Protein AF-D7FEQ3-F1 (afdb_monomer)

Radius of gyration: 33.11 Å; Cα contacts (8 Å, |Δi|>4): 1377; chains: 1; bounding box: 74×69×90 Å

InterPro domains:
  IPR002052 DNA methylase, N-6 adenine-specific, conserved site [PS00092] (206-212)
  IPR003356 DNA methylase, adenine-specific [PF02384] (93-324)
  IPR025931 TaqI-like C-terminal specificity domain [PF12950] (388-501)
  IPR029063 S-adenosyl-L-methionine-dependent methyltransferase superfamily [G3DSA:3.40.50.150] (88-405)
  IPR029063 S-adenosyl-L-methionine-dependent methyltransferase superfamily [SSF53335] (19-356)
  IPR050953 N(4)/N(6)-adenine-specific DNA methyltransferase [PTHR33841] (56-503)

Foldseek 3Di:
DPPFWAALVRLCVVLVFDSVLSVLCVLLVQFPWDADPNGIITGNVSSVCCVVPPACPDPSNVVRNLQPPAPPCLVVLLVVLVVVLVVDPPLVCSLVVSVVPHDPNRCQQFQQFDDDLVVLVVQPDDPPPDDQCPFAEEEQAQRLNSNVVVSVVVNHDLARYAYEHLRPSRLSSNQVVCCVPPVDGRPRRDNDNLLPDPDDAAGQEYAYAWRFQHDDDPVVQVVLCVVLVNPGGATRQLSVLSSNLVRHDAQGKYKYKYWPCCQAPLSNLVVLVVQLQFAWAEKEWPQPPTPPDPTTIIMTMTTRYGCPQDWHWQHDPNDTATDTSVLQVLAVSSGNLSVAHNVLSVLVVLLSVDDFAACVVFKAKFAAFAQVDCVVFKDQDDDPQKDFEEALVQADQVDGHDGRIIGHPVSSSTSDGDPLCFLQPQWKKKFQFQALFTTIDIDRPSHGYHRSMIIIDGDPPPLADRQQVSNVSNDPVVRSNLCSGHVDRGDDPVSRRRGGHHSVQTDNHDDVVSVCVVSVHDDDDPCVVDDPPAAEEEEEDADDCLLLLLLLLLVLLVVSVAAAEYAYAVVNVVSCVLLVRCVNYPYDHQYPDGQCLNPCPPNHDVSNVVSVVSVLVVCVVRNYQEYEYAADDPVQVVCCVPHHYDYFDPVQLASNVRVQVSVCVVRVDRDDPPPLPLALADWAEEEEEQDAPDRLWGCDPVLVVLVLVLQQVHQYEYEDAPCPVVVCCVSHNHYDYVDDPSRLLVSLVVGQEYEYAYLVVQSSNVSSSHHYAHEGCDPPCNHDDPPDPRYDNPVPDPDSNVVVVVSCVVNNSD

pLDDT: mean 86.95, std 11.64, range [31.45, 98.75]

Solvent-accessible surface area (backbone atoms only — not comparable to full-atom values): 45353 Å² total; per-residue (Å²): 128,68,94,61,50,39,44,55,67,54,50,18,58,77,72,56,40,54,58,68,53,50,52,48,35,40,75,68,69,57,30,52,74,42,80,55,96,94,38,71,29,32,33,44,70,38,50,53,47,28,55,74,73,39,55,64,70,40,75,73,36,46,59,51,51,51,81,58,84,42,72,86,52,56,67,59,47,40,54,54,50,48,59,48,54,75,79,56,85,62,64,82,55,48,49,56,52,56,59,68,71,47,42,72,49,49,31,54,47,61,24,68,74,77,69,54,64,73,56,42,62,69,56,69,70,75,66,95,85,61,65,32,68,82,36,32,37,34,20,62,39,33,45,60,22,52,55,58,59,46,42,48,74,65,43,32,41,63,92,36,37,36,31,17,21,77,48,63,45,30,40,51,51,27,46,50,53,43,30,75,76,67,75,40,83,52,87,49,52,36,72,38,57,58,94,69,60,90,76,76,78,71,23,44,31,38,42,39,54,49,35,51,70,35,77,72,54,71,68,56,40,53,50,50,19,65,76,68,72,43,97,57,79,65,47,36,44,50,46,49,53,54,51,50,58,72,40,37,38,83,71,15,40,41,29,39,44,40,56,48,58,52,34,62,41,72,80,27,31,68,50,42,57,55,50,64,52,24,32,46,50,35,40,35,56,58,47,66,80,54,84,97,49,88,64,35,37,26,36,46,27,34,32,47,38,74,47,79,68,56,65,24,39,31,36,34,92,95,41,80,50,63,39,50,50,62,69,31,61,73,31,76,76,39,25,54,37,62,86,41,50,59,70,58,43,52,53,50,56,52,59,72,68,47,86,61,48,48,45,58,93,39,44,54,74,38,62,21,42,32,49,85,41,65,84,81,57,45,33,76,57,88,50,92,70,41,38,66,36,38,46,31,88,40,57,37,76,91,48,69,58,82,74,64,32,17,28,58,70,80,57,77,84,38,70,39,72,54,68,64,68,70,48,61,28,68,56,34,42,34,33,34,24,71,28,71,61,66,39,29,38,70,40,68,75,46,69,45,40,30,55,42,15,30,36,32,30,74,41,88,86,55,81,56,55,68,62,26,47,31,51,48,53,51,31,68,69,45,42,48,54,49,50,48,56,61,73,47,63,53,56,46,68,82,55,57,33,64,44,80,40,57,48,93,65,45,62,90,55,67,54,68,70,61,37,30,56,76,69,74,47,80,84,74,70,82,64,79,86,74,59,89,92,61,52,53,67,33,40,52,67,60,84,91,54,46,64,64,50,53,56,57,49,44,57,52,18,62,74,67,74,45,59,42,51,30,45,28,21,46,59,50,55,51,49,29,52,75,68,72,45,43,86,39,39,49,71,45,61,80,34,73,59,78,54,25,68,80,38,45,89,83,53,32,65,68,50,15,50,53,45,50,54,48,50,54,53,48,39,60,76,63,53,54,60,27,39,37,35,87,56,73,49,74,63,50,63,60,48,47,76,80,39,53,65,50,53,37,57,87,86,48,65,37,50,64,63,22,49,48,52,41,46,23,72,73,69,70,45,82,80,79,77,77,79,74,81,75,74,45,78,71,59,57,34,36,34,35,35,45,60,37,98,50,76,89,40,28,57,47,70,70,57,44,52,50,52,45,64,66,44,61,94,42,46,31,33,40,52,29,75,78,60,84,57,63,88,48,44,86,77,37,77,37,68,42,61,72,66,49,74,67,56,50,51,49,48,51,70,72,27,46,30,38,36,32,46,28,68,67,59,54,52,49,34,54,73,72,71,39,40,59,36,39,45,31,57,65,97,63,68,37,72,52,64,87,94,72,80,55,61,45,57,58,73,76,49,93,47,63,67,61,56,47,49,56,52,32,37,76,45,49,65,98

Mean predicted aligned error: 17.27 Å

Organism: Helicobacter pylori (strain B8) (NCBI:txid693745)

Nearest PDB structures (foldseek):
  1g38-assembly2_D  TM=6.858E-01  e=1.433E-19  Thermus aquaticus
  1aqj-assembly1_B  TM=7.236E-01  e=3.269E-18  Thermus aquaticus
  1aqi-assembly2_B  TM=7.265E-01  e=6.314E-18  Thermus aquaticus
  1aqj-assembly2_A  TM=7.282E-01  e=2.230E-17  Thermus aquaticus
  2adm-assembly2_B  TM=6.796E-01  e=3.100E-17  Thermus aquaticus

Secondary structure (DSSP, 8-state):
--TTEEEHHHHHHHTT--HHHHHHHHHTTSS-EEEETTEEEEEHHHHHHHHHHTTTTSHHHHHHGGGSTTTTSHHHHHHHHHHHHHH-S-HHHHHHHHHHHS-HHHHHHHT--PPPHHHHHHH----TT--GGG--EEESS-TTSHHHHHHHHTT--GGGEEEEES-HHHHHHHHHHHHHHHS---TTEEES-GGG-SS---EEEEEE-PPSSPPPPHHHHHHHHHHTT-SS---HHHHHHHHHHHHEEEEEEEEEEEEGGGTT-GGGHHHHHHHTTEEEEEEEE--S-STT--SPEEEEEEEEEE---PPEEEEETTEEEEE-HHHHHSSGGG---TTS-HHHHHHHHHHHHS--B-STTTEEEEEPBB-S-HHHH-BSS--TTEEEEE-GGGB-SS-BPPP--EEETT-TT-SB---HHHHS-SSEEEEESS-SS--EEEE-S--EEBTTEEEEEEPTT-SS-HHHHHHHHTSHHHHHHHHHHT--SS--HHHHTTS-B-GGG--SS--HHHHHHHTT--------S--TTS--EEEE--SS-HHHHHHHHHHHHHHHTSPEEEEEEHHHHHHHHHTT-GGGEEEEEEESSS-GGG-HHHH-HHHHHHHHHHHHHHHHHTT--EEEESS-SHHHHHHTTTS-EE---TT---HHHHHHHHHHHHH-------------SS--EEEEE---SSGGGSPPHHHHHHHHHHTTTSEEEEEETT-TTGGGGGGSSEEEES--HHHHHHHHHH-SEEEE--HHHHHHHHHTT--EEEEESS--GGGPPTT---EEEGGG-S-HHHHHHHHHHHTT--

Sequence (814 aa):
MPSNALLIEEIARLVNVSHSSVHNWIKTNLLEKLEIDHKIYVKTSSFLDFCRNHLGKNKLNKYANKSLKGAHNHQELILKYLQILENSSDLEKLGSYYEEELSNTTRNLEGIYYTPNKIVEQLFTLPKDFDASQAIFCDPAVGSGNFIMHALKLGFKVENIYGYDTDAFAVALTKKRIKERYHLDCPNIMQKDFLNLKHTPQFDCIFTNPPWGKKYNQNQKENFKQRFNLSQSLDSASLFFIASLNYLKENAHLGLLLPESCLNIDAFSKMREVALKFQIRSLIDFDKPFKNLMTKAVGLVLKKTPNKNQKISCFYQNKLFKRSPSSFFNNPKKIFNIHCSNKENKILDHLFSIPHTTLKNNAHFALGIVTGNNKEKLHPKQEKNTIPIFRGSDILKDGLKAPSQFINADLKDCQQVAPLSLYQAREKIVYKFISSKLVFFYDNEQRLFLNSANMFVLKENFPINANALKELLNSDLMQFIFESLFKTHKILRKDLECLPLFAQFINNSFDEKFYLKNLGIEKKTLNISQSGKTMHIACLLALGDNLITISLLKEIASKQQQPLKILGTRLTLKIAKLLECEKHFEIIPLFENVPAFYDLKKQGVFLAMKDFLWLLKAIKKHKIKHLVLEKQDFRSASLAKFIPITTPNKEIKNVYQNRQELFSQIYGYVFDNPLYPMSVKNPKKILINPFTRENNRNISLEHLKIVLKLLKPFCVTLLDFEERYAFLKDEVAHYRAKTSLEEVKNLILESDLYIGGDSFLIHLAYYLKKNYFIFFYRDNDDFMPPKNENFLKAHKSHSIEQDLAKKFRHLGLL

Structure (mmCIF, N/CA/C/O backbone):
data_AF-D7FEQ3-F1
#
_entry.id   AF-D7FEQ3-F1
#
loop_
_atom_site.group_PDB
_atom_site.id
_atom_site.type_symbol
_atom_site.label_atom_id
_atom_site.label_alt_id
_atom_site.label_comp_id
_atom_site.label_asym_id
_atom_site.label_entity_id
_atom_site.label_seq_id
_atom_site.pdbx_PDB_ins_code
_atom_site.Cartn_x
_atom_site.Cartn_y
_atom_site.Cartn_z
_atom_site.occupancy
_atom_site.B_iso_or_equiv
_atom_site.auth_seq_id
_atom_site.auth_comp_id
_atom_site.auth_asym_id
_atom_site.auth_atom_id
_atom_site.pdbx_PDB_model_num
ATOM 1 N N . MET A 1 1 ? -28.199 37.618 -27.241 1.00 47.97 1 MET A N 1
ATOM 2 C CA . MET A 1 1 ? -27.609 37.156 -25.965 1.00 47.97 1 MET A CA 1
ATOM 3 C C . MET A 1 1 ? -27.789 38.261 -24.939 1.00 47.97 1 MET A C 1
ATOM 5 O O . MET A 1 1 ? -27.543 39.404 -25.308 1.00 47.97 1 MET A O 1
ATOM 9 N N . PRO A 1 2 ? -28.241 37.980 -23.707 1.00 52.19 2 PRO A N 1
ATOM 10 C CA . PRO A 1 2 ? -28.271 39.003 -22.667 1.00 52.19 2 PRO A CA 1
ATOM 11 C C . PRO A 1 2 ? -26.832 39.456 -22.397 1.00 52.19 2 PRO A C 1
ATOM 13 O O . PRO A 1 2 ? -25.981 38.637 -22.064 1.00 52.19 2 PRO A O 1
ATOM 16 N N . SER A 1 3 ? -26.548 40.750 -22.552 1.00 55.62 3 SER A N 1
ATOM 17 C CA . SER A 1 3 ? -25.192 41.324 -22.463 1.00 55.62 3 SER A CA 1
ATOM 18 C C . SER A 1 3 ? -24.499 41.111 -21.107 1.00 55.62 3 SER A C 1
ATOM 20 O O . SER A 1 3 ? -23.302 41.349 -20.983 1.00 55.62 3 SER A O 1
ATOM 22 N N . ASN A 1 4 ? -25.237 40.641 -20.094 1.00 70.19 4 ASN A N 1
ATOM 23 C CA . ASN A 1 4 ? -24.802 40.528 -18.702 1.00 70.19 4 ASN A CA 1
ATOM 24 C C . ASN A 1 4 ? -24.805 39.083 -18.154 1.00 70.19 4 ASN A C 1
ATOM 26 O O . ASN A 1 4 ? -24.819 38.898 -16.931 1.00 70.19 4 ASN A O 1
ATOM 30 N N . ALA A 1 5 ? -24.793 38.059 -19.015 1.00 78.88 5 ALA A N 1
ATOM 31 C CA . ALA A 1 5 ? -24.689 36.665 -18.580 1.00 78.88 5 ALA A CA 1
ATOM 32 C C . ALA A 1 5 ? -23.804 35.813 -19.509 1.00 78.88 5 ALA A C 1
ATOM 34 O O . ALA A 1 5 ? -23.761 36.040 -20.713 1.00 78.88 5 ALA A O 1
ATOM 35 N N . LEU A 1 6 ? -23.119 34.821 -18.936 1.00 77.19 6 LEU A N 1
ATOM 36 C CA . LEU A 1 6 ? -22.209 33.895 -19.616 1.00 77.19 6 LEU A CA 1
ATOM 37 C C . LEU A 1 6 ? -22.764 32.468 -19.578 1.00 77.19 6 LEU A C 1
ATOM 39 O O . LEU A 1 6 ? -23.348 32.043 -18.576 1.00 77.19 6 LEU A O 1
ATOM 43 N N . LEU A 1 7 ? -22.544 31.700 -20.642 1.00 84.56 7 LEU A N 1
ATOM 44 C CA . LEU A 1 7 ? -22.836 30.269 -20.665 1.00 84.56 7 LEU A CA 1
ATOM 45 C C . LEU A 1 7 ? -21.816 29.482 -19.835 1.00 84.56 7 LEU A C 1
ATOM 47 O O . LEU A 1 7 ? -20.646 29.847 -19.707 1.00 84.56 7 LEU A O 1
ATOM 51 N N . ILE A 1 8 ? -22.246 28.325 -19.331 1.00 83.06 8 ILE A N 1
ATOM 52 C CA . ILE A 1 8 ? -21.378 27.396 -18.590 1.00 83.06 8 ILE A CA 1
ATOM 53 C C . ILE A 1 8 ? -20.149 27.000 -19.420 1.00 83.06 8 ILE A C 1
ATOM 55 O O . ILE A 1 8 ? -19.048 26.908 -18.881 1.00 83.06 8 ILE A O 1
ATOM 59 N N . GLU A 1 9 ? -20.323 26.798 -20.726 1.00 76.50 9 GLU A N 1
ATOM 60 C CA . GLU A 1 9 ? -19.244 26.425 -21.648 1.00 76.50 9 GLU A CA 1
ATOM 61 C C . GLU A 1 9 ? -18.240 27.563 -21.863 1.00 76.50 9 GLU A C 1
ATOM 63 O O . GLU A 1 9 ? -17.038 27.323 -21.978 1.00 76.50 9 GLU A O 1
ATOM 68 N N . GLU A 1 10 ? -18.728 28.804 -21.894 1.00 73.31 10 GLU A N 1
ATOM 69 C CA . GLU A 1 10 ? -17.899 30.002 -22.027 1.00 73.31 10 GLU A CA 1
ATOM 70 C C . GLU A 1 10 ? -17.073 30.206 -20.764 1.00 73.31 10 GLU A C 1
ATOM 72 O O . GLU A 1 10 ? -15.866 30.394 -20.850 1.00 73.31 10 GLU A O 1
ATOM 77 N N . ILE A 1 11 ? -17.683 30.063 -19.585 1.00 76.12 11 ILE A N 1
ATOM 78 C CA . ILE A 1 11 ? -16.969 30.106 -18.305 1.00 76.12 11 ILE A CA 1
ATOM 79 C C . ILE A 1 11 ? -15.936 28.983 -18.225 1.00 76.12 11 ILE A C 1
ATOM 81 O O . ILE A 1 11 ? -14.783 29.233 -17.876 1.00 76.12 11 ILE A O 1
ATOM 85 N N . ALA A 1 12 ? -16.324 27.754 -18.573 1.00 69.44 12 ALA A N 1
ATOM 86 C CA . ALA A 1 12 ? -15.424 26.608 -18.575 1.00 69.44 12 ALA A CA 1
ATOM 87 C C . ALA A 1 12 ? -14.201 26.852 -19.470 1.00 69.44 12 ALA A C 1
ATOM 89 O O . ALA A 1 12 ? -13.092 26.502 -19.073 1.00 69.44 12 ALA A O 1
ATOM 90 N N . ARG A 1 13 ? -14.376 27.515 -20.623 1.00 65.12 13 ARG A N 1
ATOM 91 C CA . ARG A 1 13 ? -13.268 27.965 -21.478 1.00 65.12 13 ARG A CA 1
ATOM 92 C C . ARG A 1 13 ? -12.466 29.111 -20.855 1.00 65.12 13 ARG A C 1
ATOM 94 O O . ARG A 1 13 ? -11.247 29.004 -20.781 1.00 65.12 13 ARG A O 1
ATOM 101 N N . LEU A 1 14 ? -13.124 30.169 -20.378 1.00 62.22 14 LEU A N 1
ATOM 102 C CA . LEU A 1 14 ? -12.493 31.395 -19.865 1.00 62.22 14 LEU A CA 1
ATOM 103 C C . LEU A 1 14 ? -11.578 31.143 -18.663 1.00 62.22 14 LEU A C 1
ATOM 105 O O . LEU A 1 14 ? -10.499 31.722 -18.582 1.00 62.22 14 LEU A O 1
ATOM 109 N N . VAL A 1 15 ? -11.989 30.276 -17.734 1.00 61.09 15 VAL A N 1
ATOM 110 C CA . VAL A 1 15 ? -11.158 29.879 -16.578 1.00 61.09 15 VAL A CA 1
ATOM 111 C C . VAL A 1 15 ? -10.548 28.489 -16.723 1.00 61.09 15 VAL A C 1
ATOM 113 O O . VAL A 1 15 ? -9.881 28.013 -15.806 1.00 61.09 15 VAL A O 1
ATOM 116 N N . ASN A 1 16 ? -10.732 27.873 -17.891 1.00 51.50 16 ASN A N 1
ATOM 117 C CA . ASN A 1 16 ? -10.084 26.644 -18.323 1.00 51.50 16 ASN A CA 1
ATOM 118 C C . ASN A 1 16 ? -10.266 25.491 -17.308 1.00 51.50 16 ASN A C 1
ATOM 120 O O . ASN A 1 16 ? -9.334 24.984 -16.687 1.00 51.50 16 ASN A O 1
ATOM 124 N N . VAL A 1 17 ? -11.521 25.099 -17.092 1.00 64.62 17 VAL A N 1
ATOM 125 C CA . VAL A 1 17 ? -11.931 24.010 -16.192 1.00 64.62 17 VAL A CA 1
ATOM 126 C C . VAL A 1 17 ? -12.983 23.125 -16.860 1.00 64.62 17 VAL A C 1
ATOM 128 O O . VAL A 1 17 ? -13.545 23.469 -17.894 1.00 64.62 17 VAL A O 1
ATOM 131 N N . SER A 1 18 ? -13.296 21.969 -16.266 1.00 67.62 18 SER A N 1
ATOM 132 C CA . SER A 1 18 ? -14.378 21.116 -16.779 1.00 67.62 18 SER A CA 1
ATOM 133 C C . SER A 1 18 ? -15.758 21.761 -16.592 1.00 67.62 18 SER A C 1
ATOM 135 O O . SER A 1 18 ? -15.985 22.459 -15.601 1.00 67.62 18 SER A O 1
ATOM 137 N N . HIS A 1 19 ? -16.724 21.442 -17.462 1.00 74.88 19 HIS A N 1
ATOM 138 C CA . HIS A 1 19 ? -18.119 21.885 -17.294 1.00 74.88 19 HIS A CA 1
ATOM 139 C C . HIS A 1 19 ? -18.669 21.463 -15.919 1.00 74.88 19 HIS A C 1
ATOM 141 O O . HIS A 1 19 ? -19.359 22.226 -15.247 1.00 74.88 19 HIS A O 1
ATOM 147 N N . SER A 1 20 ? -18.294 20.270 -15.439 1.00 70.19 20 SER A N 1
ATOM 148 C CA . SER A 1 20 ? -18.667 19.767 -14.112 1.00 70.19 20 SER A CA 1
ATOM 149 C C . SER A 1 20 ? -18.125 20.625 -12.963 1.00 70.19 20 SER A C 1
ATOM 151 O O . SER A 1 20 ? -18.767 20.722 -11.919 1.00 70.19 20 SER A O 1
ATOM 153 N N . SER A 1 21 ? -16.961 21.258 -13.135 1.00 71.19 21 SER A N 1
ATOM 154 C CA . SER A 1 21 ? -16.394 22.193 -12.155 1.00 71.19 21 SER A CA 1
ATOM 155 C C . SER A 1 21 ? -17.252 23.450 -12.049 1.00 71.19 21 SER A C 1
ATOM 157 O O . SER A 1 21 ? -17.608 23.839 -10.940 1.00 71.19 21 SER A O 1
ATOM 159 N N . VAL A 1 22 ? -17.660 24.012 -13.190 1.00 77.88 22 VAL A N 1
ATOM 160 C CA . VAL A 1 22 ? -18.555 25.177 -13.243 1.00 77.88 22 VAL A CA 1
ATOM 161 C C . VAL A 1 22 ? -19.924 24.842 -12.649 1.00 77.88 22 VAL A C 1
ATOM 163 O O . VAL A 1 22 ? -20.428 25.578 -11.805 1.00 77.88 22 VAL A O 1
ATOM 166 N N . HIS A 1 23 ? -20.486 23.674 -12.980 1.00 78.62 23 HIS A N 1
ATOM 167 C CA . HIS A 1 23 ? -21.724 23.190 -12.363 1.00 78.62 23 HIS A CA 1
ATOM 168 C C . HIS A 1 23 ? -21.615 23.026 -10.843 1.00 78.62 23 HIS A C 1
ATOM 170 O O . HIS A 1 23 ? -22.567 23.332 -10.129 1.00 78.62 23 HIS A O 1
ATOM 176 N N . ASN A 1 24 ? -20.478 22.549 -10.329 1.00 76.31 24 ASN A N 1
ATOM 177 C CA . ASN A 1 24 ? -20.265 22.462 -8.887 1.00 76.31 24 ASN A CA 1
ATOM 178 C C . ASN A 1 24 ? -20.229 23.847 -8.237 1.00 76.31 24 ASN A C 1
ATOM 180 O O . ASN A 1 24 ? -20.818 24.006 -7.177 1.00 76.31 24 ASN A O 1
ATOM 184 N N . TRP A 1 25 ? -19.598 24.841 -8.866 1.00 84.12 25 TRP A N 1
ATOM 185 C CA . TRP A 1 25 ? -19.575 26.212 -8.347 1.00 84.12 25 TRP A CA 1
ATOM 186 C C . TRP A 1 25 ? -20.965 26.841 -8.291 1.00 84.12 25 TRP A C 1
ATOM 188 O O . TRP A 1 25 ? -21.290 27.498 -7.305 1.00 84.12 25 TRP A O 1
ATOM 198 N N . ILE A 1 26 ? -21.803 26.570 -9.294 1.00 82.75 26 ILE A N 1
ATOM 199 C CA . ILE A 1 26 ? -23.218 26.959 -9.281 1.00 82.75 26 ILE A CA 1
ATOM 200 C C . ILE A 1 26 ? -23.950 26.264 -8.124 1.00 82.75 26 ILE A C 1
ATOM 202 O O . ILE A 1 26 ? -24.636 26.918 -7.348 1.00 82.75 26 ILE A O 1
ATOM 206 N N . LYS A 1 27 ? -23.767 24.946 -7.953 1.00 78.50 27 LYS A N 1
ATOM 207 C CA . LYS A 1 27 ? -24.408 24.180 -6.867 1.00 78.50 27 LYS A CA 1
ATOM 208 C C . LYS A 1 27 ? -23.991 24.632 -5.468 1.00 78.50 27 LYS A C 1
ATOM 210 O O . LYS A 1 27 ? -24.770 24.489 -4.538 1.00 78.50 27 LYS A O 1
ATOM 215 N N . THR A 1 28 ? -22.769 25.132 -5.308 1.00 72.81 28 THR A N 1
ATOM 216 C CA . THR A 1 28 ? -22.260 25.639 -4.027 1.00 72.81 28 THR A CA 1
ATOM 217 C C . THR A 1 28 ? -22.517 27.135 -3.833 1.00 72.81 28 THR A C 1
ATOM 219 O O . THR A 1 28 ? -21.871 27.733 -2.980 1.00 72.81 28 THR A O 1
ATOM 222 N N . ASN A 1 29 ? -23.386 27.756 -4.641 1.00 80.69 29 ASN A N 1
ATOM 223 C CA . ASN A 1 29 ? -23.697 29.191 -4.606 1.00 80.69 29 ASN A CA 1
ATOM 224 C C . ASN A 1 29 ? -22.468 30.116 -4.748 1.00 80.69 29 ASN A C 1
ATOM 226 O O . ASN A 1 29 ? -22.496 31.263 -4.318 1.00 80.69 29 ASN A O 1
ATOM 230 N N . LEU A 1 30 ? -21.384 29.630 -5.366 1.00 78.50 30 LEU A N 1
ATOM 231 C CA . LEU A 1 30 ? -20.203 30.444 -5.696 1.00 78.50 30 LEU A CA 1
ATOM 232 C C . LEU A 1 30 ? -20.378 31.202 -7.017 1.00 78.50 30 LEU A C 1
ATOM 234 O O . LEU A 1 30 ? -19.647 32.153 -7.276 1.00 78.50 30 LEU A O 1
ATOM 238 N N . LEU A 1 31 ? -21.310 30.751 -7.858 1.00 85.12 31 LEU A N 1
ATOM 239 C CA . LEU A 1 31 ? -21.735 31.422 -9.078 1.00 85.12 31 LEU A CA 1
ATOM 240 C C . LEU A 1 31 ? -23.260 31.553 -9.066 1.00 85.12 31 LEU A C 1
ATOM 242 O O . LEU A 1 31 ? -23.970 30.564 -8.886 1.00 85.12 31 LEU A O 1
ATOM 246 N N . GLU A 1 32 ? -23.749 32.770 -9.277 1.00 87.31 32 GLU A N 1
ATOM 247 C CA . GLU A 1 32 ? -25.172 33.102 -9.345 1.00 87.31 32 GLU A CA 1
ATOM 248 C C . GLU A 1 32 ? -25.735 32.658 -10.702 1.00 87.31 32 GLU A C 1
ATOM 250 O O . GLU A 1 32 ? -25.318 33.157 -11.756 1.00 87.31 32 GLU A O 1
ATOM 255 N N . LYS A 1 33 ? -26.667 31.697 -10.678 1.00 89.62 33 LYS A N 1
ATOM 256 C CA . LYS A 1 33 ? -27.333 31.193 -11.885 1.00 89.62 33 LYS A CA 1
ATOM 257 C C . LYS A 1 33 ? -28.467 32.118 -12.333 1.00 89.62 33 LYS A C 1
ATOM 259 O O . LYS A 1 33 ? -29.200 32.651 -11.507 1.00 89.62 33 LYS A O 1
ATOM 264 N N . LEU A 1 34 ? -28.654 32.215 -13.644 1.00 85.44 34 LEU A N 1
ATOM 265 C CA . LEU A 1 34 ? -29.811 32.808 -14.308 1.00 85.44 34 LEU A CA 1
ATOM 266 C C . LEU A 1 34 ? -30.408 31.749 -15.236 1.00 85.44 34 LEU A C 1
ATOM 268 O O . LEU A 1 34 ? -29.672 31.095 -15.971 1.00 85.44 34 LEU A O 1
ATOM 272 N N . GLU A 1 35 ? -31.719 31.556 -15.195 1.00 81.75 35 GLU A N 1
ATOM 273 C CA . GLU A 1 35 ? -32.408 30.607 -16.071 1.00 81.75 35 GLU A CA 1
ATOM 274 C C . GLU A 1 35 ? -33.217 31.390 -17.102 1.00 81.75 35 GLU A C 1
ATOM 276 O O . GLU A 1 35 ? -34.087 32.177 -16.740 1.00 81.75 35 GLU A O 1
ATOM 281 N N . ILE A 1 36 ? -32.868 31.227 -18.379 1.00 79.19 36 ILE A N 1
ATOM 282 C CA . ILE A 1 36 ? -33.494 31.922 -19.510 1.00 79.19 36 ILE A CA 1
ATOM 283 C C . ILE A 1 36 ? -33.727 30.867 -20.591 1.00 79.19 36 ILE A C 1
ATOM 285 O O . ILE A 1 36 ? -32.793 30.144 -20.938 1.00 79.19 36 ILE A O 1
ATOM 289 N N . ASP A 1 37 ? -34.959 30.739 -21.085 1.00 76.12 37 ASP A N 1
ATOM 290 C CA . ASP A 1 37 ? -35.349 29.768 -22.122 1.00 76.12 37 ASP A CA 1
ATOM 291 C C . ASP A 1 37 ? -34.852 28.333 -21.844 1.00 76.12 37 ASP A C 1
ATOM 293 O O . ASP A 1 37 ? -34.253 27.676 -22.699 1.00 76.12 37 ASP A O 1
ATOM 297 N N . HIS A 1 38 ? -35.044 27.857 -20.606 1.00 78.06 38 HIS A N 1
ATOM 298 C CA . HIS A 1 38 ? -34.609 26.535 -20.120 1.00 78.06 38 HIS A CA 1
ATOM 299 C C . HIS A 1 38 ? -33.094 26.260 -20.210 1.00 78.06 38 HIS A C 1
ATOM 301 O O . HIS A 1 38 ? -32.649 25.118 -20.063 1.00 78.06 38 HIS A O 1
ATOM 307 N N . LYS A 1 39 ? -32.274 27.295 -20.421 1.00 75.75 39 LYS A N 1
ATOM 308 C CA . LYS A 1 39 ? -30.811 27.223 -20.387 1.00 75.75 39 LYS A CA 1
ATOM 309 C C . LYS A 1 39 ? -30.268 27.939 -19.157 1.00 75.75 39 LYS A C 1
ATOM 311 O O . LYS A 1 39 ? -30.760 28.987 -18.741 1.00 75.75 39 LYS A O 1
ATOM 316 N N . ILE A 1 40 ? -29.219 27.354 -18.578 1.00 82.50 40 ILE A N 1
ATOM 317 C CA . ILE A 1 40 ? -28.546 27.892 -17.396 1.00 82.50 40 ILE A CA 1
ATOM 318 C C . ILE A 1 40 ? -27.417 28.818 -17.844 1.00 82.50 40 ILE A C 1
ATOM 320 O O . ILE A 1 40 ? -26.444 28.383 -18.465 1.00 82.50 40 ILE A O 1
ATOM 324 N N . TYR A 1 41 ? -27.536 30.077 -17.453 1.00 84.94 41 TYR A N 1
ATOM 325 C CA . TYR A 1 41 ? -26.523 31.111 -17.574 1.00 84.94 41 TYR A CA 1
ATOM 326 C C . TYR A 1 41 ? -25.970 31.466 -16.193 1.00 84.94 41 TYR A C 1
ATOM 328 O O . TYR A 1 41 ? -26.543 31.128 -15.157 1.00 84.94 41 TYR A O 1
ATOM 336 N N . VAL A 1 42 ? -24.847 32.173 -16.171 1.00 87.12 42 VAL A N 1
ATOM 337 C CA . VAL A 1 42 ? -24.242 32.727 -14.960 1.00 87.12 42 VAL A CA 1
ATOM 338 C C . VAL A 1 42 ? -24.101 34.227 -15.137 1.00 87.12 42 VAL A C 1
ATOM 340 O O . VAL A 1 42 ? -23.613 34.694 -16.164 1.00 87.12 42 VAL A O 1
ATOM 343 N N . LYS A 1 43 ? -24.512 34.996 -14.131 1.00 86.25 43 LYS A N 1
ATOM 344 C CA . LYS A 1 43 ? -24.420 36.459 -14.164 1.00 86.25 43 LYS A CA 1
ATOM 345 C C . LYS A 1 43 ? -22.958 36.903 -14.265 1.00 86.25 43 LYS A C 1
ATOM 347 O O . LYS A 1 43 ? -22.127 36.496 -13.450 1.00 86.25 43 LYS A O 1
ATOM 352 N N . THR A 1 44 ? -22.637 37.778 -15.219 1.00 76.00 44 THR A N 1
ATOM 353 C CA . THR A 1 44 ? -21.248 38.203 -15.475 1.00 76.00 44 THR A CA 1
ATOM 354 C C . THR A 1 44 ? -20.605 38.850 -14.244 1.00 76.00 44 THR A C 1
ATOM 356 O O . THR A 1 44 ? -19.446 38.577 -13.941 1.00 76.00 44 THR A O 1
ATOM 359 N N . SER A 1 45 ? -21.359 39.641 -13.468 1.00 74.06 45 SER A N 1
ATOM 360 C CA . SER A 1 45 ? -20.866 40.249 -12.222 1.00 74.06 45 SER A CA 1
ATOM 361 C C . SER A 1 45 ? -20.491 39.207 -11.162 1.00 74.06 45 SER A C 1
ATOM 363 O O . SER A 1 45 ? -19.468 39.354 -10.500 1.00 74.06 45 SER A O 1
ATOM 365 N N . SER A 1 46 ? -21.278 38.132 -11.040 1.00 82.94 46 SER A N 1
ATOM 366 C CA . SER A 1 46 ? -20.995 37.025 -10.121 1.00 82.94 46 SER A CA 1
ATOM 367 C C . SER A 1 46 ? -19.752 36.246 -10.554 1.00 82.94 46 SER A C 1
ATOM 369 O O . SER A 1 46 ? -18.907 35.918 -9.726 1.00 82.94 46 SER A O 1
ATOM 371 N N . PHE A 1 47 ? -19.576 36.019 -11.858 1.00 79.94 47 PHE A N 1
ATOM 372 C CA . PHE A 1 47 ? -18.363 35.395 -12.385 1.00 79.94 47 PHE A CA 1
ATOM 373 C C . PHE A 1 47 ? -17.103 36.247 -12.148 1.00 79.94 47 PHE A C 1
ATOM 375 O O . PHE A 1 47 ? -16.063 35.717 -11.755 1.00 79.94 47 PHE A O 1
ATOM 382 N N . LEU A 1 48 ? -17.184 37.569 -12.330 1.00 70.69 48 LEU A N 1
ATOM 383 C CA . LEU A 1 48 ? -16.066 38.478 -12.053 1.00 70.69 48 LEU A CA 1
ATOM 384 C C . LEU A 1 48 ? -15.706 38.519 -10.561 1.00 70.69 48 LEU A C 1
ATOM 386 O O . LEU A 1 48 ? -14.521 38.499 -10.220 1.00 70.69 48 LEU A O 1
ATOM 390 N N . ASP A 1 49 ? -16.705 38.534 -9.677 1.00 76.56 49 ASP A N 1
ATOM 391 C CA . ASP A 1 49 ? -16.493 38.444 -8.230 1.00 76.56 49 ASP A CA 1
ATOM 392 C C . ASP A 1 49 ? -15.844 37.108 -7.838 1.00 76.56 49 ASP A C 1
ATOM 394 O O . ASP A 1 49 ? -14.818 37.078 -7.152 1.00 76.56 49 ASP A O 1
ATOM 398 N N . PHE A 1 50 ? -16.342 36.000 -8.394 1.00 78.06 50 PHE A N 1
ATOM 399 C CA . PHE A 1 50 ? -15.746 34.678 -8.237 1.00 78.06 50 PHE A CA 1
ATOM 400 C C . PHE A 1 50 ? -14.272 34.650 -8.658 1.00 78.06 50 PHE A C 1
ATOM 402 O O . PHE A 1 50 ? -13.428 34.131 -7.921 1.00 78.06 50 PHE A O 1
ATOM 409 N N . CYS A 1 51 ? -13.931 35.251 -9.800 1.00 66.81 51 CYS A N 1
ATOM 410 C CA . CYS A 1 51 ? -12.552 35.367 -10.274 1.00 66.81 51 CYS A CA 1
ATOM 411 C C . CYS A 1 51 ? -11.656 36.160 -9.310 1.00 66.81 51 CYS A C 1
ATOM 413 O O . CYS A 1 51 ? -10.518 35.758 -9.067 1.00 66.81 51 CYS A O 1
ATOM 415 N N . ARG A 1 52 ? -12.158 37.250 -8.715 1.00 67.75 52 ARG A N 1
ATOM 416 C CA . ARG A 1 52 ? -11.389 38.091 -7.778 1.00 67.75 52 ARG A CA 1
ATOM 417 C C . ARG A 1 52 ? -11.217 37.439 -6.408 1.00 67.75 52 ARG A C 1
ATOM 419 O O . ARG A 1 52 ? -10.124 37.466 -5.830 1.00 67.75 52 ARG A O 1
ATOM 426 N N . ASN A 1 53 ? -12.280 36.846 -5.879 1.00 69.38 53 ASN A N 1
ATOM 427 C CA . ASN A 1 53 ? -12.375 36.499 -4.463 1.00 69.38 53 ASN A CA 1
ATOM 428 C C . ASN A 1 53 ? -12.250 35.001 -4.183 1.00 69.38 53 ASN A C 1
ATOM 430 O O . ASN A 1 53 ? -11.788 34.619 -3.106 1.00 69.38 53 ASN A O 1
ATOM 434 N N . HIS A 1 54 ? -12.546 34.141 -5.159 1.00 68.88 54 HIS A N 1
ATOM 435 C CA . HIS A 1 54 ? -12.641 32.700 -4.932 1.00 68.88 54 HIS A CA 1
ATOM 436 C C . HIS A 1 54 ? -11.700 31.866 -5.811 1.00 68.88 54 HIS A C 1
ATOM 438 O O . HIS A 1 54 ? -11.146 30.866 -5.326 1.00 68.88 54 HIS A O 1
ATOM 444 N N . LEU A 1 55 ? -11.487 32.236 -7.076 1.00 65.12 55 LEU A N 1
ATOM 445 C CA . LEU A 1 55 ? -10.673 31.479 -8.031 1.00 65.12 55 LEU A CA 1
ATOM 446 C C . LEU A 1 55 ? -9.223 31.334 -7.526 1.00 65.12 55 LEU A C 1
ATOM 448 O O . LEU A 1 55 ? -8.576 32.292 -7.117 1.00 65.12 55 LEU A O 1
ATOM 452 N N . GLY A 1 56 ? -8.715 30.097 -7.468 1.00 57.41 56 GLY A N 1
ATOM 453 C CA . GLY A 1 56 ? -7.360 29.781 -6.982 1.00 57.41 56 GLY A CA 1
ATOM 454 C C . GLY A 1 56 ? -7.099 29.938 -5.469 1.00 57.41 56 GLY A C 1
ATOM 455 O O . GLY A 1 56 ? -6.084 29.431 -4.981 1.00 57.41 56 GLY A O 1
ATOM 456 N N . LYS A 1 57 ? -8.003 30.568 -4.705 1.00 60.09 57 LYS A N 1
ATOM 457 C CA . LYS A 1 57 ? -7.852 30.815 -3.256 1.00 60.09 57 LYS A CA 1
ATOM 458 C C . LYS A 1 57 ? -8.388 29.659 -2.399 1.00 60.09 57 LYS A C 1
ATOM 460 O O . LYS A 1 57 ? -7.697 29.182 -1.496 1.00 60.09 57 LYS A O 1
ATOM 465 N N . ASN A 1 58 ? -9.564 29.129 -2.740 1.00 59.31 58 ASN A N 1
ATOM 466 C CA . ASN A 1 58 ? -10.226 28.059 -1.979 1.00 59.31 58 ASN A CA 1
ATOM 467 C C . ASN A 1 58 ? -9.786 26.647 -2.411 1.00 59.31 58 ASN A C 1
ATOM 469 O O . ASN A 1 58 ? -9.400 26.419 -3.558 1.00 59.31 58 ASN A O 1
ATOM 473 N N . LYS A 1 59 ? -9.865 25.663 -1.496 1.00 51.59 59 LYS A N 1
ATOM 474 C CA . LYS A 1 59 ? -9.394 24.277 -1.724 1.00 51.59 59 LYS A CA 1
ATOM 475 C C . LYS A 1 59 ? -10.070 23.629 -2.945 1.00 51.59 59 LYS A C 1
ATOM 477 O O . LYS A 1 59 ? -9.374 23.037 -3.761 1.00 51.59 59 LYS A O 1
ATOM 482 N N . LEU A 1 60 ? -11.386 23.814 -3.102 1.00 52.56 60 LEU A N 1
ATOM 483 C CA . LEU A 1 60 ? -12.180 23.388 -4.270 1.00 52.56 60 LEU A CA 1
ATOM 484 C C . LEU A 1 60 ? -11.652 23.981 -5.594 1.00 52.56 60 LEU A C 1
ATOM 486 O O . LEU A 1 60 ? -11.519 23.260 -6.581 1.00 52.56 60 LEU A O 1
ATOM 490 N N . ASN A 1 61 ? -11.246 25.254 -5.592 1.00 55.72 61 ASN A N 1
ATOM 491 C CA . ASN A 1 61 ? -10.780 25.971 -6.787 1.00 55.72 61 ASN A CA 1
ATOM 492 C C . ASN A 1 61 ? -9.309 25.675 -7.119 1.00 55.72 61 ASN A C 1
ATOM 494 O O . ASN A 1 61 ? -8.934 25.617 -8.287 1.00 55.72 61 ASN A O 1
ATOM 498 N N . LYS A 1 62 ? -8.475 25.380 -6.111 1.00 53.50 62 LYS A N 1
ATOM 499 C CA . LYS A 1 62 ? -7.113 24.858 -6.328 1.00 53.50 62 LYS A CA 1
ATOM 500 C C . LYS A 1 62 ? -7.105 23.491 -7.023 1.00 53.50 62 LYS A C 1
ATOM 502 O O . LYS A 1 62 ? -6.172 23.211 -7.771 1.00 53.50 62 LYS A O 1
ATOM 507 N N . TYR A 1 63 ? -8.110 22.642 -6.784 1.00 51.19 63 TYR A N 1
ATOM 508 C CA . TYR A 1 63 ? -8.240 21.353 -7.476 1.00 51.19 63 TYR A CA 1
ATOM 509 C C . TYR A 1 63 ? -8.763 21.499 -8.909 1.00 51.19 63 TYR A C 1
ATOM 511 O O . TYR A 1 63 ? -8.270 20.794 -9.786 1.00 51.19 63 TYR A O 1
ATOM 519 N N . ALA A 1 64 ? -9.704 22.416 -9.155 1.00 49.88 64 ALA A N 1
ATOM 520 C CA . ALA A 1 64 ? -10.235 22.678 -10.495 1.00 49.88 64 ALA A CA 1
ATOM 521 C C . ALA A 1 64 ? -9.158 23.200 -11.469 1.00 49.88 64 ALA A C 1
ATOM 523 O O . ALA A 1 64 ? -9.119 22.774 -12.615 1.00 49.88 64 ALA A O 1
ATOM 524 N N . ASN A 1 65 ? -8.214 24.015 -10.983 1.00 49.97 65 ASN A N 1
ATOM 525 C CA . ASN A 1 65 ? -7.153 24.626 -11.802 1.00 49.97 65 ASN A CA 1
ATOM 526 C C . ASN A 1 65 ? -5.902 23.734 -11.982 1.00 49.97 65 ASN A C 1
ATOM 528 O O . ASN A 1 65 ? -4.887 24.169 -12.529 1.00 49.97 65 ASN A O 1
ATOM 532 N N . LYS A 1 66 ? -5.920 22.489 -11.482 1.00 48.84 66 LYS A N 1
ATOM 533 C CA . LYS A 1 66 ? -4.745 21.595 -11.480 1.00 48.84 66 LYS A CA 1
ATOM 534 C C . LYS A 1 66 ? -4.434 21.008 -12.866 1.00 48.84 66 LYS A C 1
ATOM 536 O O . LYS A 1 66 ? -3.289 20.642 -13.127 1.00 48.84 66 LYS A O 1
ATOM 541 N N . SER A 1 67 ? -5.434 20.934 -13.745 1.00 44.00 67 SER A N 1
ATOM 542 C CA . SER A 1 67 ? -5.341 20.326 -15.079 1.00 44.00 67 SER A CA 1
ATOM 543 C C . SER A 1 67 ? -4.544 21.145 -16.096 1.00 44.00 67 SER A C 1
ATOM 545 O O . SER A 1 67 ? -4.163 20.584 -17.115 1.00 44.00 67 SER A O 1
ATOM 547 N N . LEU A 1 68 ? -4.251 22.428 -15.840 1.00 44.03 68 LEU A N 1
ATOM 548 C CA . LEU A 1 68 ? -3.718 23.328 -16.879 1.00 44.03 68 LEU A CA 1
ATOM 549 C C . LEU A 1 68 ? -2.476 24.131 -16.525 1.00 44.03 68 LEU A C 1
ATOM 551 O O . LEU A 1 68 ? -1.957 24.842 -17.376 1.00 44.03 68 LEU A O 1
ATOM 555 N N . LYS A 1 69 ? -1.890 23.935 -15.344 1.00 44.81 69 LYS A N 1
ATOM 556 C CA . LYS A 1 69 ? -0.562 24.501 -15.056 1.00 44.81 69 LYS A CA 1
ATOM 557 C C . LYS A 1 69 ? 0.588 23.921 -15.914 1.00 44.81 69 LYS A C 1
ATOM 559 O O . LYS A 1 69 ? 1.733 24.251 -15.637 1.00 44.81 69 LYS A O 1
ATOM 564 N N . GLY A 1 70 ? 0.332 23.067 -16.915 1.00 48.62 70 GLY A N 1
ATOM 565 C CA . GLY A 1 70 ? 1.393 22.358 -17.651 1.00 48.62 70 GLY A CA 1
ATOM 566 C C . GLY A 1 70 ? 1.156 22.045 -19.133 1.00 48.62 70 GLY A C 1
ATOM 567 O O . GLY A 1 70 ? 1.983 21.344 -19.706 1.00 48.62 70 GLY A O 1
ATOM 568 N N . ALA A 1 71 ? 0.079 22.521 -19.770 1.00 45.56 71 ALA A N 1
ATOM 569 C CA . ALA A 1 71 ? -0.213 22.159 -21.166 1.00 45.56 71 ALA A CA 1
ATOM 570 C C . ALA A 1 71 ? 0.725 22.832 -22.193 1.00 45.56 71 ALA A C 1
ATOM 572 O O . ALA A 1 71 ? 1.041 22.222 -23.208 1.00 45.56 71 ALA A O 1
ATOM 573 N N . HIS A 1 72 ? 1.224 24.043 -21.913 1.00 49.31 72 HIS A N 1
ATOM 574 C CA . HIS A 1 72 ? 2.027 24.816 -22.872 1.00 49.31 72 HIS A CA 1
ATOM 575 C C . HIS A 1 72 ? 3.517 24.425 -22.961 1.00 49.31 72 HIS A C 1
ATOM 577 O O . HIS A 1 72 ? 4.173 24.838 -23.901 1.00 49.31 72 HIS A O 1
ATOM 583 N N . ASN A 1 73 ? 4.057 23.597 -22.055 1.00 62.19 73 ASN A N 1
ATOM 584 C CA . ASN A 1 73 ? 5.508 23.320 -21.994 1.00 62.19 73 ASN A CA 1
ATOM 585 C C . ASN A 1 73 ? 5.918 21.962 -22.623 1.00 62.19 73 ASN A C 1
ATOM 587 O O . ASN A 1 73 ? 7.091 21.697 -22.833 1.00 62.19 73 ASN A O 1
ATOM 591 N N . HIS A 1 74 ? 4.989 21.048 -22.941 1.00 73.50 74 HIS A N 1
ATOM 592 C CA . HIS A 1 74 ? 5.391 19.685 -23.342 1.00 73.50 74 HIS A CA 1
ATOM 593 C C . HIS A 1 74 ? 6.063 19.611 -24.727 1.00 73.50 74 HIS A C 1
ATOM 595 O O . HIS A 1 74 ? 7.084 18.944 -24.870 1.00 73.50 74 HIS A O 1
ATOM 601 N N . GLN A 1 75 ? 5.527 20.308 -25.737 1.00 72.00 75 GLN A N 1
ATOM 602 C CA . GLN A 1 75 ? 6.116 20.325 -27.085 1.00 72.00 75 GLN A CA 1
ATOM 603 C C . GLN A 1 75 ? 7.461 21.063 -27.116 1.00 72.00 75 GLN A C 1
ATOM 605 O O . GLN A 1 75 ? 8.413 20.569 -27.716 1.00 72.00 75 GLN A O 1
ATOM 610 N N . GLU A 1 76 ? 7.566 22.198 -26.421 1.00 78.19 76 GLU A N 1
ATOM 611 C CA . GLU A 1 76 ? 8.826 22.937 -26.264 1.00 78.19 76 GLU A CA 1
ATOM 612 C C . GLU A 1 76 ? 9.893 22.083 -25.569 1.00 78.19 76 GLU A C 1
ATOM 614 O O . GLU A 1 76 ? 11.040 22.038 -26.011 1.00 78.19 76 GLU A O 1
ATOM 619 N N . LEU A 1 77 ? 9.506 21.334 -24.529 1.00 82.94 77 LEU A N 1
ATOM 620 C CA . LEU A 1 77 ? 10.406 20.421 -23.831 1.00 82.94 77 LEU A CA 1
ATOM 621 C C . LEU A 1 77 ? 10.900 19.285 -24.737 1.00 82.94 77 LEU A C 1
ATOM 623 O O . LEU A 1 77 ? 12.084 18.960 -24.693 1.00 82.94 77 LEU A O 1
ATOM 627 N N . ILE A 1 78 ? 10.027 18.704 -25.571 1.00 81.31 78 ILE A N 1
ATOM 628 C CA . ILE A 1 78 ? 10.429 17.700 -26.572 1.00 81.31 78 ILE A CA 1
ATOM 629 C C . ILE A 1 78 ? 11.485 18.291 -27.511 1.00 81.31 78 ILE A C 1
ATOM 631 O O . ILE A 1 78 ? 12.538 17.684 -27.688 1.00 81.31 78 ILE A O 1
ATOM 635 N N . LEU A 1 79 ? 11.243 19.481 -28.072 1.00 79.31 79 LEU A N 1
ATOM 636 C CA . LEU A 1 79 ? 12.187 20.136 -28.986 1.00 79.31 79 LEU A CA 1
ATOM 637 C C . LEU A 1 79 ? 13.532 20.433 -28.308 1.00 79.31 79 LEU A C 1
ATOM 639 O O . LEU A 1 79 ? 14.580 20.094 -28.858 1.00 79.31 79 LEU A O 1
ATOM 643 N N . LYS A 1 80 ? 13.508 20.981 -27.086 1.00 85.62 80 LYS A N 1
ATOM 644 C CA . LYS A 1 80 ? 14.707 21.212 -26.262 1.00 85.62 80 LYS A CA 1
ATOM 645 C C . LYS A 1 80 ? 15.513 19.924 -26.085 1.00 85.62 80 LYS A C 1
ATOM 647 O O . LYS A 1 80 ? 16.726 19.912 -26.275 1.00 85.62 80 LYS A O 1
ATOM 652 N N . TYR A 1 81 ? 14.855 18.831 -25.710 1.00 86.88 81 TYR A N 1
ATOM 653 C CA . TYR A 1 81 ? 15.539 17.572 -25.430 1.00 86.88 81 TYR A CA 1
ATOM 654 C C . TYR A 1 81 ? 15.998 16.831 -26.688 1.00 86.88 81 TYR A C 1
ATOM 656 O O . TYR A 1 81 ? 17.004 16.130 -26.621 1.00 86.88 81 TYR A O 1
ATOM 664 N N . LEU A 1 82 ? 15.341 17.023 -27.835 1.00 81.75 82 LEU A N 1
ATOM 665 C CA . LEU A 1 82 ? 15.846 16.556 -29.130 1.00 81.75 82 LEU A CA 1
ATOM 666 C C . LEU A 1 82 ? 17.157 17.264 -29.512 1.00 81.75 82 LEU A C 1
ATOM 668 O O . LEU A 1 82 ? 18.100 16.592 -29.915 1.00 81.75 82 LEU A O 1
ATOM 672 N N . GLN A 1 83 ? 17.269 18.577 -29.289 1.00 80.88 83 GLN A N 1
ATOM 673 C CA . GLN A 1 83 ? 18.523 19.317 -29.513 1.00 80.88 83 GLN A CA 1
ATOM 674 C C . GLN A 1 83 ? 19.643 18.869 -28.561 1.00 80.88 83 GLN A C 1
ATOM 676 O O . GLN A 1 83 ? 20.790 18.687 -28.968 1.00 80.88 83 GLN A O 1
ATOM 681 N N . ILE A 1 84 ? 19.323 18.648 -27.279 1.00 86.44 84 ILE A N 1
ATOM 682 C CA . ILE A 1 84 ? 20.294 18.101 -26.315 1.00 86.44 84 ILE A CA 1
ATOM 683 C C . ILE A 1 84 ? 20.725 16.693 -26.740 1.00 86.44 84 ILE A C 1
ATOM 685 O O . ILE A 1 84 ? 21.904 16.350 -26.632 1.00 86.44 84 ILE A O 1
ATOM 689 N N . LEU A 1 85 ? 19.785 15.877 -27.230 1.00 84.56 85 LEU A N 1
ATOM 690 C CA . LEU A 1 85 ? 20.052 14.512 -27.661 1.00 84.56 85 LEU A CA 1
ATOM 691 C C . LEU A 1 85 ? 21.099 14.465 -28.769 1.00 84.56 85 LEU A C 1
ATOM 693 O O . LEU A 1 85 ? 21.905 13.548 -28.728 1.00 84.56 85 LEU A O 1
ATOM 697 N N . GLU A 1 86 ? 21.141 15.415 -29.706 1.00 79.31 86 GLU A N 1
ATOM 698 C CA . GLU A 1 86 ? 22.139 15.440 -30.790 1.00 79.31 86 GLU A CA 1
ATOM 699 C C . GLU A 1 86 ? 23.576 15.427 -30.247 1.00 79.31 86 GLU A C 1
ATOM 701 O O . GLU A 1 86 ? 24.389 14.605 -30.673 1.00 79.31 86 GLU A O 1
ATOM 706 N N . ASN A 1 87 ? 23.843 16.236 -29.218 1.00 79.31 87 ASN A N 1
ATOM 707 C CA . ASN A 1 87 ? 25.190 16.491 -28.697 1.00 79.31 87 ASN A CA 1
ATOM 708 C C . ASN A 1 87 ? 25.529 15.727 -27.403 1.00 79.31 87 ASN A C 1
ATOM 710 O O . ASN A 1 87 ? 26.657 15.793 -26.919 1.00 79.31 87 ASN A O 1
ATOM 714 N N . SER A 1 88 ? 24.566 15.019 -26.808 1.00 79.69 88 SER A N 1
ATOM 715 C CA . SER A 1 88 ? 24.772 14.301 -25.545 1.00 79.69 88 SER A CA 1
ATOM 716 C C . SER A 1 88 ? 25.455 12.943 -25.740 1.00 79.69 88 SER A C 1
ATOM 718 O O . SER A 1 88 ? 25.109 12.206 -26.666 1.00 79.69 88 SER A O 1
ATOM 720 N N . SER A 1 89 ? 26.366 12.605 -24.821 1.00 73.88 89 SER A N 1
ATOM 721 C CA . SER A 1 89 ? 27.003 11.286 -24.677 1.00 73.88 89 SER A CA 1
ATOM 722 C C . SER A 1 89 ? 26.453 10.458 -23.500 1.00 73.88 89 SER A C 1
ATOM 724 O O . SER A 1 89 ? 26.648 9.247 -23.453 1.00 73.88 89 SER A O 1
ATOM 726 N N . ASP A 1 90 ? 25.740 11.074 -22.545 1.00 82.31 90 ASP A N 1
ATOM 727 C CA . ASP A 1 90 ? 25.158 10.386 -21.376 1.00 82.31 90 ASP A CA 1
ATOM 728 C C . ASP A 1 90 ? 23.666 10.087 -21.601 1.00 82.31 90 ASP A C 1
ATOM 730 O O . ASP A 1 90 ? 22.766 10.684 -21.000 1.00 82.31 90 ASP A O 1
ATOM 734 N N . LEU A 1 91 ? 23.397 9.146 -22.510 1.00 84.81 91 LEU A N 1
ATOM 735 C CA . LEU A 1 91 ? 22.034 8.791 -22.917 1.00 84.81 91 LEU A CA 1
ATOM 736 C C . LEU A 1 91 ? 21.222 8.086 -21.819 1.00 84.81 91 LEU A C 1
ATOM 738 O O . LEU A 1 91 ? 19.994 8.168 -21.811 1.00 84.81 91 LEU A O 1
ATOM 742 N N . GLU A 1 92 ? 21.884 7.394 -20.887 1.00 78.81 92 GLU A N 1
ATOM 743 C CA . GLU A 1 92 ? 21.218 6.682 -19.786 1.00 78.81 92 GLU A CA 1
ATOM 744 C C . GLU A 1 92 ? 20.519 7.656 -18.829 1.00 78.81 92 GLU A C 1
ATOM 746 O O . GLU A 1 92 ? 19.401 7.395 -18.373 1.00 78.81 92 GLU A O 1
ATOM 751 N N . LYS A 1 93 ? 21.143 8.807 -18.541 1.00 85.06 93 LYS A N 1
ATOM 752 C CA . LYS A 1 93 ? 20.544 9.819 -17.659 1.00 85.06 93 LYS A CA 1
ATOM 753 C C . LYS A 1 93 ? 19.574 10.743 -18.379 1.00 85.06 93 LYS A C 1
ATOM 755 O O . LYS A 1 93 ? 18.630 11.217 -17.746 1.00 85.06 93 LYS A O 1
ATOM 760 N N . LEU A 1 94 ? 19.755 10.960 -19.682 1.00 87.88 94 LEU A N 1
ATOM 761 C CA . LEU A 1 94 ? 18.961 11.922 -20.445 1.00 87.88 94 LEU A CA 1
ATOM 762 C C . LEU A 1 94 ? 17.453 11.625 -20.398 1.00 87.88 94 LEU A C 1
ATOM 764 O O . LEU A 1 94 ? 16.652 12.543 -20.234 1.00 87.88 94 LEU A O 1
ATOM 768 N N . GLY A 1 95 ? 17.063 10.346 -20.441 1.00 86.00 95 GLY A N 1
ATOM 769 C CA . GLY A 1 95 ? 15.663 9.950 -20.252 1.00 86.00 95 GLY A CA 1
ATOM 770 C C . GLY A 1 95 ? 15.121 10.315 -18.864 1.00 86.00 95 GLY A C 1
ATOM 771 O O . GLY A 1 95 ? 14.005 10.814 -18.748 1.00 86.00 95 GLY A O 1
ATOM 772 N N . SER A 1 96 ? 15.918 10.132 -17.809 1.00 84.81 96 SER A N 1
ATOM 773 C CA . SER A 1 96 ? 15.501 10.493 -16.445 1.00 84.81 96 SER A CA 1
ATOM 774 C C . SER A 1 96 ? 15.346 12.007 -16.281 1.00 84.81 96 SER A C 1
ATOM 776 O O . SER A 1 96 ? 14.386 12.450 -15.659 1.00 84.81 96 SER A O 1
ATOM 778 N N . TYR A 1 97 ? 16.245 12.803 -16.870 1.00 88.62 97 TYR A N 1
ATOM 779 C CA . TYR A 1 97 ? 16.153 14.267 -16.841 1.00 88.62 97 TYR A CA 1
ATOM 780 C C . TYR A 1 97 ? 14.914 14.778 -17.574 1.00 88.62 97 TYR A C 1
ATOM 782 O O . TYR A 1 97 ? 14.175 15.598 -17.028 1.00 88.62 97 TYR A O 1
ATOM 790 N N . TYR A 1 98 ? 14.627 14.213 -18.749 1.00 87.25 98 TYR A N 1
ATOM 791 C CA . TYR A 1 98 ? 13.404 14.514 -19.484 1.00 87.25 98 TYR A CA 1
ATOM 792 C C . TYR A 1 98 ? 12.152 14.222 -18.644 1.00 87.25 98 TYR A C 1
ATOM 794 O O . TYR A 1 98 ? 11.288 15.084 -18.498 1.00 87.25 98 TYR A O 1
ATOM 802 N N . GLU A 1 99 ? 12.070 13.036 -18.028 1.00 85.19 99 GLU A N 1
ATOM 803 C CA . GLU A 1 99 ? 10.937 12.674 -17.167 1.00 85.19 99 GLU A CA 1
ATOM 804 C C . GLU A 1 99 ? 10.808 13.598 -15.941 1.00 85.19 99 GLU A C 1
ATOM 806 O O . GLU A 1 99 ? 9.695 13.950 -15.534 1.00 85.19 99 GLU A O 1
ATOM 811 N N . GLU A 1 100 ? 11.927 13.999 -15.332 1.00 85.69 100 GLU A N 1
ATOM 812 C CA . GLU A 1 100 ? 11.941 14.873 -14.156 1.00 85.69 100 GLU A CA 1
ATOM 813 C C . GLU A 1 100 ? 11.492 16.310 -14.483 1.00 85.69 100 GLU A C 1
ATOM 815 O O . GLU A 1 100 ? 10.782 16.907 -13.665 1.00 85.69 100 GLU A O 1
ATOM 820 N N . GLU A 1 101 ? 11.814 16.830 -15.675 1.00 86.38 101 GLU A N 1
ATOM 821 C CA . GLU A 1 101 ? 11.356 18.145 -16.156 1.00 86.38 101 GLU A CA 1
ATOM 822 C C . GLU A 1 101 ? 9.886 18.155 -16.614 1.00 86.38 101 GLU A C 1
ATOM 824 O O . GLU A 1 101 ? 9.249 19.214 -16.629 1.00 86.38 101 GLU A O 1
ATOM 829 N N . LEU A 1 102 ? 9.290 16.995 -16.921 1.00 80.19 102 LEU A N 1
ATOM 830 C CA . LEU A 1 102 ? 7.863 16.928 -17.236 1.00 80.19 102 LEU A CA 1
ATOM 831 C C . LEU A 1 102 ? 7.004 17.358 -16.039 1.00 80.19 102 LEU A C 1
ATOM 833 O O . LEU A 1 102 ? 7.126 16.870 -14.902 1.00 80.19 102 LEU A O 1
ATOM 837 N N . SER A 1 103 ? 6.019 18.216 -16.323 1.00 75.06 103 SER A N 1
ATOM 838 C CA . SER A 1 103 ? 5.051 18.638 -15.315 1.00 75.06 103 SER A CA 1
ATOM 839 C C . SER A 1 103 ? 4.323 17.422 -14.724 1.00 75.06 103 SER A C 1
ATOM 841 O O . SER A 1 103 ? 3.991 16.464 -15.429 1.00 75.06 103 SER A O 1
ATOM 843 N N . ASN A 1 104 ? 4.030 17.455 -13.418 1.00 68.62 104 ASN A N 1
ATOM 844 C CA . ASN A 1 104 ? 3.243 16.396 -12.772 1.00 68.62 104 ASN A CA 1
ATOM 845 C C . ASN A 1 104 ? 1.897 16.178 -13.481 1.00 68.62 104 ASN A C 1
ATOM 847 O O . ASN A 1 104 ? 1.391 15.062 -13.513 1.00 68.62 104 ASN A O 1
ATOM 851 N N . THR A 1 105 ? 1.302 17.234 -14.036 1.00 67.25 105 THR A N 1
ATOM 852 C CA . THR A 1 105 ? 0.039 17.144 -14.770 1.00 67.25 105 THR A CA 1
ATOM 853 C C . THR A 1 105 ? 0.218 16.360 -16.067 1.00 67.25 105 THR A C 1
ATOM 855 O O . THR A 1 105 ? -0.536 15.423 -16.299 1.00 67.25 105 THR A O 1
ATOM 858 N N . THR A 1 106 ? 1.249 16.668 -16.856 1.00 70.00 106 THR A N 1
ATOM 859 C CA . THR A 1 106 ? 1.556 15.967 -18.113 1.00 70.00 106 THR A CA 1
ATOM 860 C C . THR A 1 106 ? 1.880 14.496 -17.868 1.00 70.00 106 THR A C 1
ATOM 862 O O . THR A 1 106 ? 1.270 13.637 -18.495 1.00 70.00 106 THR A O 1
ATOM 865 N N . ARG A 1 107 ? 2.738 14.183 -16.885 1.00 75.44 107 ARG A N 1
ATOM 866 C CA . ARG A 1 107 ? 3.044 12.786 -16.518 1.00 75.44 107 ARG A CA 1
ATOM 867 C C . ARG A 1 107 ? 1.801 11.994 -16.132 1.00 75.44 107 ARG A C 1
ATOM 869 O O . ARG A 1 107 ? 1.641 10.867 -16.577 1.00 75.44 107 ARG A O 1
ATOM 876 N N . ASN A 1 108 ? 0.897 12.590 -15.352 1.00 70.69 108 ASN A N 1
ATOM 877 C CA . ASN A 1 108 ? -0.348 11.929 -14.954 1.00 70.69 108 ASN A CA 1
ATOM 878 C C . ASN A 1 108 ? -1.370 11.812 -16.102 1.00 70.69 108 ASN A C 1
ATOM 880 O O . ASN A 1 108 ? -2.159 10.871 -16.102 1.00 70.69 108 ASN A O 1
ATOM 884 N N . LEU A 1 109 ? -1.415 12.774 -17.031 1.00 71.06 109 LEU A N 1
ATOM 885 C CA . LEU A 1 109 ? -2.345 12.762 -18.168 1.00 71.06 109 LEU A CA 1
ATOM 886 C C . LEU A 1 109 ? -1.920 11.760 -19.242 1.00 71.06 109 LEU A C 1
ATOM 888 O O . LEU A 1 109 ? -2.760 11.009 -19.737 1.00 71.06 109 LEU A O 1
ATOM 892 N N . GLU A 1 110 ? -0.629 11.745 -19.568 1.00 74.69 110 GLU A N 1
ATOM 893 C CA . GLU A 1 110 ? -0.059 10.897 -20.615 1.00 74.69 110 GLU A CA 1
ATOM 894 C C . GLU A 1 110 ? 0.420 9.537 -20.088 1.00 74.69 110 GLU A C 1
ATOM 896 O O . GLU A 1 110 ? 0.563 8.595 -20.862 1.00 74.69 110 GLU A O 1
ATOM 901 N N . GLY A 1 111 ? 0.607 9.397 -18.771 1.00 74.38 111 GLY A N 1
ATOM 902 C CA . GLY A 1 111 ? 1.078 8.163 -18.138 1.00 74.38 111 GLY A CA 1
ATOM 903 C C . GLY A 1 111 ? 2.580 7.913 -18.316 1.00 74.38 111 GLY A C 1
ATOM 904 O O . GLY A 1 111 ? 2.982 6.757 -18.395 1.00 74.38 111 GLY A O 1
ATOM 905 N N . ILE A 1 112 ? 3.398 8.971 -18.394 1.00 79.69 112 ILE A N 1
ATOM 906 C CA . ILE A 1 112 ? 4.840 8.886 -18.691 1.00 79.69 112 ILE A CA 1
ATOM 907 C C . ILE A 1 112 ? 5.632 8.608 -17.407 1.00 79.69 112 ILE A C 1
ATOM 909 O O . ILE A 1 112 ? 5.826 9.508 -16.587 1.00 79.69 112 ILE A O 1
ATOM 913 N N . TYR A 1 113 ? 6.095 7.363 -17.261 1.00 86.00 113 TYR A N 1
ATOM 914 C CA . TYR A 1 113 ? 6.965 6.903 -16.174 1.00 86.00 113 TYR A CA 1
ATOM 915 C C . TYR A 1 113 ? 7.970 5.875 -16.710 1.00 86.00 113 TYR A C 1
ATOM 917 O O . TYR A 1 113 ? 7.584 4.766 -17.097 1.00 86.00 113 TYR A O 1
ATOM 925 N N . TYR A 1 114 ? 9.260 6.214 -16.750 1.00 89.88 114 TYR A N 1
ATOM 926 C CA . TYR A 1 114 ? 10.275 5.335 -17.322 1.00 89.88 114 TYR A CA 1
ATOM 927 C C . TYR A 1 114 ? 10.679 4.223 -16.359 1.00 89.88 114 TYR A C 1
ATOM 929 O O . TYR A 1 114 ? 11.022 4.435 -15.196 1.00 89.88 114 TYR A O 1
ATOM 937 N N . THR A 1 115 ? 10.634 2.991 -16.866 1.00 93.19 115 THR A N 1
ATOM 938 C CA . THR A 1 115 ? 10.801 1.778 -16.061 1.00 93.19 115 THR A CA 1
ATOM 939 C C . THR A 1 115 ? 12.268 1.553 -15.691 1.00 93.19 115 THR A C 1
ATOM 941 O O . THR A 1 115 ? 13.089 1.392 -16.593 1.00 93.19 115 THR A O 1
ATOM 944 N N . PRO A 1 116 ? 12.632 1.464 -14.399 1.00 92.50 116 PRO A N 1
ATOM 945 C CA . PRO A 1 116 ? 14.001 1.158 -13.987 1.00 92.50 116 PRO A CA 1
ATOM 946 C C . PRO A 1 116 ? 14.485 -0.217 -14.480 1.00 92.50 116 PRO A C 1
ATOM 948 O O . PRO A 1 116 ? 13.731 -1.190 -14.432 1.00 92.50 116 PRO A O 1
ATOM 951 N N . ASN A 1 117 ? 15.771 -0.334 -14.837 1.00 92.69 117 ASN A N 1
ATOM 952 C CA . ASN A 1 117 ? 16.373 -1.582 -15.347 1.00 92.69 117 ASN A CA 1
ATOM 953 C C . ASN A 1 117 ? 16.127 -2.798 -14.441 1.00 92.69 117 ASN A C 1
ATOM 955 O O . ASN A 1 117 ? 15.801 -3.872 -14.930 1.00 92.69 117 ASN A O 1
ATOM 959 N N . LYS A 1 118 ? 16.181 -2.621 -13.116 1.00 93.44 118 LYS A N 1
ATOM 960 C CA . LYS A 1 118 ? 15.911 -3.702 -12.155 1.00 93.44 118 LYS A CA 1
ATOM 961 C C . LYS A 1 118 ? 14.503 -4.300 -12.305 1.00 93.44 118 LYS A C 1
ATOM 963 O O . LYS A 1 118 ? 14.321 -5.497 -12.108 1.00 93.44 118 LYS A O 1
ATOM 968 N N . ILE A 1 119 ? 13.504 -3.472 -12.622 1.00 95.81 119 ILE A N 1
ATOM 969 C CA . ILE A 1 119 ? 12.135 -3.947 -12.860 1.00 95.81 119 ILE A CA 1
ATOM 970 C C . ILE A 1 119 ? 12.060 -4.668 -14.194 1.00 95.81 119 ILE A C 1
ATOM 972 O O . ILE A 1 119 ? 11.462 -5.738 -14.255 1.00 95.81 119 ILE A O 1
ATOM 976 N N . VAL A 1 120 ? 12.688 -4.110 -15.233 1.00 97.50 120 VAL A N 1
ATOM 977 C CA . VAL A 1 120 ? 12.759 -4.741 -16.555 1.00 97.50 120 VAL A CA 1
ATOM 978 C C . VAL A 1 120 ? 13.363 -6.141 -16.446 1.00 97.50 120 VAL A C 1
ATOM 980 O O . VAL A 1 120 ? 12.731 -7.093 -16.879 1.00 97.50 120 VAL A O 1
ATOM 983 N N . GLU A 1 121 ? 14.512 -6.285 -15.785 1.00 95.31 121 GLU A N 1
ATOM 984 C CA . GLU A 1 121 ? 15.206 -7.568 -15.596 1.00 95.31 121 GLU A CA 1
ATOM 985 C C . GLU A 1 121 ? 14.372 -8.594 -14.813 1.00 95.31 121 GLU A C 1
ATOM 987 O O . GLU A 1 121 ? 14.423 -9.790 -15.088 1.00 95.31 121 GLU A O 1
ATOM 992 N N . GLN A 1 122 ? 13.585 -8.145 -13.832 1.00 94.56 122 GLN A N 1
ATOM 993 C CA . GLN A 1 122 ? 12.737 -9.035 -13.038 1.00 94.56 122 GLN A CA 1
ATOM 994 C C . GLN A 1 122 ? 11.422 -9.399 -13.753 1.00 94.56 122 GLN A C 1
ATOM 996 O O . GLN A 1 122 ? 10.907 -10.502 -13.563 1.00 94.56 122 GLN A O 1
ATOM 1001 N N . LEU A 1 123 ? 10.853 -8.482 -14.543 1.00 97.38 123 LEU A N 1
ATOM 1002 C CA . LEU A 1 123 ? 9.611 -8.698 -15.287 1.00 97.38 123 LEU A CA 1
ATOM 1003 C C . LEU A 1 123 ? 9.858 -9.505 -16.568 1.00 97.38 123 LEU A C 1
ATOM 1005 O O . LEU A 1 123 ? 9.113 -10.443 -16.856 1.00 97.38 123 LEU A O 1
ATOM 1009 N N . PHE A 1 124 ? 10.897 -9.152 -17.325 1.00 97.25 124 PHE A N 1
ATOM 1010 C CA . PHE A 1 124 ? 11.219 -9.721 -18.629 1.00 97.25 124 PHE A CA 1
ATOM 1011 C C . PHE A 1 124 ? 12.052 -10.997 -18.489 1.00 97.25 124 PHE A C 1
ATOM 1013 O O . PHE A 1 124 ? 13.222 -11.067 -18.846 1.00 97.25 124 PHE A O 1
ATOM 1020 N N . THR A 1 125 ? 11.407 -12.037 -17.968 1.00 88.81 125 THR A N 1
ATOM 1021 C CA . THR A 1 125 ? 12.008 -13.365 -17.823 1.00 88.81 125 THR A CA 1
ATOM 1022 C C . THR A 1 125 ? 11.423 -14.334 -18.844 1.00 88.81 125 THR A C 1
ATOM 1024 O O . THR A 1 125 ? 10.205 -14.500 -18.951 1.00 88.81 125 THR A O 1
ATOM 1027 N N . LEU A 1 126 ? 12.305 -14.987 -19.599 1.00 93.19 126 LEU A N 1
ATOM 1028 C CA . LEU A 1 126 ? 11.959 -16.003 -20.591 1.00 93.19 126 LEU A CA 1
ATOM 1029 C C . LEU A 1 126 ? 12.409 -17.396 -20.115 1.00 93.19 126 LEU A C 1
ATOM 1031 O O . LEU A 1 126 ? 13.266 -17.498 -19.230 1.00 93.19 126 LEU A O 1
ATOM 1035 N N . PRO A 1 127 ? 11.814 -18.485 -20.640 1.00 91.38 127 PRO A N 1
ATOM 1036 C CA . PRO A 1 127 ? 12.314 -19.840 -20.414 1.00 91.38 127 PRO A CA 1
ATOM 1037 C C . PRO A 1 127 ? 13.795 -19.971 -20.800 1.00 91.38 127 PRO A C 1
ATOM 1039 O O . PRO A 1 127 ? 14.256 -19.300 -21.717 1.00 91.38 127 PRO A O 1
ATOM 1042 N N . LYS A 1 128 ? 14.545 -20.840 -20.109 1.00 88.69 128 LYS A N 1
ATOM 1043 C CA . LYS A 1 128 ? 15.992 -21.018 -20.355 1.00 88.69 128 LYS A CA 1
ATOM 1044 C C . LYS A 1 128 ? 16.308 -21.532 -21.764 1.00 88.69 128 LYS A C 1
ATOM 1046 O O . LYS A 1 128 ? 17.390 -21.282 -22.268 1.00 88.69 128 LYS A O 1
ATOM 1051 N N . ASP A 1 129 ? 15.376 -22.274 -22.341 1.00 89.81 129 ASP A N 1
ATOM 1052 C CA . ASP A 1 129 ? 15.401 -22.883 -23.668 1.00 89.81 129 ASP A CA 1
ATOM 1053 C C . ASP A 1 129 ? 14.808 -21.974 -24.760 1.00 89.81 129 ASP A C 1
ATOM 1055 O O . ASP A 1 129 ? 14.647 -22.402 -25.899 1.00 89.81 129 ASP A O 1
ATOM 1059 N N . PHE A 1 130 ? 14.458 -20.725 -24.434 1.00 94.62 130 PHE A N 1
ATOM 1060 C CA . PHE A 1 130 ? 13.930 -19.778 -25.409 1.00 94.62 130 PHE A CA 1
ATOM 1061 C C . PHE A 1 130 ? 15.049 -19.230 -26.305 1.00 94.62 130 PHE A C 1
ATOM 1063 O O . PHE A 1 130 ? 15.950 -18.542 -25.824 1.00 94.62 130 PHE A O 1
ATOM 1070 N N . ASP A 1 131 ? 14.963 -19.484 -27.611 1.00 95.12 131 ASP A N 1
ATOM 1071 C CA . ASP A 1 131 ? 15.893 -18.930 -28.597 1.00 95.12 131 ASP A CA 1
ATOM 1072 C C . ASP A 1 131 ? 15.496 -17.498 -28.991 1.00 95.12 131 ASP A C 1
ATOM 1074 O O . ASP A 1 131 ? 14.648 -17.264 -29.855 1.00 95.12 131 ASP A O 1
ATOM 1078 N N . ALA A 1 132 ? 16.133 -16.520 -28.347 1.00 95.94 132 ALA A N 1
ATOM 1079 C CA . ALA A 1 132 ? 15.926 -15.103 -28.630 1.00 95.94 132 ALA A CA 1
ATOM 1080 C C . ALA A 1 132 ? 16.403 -14.677 -30.030 1.00 95.94 132 ALA A C 1
ATOM 1082 O O . ALA A 1 132 ? 15.890 -13.700 -30.573 1.00 95.94 132 ALA A O 1
ATOM 1083 N N . SER A 1 133 ? 17.345 -15.402 -30.643 1.00 94.56 133 SER A N 1
ATOM 1084 C CA . SER A 1 133 ? 17.966 -14.996 -31.911 1.00 94.56 133 SER A CA 1
ATOM 1085 C C . SER A 1 133 ? 17.023 -15.103 -33.117 1.00 94.56 133 SER A C 1
ATOM 1087 O O . SER A 1 133 ? 17.225 -14.418 -34.123 1.00 94.56 133 SER A O 1
ATOM 1089 N N . GLN A 1 134 ? 15.980 -15.932 -33.003 1.00 93.81 134 GLN A N 1
ATOM 1090 C CA . GLN A 1 134 ? 14.950 -16.160 -34.025 1.00 93.81 134 GLN A CA 1
ATOM 1091 C C . GLN A 1 134 ? 13.597 -15.526 -33.671 1.00 93.81 134 GLN A C 1
ATOM 1093 O O . GLN A 1 134 ? 12.666 -15.552 -34.473 1.00 93.81 134 GLN A O 1
ATOM 1098 N N . ALA A 1 135 ? 13.468 -14.973 -32.466 1.00 97.81 135 ALA A N 1
ATOM 1099 C CA . ALA A 1 135 ? 12.212 -14.443 -31.959 1.00 97.81 135 ALA A CA 1
ATOM 1100 C C . ALA A 1 135 ? 12.027 -12.960 -32.308 1.00 97.81 135 ALA A C 1
ATOM 1102 O O . ALA A 1 135 ? 12.985 -12.187 -32.343 1.00 97.81 135 ALA A O 1
ATOM 1103 N N . ILE A 1 136 ? 10.770 -12.552 -32.502 1.00 98.19 136 ILE A N 1
ATOM 1104 C CA . ILE A 1 136 ? 10.381 -11.157 -32.732 1.00 98.19 136 ILE A CA 1
ATOM 1105 C C . ILE A 1 136 ? 9.864 -10.549 -31.424 1.00 98.19 136 ILE A C 1
ATOM 1107 O O . ILE A 1 136 ? 8.903 -11.047 -30.824 1.00 98.19 136 ILE A O 1
ATOM 1111 N N . PHE A 1 137 ? 10.486 -9.451 -30.994 1.00 98.50 137 PHE A N 1
ATOM 1112 C CA . PHE A 1 137 ? 10.135 -8.716 -29.780 1.00 98.50 137 PHE A CA 1
ATOM 1113 C C . PHE A 1 137 ? 9.429 -7.395 -30.098 1.00 98.50 137 PHE A C 1
ATOM 1115 O O . PHE A 1 137 ? 9.805 -6.706 -31.044 1.00 98.50 137 PHE A O 1
ATOM 1122 N N . CYS A 1 138 ? 8.454 -7.003 -29.274 1.00 98.56 138 CYS A N 1
ATOM 1123 C CA . CYS A 1 138 ? 7.839 -5.682 -29.335 1.00 98.56 138 CYS A CA 1
ATOM 1124 C C . CYS A 1 138 ? 7.696 -5.019 -27.956 1.00 98.56 138 CYS A C 1
ATOM 1126 O O . CYS A 1 138 ? 7.146 -5.609 -27.025 1.00 98.56 138 CYS A O 1
ATOM 1128 N N . ASP A 1 139 ? 8.076 -3.742 -27.874 1.00 98.44 139 ASP A N 1
ATOM 1129 C CA . ASP A 1 139 ? 7.668 -2.824 -26.806 1.00 98.44 139 ASP A CA 1
ATOM 1130 C C . ASP A 1 139 ? 6.639 -1.800 -27.343 1.00 98.44 139 ASP A C 1
ATOM 1132 O O . ASP A 1 139 ? 7.008 -0.852 -28.041 1.00 98.44 139 ASP A O 1
ATOM 1136 N N . PRO A 1 140 ? 5.332 -1.981 -27.080 1.00 97.38 140 PRO A N 1
ATOM 1137 C CA . PRO A 1 140 ? 4.275 -1.094 -27.572 1.00 97.38 140 PRO A CA 1
ATOM 1138 C C . PRO A 1 140 ? 4.238 0.316 -26.958 1.00 97.38 140 PRO A C 1
ATOM 1140 O O . PRO A 1 140 ? 3.459 1.138 -27.439 1.00 97.38 140 PRO A O 1
ATOM 1143 N N . ALA A 1 141 ? 5.000 0.581 -25.895 1.00 96.38 141 ALA A N 1
ATOM 1144 C CA . ALA A 1 141 ? 5.101 1.888 -25.241 1.00 96.38 141 ALA A CA 1
ATOM 1145 C C . ALA A 1 141 ? 6.550 2.094 -24.770 1.00 96.38 141 ALA A C 1
ATOM 1147 O O . ALA A 1 141 ? 6.870 1.940 -23.590 1.00 96.38 141 ALA A O 1
ATOM 1148 N N . VAL A 1 142 ? 7.429 2.364 -25.739 1.00 95.44 142 VAL A N 1
ATOM 1149 C CA . VAL A 1 142 ? 8.882 2.187 -25.602 1.00 95.44 142 VAL A CA 1
ATOM 1150 C C . VAL A 1 142 ? 9.519 3.080 -24.535 1.00 95.44 142 VAL A C 1
ATOM 1152 O O . VAL A 1 142 ? 10.497 2.682 -23.891 1.00 95.44 142 VAL A O 1
ATOM 1155 N N . GLY A 1 143 ? 8.980 4.286 -24.326 1.00 93.12 143 GLY A N 1
ATOM 1156 C CA . GLY A 1 143 ? 9.553 5.291 -23.441 1.00 93.12 143 GLY A CA 1
ATOM 1157 C C . GLY A 1 143 ? 11.050 5.490 -23.691 1.00 93.12 143 GLY A C 1
ATOM 1158 O O . GLY A 1 143 ? 11.510 5.609 -24.824 1.00 93.12 143 GLY A O 1
ATOM 1159 N N . SER A 1 144 ? 11.849 5.472 -22.625 1.00 91.06 144 SER A N 1
ATOM 1160 C CA . SER A 1 144 ? 13.307 5.593 -22.737 1.00 91.06 144 SER A CA 1
ATOM 1161 C C . SER A 1 144 ? 14.012 4.374 -23.351 1.00 91.06 144 SER A C 1
ATOM 1163 O O . SER A 1 144 ? 15.222 4.438 -23.558 1.00 91.06 144 SER A O 1
ATOM 1165 N N . GLY A 1 145 ? 13.308 3.270 -23.629 1.00 95.06 145 GLY A N 1
ATOM 1166 C CA . GLY A 1 145 ? 13.841 2.106 -24.344 1.00 95.06 145 GLY A CA 1
ATOM 1167 C C . GLY A 1 145 ? 14.402 0.982 -23.475 1.00 95.06 145 GLY A C 1
ATOM 1168 O O . GLY A 1 145 ? 15.046 0.074 -23.993 1.00 95.06 145 GLY A O 1
ATOM 1169 N N . ASN A 1 146 ? 14.184 0.988 -22.157 1.00 96.31 146 ASN A N 1
ATOM 1170 C CA . ASN A 1 146 ? 14.829 0.012 -21.264 1.00 96.31 146 ASN A CA 1
ATOM 1171 C C . ASN A 1 146 ? 14.439 -1.455 -21.539 1.00 96.31 146 ASN A C 1
ATOM 1173 O O . ASN A 1 146 ? 15.304 -2.326 -21.438 1.00 96.31 146 ASN A O 1
ATOM 1177 N N . PHE A 1 147 ? 13.194 -1.753 -21.937 1.00 98.12 147 PHE A N 1
ATOM 1178 C CA . PHE A 1 147 ? 12.815 -3.116 -22.347 1.00 98.12 147 PHE A CA 1
ATOM 1179 C C . PHE A 1 147 ? 13.505 -3.541 -23.646 1.00 98.12 147 PHE A C 1
ATOM 1181 O O . PHE A 1 147 ? 13.971 -4.673 -23.733 1.00 98.12 147 PHE A O 1
ATOM 1188 N N . ILE A 1 148 ? 13.643 -2.629 -24.613 1.00 97.81 148 ILE A N 1
ATOM 1189 C CA . ILE A 1 148 ? 14.370 -2.871 -25.868 1.00 97.81 148 ILE A CA 1
ATOM 1190 C C . ILE A 1 148 ? 15.847 -3.167 -25.594 1.00 97.81 148 ILE A C 1
ATOM 1192 O O . ILE A 1 148 ? 16.384 -4.168 -26.066 1.00 97.81 148 ILE A O 1
ATOM 1196 N N . MET A 1 149 ? 16.497 -2.343 -24.769 1.00 96.69 149 MET A N 1
ATOM 1197 C CA . MET A 1 149 ? 17.896 -2.554 -24.389 1.00 96.69 149 MET A CA 1
ATOM 1198 C C . MET A 1 149 ? 18.088 -3.875 -23.633 1.00 96.69 149 MET A C 1
ATOM 1200 O O . MET A 1 149 ? 19.131 -4.513 -23.763 1.00 96.69 149 MET A O 1
ATOM 1204 N N . HIS A 1 150 ? 17.096 -4.310 -22.850 1.00 97.56 150 HIS A N 1
ATOM 1205 C CA . HIS A 1 150 ? 17.126 -5.618 -22.201 1.00 97.56 150 HIS A CA 1
ATOM 1206 C C . HIS A 1 150 ? 16.895 -6.773 -23.188 1.00 97.56 150 HIS A C 1
ATOM 1208 O O . HIS A 1 150 ? 17.621 -7.759 -23.116 1.00 97.56 150 HIS A O 1
ATOM 1214 N N . ALA A 1 151 ? 15.980 -6.641 -24.154 1.00 97.62 151 ALA A N 1
ATOM 1215 C CA . ALA A 1 151 ? 15.797 -7.623 -25.225 1.00 97.62 151 ALA A CA 1
ATOM 1216 C C . ALA A 1 151 ? 17.106 -7.858 -25.998 1.00 97.62 151 ALA A C 1
ATOM 1218 O O . ALA A 1 151 ? 17.531 -8.996 -26.175 1.00 97.62 151 ALA A O 1
ATOM 1219 N N . LEU A 1 152 ? 17.816 -6.790 -26.368 1.00 96.50 152 LEU A N 1
ATOM 1220 C CA . LEU A 1 152 ? 19.120 -6.898 -27.033 1.00 96.50 152 LEU A CA 1
ATOM 1221 C C . LEU A 1 152 ? 20.149 -7.654 -26.180 1.00 96.50 152 LEU A C 1
ATOM 1223 O O . LEU A 1 152 ? 20.890 -8.486 -26.695 1.00 96.50 152 LEU A O 1
ATOM 1227 N N . LYS A 1 153 ? 20.173 -7.425 -24.859 1.00 95.12 153 LYS A N 1
ATOM 1228 C CA . LYS A 1 153 ? 21.032 -8.186 -23.929 1.00 95.12 153 LYS A CA 1
ATOM 1229 C C . LYS A 1 153 ? 20.664 -9.672 -23.850 1.00 95.12 153 LYS A C 1
ATOM 1231 O O . LYS A 1 153 ? 21.544 -10.480 -23.578 1.00 95.12 153 LYS A O 1
ATOM 1236 N N . LEU A 1 154 ? 19.396 -10.024 -24.067 1.00 95.25 154 LEU A N 1
ATOM 1237 C CA . LEU A 1 154 ? 18.925 -11.412 -24.110 1.00 95.25 154 LEU A CA 1
ATOM 1238 C C . LEU A 1 154 ? 19.232 -12.113 -25.445 1.00 95.25 154 LEU A C 1
ATOM 1240 O O . LEU A 1 154 ? 19.018 -13.317 -25.542 1.00 95.25 154 LEU A O 1
ATOM 1244 N N . GLY A 1 155 ? 19.743 -11.394 -26.452 1.00 95.62 155 GLY A N 1
ATOM 1245 C CA . GLY A 1 155 ? 20.143 -11.963 -27.743 1.00 95.62 155 GLY A CA 1
ATOM 1246 C C . GLY A 1 155 ? 19.121 -11.801 -28.871 1.00 95.62 155 GLY A C 1
ATOM 1247 O O . GLY A 1 155 ? 19.285 -12.421 -29.919 1.00 95.62 155 GLY A O 1
ATOM 1248 N N . PHE A 1 156 ? 18.083 -10.974 -28.692 1.00 97.25 156 PHE A N 1
ATOM 1249 C CA . PHE A 1 156 ? 17.205 -10.588 -29.802 1.00 97.25 156 PHE A CA 1
ATOM 1250 C C . PHE A 1 156 ? 17.984 -9.760 -30.828 1.00 97.25 156 PHE A C 1
ATOM 1252 O O . PHE A 1 156 ? 18.755 -8.873 -30.459 1.00 97.25 156 PHE A O 1
ATOM 1259 N N . LYS A 1 157 ? 17.764 -10.021 -32.119 1.00 95.88 157 LYS A N 1
ATOM 1260 C CA . LYS A 1 157 ? 18.397 -9.261 -33.205 1.00 95.88 157 LYS A CA 1
ATOM 1261 C C . LYS A 1 157 ? 17.716 -7.907 -33.406 1.00 95.88 157 LYS A C 1
ATOM 1263 O O . LYS A 1 157 ? 16.500 -7.806 -33.247 1.00 95.88 157 LYS A O 1
ATOM 1268 N N . VAL A 1 158 ? 18.475 -6.877 -33.786 1.00 94.88 158 VAL A N 1
ATOM 1269 C CA . VAL A 1 158 ? 17.959 -5.501 -33.945 1.00 94.88 158 VAL A CA 1
ATOM 1270 C C . VAL A 1 158 ? 16.839 -5.438 -34.990 1.00 94.88 158 VAL A C 1
ATOM 1272 O O . VAL A 1 158 ? 15.829 -4.775 -34.767 1.00 94.88 158 VAL A O 1
ATOM 1275 N N . GLU A 1 159 ? 16.963 -6.178 -36.092 1.00 93.62 159 GLU A N 1
ATOM 1276 C CA . GLU A 1 159 ? 15.948 -6.280 -37.145 1.00 93.62 159 GLU A CA 1
ATOM 1277 C C . GLU A 1 159 ? 14.636 -6.936 -36.673 1.00 93.62 159 GLU A C 1
ATOM 1279 O O . GLU A 1 159 ? 13.568 -6.647 -37.215 1.00 93.62 159 GLU A O 1
ATOM 1284 N N . ASN A 1 160 ? 14.691 -7.750 -35.614 1.00 96.00 160 ASN A N 1
ATOM 1285 C CA . ASN A 1 160 ? 13.546 -8.452 -35.027 1.00 96.00 160 ASN A CA 1
ATOM 1286 C C . ASN A 1 160 ? 12.914 -7.699 -33.845 1.00 96.00 160 ASN A C 1
ATOM 1288 O O . ASN A 1 160 ? 12.017 -8.223 -33.180 1.00 96.00 160 ASN A O 1
ATOM 1292 N N . ILE A 1 161 ? 13.367 -6.478 -33.562 1.00 97.12 161 ILE A N 1
ATOM 1293 C CA . ILE A 1 161 ? 12.864 -5.657 -32.464 1.00 97.12 161 ILE A CA 1
ATOM 1294 C C . ILE A 1 161 ? 11.964 -4.549 -32.995 1.00 97.12 161 ILE A C 1
ATOM 1296 O O . ILE A 1 161 ? 12.371 -3.751 -33.831 1.00 97.12 161 ILE A O 1
ATOM 1300 N N . TYR A 1 162 ? 10.766 -4.452 -32.431 1.00 98.19 162 TYR A N 1
ATOM 1301 C CA . TYR A 1 162 ? 9.780 -3.424 -32.729 1.00 98.19 162 TYR A CA 1
ATOM 1302 C C . TYR A 1 162 ? 9.516 -2.573 -31.489 1.00 98.19 162 TYR A C 1
ATOM 1304 O O . TYR A 1 162 ? 9.492 -3.066 -30.361 1.00 98.19 162 TYR A O 1
ATOM 1312 N N . GLY A 1 163 ? 9.312 -1.278 -31.690 1.00 97.94 163 GLY A N 1
ATOM 1313 C CA . GLY A 1 163 ? 9.045 -0.345 -30.604 1.00 97.94 163 GLY A CA 1
ATOM 1314 C C . GLY A 1 163 ? 8.139 0.777 -31.071 1.00 97.94 163 GLY A C 1
ATOM 1315 O O . GLY A 1 163 ? 8.325 1.303 -32.168 1.00 97.94 163 GLY A O 1
ATOM 1316 N N . TYR A 1 164 ? 7.167 1.147 -30.246 1.00 97.38 164 TYR A N 1
ATOM 1317 C CA . TYR A 1 164 ? 6.209 2.198 -30.571 1.00 97.38 164 TYR A CA 1
ATOM 1318 C C . TYR A 1 164 ? 6.078 3.179 -29.414 1.00 97.38 164 TYR A C 1
ATOM 1320 O O . TYR A 1 164 ? 6.026 2.773 -28.256 1.00 97.38 164 TYR A O 1
ATOM 1328 N N . ASP A 1 165 ? 6.009 4.468 -29.730 1.00 94.94 165 ASP A N 1
ATOM 1329 C CA . ASP A 1 165 ? 5.626 5.508 -28.778 1.00 94.94 165 ASP A CA 1
ATOM 1330 C C . ASP A 1 165 ? 4.988 6.688 -29.510 1.00 94.94 165 ASP A C 1
ATOM 1332 O O . ASP A 1 165 ? 5.231 6.910 -30.696 1.00 94.94 165 ASP A O 1
ATOM 1336 N N . THR A 1 166 ? 4.174 7.465 -28.806 1.00 91.00 166 THR A N 1
ATOM 1337 C CA . THR A 1 166 ? 3.650 8.729 -29.335 1.00 91.00 166 THR A CA 1
ATOM 1338 C C . THR A 1 166 ? 4.619 9.893 -29.119 1.00 91.00 166 THR A C 1
ATOM 1340 O O . THR A 1 166 ? 4.546 10.881 -29.852 1.00 91.00 166 THR A O 1
ATOM 1343 N N . ASP A 1 167 ? 5.533 9.773 -28.153 1.00 88.44 167 ASP A N 1
ATOM 1344 C CA . ASP A 1 167 ? 6.541 10.780 -27.831 1.00 88.44 167 ASP A CA 1
ATOM 1345 C C . ASP A 1 167 ? 7.756 10.676 -28.773 1.00 88.44 167 ASP A C 1
ATOM 1347 O O . ASP A 1 167 ? 8.469 9.669 -28.820 1.00 88.44 167 ASP A O 1
ATOM 1351 N N . ALA A 1 168 ? 7.998 11.742 -29.541 1.00 87.81 168 ALA A N 1
ATOM 1352 C CA . ALA A 1 168 ? 9.104 11.812 -30.493 1.00 87.81 168 ALA A CA 1
ATOM 1353 C C . ALA A 1 168 ? 10.481 11.721 -29.815 1.00 87.81 168 ALA A C 1
ATOM 1355 O O . ALA A 1 168 ? 11.395 11.100 -30.364 1.00 87.81 168 ALA A O 1
ATOM 1356 N N . PHE A 1 169 ? 10.638 12.311 -28.624 1.00 88.38 169 PHE A N 1
ATOM 1357 C CA . PHE A 1 169 ? 11.900 12.277 -27.891 1.00 88.38 169 PHE A CA 1
ATOM 1358 C C . PHE A 1 169 ? 12.199 10.865 -27.377 1.00 88.38 169 PHE A C 1
ATOM 1360 O O . PHE A 1 169 ? 13.318 10.383 -27.546 1.00 88.38 169 PHE A O 1
ATOM 1367 N N . ALA A 1 170 ? 11.202 10.168 -26.826 1.00 90.69 170 ALA A N 1
ATOM 1368 C CA . ALA A 1 170 ? 11.329 8.780 -26.372 1.00 90.69 170 ALA A CA 1
ATOM 1369 C C . ALA A 1 170 ? 11.835 7.842 -27.492 1.00 90.69 170 ALA A C 1
ATOM 1371 O O . ALA A 1 170 ? 12.797 7.082 -27.318 1.00 90.69 170 ALA A O 1
ATOM 1372 N N . VAL A 1 171 ? 11.241 7.965 -28.684 1.00 93.12 171 VAL A N 1
ATOM 1373 C CA . VAL A 1 171 ? 11.640 7.220 -29.890 1.00 93.12 171 VAL A CA 1
ATOM 1374 C C . VAL A 1 171 ? 13.068 7.566 -30.306 1.00 93.12 171 VAL A C 1
ATOM 1376 O O . VAL A 1 171 ? 13.872 6.661 -30.536 1.00 93.12 171 VAL A O 1
ATOM 1379 N N . ALA A 1 172 ? 13.403 8.856 -30.395 1.00 92.12 172 ALA A N 1
ATOM 1380 C CA . ALA A 1 172 ? 14.730 9.308 -30.807 1.00 92.12 172 ALA A CA 1
ATOM 1381 C C . ALA A 1 172 ? 15.824 8.856 -29.826 1.00 92.12 172 ALA A C 1
ATOM 1383 O O . ALA A 1 172 ? 16.853 8.326 -30.251 1.00 92.12 172 ALA A O 1
ATOM 1384 N N . LEU A 1 173 ? 15.579 8.989 -28.518 1.00 92.50 173 LEU A N 1
ATOM 1385 C CA . LEU A 1 173 ? 16.485 8.538 -27.465 1.00 92.50 173 LEU A CA 1
ATOM 1386 C C . LEU A 1 173 ? 16.740 7.033 -27.566 1.00 92.50 173 LEU A C 1
ATOM 1388 O O . LEU A 1 173 ? 17.893 6.603 -27.553 1.00 92.50 173 LEU A O 1
ATOM 1392 N N . THR A 1 174 ? 15.680 6.233 -27.713 1.00 94.81 174 THR A N 1
ATOM 1393 C CA . THR A 1 174 ? 15.800 4.776 -27.858 1.00 94.81 174 THR A CA 1
ATOM 1394 C C . THR A 1 174 ? 16.645 4.413 -29.079 1.00 94.81 174 THR A C 1
ATOM 1396 O O . THR A 1 174 ? 17.569 3.606 -28.967 1.00 94.81 174 THR A O 1
ATOM 1399 N N . LYS A 1 175 ? 16.397 5.054 -30.231 1.00 94.69 175 LYS A N 1
ATOM 1400 C CA . LYS A 1 175 ? 17.191 4.835 -31.448 1.00 94.69 175 LYS A CA 1
ATOM 1401 C C . LYS A 1 175 ? 18.664 5.168 -31.249 1.00 94.69 175 LYS A C 1
ATOM 1403 O O . LYS A 1 175 ? 19.524 4.366 -31.611 1.00 94.69 175 LYS A O 1
ATOM 1408 N N . LYS A 1 176 ? 18.959 6.326 -30.646 1.00 91.88 176 LYS A N 1
ATOM 1409 C CA . LYS A 1 176 ? 20.337 6.764 -30.400 1.00 91.88 176 LYS A CA 1
ATOM 1410 C C . LYS A 1 176 ? 21.063 5.807 -29.447 1.00 91.88 176 LYS A C 1
ATOM 1412 O O . LYS A 1 176 ? 22.185 5.410 -29.741 1.00 91.88 176 LYS A O 1
ATOM 1417 N N . ARG A 1 177 ? 20.400 5.337 -28.381 1.00 93.94 177 ARG A N 1
ATOM 1418 C CA . ARG A 1 177 ? 20.958 4.338 -27.445 1.00 93.94 177 ARG A CA 1
ATOM 1419 C C . ARG A 1 177 ? 21.339 3.030 -28.133 1.00 93.94 177 ARG A C 1
ATOM 1421 O O . ARG A 1 177 ? 22.398 2.479 -27.841 1.00 93.94 177 ARG A O 1
ATOM 1428 N N . ILE A 1 178 ? 20.493 2.532 -29.037 1.00 93.62 178 ILE A N 1
ATOM 1429 C CA . ILE A 1 178 ? 20.784 1.312 -29.805 1.00 93.62 178 ILE A CA 1
ATOM 1430 C C . ILE A 1 178 ? 21.978 1.553 -30.732 1.00 93.62 178 ILE A C 1
ATOM 1432 O O . ILE A 1 178 ? 22.926 0.769 -30.716 1.00 93.62 178 ILE A O 1
ATOM 1436 N N . LYS A 1 179 ? 21.969 2.665 -31.477 1.00 92.38 179 LYS A N 1
ATOM 1437 C CA . LYS A 1 179 ? 23.033 3.019 -32.421 1.00 92.38 179 LYS A CA 1
ATOM 1438 C C . LYS A 1 179 ? 24.394 3.177 -31.747 1.00 92.38 179 LYS A C 1
ATOM 1440 O O . LYS A 1 179 ? 25.375 2.636 -32.241 1.00 92.38 179 LYS A O 1
ATOM 1445 N N . GLU A 1 180 ? 24.465 3.867 -30.613 1.00 90.69 180 GLU A N 1
ATOM 1446 C CA . GLU A 1 180 ? 25.732 4.060 -29.897 1.00 90.69 180 GLU A CA 1
ATOM 1447 C C . GLU A 1 180 ? 26.251 2.777 -29.252 1.00 90.69 180 GLU A C 1
ATOM 1449 O O . GLU A 1 180 ? 27.455 2.537 -29.245 1.00 90.69 180 GLU A O 1
ATOM 1454 N N . ARG A 1 181 ? 25.359 1.938 -28.709 1.00 91.38 181 ARG A N 1
ATOM 1455 C CA . ARG A 1 181 ? 25.776 0.731 -27.989 1.00 91.38 181 ARG A CA 1
ATOM 1456 C C . ARG A 1 181 ? 26.065 -0.462 -28.900 1.00 91.38 181 ARG A C 1
ATOM 1458 O O . ARG A 1 181 ? 26.878 -1.304 -28.529 1.00 91.38 181 ARG A O 1
ATOM 1465 N N . TYR A 1 182 ? 25.372 -0.565 -30.031 1.00 90.31 182 TYR A N 1
ATOM 1466 C CA . TYR A 1 182 ? 25.421 -1.736 -30.912 1.00 90.31 182 TYR A CA 1
ATOM 1467 C C . TYR A 1 182 ? 25.861 -1.413 -32.343 1.00 90.31 182 TYR A C 1
ATOM 1469 O O . TYR A 1 182 ? 26.006 -2.339 -33.130 1.00 90.31 182 TYR A O 1
ATOM 1477 N N . HIS A 1 183 ? 26.079 -0.139 -32.691 1.00 92.06 183 HIS A N 1
ATOM 1478 C CA . HIS A 1 183 ? 26.484 0.305 -34.034 1.00 92.06 183 HIS A CA 1
ATOM 1479 C C . HIS A 1 183 ? 25.532 -0.140 -35.155 1.00 92.06 183 HIS A C 1
ATOM 1481 O O . HIS A 1 183 ? 25.944 -0.344 -36.294 1.00 92.06 183 HIS A O 1
ATOM 1487 N N . LEU A 1 184 ? 24.245 -0.275 -34.828 1.00 91.88 184 LEU A N 1
ATOM 1488 C CA . LEU A 1 184 ? 23.193 -0.714 -35.740 1.00 91.88 184 LEU A CA 1
ATOM 1489 C C . LEU A 1 184 ? 22.045 0.294 -35.750 1.00 91.88 184 LEU A C 1
ATOM 1491 O O . LEU A 1 184 ? 21.648 0.818 -34.705 1.00 91.88 184 LEU A O 1
ATOM 1495 N N . ASP A 1 185 ? 21.484 0.537 -36.932 1.00 90.44 185 ASP A N 1
ATOM 1496 C CA . ASP A 1 185 ? 20.237 1.282 -37.063 1.00 90.44 185 ASP A CA 1
ATOM 1497 C C . ASP A 1 185 ? 19.037 0.380 -36.727 1.00 90.44 185 ASP A C 1
ATOM 1499 O O . ASP A 1 185 ? 19.065 -0.837 -36.898 1.00 90.44 185 ASP A O 1
ATOM 1503 N N . CYS A 1 186 ? 17.956 0.985 -36.238 1.00 89.75 186 CYS A N 1
ATOM 1504 C CA . CYS A 1 186 ? 16.763 0.279 -35.772 1.00 89.75 186 CYS A CA 1
ATOM 1505 C C . CYS A 1 186 ? 15.497 0.864 -36.431 1.00 89.75 186 CYS A C 1
ATOM 1507 O O . CYS A 1 186 ? 14.801 1.704 -35.845 1.00 89.75 186 CYS A O 1
ATOM 1509 N N . PRO A 1 187 ? 15.179 0.451 -37.674 1.00 87.88 187 PRO A N 1
ATOM 1510 C CA . PRO A 1 187 ? 14.083 1.037 -38.455 1.00 87.88 187 PRO A CA 1
ATOM 1511 C C . PRO A 1 187 ? 12.700 0.769 -37.841 1.00 87.88 187 PRO A C 1
ATOM 1513 O O . PRO A 1 187 ? 11.763 1.540 -38.044 1.00 87.88 187 PRO A O 1
ATOM 1516 N N . ASN A 1 188 ? 12.592 -0.290 -37.039 1.00 95.12 188 ASN A N 1
ATOM 1517 C CA . ASN A 1 188 ? 11.347 -0.780 -36.458 1.00 95.12 188 ASN A CA 1
ATOM 1518 C C . ASN A 1 188 ? 10.958 -0.099 -35.129 1.00 95.12 188 ASN A C 1
ATOM 1520 O O . ASN A 1 188 ? 9.914 -0.416 -34.557 1.00 95.12 188 ASN A O 1
ATOM 1524 N N . ILE A 1 189 ? 11.754 0.870 -34.657 1.00 96.31 189 ILE A N 1
ATOM 1525 C CA . ILE A 1 189 ? 11.377 1.783 -33.568 1.00 96.31 189 ILE A CA 1
ATOM 1526 C C . ILE A 1 189 ? 10.696 3.008 -34.194 1.00 96.31 189 ILE A C 1
ATOM 1528 O O . ILE A 1 189 ? 11.297 3.725 -34.995 1.00 96.31 189 ILE A O 1
ATOM 1532 N N . MET A 1 190 ? 9.427 3.258 -33.882 1.00 95.50 190 MET A N 1
ATOM 1533 C CA . MET A 1 190 ? 8.590 4.202 -34.629 1.00 95.50 190 MET A CA 1
ATOM 1534 C C . MET A 1 190 ? 7.773 5.117 -33.717 1.00 95.50 190 MET A C 1
ATOM 1536 O O . MET A 1 190 ? 7.186 4.670 -32.735 1.00 95.50 190 MET A O 1
ATOM 1540 N N . GLN A 1 191 ? 7.645 6.385 -34.117 1.00 94.38 191 GLN A N 1
ATOM 1541 C CA . GLN A 1 191 ? 6.693 7.308 -33.504 1.00 94.38 191 GLN A CA 1
ATOM 1542 C C . GLN A 1 191 ? 5.283 7.037 -34.046 1.00 94.38 191 GLN A C 1
ATOM 1544 O O . GLN A 1 191 ? 4.876 7.587 -35.070 1.00 94.38 191 GLN A O 1
ATOM 1549 N N . LYS A 1 192 ? 4.555 6.123 -33.405 1.00 94.94 192 LYS A N 1
ATOM 1550 C CA . LYS A 1 192 ? 3.193 5.718 -33.773 1.00 94.94 192 LYS A CA 1
ATOM 1551 C C . LYS A 1 192 ? 2.409 5.339 -32.522 1.00 94.94 192 LYS A C 1
ATOM 1553 O O . LYS A 1 192 ? 2.956 4.792 -31.572 1.00 94.94 192 LYS A O 1
ATOM 1558 N N . ASP A 1 193 ? 1.099 5.549 -32.571 1.00 93.06 193 ASP A N 1
ATOM 1559 C CA . ASP A 1 193 ? 0.184 5.040 -31.551 1.00 93.06 193 ASP A CA 1
ATOM 1560 C C . ASP A 1 193 ? -0.077 3.540 -31.769 1.00 93.06 193 ASP A C 1
ATOM 1562 O O . ASP A 1 193 ? -0.728 3.145 -32.744 1.00 93.06 193 ASP A O 1
ATOM 1566 N N . PHE A 1 194 ? 0.414 2.712 -30.841 1.00 95.38 194 PHE A N 1
ATOM 1567 C CA . PHE A 1 194 ? 0.256 1.257 -30.861 1.00 95.38 194 PHE A CA 1
ATOM 1568 C C . PHE A 1 194 ? -1.210 0.809 -30.962 1.00 95.38 194 PHE A C 1
ATOM 1570 O O . PHE A 1 194 ? -1.530 -0.130 -31.696 1.00 95.38 194 PHE A O 1
ATOM 1577 N N . LEU A 1 195 ? -2.127 1.508 -30.279 1.00 94.12 195 LEU A N 1
ATOM 1578 C CA . LEU A 1 195 ? -3.552 1.166 -30.289 1.00 94.12 195 LEU A CA 1
ATOM 1579 C C . LEU A 1 195 ? -4.203 1.425 -31.658 1.00 94.12 195 LEU A C 1
ATOM 1581 O O . LEU A 1 195 ? -5.265 0.872 -31.945 1.00 94.12 195 LEU A O 1
ATOM 1585 N N . ASN A 1 196 ? -3.555 2.216 -32.520 1.00 91.38 196 ASN A N 1
ATOM 1586 C CA . ASN A 1 196 ? -4.049 2.608 -33.837 1.00 91.38 196 ASN A CA 1
ATOM 1587 C C . ASN A 1 196 ? -3.317 1.945 -35.029 1.00 91.38 196 ASN A C 1
ATOM 1589 O O . ASN A 1 196 ? -3.692 2.184 -36.180 1.00 91.38 196 ASN A O 1
ATOM 1593 N N . LEU A 1 197 ? -2.344 1.053 -34.803 1.00 89.50 197 LEU A N 1
ATOM 1594 C CA . LEU A 1 197 ? -1.527 0.428 -35.863 1.00 89.50 197 LEU A CA 1
ATOM 1595 C C . LEU A 1 197 ? -2.321 -0.417 -36.867 1.00 89.50 197 LEU A C 1
ATOM 1597 O O . LEU A 1 197 ? -2.757 -1.504 -36.531 1.00 89.50 197 LEU A O 1
ATOM 1601 N N . LYS A 1 198 ? -2.486 -0.001 -38.125 1.00 82.44 198 LYS A N 1
ATOM 1602 C CA . LYS A 1 198 ? -3.259 -0.787 -39.117 1.00 82.44 198 LYS A CA 1
ATOM 1603 C C . LYS A 1 198 ? -2.592 -2.106 -39.538 1.00 82.44 198 LYS A C 1
ATOM 1605 O O . LYS A 1 198 ? -3.285 -3.100 -39.711 1.00 82.44 198 LYS A O 1
ATOM 1610 N N . HIS A 1 199 ? -1.267 -2.105 -39.676 1.00 80.25 199 HIS A N 1
ATOM 1611 C CA . HIS A 1 199 ? -0.477 -3.259 -40.107 1.00 80.25 199 HIS A CA 1
ATOM 1612 C C . HIS A 1 199 ? 0.765 -3.374 -39.221 1.00 80.25 199 HIS A C 1
ATOM 1614 O O . HIS A 1 199 ? 1.502 -2.400 -39.061 1.00 80.25 199 HIS A O 1
ATOM 1620 N N . THR A 1 200 ? 0.971 -4.544 -38.623 1.00 85.94 200 THR A N 1
ATOM 1621 C CA . THR A 1 200 ? 2.154 -4.880 -37.824 1.00 85.94 200 THR A CA 1
ATOM 1622 C C . THR A 1 200 ? 2.312 -6.405 -37.794 1.00 85.94 200 THR A C 1
ATOM 1624 O O . THR A 1 200 ? 1.287 -7.096 -37.855 1.00 85.94 200 THR A O 1
ATOM 1627 N N . PRO A 1 201 ? 3.541 -6.960 -37.769 1.00 91.75 201 PRO A N 1
ATOM 1628 C CA . PRO A 1 201 ? 3.729 -8.399 -37.619 1.00 91.75 201 PRO A CA 1
ATOM 1629 C C . PRO A 1 201 ? 3.170 -8.903 -36.283 1.00 91.75 201 PRO A C 1
ATOM 1631 O O . PRO A 1 201 ? 2.924 -8.135 -35.353 1.00 91.75 201 PRO A O 1
ATOM 1634 N N . GLN A 1 202 ? 2.989 -10.219 -36.182 1.00 96.19 202 GLN A N 1
ATOM 1635 C CA . GLN A 1 202 ? 2.753 -10.844 -34.886 1.00 96.19 202 GLN A CA 1
ATOM 1636 C C . GLN A 1 202 ? 4.072 -11.081 -34.145 1.00 96.19 202 GLN A C 1
ATOM 1638 O O . GLN A 1 202 ? 5.092 -11.406 -34.756 1.00 96.19 202 GLN A O 1
ATOM 1643 N N . PHE A 1 203 ? 4.030 -10.980 -32.820 1.00 98.25 203 PHE A N 1
ATOM 1644 C CA . PHE A 1 203 ? 5.210 -11.008 -31.956 1.00 98.25 203 PHE A CA 1
ATOM 1645 C C . PHE A 1 203 ? 5.312 -12.297 -31.133 1.00 98.25 203 PHE A C 1
ATOM 1647 O O . PHE A 1 203 ? 4.299 -12.829 -30.670 1.00 98.25 203 PHE A O 1
ATOM 1654 N N . ASP A 1 204 ? 6.541 -12.770 -30.916 1.00 98.50 204 ASP A N 1
ATOM 1655 C CA . ASP A 1 204 ? 6.852 -13.895 -30.021 1.00 98.50 204 ASP A CA 1
ATOM 1656 C C . ASP A 1 204 ? 6.945 -13.443 -28.556 1.00 98.50 204 ASP A C 1
ATOM 1658 O O . ASP A 1 204 ? 6.652 -14.207 -27.631 1.00 98.50 204 ASP A O 1
ATOM 1662 N N . CYS A 1 205 ? 7.320 -12.179 -28.348 1.00 98.38 205 CYS A N 1
ATOM 1663 C CA . CYS A 1 205 ? 7.435 -11.553 -27.040 1.00 98.38 205 CYS A CA 1
ATOM 1664 C C . CYS A 1 205 ? 6.922 -10.109 -27.084 1.00 98.38 205 CYS A C 1
ATOM 1666 O O . CYS A 1 205 ? 7.369 -9.316 -27.909 1.00 98.38 205 CYS A O 1
ATOM 1668 N N . ILE A 1 206 ? 6.045 -9.742 -26.150 1.00 98.75 206 ILE A N 1
ATOM 1669 C CA . ILE A 1 206 ? 5.683 -8.348 -25.873 1.00 98.75 206 ILE A CA 1
ATOM 1670 C C . ILE A 1 206 ? 5.965 -8.057 -24.402 1.00 98.75 206 ILE A C 1
ATOM 1672 O O . ILE A 1 206 ? 5.362 -8.681 -23.531 1.00 98.75 206 ILE A O 1
ATOM 1676 N N . PHE A 1 207 ? 6.856 -7.110 -24.113 1.00 98.62 207 PHE A N 1
ATOM 1677 C CA . PHE A 1 207 ? 7.131 -6.659 -22.74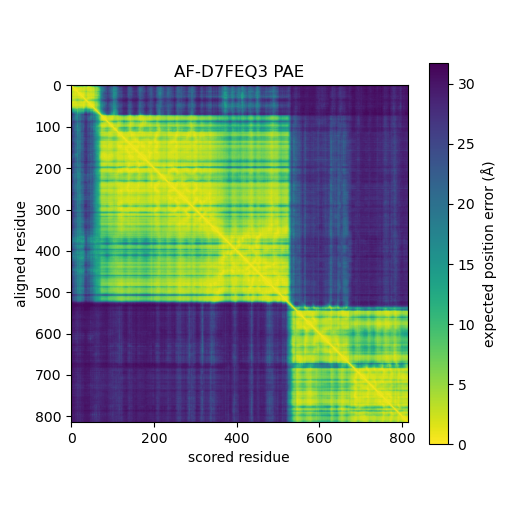5 1.00 98.62 207 PHE A CA 1
ATOM 1678 C C . PHE A 1 207 ? 7.178 -5.138 -22.696 1.00 98.62 207 PHE A C 1
ATOM 1680 O O . PHE A 1 207 ? 7.873 -4.527 -23.500 1.00 98.62 207 PHE A O 1
ATOM 1687 N N . THR A 1 208 ? 6.421 -4.533 -21.778 1.00 98.19 208 THR A N 1
ATOM 1688 C CA . THR A 1 208 ? 6.281 -3.071 -21.732 1.00 98.19 208 THR A CA 1
ATOM 1689 C C . THR A 1 208 ? 5.778 -2.549 -20.384 1.00 98.19 208 THR A C 1
ATOM 1691 O O . THR A 1 208 ? 5.254 -3.297 -19.549 1.00 98.19 208 THR A O 1
ATOM 1694 N N . ASN A 1 209 ? 5.884 -1.234 -20.200 1.00 97.38 209 ASN A N 1
ATOM 1695 C CA . ASN A 1 209 ? 5.128 -0.468 -19.218 1.00 97.38 209 ASN A CA 1
ATOM 1696 C C . ASN A 1 209 ? 4.109 0.419 -19.959 1.00 97.38 209 ASN A C 1
ATOM 1698 O O . ASN A 1 209 ? 4.465 1.523 -20.368 1.00 97.38 209 ASN A O 1
ATOM 1702 N N . PRO A 1 210 ? 2.859 -0.040 -20.171 1.00 95.88 210 PRO A N 1
ATOM 1703 C CA . PRO A 1 210 ? 1.850 0.764 -20.851 1.00 95.88 210 PRO A CA 1
ATOM 1704 C C . PRO A 1 210 ? 1.507 2.035 -20.055 1.00 95.88 210 PRO A C 1
ATOM 1706 O O . PRO A 1 210 ? 1.660 2.050 -18.834 1.00 95.88 210 PRO A O 1
ATOM 1709 N N . PRO A 1 211 ? 0.944 3.076 -20.693 1.00 92.81 211 PRO A N 1
ATOM 1710 C CA . PRO A 1 211 ? 0.507 4.276 -19.986 1.00 92.81 211 PRO A CA 1
ATOM 1711 C C . PRO A 1 211 ? -0.639 3.968 -19.011 1.00 92.81 211 PRO A C 1
ATOM 1713 O O . PRO A 1 211 ? -1.610 3.283 -19.358 1.00 92.81 211 PRO A O 1
ATOM 1716 N N . TRP A 1 212 ? -0.568 4.506 -17.789 1.00 90.50 212 TRP A N 1
ATOM 1717 C CA . TRP A 1 212 ? -1.571 4.285 -16.737 1.00 90.50 212 TRP A CA 1
ATOM 1718 C C . TRP A 1 212 ? -2.568 5.444 -16.651 1.00 90.50 212 TRP A C 1
ATOM 1720 O O . TRP A 1 212 ? -2.181 6.589 -16.443 1.00 90.50 212 TRP A O 1
ATOM 1730 N N . GLY A 1 213 ? -3.868 5.155 -16.748 1.00 85.38 213 GLY A N 1
ATOM 1731 C CA . GLY A 1 213 ? -4.927 6.146 -16.546 1.00 85.38 213 GLY A CA 1
ATOM 1732 C C . GLY A 1 213 ? -5.054 7.228 -17.627 1.00 85.38 213 GLY A C 1
ATOM 1733 O O . GLY A 1 213 ? -5.815 8.183 -17.403 1.00 85.38 213 GLY A O 1
ATOM 1734 N N . LYS A 1 214 ? -4.376 7.075 -18.779 1.00 86.69 214 LYS A N 1
ATOM 1735 C CA . LYS A 1 214 ? -4.428 8.017 -19.910 1.00 86.69 214 LYS A CA 1
ATOM 1736 C C . LYS A 1 214 ? -5.872 8.240 -20.351 1.00 86.69 214 LYS A C 1
ATOM 1738 O O . LYS A 1 214 ? -6.664 7.300 -20.479 1.00 86.69 214 LYS A O 1
ATOM 1743 N N . LYS A 1 215 ? -6.248 9.508 -20.530 1.00 82.12 215 LYS A N 1
ATOM 1744 C CA . LYS A 1 215 ? -7.624 9.896 -20.864 1.00 82.12 215 LYS A CA 1
ATOM 1745 C C . LYS A 1 215 ? -7.802 9.967 -22.373 1.00 82.12 215 LYS A C 1
ATOM 1747 O O . LYS A 1 215 ? -7.162 10.765 -23.039 1.00 82.12 215 LYS A O 1
ATOM 1752 N N . TYR A 1 216 ? -8.737 9.171 -22.879 1.00 84.31 216 TYR A N 1
ATOM 1753 C CA . TYR A 1 216 ? -9.164 9.206 -24.275 1.00 84.31 216 TYR A CA 1
ATOM 1754 C C . TYR A 1 216 ? -10.487 9.957 -24.424 1.00 84.31 216 TYR A C 1
ATOM 1756 O O . TYR A 1 216 ? -11.368 9.868 -23.554 1.00 84.31 216 TYR A O 1
ATOM 1764 N N . ASN A 1 217 ? -10.635 10.679 -25.534 1.00 84.12 217 ASN A N 1
ATOM 1765 C CA . ASN A 1 217 ? -11.897 11.320 -25.897 1.00 84.12 217 ASN A CA 1
ATOM 1766 C C . ASN A 1 217 ? -12.942 10.277 -26.347 1.00 84.12 217 ASN A C 1
ATOM 1768 O O . ASN A 1 217 ? -12.642 9.087 -26.471 1.00 84.12 217 ASN A O 1
ATOM 1772 N N . GLN A 1 218 ? -14.191 10.704 -26.550 1.00 83.38 218 GLN A N 1
ATOM 1773 C CA . GLN A 1 218 ? -15.282 9.776 -26.862 1.00 83.38 218 GLN A CA 1
ATOM 1774 C C . GLN A 1 218 ? -15.072 9.044 -28.198 1.00 83.38 218 GLN A C 1
ATOM 1776 O O . GLN A 1 218 ? -15.255 7.831 -28.250 1.00 83.38 218 GLN A O 1
ATOM 1781 N N . ASN A 1 219 ? -14.601 9.738 -29.237 1.00 86.00 219 ASN A N 1
ATOM 1782 C CA . ASN A 1 219 ? -14.353 9.138 -30.553 1.00 86.00 219 ASN A CA 1
ATOM 1783 C C . ASN A 1 219 ? -13.259 8.063 -30.494 1.00 86.00 219 ASN A C 1
ATOM 1785 O O . ASN A 1 219 ? -13.427 6.979 -31.047 1.00 86.00 219 ASN A O 1
ATOM 1789 N N . GLN A 1 220 ? -12.165 8.326 -29.773 1.00 88.81 220 GLN A N 1
ATOM 1790 C CA . GLN A 1 220 ? -11.104 7.344 -29.540 1.00 88.81 220 GLN A CA 1
ATOM 1791 C C . GLN A 1 220 ? -11.636 6.114 -28.799 1.00 88.81 220 GLN A C 1
ATOM 1793 O O . GLN A 1 220 ? -11.351 4.986 -29.191 1.00 88.81 220 GLN A O 1
ATOM 1798 N N . LYS A 1 221 ? -12.447 6.316 -27.752 1.00 87.56 221 LYS A N 1
ATOM 1799 C CA . LYS A 1 221 ? -13.049 5.208 -26.996 1.00 87.56 221 LYS A CA 1
ATOM 1800 C C . LYS A 1 221 ? -13.940 4.329 -27.869 1.00 87.56 221 LYS A C 1
ATOM 1802 O O . LYS A 1 221 ? -13.851 3.110 -27.757 1.00 87.56 221 LYS A O 1
ATOM 1807 N N . GLU A 1 222 ? -14.781 4.921 -28.716 1.00 87.19 222 GLU A N 1
ATOM 1808 C CA . GLU A 1 222 ? -15.640 4.153 -29.626 1.00 87.19 222 GLU A CA 1
ATOM 1809 C C . GLU A 1 222 ? -14.828 3.422 -30.703 1.00 87.19 222 GLU A C 1
ATOM 1811 O O . GLU A 1 222 ? -15.076 2.242 -30.949 1.00 87.19 222 GLU A O 1
ATOM 1816 N N . ASN A 1 223 ? -13.788 4.054 -31.256 1.00 89.81 223 ASN A N 1
ATOM 1817 C CA . ASN A 1 223 ? -12.876 3.396 -32.195 1.00 89.81 223 ASN A CA 1
ATOM 1818 C C . ASN A 1 223 ? -12.211 2.162 -31.560 1.00 89.81 223 ASN A C 1
ATOM 1820 O O . ASN A 1 223 ? -12.281 1.065 -32.111 1.00 89.81 223 ASN A O 1
ATOM 1824 N N . PHE A 1 224 ? -11.640 2.304 -30.359 1.00 91.44 224 PHE A N 1
ATOM 1825 C CA . PHE A 1 224 ? -11.000 1.187 -29.662 1.00 91.44 224 PHE A CA 1
ATOM 1826 C C . PHE A 1 224 ? -11.982 0.069 -29.308 1.00 91.44 224 PHE A C 1
ATOM 1828 O O . PHE A 1 224 ? -11.618 -1.104 -29.392 1.00 91.44 224 PHE A O 1
ATOM 1835 N N . LYS A 1 225 ? -13.229 0.398 -28.943 1.00 89.69 225 LYS A N 1
ATOM 1836 C CA . LYS A 1 225 ? -14.263 -0.616 -28.701 1.00 89.69 225 LYS A CA 1
ATOM 1837 C C . LYS A 1 225 ? -14.545 -1.447 -29.945 1.00 89.69 225 LYS A C 1
ATOM 1839 O O . LYS A 1 225 ? -14.537 -2.669 -29.851 1.00 89.69 225 LYS A O 1
ATOM 1844 N N . GLN A 1 226 ? -14.760 -0.800 -31.089 1.00 88.31 226 GLN A N 1
ATOM 1845 C CA . GLN A 1 226 ? -15.007 -1.494 -32.355 1.00 88.31 226 GLN A CA 1
ATOM 1846 C C . GLN A 1 226 ? -13.796 -2.342 -32.750 1.00 88.31 226 GLN A C 1
ATOM 1848 O O . GLN A 1 226 ? -13.914 -3.539 -32.994 1.00 88.31 226 GLN A O 1
ATOM 1853 N N . ARG A 1 227 ? -12.608 -1.735 -32.719 1.00 88.50 227 ARG A N 1
ATOM 1854 C CA . ARG A 1 227 ? -11.350 -2.356 -33.134 1.00 88.50 227 ARG A CA 1
ATOM 1855 C C . ARG A 1 227 ? -10.975 -3.593 -32.322 1.00 88.50 227 ARG A C 1
ATOM 1857 O O . ARG A 1 227 ? -10.478 -4.567 -32.877 1.00 88.50 227 ARG A O 1
ATOM 1864 N N . PHE A 1 228 ? -11.171 -3.543 -31.009 1.00 88.00 228 PHE A N 1
ATOM 1865 C CA . PHE A 1 228 ? -10.802 -4.629 -30.100 1.00 88.00 228 PHE A CA 1
ATOM 1866 C C . PHE A 1 228 ? -12.006 -5.475 -29.661 1.00 88.00 228 PHE A C 1
ATOM 1868 O O . PHE A 1 228 ? -11.876 -6.276 -28.735 1.00 88.00 228 PHE A O 1
ATOM 1875 N N . ASN A 1 229 ? -13.161 -5.303 -30.316 1.00 87.00 229 ASN A N 1
ATOM 1876 C CA . ASN A 1 229 ? -14.422 -5.986 -30.023 1.00 87.00 229 ASN A CA 1
ATOM 1877 C C . ASN A 1 229 ? -14.785 -5.967 -28.522 1.00 87.00 229 ASN A C 1
ATOM 1879 O O . ASN A 1 229 ? -14.978 -7.000 -27.873 1.00 87.00 229 ASN A O 1
ATOM 1883 N N . LEU A 1 230 ? -14.805 -4.766 -27.939 1.00 86.12 230 LEU A N 1
ATOM 1884 C CA . LEU A 1 230 ? -15.055 -4.540 -26.517 1.00 86.12 230 LEU A CA 1
ATOM 1885 C C . LEU A 1 230 ? -16.488 -4.057 -26.292 1.00 86.12 230 LEU A C 1
ATOM 1887 O O . LEU A 1 230 ? -16.928 -3.079 -26.887 1.00 86.12 230 LEU A O 1
ATOM 1891 N N . SER A 1 231 ? -17.183 -4.667 -25.331 1.00 83.12 231 SER A N 1
ATOM 1892 C CA . SER A 1 231 ? -18.537 -4.256 -24.931 1.00 83.12 231 SER A CA 1
ATOM 1893 C C . SER A 1 231 ? -18.582 -2.927 -24.164 1.00 83.12 231 SER A C 1
ATOM 1895 O O . SER A 1 231 ? -19.644 -2.333 -24.004 1.00 83.12 231 SER A O 1
ATOM 1897 N N . GLN A 1 232 ? -17.443 -2.457 -23.648 1.00 84.19 232 GLN A N 1
ATOM 1898 C CA . GLN A 1 232 ? -17.333 -1.215 -22.885 1.00 84.19 232 GLN A CA 1
ATOM 1899 C C . GLN A 1 232 ? -15.942 -0.594 -23.038 1.00 84.19 232 GLN A C 1
ATOM 1901 O O . GLN A 1 232 ? -14.979 -1.276 -23.384 1.00 84.19 232 GLN A O 1
ATOM 1906 N N . SER A 1 233 ? -15.831 0.705 -22.739 1.00 83.06 233 SER A N 1
ATOM 1907 C CA . SER A 1 233 ? -14.528 1.377 -22.681 1.00 83.06 233 SER A CA 1
ATOM 1908 C C . SER A 1 233 ? -13.709 0.793 -21.536 1.00 83.06 233 SER A C 1
ATOM 1910 O O . SER A 1 233 ? -14.231 0.590 -20.440 1.00 83.06 233 SER A O 1
ATOM 1912 N N . LEU A 1 234 ? -12.420 0.585 -21.776 1.00 86.69 234 LEU A N 1
ATOM 1913 C CA . LEU A 1 234 ? -11.477 0.119 -20.764 1.00 86.69 234 LEU A CA 1
ATOM 1914 C C . LEU A 1 234 ? -10.507 1.237 -20.360 1.00 86.69 234 LEU A C 1
ATOM 1916 O O . LEU A 1 234 ? -10.410 2.267 -21.031 1.00 86.69 234 LEU A O 1
ATOM 1920 N N . ASP A 1 235 ? -9.813 1.027 -19.242 1.00 90.12 235 ASP A N 1
ATOM 1921 C CA . ASP A 1 235 ? -8.640 1.819 -18.858 1.00 90.12 235 ASP A CA 1
ATOM 1922 C C . ASP A 1 235 ? -7.505 1.669 -19.891 1.00 90.12 235 ASP A C 1
ATOM 1924 O O . ASP A 1 235 ? -7.427 0.652 -20.583 1.00 90.12 235 ASP A O 1
ATOM 1928 N N . SER A 1 236 ? -6.604 2.654 -19.976 1.00 91.88 236 SER A N 1
ATOM 1929 C CA . SER A 1 236 ? -5.493 2.645 -20.932 1.00 91.88 236 SER A CA 1
ATOM 1930 C C . SER A 1 236 ? -4.611 1.401 -20.814 1.00 91.88 236 SER A C 1
ATOM 1932 O O . SER A 1 236 ? -4.332 0.772 -21.831 1.00 91.88 236 SER A O 1
ATOM 1934 N N . ALA A 1 237 ? -4.249 0.967 -19.606 1.00 94.44 237 ALA A N 1
ATOM 1935 C CA . ALA A 1 237 ? -3.416 -0.220 -19.432 1.00 94.44 237 ALA A CA 1
ATOM 1936 C C . ALA A 1 237 ? -4.173 -1.510 -19.805 1.00 94.44 237 ALA A C 1
ATOM 1938 O O . ALA A 1 237 ? -3.590 -2.449 -20.350 1.00 94.44 237 ALA A O 1
ATOM 1939 N N . SER A 1 238 ? -5.494 -1.543 -19.588 1.00 95.44 238 SER A N 1
ATOM 1940 C CA . SER A 1 238 ? -6.352 -2.644 -20.053 1.00 95.44 238 SER A CA 1
ATOM 1941 C C . SER A 1 238 ? -6.480 -2.684 -21.580 1.00 95.44 238 SER A C 1
ATOM 1943 O O . SER A 1 238 ? -6.485 -3.771 -22.153 1.00 95.44 238 SER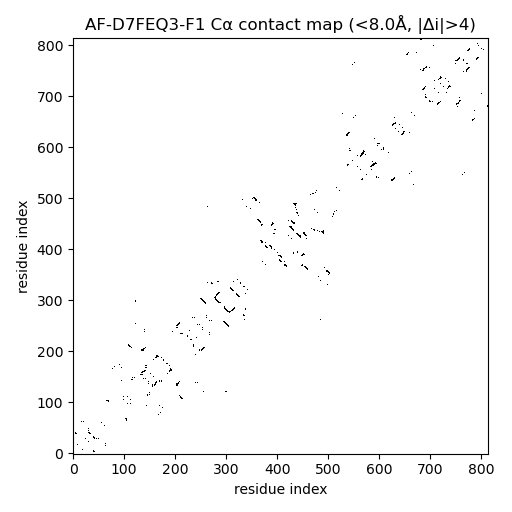 A O 1
ATOM 1945 N N . LEU A 1 239 ? -6.558 -1.528 -22.251 1.00 95.75 239 LEU A N 1
ATOM 1946 C CA . LEU A 1 239 ? -6.566 -1.448 -23.717 1.00 95.75 239 LEU A CA 1
ATOM 1947 C C . LEU A 1 239 ? -5.255 -1.964 -24.310 1.00 95.75 239 LEU A C 1
ATOM 1949 O O . LEU A 1 239 ? -5.293 -2.790 -25.217 1.00 95.75 239 LEU A O 1
ATOM 1953 N N . PHE A 1 240 ? -4.113 -1.544 -23.757 1.00 96.94 240 PHE A N 1
ATOM 1954 C CA . PHE A 1 240 ? -2.804 -2.051 -24.172 1.00 96.94 240 PHE A CA 1
ATOM 1955 C C . PHE A 1 240 ? -2.700 -3.563 -23.984 1.00 96.94 240 PHE A C 1
ATOM 1957 O O . PHE A 1 240 ? -2.261 -4.247 -24.895 1.00 96.94 240 PHE A O 1
ATOM 1964 N N . PHE A 1 241 ? -3.190 -4.111 -22.871 1.00 97.75 241 PHE A N 1
ATOM 1965 C CA . PHE A 1 241 ? -3.235 -5.561 -22.674 1.00 97.75 241 PHE A CA 1
ATOM 1966 C C . PHE A 1 241 ? -4.033 -6.301 -23.756 1.00 97.75 241 PHE A C 1
ATOM 1968 O O . PHE A 1 241 ? -3.547 -7.296 -24.292 1.00 97.75 241 PHE A O 1
ATOM 1975 N N . ILE A 1 242 ? -5.233 -5.823 -24.108 1.00 96.62 242 ILE A N 1
ATOM 1976 C CA . ILE A 1 242 ? -6.040 -6.448 -25.168 1.00 96.62 242 ILE A CA 1
ATOM 1977 C C . ILE A 1 242 ? -5.358 -6.304 -26.535 1.00 96.62 242 ILE A C 1
ATOM 1979 O O . ILE A 1 242 ? -5.265 -7.279 -27.277 1.00 96.62 242 ILE A O 1
ATOM 1983 N N . ALA A 1 243 ? -4.836 -5.118 -26.854 1.00 95.62 243 ALA A N 1
ATOM 1984 C CA . ALA A 1 243 ? -4.122 -4.876 -28.102 1.00 95.62 243 ALA A CA 1
ATOM 1985 C C . ALA A 1 243 ? -2.875 -5.767 -28.222 1.00 95.62 243 ALA A C 1
ATOM 1987 O O . ALA A 1 243 ? -2.676 -6.413 -29.249 1.00 95.62 243 ALA A O 1
ATOM 1988 N N . SER A 1 244 ? -2.077 -5.876 -27.156 1.00 97.25 244 SER A N 1
ATOM 1989 C CA . SER A 1 244 ? -0.917 -6.763 -27.109 1.00 97.25 244 SER A CA 1
ATOM 1990 C C . SER A 1 244 ? -1.318 -8.215 -27.346 1.00 97.25 244 SER A C 1
ATOM 1992 O O . SER A 1 244 ? -0.678 -8.877 -28.150 1.00 97.25 244 SER A O 1
ATOM 1994 N N . LEU A 1 245 ? -2.403 -8.710 -26.740 1.00 96.94 245 LEU A N 1
ATOM 1995 C CA . LEU A 1 245 ? -2.887 -10.072 -27.003 1.00 96.94 245 LEU A CA 1
ATOM 1996 C C . LEU A 1 245 ? -3.281 -10.304 -28.469 1.00 96.94 245 LEU A C 1
ATOM 1998 O O . LEU A 1 245 ? -3.078 -11.411 -28.971 1.00 96.94 245 LEU A O 1
ATOM 2002 N N . ASN A 1 246 ? -3.822 -9.297 -29.158 1.00 94.25 246 ASN A N 1
ATOM 2003 C CA . ASN A 1 246 ? -4.203 -9.410 -30.569 1.00 94.25 246 ASN A CA 1
ATOM 2004 C C . ASN A 1 246 ? -2.990 -9.481 -31.506 1.00 94.25 246 ASN A C 1
ATOM 2006 O O . ASN A 1 246 ? -3.045 -10.186 -32.511 1.00 94.25 246 ASN A O 1
ATOM 2010 N N . TYR A 1 247 ? -1.894 -8.797 -31.167 1.00 95.81 247 TYR A N 1
ATOM 2011 C CA . TYR A 1 247 ? -0.651 -8.827 -31.947 1.00 95.81 247 TYR A CA 1
ATOM 2012 C C . TYR A 1 247 ? 0.343 -9.902 -31.488 1.00 95.81 247 TYR A C 1
ATOM 2014 O O . TYR A 1 247 ? 1.387 -10.083 -32.103 1.00 95.81 247 TYR A O 1
ATOM 2022 N N . LEU A 1 248 ? 0.047 -10.638 -30.420 1.00 97.31 248 LEU A N 1
ATOM 2023 C CA . LEU A 1 248 ? 0.893 -11.727 -29.943 1.00 97.31 248 LEU A CA 1
ATOM 2024 C C . LEU A 1 248 ? 0.549 -13.040 -30.668 1.00 97.31 248 LEU A C 1
ATOM 2026 O O . LEU A 1 248 ? -0.633 -13.382 -30.795 1.00 97.31 248 LEU A O 1
ATOM 2030 N N . LYS A 1 249 ? 1.561 -13.803 -31.099 1.00 98.06 249 LYS A N 1
ATOM 2031 C CA . LYS A 1 249 ? 1.372 -15.151 -31.670 1.00 98.06 249 LYS A CA 1
ATOM 2032 C C . LYS A 1 249 ? 0.768 -16.115 -30.637 1.00 98.06 249 LYS A C 1
ATOM 2034 O O . LYS A 1 249 ? 0.769 -15.860 -29.431 1.00 98.06 249 LYS A O 1
ATOM 2039 N N . GLU A 1 250 ? 0.267 -17.260 -31.087 1.00 96.94 250 GLU A N 1
ATOM 2040 C CA . GLU A 1 250 ? -0.029 -18.359 -30.162 1.00 96.94 250 GLU A CA 1
ATOM 2041 C C . GLU A 1 250 ? 1.262 -18.870 -29.508 1.00 96.94 250 GLU A C 1
ATOM 2043 O O . GLU A 1 250 ? 2.333 -18.865 -30.109 1.00 96.94 250 GLU A O 1
ATOM 2048 N N . ASN A 1 251 ? 1.169 -19.309 -28.253 1.00 95.75 251 ASN A N 1
ATOM 2049 C CA . ASN A 1 251 ? 2.288 -19.751 -27.413 1.00 95.75 251 ASN A CA 1
ATOM 2050 C C . ASN A 1 251 ? 3.377 -18.699 -27.129 1.00 95.75 251 ASN A C 1
ATOM 2052 O O . ASN A 1 251 ? 4.390 -19.042 -26.522 1.00 95.75 251 ASN A O 1
ATOM 2056 N N . ALA A 1 252 ? 3.161 -17.436 -27.481 1.00 97.94 252 ALA A N 1
ATOM 2057 C CA . ALA A 1 252 ? 4.098 -16.347 -27.233 1.00 97.94 252 ALA A CA 1
ATOM 2058 C C . ALA A 1 252 ? 3.943 -15.725 -25.829 1.00 97.94 252 ALA A C 1
ATOM 2060 O O . ALA A 1 252 ? 3.011 -16.040 -25.076 1.00 97.94 252 ALA A O 1
ATOM 2061 N N . HIS A 1 253 ? 4.898 -14.875 -25.450 1.00 98.38 253 HIS A N 1
ATOM 2062 C CA . HIS A 1 253 ? 5.076 -14.355 -24.093 1.00 98.38 253 HIS A CA 1
ATOM 2063 C C . HIS A 1 253 ? 4.659 -12.884 -23.978 1.00 98.38 253 HIS A C 1
ATOM 2065 O O . HIS A 1 253 ? 5.053 -12.052 -24.787 1.00 98.38 253 HIS A O 1
ATOM 2071 N N . LEU A 1 254 ? 3.888 -12.554 -22.941 1.00 98.69 254 LEU A N 1
ATOM 2072 C CA . LEU A 1 254 ? 3.459 -11.192 -22.626 1.00 98.69 254 LEU A CA 1
ATOM 2073 C C . LEU A 1 254 ? 3.873 -10.833 -21.200 1.00 98.69 254 LEU A C 1
ATOM 2075 O O . LEU A 1 254 ? 3.547 -11.571 -20.271 1.00 98.69 254 LEU A O 1
ATOM 2079 N N . GLY A 1 255 ? 4.514 -9.683 -21.017 1.00 98.56 255 GLY A N 1
ATOM 2080 C CA . GLY A 1 255 ? 4.773 -9.082 -19.712 1.00 98.56 255 GLY A CA 1
ATOM 2081 C C . GLY A 1 255 ? 4.357 -7.617 -19.677 1.00 98.56 255 GLY A C 1
ATOM 2082 O O . GLY A 1 255 ? 4.744 -6.832 -20.534 1.00 98.56 255 GLY A O 1
ATOM 2083 N N . LEU A 1 256 ? 3.574 -7.227 -18.677 1.00 98.56 256 LEU A N 1
ATOM 2084 C CA . LEU A 1 256 ? 3.129 -5.844 -18.506 1.00 98.56 256 LEU A CA 1
ATOM 2085 C C . LEU A 1 256 ? 3.426 -5.359 -17.095 1.00 98.56 256 LEU A C 1
ATOM 2087 O O . LEU A 1 256 ? 3.142 -6.066 -16.123 1.00 98.56 256 LEU A O 1
ATOM 2091 N N . LEU A 1 257 ? 3.937 -4.136 -16.988 1.00 98.19 257 LEU A N 1
ATOM 2092 C CA . LEU A 1 257 ? 3.980 -3.395 -15.733 1.00 98.19 257 LEU A CA 1
ATOM 2093 C C . LEU A 1 257 ? 2.709 -2.545 -15.591 1.00 98.19 257 LEU A C 1
ATOM 2095 O O . LEU A 1 257 ? 2.403 -1.705 -16.428 1.00 98.19 257 LEU A O 1
ATOM 2099 N N . LEU A 1 258 ? 1.935 -2.787 -14.542 1.00 96.94 258 LEU A N 1
ATOM 2100 C CA . LEU A 1 258 ? 0.580 -2.268 -14.367 1.00 96.94 258 LEU A CA 1
ATOM 2101 C C . LEU A 1 258 ? 0.443 -1.541 -13.021 1.00 96.94 258 LEU A C 1
ATOM 2103 O O . LEU A 1 258 ? 1.213 -1.814 -12.097 1.00 96.94 258 LEU A O 1
ATOM 2107 N N . PRO A 1 259 ? -0.553 -0.656 -12.852 1.00 94.44 259 PRO A N 1
ATOM 2108 C CA . PRO A 1 259 ? -0.863 -0.100 -11.541 1.00 94.44 259 PRO A CA 1
ATOM 2109 C C . PRO A 1 259 ? -1.518 -1.166 -10.650 1.00 94.44 259 PRO A C 1
ATOM 2111 O O . PRO A 1 259 ? -2.349 -1.940 -11.124 1.00 94.44 259 PRO A O 1
ATOM 2114 N N . GLU A 1 260 ? -1.252 -1.150 -9.341 1.00 93.81 260 GLU A N 1
ATOM 2115 C CA . GLU A 1 260 ? -1.823 -2.090 -8.349 1.00 93.81 260 GLU A CA 1
ATOM 2116 C C . GLU A 1 260 ? -3.354 -2.199 -8.425 1.00 93.81 260 GLU A C 1
ATOM 2118 O O . GLU A 1 260 ? -3.922 -3.264 -8.191 1.00 93.81 260 GLU A O 1
ATOM 2123 N N . SER A 1 261 ? -4.035 -1.127 -8.845 1.00 92.75 261 SER A N 1
ATOM 2124 C CA . SER A 1 261 ? -5.482 -1.133 -9.080 1.00 92.75 261 SER A CA 1
ATOM 2125 C C . SER A 1 261 ? -5.960 -2.222 -10.050 1.00 92.75 261 SER A C 1
ATOM 2127 O O . SER A 1 261 ? -7.121 -2.628 -9.972 1.00 92.75 261 SER A O 1
ATOM 2129 N N . CYS A 1 262 ? -5.095 -2.736 -10.935 1.00 95.12 262 CYS A N 1
ATOM 2130 C CA . CYS A 1 262 ? -5.461 -3.816 -11.848 1.00 95.12 262 CYS A CA 1
ATOM 2131 C C . CYS A 1 262 ? -5.813 -5.116 -11.118 1.00 95.12 262 CYS A C 1
ATOM 2133 O O . CYS A 1 262 ? -6.592 -5.923 -11.632 1.00 95.12 262 CYS A O 1
ATOM 2135 N N . LEU A 1 263 ? -5.302 -5.297 -9.898 1.00 94.94 263 LEU A N 1
ATOM 2136 C CA . LEU A 1 263 ? -5.507 -6.494 -9.097 1.00 94.94 263 LEU A CA 1
ATOM 2137 C C . LEU A 1 263 ? -6.936 -6.618 -8.561 1.00 94.94 263 LEU A C 1
ATOM 2139 O O . LEU A 1 263 ? -7.482 -7.718 -8.551 1.00 94.94 263 LEU A O 1
ATOM 2143 N N . ASN A 1 264 ? -7.553 -5.517 -8.125 1.00 92.50 264 ASN A N 1
ATOM 2144 C CA . ASN A 1 264 ? -8.809 -5.563 -7.366 1.00 92.50 264 ASN A CA 1
ATOM 2145 C C . ASN A 1 264 ? -9.900 -4.593 -7.847 1.00 92.50 264 ASN A C 1
ATOM 2147 O O . ASN A 1 264 ? -11.081 -4.857 -7.618 1.00 92.50 264 ASN A O 1
ATOM 2151 N N . ILE A 1 265 ? -9.564 -3.508 -8.552 1.00 90.69 265 ILE A N 1
ATOM 2152 C CA . ILE A 1 265 ? -10.558 -2.509 -8.961 1.00 90.69 265 ILE A CA 1
ATOM 2153 C C . ILE A 1 265 ? -11.407 -3.033 -10.122 1.00 90.69 265 ILE A C 1
ATOM 2155 O O . ILE A 1 265 ? -10.932 -3.707 -11.040 1.00 90.69 265 ILE A O 1
ATOM 2159 N N . ASP A 1 266 ? -12.696 -2.703 -10.072 1.00 87.75 266 ASP A N 1
ATOM 2160 C CA . ASP A 1 266 ? -13.738 -3.173 -10.991 1.00 87.75 266 ASP A CA 1
ATOM 2161 C C . ASP A 1 266 ? -13.485 -2.779 -12.455 1.00 87.75 266 ASP A C 1
ATOM 2163 O O . ASP A 1 266 ? -13.767 -3.557 -13.362 1.00 87.75 266 ASP A O 1
ATOM 2167 N N . ALA A 1 267 ? -12.864 -1.617 -12.686 1.00 89.25 267 ALA A N 1
ATOM 2168 C CA . ALA A 1 267 ? -12.473 -1.147 -14.019 1.00 89.25 267 ALA A CA 1
ATOM 2169 C C . ALA A 1 267 ? -11.519 -2.114 -14.754 1.00 89.25 267 ALA A C 1
ATOM 2171 O O . ALA A 1 267 ? -11.478 -2.117 -15.980 1.00 89.25 267 ALA A O 1
ATOM 2172 N N . PHE A 1 268 ? -10.796 -2.962 -14.014 1.00 93.69 268 PHE A N 1
ATOM 2173 C CA . PHE A 1 268 ? -9.874 -3.970 -14.546 1.00 93.69 268 PHE A CA 1
ATOM 2174 C C . PHE A 1 268 ? -10.439 -5.398 -14.498 1.00 93.69 268 PHE A C 1
ATOM 2176 O O . PHE A 1 268 ? -9.736 -6.351 -14.833 1.00 93.69 268 PHE A O 1
ATOM 2183 N N . SER A 1 269 ? -11.704 -5.583 -14.102 1.00 92.69 269 SER A N 1
ATOM 2184 C CA . SER A 1 269 ? -12.338 -6.911 -14.027 1.00 92.69 269 SER A CA 1
ATOM 2185 C C . SER A 1 269 ? -12.244 -7.668 -15.352 1.00 92.69 269 SER A C 1
ATOM 2187 O O . SER A 1 269 ? -11.800 -8.814 -15.374 1.00 92.69 269 SER A O 1
ATOM 2189 N N . LYS A 1 270 ? -12.548 -7.002 -16.474 1.00 93.06 270 LYS A N 1
ATOM 2190 C CA . LYS A 1 270 ? -12.467 -7.601 -17.812 1.00 93.06 270 LYS A CA 1
ATOM 2191 C C . LYS A 1 270 ? -11.046 -8.025 -18.195 1.00 93.06 270 LYS A C 1
ATOM 2193 O O . LYS A 1 270 ? -10.866 -9.070 -18.814 1.00 93.06 270 LYS A O 1
ATOM 2198 N N . MET A 1 271 ? -10.039 -7.243 -17.808 1.00 95.56 271 MET A N 1
ATOM 2199 C CA . MET A 1 271 ? -8.633 -7.585 -18.028 1.00 95.56 271 MET A CA 1
ATOM 2200 C C . MET A 1 271 ? -8.269 -8.873 -17.281 1.00 95.56 271 MET A C 1
ATOM 2202 O O . MET A 1 271 ? -7.735 -9.799 -17.885 1.00 95.56 271 MET A O 1
ATOM 2206 N N . ARG A 1 272 ? -8.627 -8.968 -15.991 1.00 96.81 272 ARG A N 1
ATOM 2207 C CA . ARG A 1 272 ? -8.387 -10.169 -15.174 1.00 96.81 272 ARG A CA 1
ATOM 2208 C C . ARG A 1 272 ? -9.106 -11.395 -15.728 1.00 96.81 272 ARG A C 1
ATOM 2210 O O . ARG A 1 272 ? -8.523 -12.473 -15.790 1.00 96.81 272 ARG A O 1
ATOM 2217 N N . GLU A 1 273 ? -10.345 -11.225 -16.189 1.00 95.25 273 GLU A N 1
ATOM 2218 C CA . GLU A 1 273 ? -11.113 -12.278 -16.860 1.00 95.25 273 GLU A CA 1
ATOM 2219 C C . GLU A 1 273 ? -10.406 -12.854 -18.075 1.00 95.25 273 GLU A C 1
ATOM 2221 O O . GLU A 1 273 ? -10.337 -14.070 -18.231 1.00 95.25 273 GLU A O 1
ATOM 2226 N N . VAL A 1 274 ? -9.903 -11.981 -18.945 1.00 95.94 274 VAL A N 1
ATOM 2227 C CA . VAL A 1 274 ? -9.199 -12.393 -20.156 1.00 95.94 274 VAL A CA 1
ATOM 2228 C C . VAL A 1 274 ? -7.845 -13.005 -19.800 1.00 95.94 274 VAL A C 1
ATOM 2230 O O . VAL A 1 274 ? -7.513 -14.058 -20.334 1.00 95.94 274 VAL A O 1
ATOM 2233 N N . ALA A 1 275 ? -7.101 -12.425 -18.853 1.00 97.44 275 ALA A N 1
ATOM 2234 C CA . ALA A 1 275 ? -5.820 -12.967 -18.397 1.00 97.44 275 ALA A CA 1
ATOM 2235 C C . ALA A 1 275 ? -5.948 -14.406 -17.869 1.00 97.44 275 ALA A C 1
ATOM 2237 O O . ALA A 1 275 ? -5.114 -15.247 -18.193 1.00 97.44 275 ALA A O 1
ATOM 2238 N N . LEU A 1 276 ? -7.017 -14.717 -17.123 1.00 96.94 276 LEU A N 1
ATOM 2239 C CA . LEU A 1 276 ? -7.272 -16.059 -16.580 1.00 96.94 276 LEU A CA 1
ATOM 2240 C C . LEU A 1 276 ? -7.581 -17.130 -17.639 1.00 96.94 276 LEU A C 1
ATOM 2242 O O . LEU A 1 276 ? -7.480 -18.320 -17.328 1.00 96.94 276 LEU A O 1
ATOM 2246 N N . LYS A 1 277 ? -7.937 -16.741 -18.873 1.00 96.38 277 LYS A N 1
ATOM 2247 C CA . LYS A 1 277 ? -8.094 -17.686 -19.996 1.00 96.38 277 LYS A CA 1
ATOM 2248 C C . LYS A 1 277 ? -6.754 -18.255 -20.457 1.00 96.38 277 LYS A C 1
ATOM 2250 O O . LYS A 1 277 ? -6.713 -19.351 -21.014 1.00 96.38 277 LYS A O 1
ATOM 2255 N N . PHE A 1 278 ? -5.672 -17.521 -20.213 1.00 97.56 278 PHE A N 1
ATOM 2256 C CA . PHE A 1 278 ? -4.327 -17.876 -20.631 1.00 97.56 278 PHE A CA 1
ATOM 2257 C C . PHE A 1 278 ? -3.474 -18.354 -19.461 1.00 97.56 278 PHE A C 1
ATOM 2259 O O . PHE A 1 278 ? -3.827 -18.236 -18.285 1.00 97.56 278 PHE A O 1
ATOM 2266 N N . GLN A 1 279 ? -2.311 -18.904 -19.784 1.00 97.31 279 GLN A N 1
ATOM 2267 C CA . GLN A 1 279 ? -1.366 -19.343 -18.782 1.00 97.31 279 GLN A CA 1
ATOM 2268 C C . GLN A 1 279 ? -0.616 -18.157 -18.153 1.00 97.31 279 GLN A C 1
ATOM 2270 O O . GLN A 1 279 ? 0.434 -17.737 -18.641 1.00 97.31 279 GLN A O 1
ATOM 2275 N N . ILE A 1 280 ? -1.090 -17.678 -17.005 1.00 97.88 280 ILE A N 1
ATOM 2276 C CA . ILE A 1 280 ? -0.351 -16.713 -16.182 1.00 97.88 280 ILE A CA 1
ATOM 2277 C C . ILE A 1 280 ? 0.881 -17.407 -15.575 1.00 97.88 280 ILE A C 1
ATOM 2279 O O . ILE A 1 280 ? 0.778 -18.448 -14.928 1.00 97.88 280 ILE A O 1
ATOM 2283 N N . ARG A 1 281 ? 2.066 -16.838 -15.798 1.00 96.94 281 ARG A N 1
ATOM 2284 C CA . ARG A 1 281 ? 3.347 -17.339 -15.281 1.00 96.94 281 ARG A CA 1
ATOM 2285 C C . ARG A 1 281 ? 3.680 -16.704 -13.942 1.00 96.94 281 ARG A C 1
ATOM 2287 O O . ARG A 1 281 ? 3.997 -17.424 -12.990 1.00 96.94 281 ARG A O 1
ATOM 2294 N N . SER A 1 282 ? 3.571 -15.381 -13.854 1.00 97.19 282 SER A N 1
ATOM 2295 C CA . SER A 1 282 ? 3.865 -14.661 -12.623 1.00 97.19 282 SER A CA 1
ATOM 2296 C C . SER A 1 282 ? 3.011 -13.416 -12.411 1.00 97.19 282 SER A C 1
ATOM 2298 O O . SER A 1 282 ? 2.571 -12.755 -13.352 1.00 97.19 282 SER A O 1
ATOM 2300 N N . LEU A 1 283 ? 2.793 -13.122 -11.130 1.00 97.94 283 LEU A N 1
ATOM 2301 C CA . LEU A 1 283 ? 2.277 -11.861 -10.617 1.00 97.94 283 LEU 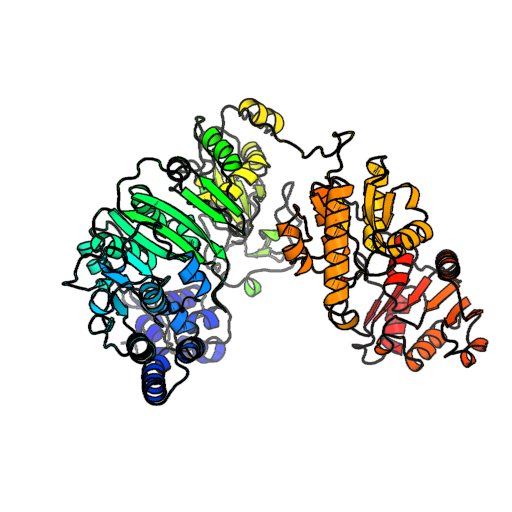A CA 1
ATOM 2302 C C . LEU A 1 283 ? 3.297 -11.318 -9.612 1.00 97.94 283 LEU A C 1
ATOM 2304 O O . LEU A 1 283 ? 3.692 -12.039 -8.691 1.00 97.94 283 LEU A O 1
ATOM 2308 N N . ILE A 1 284 ? 3.762 -10.086 -9.803 1.00 97.44 284 ILE A N 1
ATOM 2309 C CA . ILE A 1 284 ? 4.919 -9.540 -9.077 1.00 97.44 284 ILE A CA 1
ATOM 2310 C C . ILE A 1 284 ? 4.551 -8.188 -8.467 1.00 97.44 284 ILE A C 1
ATOM 2312 O O . ILE A 1 284 ? 4.147 -7.291 -9.191 1.00 97.44 284 ILE A O 1
ATOM 2316 N N . ASP A 1 285 ? 4.709 -8.018 -7.159 1.00 95.44 285 ASP A N 1
ATOM 2317 C CA . ASP A 1 285 ? 4.631 -6.719 -6.482 1.00 95.44 285 ASP A CA 1
ATOM 2318 C C . ASP A 1 285 ? 5.987 -6.007 -6.556 1.00 95.44 285 ASP A C 1
ATOM 2320 O O . ASP A 1 285 ? 6.988 -6.510 -6.039 1.00 95.44 285 ASP A O 1
ATOM 2324 N N . PHE A 1 286 ? 6.011 -4.838 -7.195 1.00 94.19 286 PHE A N 1
ATOM 2325 C CA . PHE A 1 286 ? 7.185 -3.968 -7.285 1.00 94.19 286 PHE A CA 1
ATOM 2326 C C . PHE A 1 286 ? 7.124 -2.784 -6.306 1.00 94.19 286 PHE A C 1
ATOM 2328 O O . PHE A 1 286 ? 8.002 -1.920 -6.336 1.00 94.19 286 PHE A O 1
ATOM 2335 N N . ASP A 1 287 ? 6.119 -2.746 -5.424 1.00 91.06 287 ASP A N 1
ATOM 2336 C CA . ASP A 1 287 ? 5.857 -1.660 -4.480 1.00 91.06 287 ASP A CA 1
ATOM 2337 C C . ASP A 1 287 ? 5.796 -0.285 -5.175 1.00 91.06 287 ASP A C 1
ATOM 2339 O O . ASP A 1 287 ? 5.072 -0.145 -6.159 1.00 91.06 287 ASP A O 1
ATOM 2343 N N . LYS A 1 288 ? 6.501 0.749 -4.693 1.00 90.38 288 LYS A N 1
ATOM 2344 C CA . LYS A 1 288 ? 6.483 2.103 -5.280 1.00 90.38 288 LYS A CA 1
ATOM 2345 C C . LYS A 1 288 ? 7.805 2.433 -5.982 1.00 90.38 288 LYS A C 1
ATOM 2347 O O . LYS A 1 288 ? 8.638 3.126 -5.396 1.00 90.38 288 LYS A O 1
ATOM 2352 N N . PRO A 1 289 ? 8.027 1.965 -7.223 1.00 88.25 289 PRO A N 1
ATOM 2353 C CA . PRO A 1 289 ? 9.297 2.198 -7.903 1.00 88.25 289 PRO A CA 1
ATOM 2354 C C . PRO A 1 289 ? 9.422 3.586 -8.535 1.00 88.25 289 PRO A C 1
ATOM 2356 O O . PRO A 1 289 ? 10.537 4.045 -8.771 1.00 88.25 289 PRO A O 1
ATOM 2359 N N . PHE A 1 290 ? 8.301 4.260 -8.801 1.00 86.50 290 PHE A N 1
ATOM 2360 C CA . PHE A 1 290 ? 8.271 5.570 -9.446 1.00 86.50 290 PHE A CA 1
ATOM 2361 C C . PHE A 1 290 ? 8.209 6.688 -8.403 1.00 86.50 290 PHE A C 1
ATOM 2363 O O . PHE A 1 290 ? 7.330 6.703 -7.536 1.00 86.50 290 PHE A O 1
ATOM 2370 N N . LYS A 1 291 ? 9.136 7.651 -8.486 1.00 75.88 291 LYS A N 1
ATOM 2371 C CA . LYS A 1 291 ? 9.155 8.819 -7.593 1.00 75.88 291 LYS A CA 1
ATOM 2372 C C . LYS A 1 291 ? 7.859 9.623 -7.767 1.00 75.88 291 LYS A C 1
ATOM 2374 O O . LYS A 1 291 ? 7.372 9.794 -8.878 1.00 75.88 291 LYS A O 1
ATOM 2379 N N . ASN A 1 292 ? 7.314 10.155 -6.672 1.00 74.94 292 ASN A N 1
ATOM 2380 C CA . ASN A 1 292 ? 6.095 10.985 -6.632 1.00 74.94 292 ASN A CA 1
ATOM 2381 C C . ASN A 1 292 ? 4.779 10.298 -7.044 1.00 74.94 292 ASN A C 1
ATOM 2383 O O . ASN A 1 292 ? 3.714 10.905 -6.901 1.00 74.94 292 ASN A O 1
ATOM 2387 N N . LEU A 1 293 ? 4.812 9.042 -7.497 1.00 79.69 293 LEU A N 1
ATOM 2388 C CA . LEU A 1 293 ? 3.609 8.284 -7.801 1.00 79.69 293 LEU A CA 1
ATOM 2389 C C . LEU A 1 293 ? 3.089 7.591 -6.535 1.00 79.69 293 LEU A C 1
ATOM 2391 O O . LEU A 1 293 ? 3.792 6.842 -5.860 1.00 79.69 293 LEU A O 1
ATOM 2395 N N . MET A 1 294 ? 1.830 7.859 -6.183 1.00 79.69 294 MET A N 1
ATOM 2396 C CA . MET A 1 294 ? 1.234 7.313 -4.957 1.00 79.69 294 MET A CA 1
ATOM 2397 C C . MET A 1 294 ? 0.819 5.843 -5.090 1.00 79.69 294 MET A C 1
ATOM 2399 O O . MET A 1 294 ? 0.727 5.158 -4.068 1.00 79.69 294 MET A O 1
ATOM 2403 N N . THR A 1 295 ? 0.543 5.382 -6.316 1.00 85.50 295 THR A N 1
ATOM 2404 C CA . THR A 1 295 ? 0.129 4.002 -6.604 1.00 85.50 295 THR A CA 1
ATOM 2405 C C . THR A 1 295 ? 1.336 3.075 -6.713 1.00 85.50 295 THR A C 1
ATOM 2407 O O . THR A 1 295 ? 2.424 3.509 -7.090 1.00 85.50 295 THR A O 1
ATOM 2410 N N . LYS A 1 296 ? 1.141 1.804 -6.360 1.00 91.69 296 LYS A N 1
ATOM 2411 C CA . LYS A 1 296 ? 2.158 0.764 -6.507 1.00 91.69 296 LYS A CA 1
ATOM 2412 C C . LYS A 1 296 ? 2.149 0.170 -7.914 1.00 91.69 296 LYS A C 1
ATOM 2414 O O . LYS A 1 296 ? 1.140 0.249 -8.615 1.00 91.69 296 LYS A O 1
ATOM 2419 N N . ALA A 1 297 ? 3.261 -0.443 -8.295 1.00 95.00 297 ALA A N 1
ATOM 2420 C CA . ALA A 1 297 ? 3.446 -1.129 -9.565 1.00 95.00 297 ALA A CA 1
ATOM 2421 C C . ALA A 1 297 ? 3.366 -2.649 -9.381 1.00 95.00 297 ALA A C 1
ATOM 2423 O O . ALA A 1 297 ? 3.919 -3.198 -8.426 1.00 95.00 297 ALA A O 1
ATOM 2424 N N . VAL A 1 298 ? 2.718 -3.335 -10.320 1.00 97.12 298 VAL A N 1
ATOM 2425 C CA . VAL A 1 298 ? 2.593 -4.793 -10.335 1.00 97.12 298 VAL A CA 1
ATOM 2426 C C . VAL A 1 298 ? 2.911 -5.355 -11.717 1.00 97.12 298 VAL A C 1
ATOM 2428 O O . VAL A 1 298 ? 2.483 -4.821 -12.733 1.00 97.12 298 VAL A O 1
ATOM 2431 N N . GLY A 1 299 ? 3.680 -6.435 -11.770 1.00 98.06 299 GLY A N 1
ATOM 2432 C CA . GLY A 1 299 ? 3.977 -7.172 -12.992 1.00 98.06 299 GLY A CA 1
ATOM 2433 C C . GLY A 1 299 ? 2.956 -8.274 -13.251 1.00 98.06 299 GLY A C 1
ATOM 2434 O O . GLY A 1 299 ? 2.676 -9.062 -12.348 1.00 98.06 299 GLY A O 1
ATOM 2435 N N . LEU A 1 300 ? 2.455 -8.368 -14.482 1.00 98.38 300 LEU A N 1
ATOM 2436 C CA . LEU A 1 300 ? 1.689 -9.505 -14.997 1.00 98.38 300 LEU A CA 1
ATOM 2437 C C . LEU A 1 300 ? 2.480 -10.150 -16.135 1.00 98.38 300 LEU A C 1
ATOM 2439 O O . LEU A 1 300 ? 2.649 -9.522 -17.176 1.00 98.38 300 LEU A O 1
ATOM 2443 N N . VAL A 1 301 ? 2.916 -11.399 -15.959 1.00 98.25 301 VAL A N 1
ATOM 2444 C CA . VAL A 1 301 ? 3.563 -12.184 -17.023 1.00 98.25 301 VAL A CA 1
ATOM 2445 C C . VAL A 1 301 ? 2.693 -13.383 -17.368 1.00 98.25 301 VAL A C 1
ATOM 2447 O O . VAL A 1 301 ? 2.328 -14.167 -16.487 1.00 98.25 301 VAL A O 1
ATOM 2450 N N . LEU A 1 302 ? 2.381 -13.562 -18.648 1.00 96.88 302 LEU A N 1
ATOM 2451 C CA . LEU A 1 302 ? 1.607 -14.690 -19.155 1.00 96.88 302 LEU A CA 1
ATOM 2452 C C . LEU A 1 302 ? 2.188 -15.249 -20.454 1.00 96.88 302 LEU A C 1
ATOM 2454 O O . LEU A 1 302 ? 2.941 -14.591 -21.164 1.00 96.88 302 LEU A O 1
ATOM 2458 N N . LYS A 1 303 ? 1.805 -16.485 -20.765 1.00 97.44 303 LYS A N 1
ATOM 2459 C CA . LYS A 1 303 ? 1.997 -17.120 -22.068 1.00 97.44 303 LYS A CA 1
ATOM 2460 C C . LYS A 1 303 ? 0.626 -17.248 -22.728 1.00 97.44 303 LYS A C 1
ATOM 2462 O O . LYS A 1 303 ? -0.293 -17.766 -22.085 1.00 97.44 303 LYS A O 1
ATOM 2467 N N . LYS A 1 304 ? 0.474 -16.804 -23.980 1.00 97.69 304 LYS A N 1
ATOM 2468 C CA . LYS A 1 304 ? -0.778 -16.909 -24.751 1.00 97.69 304 LYS A CA 1
ATOM 2469 C C . LYS A 1 304 ? -0.985 -18.346 -25.213 1.00 97.69 304 LYS A C 1
ATOM 2471 O O . LYS A 1 304 ? -0.765 -18.718 -26.352 1.00 97.69 304 LYS A O 1
ATOM 2476 N N . THR A 1 305 ? -1.322 -19.187 -24.255 1.00 96.56 305 THR A N 1
ATOM 2477 C CA . THR A 1 305 ? -1.745 -20.567 -24.446 1.00 96.56 305 THR A CA 1
ATOM 2478 C C . THR A 1 305 ? -2.881 -20.809 -23.454 1.00 96.56 305 THR A C 1
ATOM 2480 O O . THR A 1 305 ? -2.865 -20.186 -22.380 1.00 96.56 305 THR A O 1
ATOM 2483 N N . PRO A 1 306 ? -3.866 -21.666 -23.764 1.00 96.19 306 PRO A N 1
ATOM 2484 C CA . PRO A 1 306 ? -4.974 -21.933 -22.859 1.00 96.19 306 PRO A CA 1
ATOM 2485 C C . PRO A 1 306 ? -4.500 -22.322 -21.459 1.00 96.19 306 PRO A C 1
ATOM 2487 O O . PRO A 1 306 ? -3.523 -23.056 -21.276 1.00 96.19 306 PRO A O 1
ATOM 2490 N N . ASN A 1 307 ? -5.201 -21.823 -20.449 1.00 92.06 307 ASN A N 1
ATOM 2491 C CA . ASN A 1 307 ? -4.893 -22.118 -19.063 1.00 92.06 307 ASN A CA 1
ATOM 2492 C C . ASN A 1 307 ? -5.117 -23.611 -18.747 1.00 92.06 307 ASN A C 1
ATOM 2494 O O . ASN A 1 307 ? -6.246 -24.061 -18.587 1.00 92.06 307 ASN A O 1
ATOM 2498 N N . LYS A 1 308 ? -4.027 -24.372 -18.592 1.00 90.94 308 LYS A N 1
ATOM 2499 C CA . LYS A 1 308 ? -4.038 -25.793 -18.182 1.00 90.94 308 LYS A CA 1
ATOM 2500 C C . LYS A 1 308 ? -3.905 -25.979 -16.661 1.00 90.94 308 LYS A C 1
ATOM 2502 O O . LYS A 1 308 ? -3.223 -26.891 -16.204 1.00 90.94 308 LYS A O 1
ATOM 2507 N N . ASN A 1 309 ? -4.473 -25.059 -15.876 1.00 89.06 309 ASN A N 1
ATOM 2508 C CA . ASN A 1 309 ? -4.422 -25.027 -14.406 1.00 89.06 309 ASN A CA 1
ATOM 2509 C C . ASN A 1 309 ? -2.992 -25.059 -13.813 1.00 89.06 309 ASN A C 1
ATOM 2511 O O . ASN A 1 309 ? -2.757 -25.563 -12.713 1.00 89.06 309 ASN A O 1
ATOM 2515 N N . GLN A 1 310 ? -2.007 -24.524 -14.543 1.00 92.25 310 GLN A N 1
ATOM 2516 C CA . GLN A 1 310 ? -0.620 -24.486 -14.079 1.00 92.25 310 GLN A CA 1
ATOM 2517 C C . GLN A 1 310 ? -0.452 -23.453 -12.961 1.00 92.25 310 GLN A C 1
ATOM 2519 O O . GLN A 1 310 ? -0.992 -22.352 -13.037 1.00 92.25 310 GLN A O 1
ATOM 2524 N N . LYS A 1 311 ? 0.316 -23.797 -11.919 1.00 94.75 311 LYS A N 1
ATOM 2525 C CA . LYS A 1 311 ? 0.535 -22.910 -10.767 1.00 94.75 311 LYS A CA 1
ATOM 2526 C C . LYS A 1 311 ? 1.198 -21.594 -11.191 1.00 94.75 311 LYS A C 1
ATOM 2528 O O . LYS A 1 311 ? 2.234 -21.604 -11.849 1.00 94.75 311 LYS A O 1
ATOM 2533 N N . ILE A 1 312 ? 0.636 -20.490 -10.713 1.00 96.25 312 ILE A N 1
ATOM 2534 C CA . ILE A 1 312 ? 1.096 -19.118 -10.923 1.00 96.25 312 ILE A CA 1
ATOM 2535 C C . ILE A 1 312 ? 2.103 -18.763 -9.831 1.00 96.25 312 ILE A C 1
ATOM 2537 O O . ILE A 1 312 ? 1.844 -18.984 -8.644 1.00 96.25 312 ILE A O 1
ATOM 2541 N N . SER A 1 313 ? 3.241 -18.195 -10.221 1.00 96.31 313 SER A N 1
ATOM 2542 C CA . SER A 1 313 ? 4.243 -17.677 -9.291 1.00 96.31 313 SER A CA 1
ATOM 2543 C C . SER A 1 313 ? 3.843 -16.290 -8.782 1.00 96.31 313 SER A C 1
ATOM 2545 O O . SER A 1 313 ? 3.738 -15.353 -9.564 1.00 96.31 313 SER A O 1
ATOM 2547 N N . CYS A 1 314 ? 3.623 -16.135 -7.482 1.00 96.50 314 CYS A N 1
ATOM 2548 C CA . CYS A 1 314 ? 3.287 -14.860 -6.852 1.00 96.50 314 CYS A CA 1
ATOM 2549 C C . CYS A 1 314 ? 4.490 -14.366 -6.048 1.00 96.50 314 CYS A C 1
ATOM 2551 O O . CYS A 1 314 ? 4.970 -15.070 -5.156 1.00 96.50 314 CYS A O 1
ATOM 2553 N N . PHE A 1 315 ? 4.973 -13.167 -6.360 1.00 93.56 315 PHE A N 1
ATOM 2554 C CA . PHE A 1 315 ? 6.017 -12.493 -5.598 1.00 93.56 315 PHE A CA 1
ATOM 2555 C C . PHE A 1 315 ? 5.422 -11.267 -4.913 1.00 93.56 315 PHE A C 1
ATOM 2557 O O . PHE A 1 315 ? 5.009 -10.329 -5.587 1.00 93.56 315 PHE A O 1
ATOM 2564 N N . TYR A 1 316 ? 5.360 -11.281 -3.584 1.00 91.12 316 TYR A N 1
ATOM 2565 C CA . TYR A 1 316 ? 4.747 -10.218 -2.790 1.00 91.12 316 TYR A CA 1
ATOM 2566 C C . TYR A 1 316 ? 5.607 -9.887 -1.572 1.00 91.12 316 TYR A C 1
ATOM 2568 O O . TYR A 1 316 ? 5.932 -10.794 -0.807 1.00 91.12 316 TYR A O 1
ATOM 2576 N N . GLN A 1 317 ? 5.984 -8.617 -1.374 1.00 83.50 317 GLN A N 1
ATOM 2577 C CA . GLN A 1 317 ? 6.821 -8.175 -0.241 1.00 83.50 317 GLN A CA 1
ATOM 2578 C C . GLN A 1 317 ? 8.026 -9.103 0.045 1.00 83.50 317 GLN A C 1
ATOM 2580 O O . GLN A 1 317 ? 8.227 -9.560 1.172 1.00 83.50 317 GLN A O 1
ATOM 2585 N N . ASN A 1 318 ? 8.820 -9.411 -0.987 1.00 79.00 318 ASN A 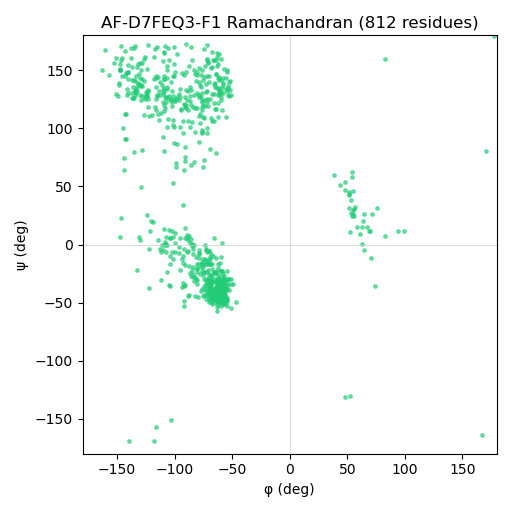N 1
ATOM 2586 C CA . ASN A 1 318 ? 9.975 -10.324 -0.935 1.00 79.00 318 ASN A CA 1
ATOM 2587 C C . ASN A 1 318 ? 9.662 -11.789 -0.576 1.00 79.00 318 ASN A C 1
ATOM 2589 O O . ASN A 1 318 ? 10.575 -12.554 -0.264 1.00 79.00 318 ASN A O 1
ATOM 2593 N N . LYS A 1 319 ? 8.397 -12.209 -0.637 1.00 85.44 319 LYS A N 1
ATOM 2594 C CA . LYS A 1 319 ? 7.986 -13.605 -0.465 1.00 85.44 319 LYS A CA 1
ATOM 2595 C C . LYS A 1 319 ? 7.545 -14.180 -1.798 1.00 85.44 319 LYS A C 1
ATOM 2597 O O . LYS A 1 319 ? 6.666 -13.634 -2.459 1.00 85.44 319 LYS A O 1
ATOM 2602 N N . LEU A 1 320 ? 8.136 -15.313 -2.154 1.00 89.62 320 LEU A N 1
ATOM 2603 C CA . LEU A 1 320 ? 7.743 -16.105 -3.308 1.00 89.62 320 LEU A CA 1
ATOM 2604 C C . LEU A 1 320 ? 6.835 -17.247 -2.856 1.00 89.62 320 LEU A C 1
ATOM 2606 O O . LEU A 1 320 ? 7.201 -18.034 -1.984 1.00 89.62 320 LEU A O 1
ATOM 2610 N N . PHE A 1 321 ? 5.666 -17.366 -3.469 1.00 92.56 321 PHE A N 1
ATOM 2611 C CA . PHE A 1 321 ? 4.776 -18.504 -3.275 1.00 92.56 321 PHE A CA 1
ATOM 2612 C C . PHE A 1 321 ? 4.023 -18.821 -4.563 1.00 92.56 321 PHE A C 1
ATOM 2614 O O . PHE A 1 321 ? 4.098 -18.093 -5.548 1.00 92.56 321 PHE A O 1
ATOM 2621 N N . LYS A 1 322 ? 3.317 -19.952 -4.584 1.00 94.25 322 LYS A N 1
ATOM 2622 C CA . LYS A 1 322 ? 2.564 -20.402 -5.757 1.00 94.25 322 LYS A CA 1
ATOM 2623 C C . LYS A 1 322 ? 1.080 -20.491 -5.441 1.00 94.25 322 LYS A C 1
ATOM 2625 O O . LYS A 1 322 ? 0.719 -20.942 -4.356 1.00 94.25 322 LYS A O 1
ATOM 2630 N N . ARG A 1 323 ? 0.244 -20.117 -6.407 1.00 94.06 323 ARG A N 1
ATOM 2631 C CA . ARG A 1 323 ? -1.221 -20.218 -6.341 1.00 94.06 323 ARG A CA 1
ATOM 2632 C C . ARG A 1 323 ? -1.780 -20.912 -7.576 1.00 94.06 323 ARG A C 1
ATOM 2634 O O . ARG A 1 323 ? -1.173 -20.844 -8.641 1.00 94.06 323 ARG A O 1
ATOM 2641 N N . SER A 1 324 ? -2.907 -21.609 -7.448 1.00 93.00 324 SER A N 1
ATOM 2642 C CA . SER A 1 324 ? -3.599 -22.152 -8.623 1.00 93.00 324 SER A CA 1
ATOM 2643 C C . SER A 1 324 ? -4.349 -21.036 -9.362 1.00 93.00 324 SER A C 1
ATOM 2645 O O . SER A 1 324 ? -4.830 -20.099 -8.721 1.00 93.00 324 SER A O 1
ATOM 2647 N N . PRO A 1 325 ? -4.520 -21.122 -10.687 1.00 93.69 325 PRO A N 1
ATOM 2648 C CA . PRO A 1 325 ? -5.400 -20.213 -11.415 1.00 93.69 325 PRO A CA 1
ATOM 2649 C C . PRO A 1 325 ? -6.845 -20.234 -10.899 1.00 93.69 325 PRO A C 1
ATOM 2651 O O . PRO A 1 325 ? -7.463 -19.177 -10.782 1.00 93.69 325 PRO A O 1
ATOM 2654 N N . SER A 1 326 ? -7.353 -21.411 -10.505 1.00 92.31 326 SER A N 1
ATOM 2655 C CA . SER A 1 326 ? -8.687 -21.554 -9.902 1.00 92.31 326 SER A CA 1
ATOM 2656 C C . SER A 1 326 ? -8.870 -20.686 -8.655 1.00 92.31 326 SER A C 1
ATOM 2658 O O . SER A 1 326 ? -9.917 -20.073 -8.489 1.00 92.31 326 SER A O 1
ATOM 2660 N N . SER A 1 327 ? -7.821 -20.537 -7.840 1.00 93.00 327 SER A N 1
ATOM 2661 C CA . SER A 1 327 ? -7.856 -19.718 -6.623 1.00 93.00 327 SER A CA 1
ATOM 2662 C C . SER A 1 327 ? -8.134 -18.234 -6.892 1.00 93.00 327 SER A C 1
ATOM 2664 O O . SER A 1 327 ? -8.628 -17.536 -6.018 1.00 93.00 327 SER A O 1
ATOM 2666 N N . PHE A 1 328 ? -7.798 -17.728 -8.082 1.00 95.38 328 PHE A N 1
ATOM 2667 C CA . PHE A 1 328 ? -8.128 -16.361 -8.494 1.00 95.38 328 PHE A CA 1
ATOM 2668 C C . PHE A 1 328 ? -9.446 -16.302 -9.261 1.00 95.38 328 PHE A C 1
ATOM 2670 O O . PHE A 1 328 ? -10.168 -15.313 -9.162 1.00 95.38 328 PHE A O 1
ATOM 2677 N N . PHE A 1 329 ? -9.764 -17.351 -10.023 1.00 92.75 329 PHE A N 1
ATOM 2678 C CA . PHE A 1 329 ? -11.026 -17.461 -10.751 1.00 92.75 329 PHE A CA 1
ATOM 2679 C C . PHE A 1 329 ? -12.233 -17.470 -9.805 1.00 92.75 329 PHE A C 1
ATOM 2681 O O . PHE A 1 329 ? -13.228 -16.805 -10.086 1.00 92.75 329 PHE A O 1
ATOM 2688 N N . ASN A 1 330 ? -12.109 -18.170 -8.675 1.00 91.31 330 ASN A N 1
ATOM 2689 C CA . ASN A 1 330 ? -13.161 -18.318 -7.671 1.00 91.31 330 ASN A CA 1
ATOM 2690 C C . ASN A 1 330 ? -13.354 -17.067 -6.803 1.00 91.31 330 ASN A C 1
ATOM 2692 O O . ASN A 1 330 ? -14.389 -16.926 -6.156 1.00 91.31 330 ASN A O 1
ATOM 2696 N N . ASN A 1 331 ? -12.387 -16.144 -6.788 1.00 94.12 331 ASN A N 1
ATOM 2697 C CA . ASN A 1 331 ? -12.536 -14.900 -6.045 1.00 94.12 331 ASN A CA 1
ATOM 2698 C C . ASN A 1 331 ? -13.687 -14.054 -6.616 1.00 94.12 331 ASN A C 1
ATOM 2700 O O . ASN A 1 331 ? -13.857 -13.977 -7.842 1.00 94.12 331 ASN A O 1
ATOM 2704 N N . PRO A 1 332 ? -14.412 -13.300 -5.768 1.00 91.25 332 PRO A N 1
ATOM 2705 C CA . PRO A 1 332 ? -15.390 -12.335 -6.249 1.00 91.25 332 PRO A CA 1
ATOM 2706 C C . PRO A 1 332 ? -14.725 -11.361 -7.227 1.00 91.25 332 PRO A C 1
ATOM 2708 O O . PRO A 1 332 ? -13.626 -10.865 -6.982 1.00 91.25 332 PRO A O 1
ATOM 2711 N N . LYS A 1 333 ? -15.374 -11.113 -8.373 1.00 90.50 333 LYS A N 1
ATOM 2712 C CA . LYS A 1 333 ? -14.855 -10.260 -9.468 1.00 90.50 333 LYS A CA 1
ATOM 2713 C C . LYS A 1 333 ? -13.455 -10.659 -9.966 1.00 90.50 333 LYS A C 1
ATOM 2715 O O . LYS A 1 333 ? -12.730 -9.809 -10.502 1.00 90.50 333 LYS A O 1
ATOM 2720 N N . LYS A 1 334 ? -13.072 -11.928 -9.772 1.00 94.75 334 LYS A N 1
ATOM 2721 C CA . LYS A 1 334 ? -11.785 -12.510 -10.177 1.00 94.75 334 LYS A CA 1
ATOM 2722 C C . LYS A 1 334 ? -10.599 -11.679 -9.693 1.00 94.75 334 LYS A C 1
ATOM 2724 O O . LYS A 1 334 ? -9.696 -11.363 -10.462 1.00 94.75 334 LYS A O 1
ATOM 2729 N N . ILE A 1 335 ? -10.663 -11.207 -8.447 1.00 95.88 335 ILE A N 1
ATOM 2730 C CA . ILE A 1 335 ? -9.620 -10.374 -7.839 1.00 95.88 335 ILE A CA 1
ATOM 2731 C C . ILE A 1 335 ? -8.302 -11.153 -7.774 1.00 95.88 335 ILE A C 1
ATOM 2733 O O . ILE A 1 335 ? -8.265 -12.309 -7.356 1.00 95.88 335 ILE A O 1
ATOM 2737 N N . PHE A 1 336 ? -7.204 -10.502 -8.149 1.00 97.06 336 PHE A N 1
ATOM 2738 C CA . PHE A 1 336 ? -5.849 -11.023 -7.991 1.00 97.06 336 PHE A CA 1
ATOM 2739 C C . PHE A 1 336 ? -5.288 -10.569 -6.641 1.00 97.06 336 PHE A C 1
ATOM 2741 O O . PHE A 1 336 ? -4.464 -9.662 -6.564 1.00 97.06 336 PHE A O 1
ATOM 2748 N N . ASN A 1 337 ? -5.742 -11.187 -5.551 1.00 95.62 337 ASN A N 1
ATOM 2749 C CA . ASN A 1 337 ? -5.274 -10.900 -4.192 1.00 95.62 337 ASN A CA 1
ATOM 2750 C C . ASN A 1 337 ? -3.876 -11.496 -3.936 1.00 95.62 337 ASN A C 1
ATOM 2752 O O . ASN A 1 337 ? -3.702 -12.423 -3.146 1.00 95.62 337 ASN A O 1
ATOM 2756 N N . ILE A 1 338 ? -2.860 -10.970 -4.624 1.00 94.69 338 ILE A N 1
ATOM 2757 C CA . ILE A 1 338 ? -1.476 -11.477 -4.588 1.00 94.69 338 ILE A CA 1
ATOM 2758 C C . ILE A 1 338 ? -0.792 -11.309 -3.229 1.00 94.69 338 ILE A C 1
ATOM 2760 O O . ILE A 1 338 ? 0.291 -11.841 -3.027 1.00 94.69 338 ILE A O 1
ATOM 2764 N N . HIS A 1 339 ? -1.393 -10.569 -2.297 1.00 92.00 339 HIS A N 1
ATOM 2765 C CA . HIS A 1 339 ? -0.940 -10.482 -0.910 1.00 92.00 339 HIS A CA 1
ATOM 2766 C C . HIS A 1 339 ? -1.392 -11.670 -0.055 1.00 92.00 339 HIS A C 1
ATOM 2768 O O . HIS A 1 339 ? -0.844 -11.869 1.025 1.00 92.00 339 HIS A O 1
ATOM 2774 N N . CYS A 1 340 ? -2.381 -12.436 -0.522 1.00 92.19 340 CYS A N 1
ATOM 2775 C CA . CYS A 1 340 ? -2.939 -13.593 0.165 1.00 92.19 340 CYS A CA 1
ATOM 2776 C C . CYS A 1 340 ? -2.174 -14.861 -0.240 1.00 92.19 340 CYS A C 1
ATOM 2778 O O . CYS A 1 340 ? -2.115 -15.232 -1.419 1.00 92.19 340 CYS A O 1
ATOM 2780 N N . SER A 1 341 ? -1.577 -15.527 0.748 1.00 86.19 341 SER A N 1
ATOM 2781 C CA . SER A 1 341 ? -0.829 -16.769 0.573 1.00 86.19 341 SER A CA 1
ATOM 2782 C C . SER A 1 341 ? -1.733 -17.936 0.171 1.00 86.19 341 SER A C 1
ATOM 2784 O O . SER A 1 341 ? -2.949 -17.920 0.344 1.00 86.19 341 SER A O 1
ATOM 2786 N N . ASN A 1 342 ? -1.126 -19.029 -0.296 1.00 87.75 342 ASN A N 1
ATOM 2787 C CA . ASN A 1 342 ? -1.867 -20.251 -0.615 1.00 87.75 342 ASN A CA 1
ATOM 2788 C C . ASN A 1 342 ? -2.608 -20.846 0.600 1.00 87.75 342 ASN A C 1
ATOM 2790 O O . ASN A 1 342 ? -3.637 -21.489 0.432 1.00 87.75 342 ASN A O 1
ATOM 2794 N N . LYS A 1 343 ? -2.091 -20.662 1.824 1.00 87.88 343 LYS A N 1
ATOM 2795 C CA . LYS A 1 343 ? -2.748 -21.164 3.041 1.00 87.88 343 LYS A CA 1
ATOM 2796 C C . LYS A 1 343 ? -3.995 -20.345 3.366 1.00 87.88 343 LYS A C 1
ATOM 2798 O O . LYS A 1 343 ? -5.036 -20.926 3.640 1.00 87.88 343 LYS A O 1
ATOM 2803 N N . GLU A 1 344 ? -3.882 -19.023 3.316 1.00 90.38 344 GLU A N 1
ATOM 2804 C CA . GLU A 1 344 ? -5.004 -18.111 3.560 1.00 90.38 344 GLU A CA 1
ATOM 2805 C C . GLU A 1 344 ? -6.076 -18.269 2.479 1.00 90.38 344 GLU A C 1
ATOM 2807 O O . GLU A 1 344 ? -7.259 -18.333 2.799 1.00 90.38 344 GLU A O 1
ATOM 2812 N N . ASN A 1 345 ? -5.684 -18.447 1.213 1.00 92.19 345 ASN A N 1
ATOM 2813 C CA . ASN A 1 345 ? -6.671 -18.630 0.156 1.00 92.19 345 ASN A CA 1
ATOM 2814 C C . ASN A 1 345 ? -7.459 -19.933 0.279 1.00 92.19 345 ASN A C 1
ATOM 2816 O O . ASN A 1 345 ? -8.631 -19.942 -0.055 1.00 92.19 345 ASN A O 1
ATOM 2820 N N . LYS A 1 346 ? -6.872 -21.019 0.795 1.00 92.75 346 LYS A N 1
ATOM 2821 C CA . LYS A 1 346 ? -7.645 -22.245 1.064 1.00 92.75 346 LYS A CA 1
ATOM 2822 C C . LYS A 1 346 ? -8.806 -21.996 2.029 1.00 92.75 346 LYS A C 1
ATOM 2824 O O . LYS A 1 346 ? -9.844 -22.631 1.894 1.00 92.75 346 LYS A O 1
ATOM 2829 N N . ILE A 1 347 ? -8.629 -21.077 2.980 1.00 94.62 347 ILE A N 1
ATOM 2830 C CA . ILE A 1 347 ? -9.700 -20.660 3.889 1.00 94.62 347 ILE A CA 1
ATOM 2831 C C . ILE A 1 347 ? -10.774 -19.906 3.098 1.00 94.62 347 ILE A C 1
ATOM 2833 O O . ILE A 1 347 ? -11.951 -20.199 3.260 1.00 94.62 347 ILE A O 1
ATOM 2837 N N . LEU A 1 348 ? -10.385 -18.987 2.206 1.00 95.31 348 LEU A N 1
ATOM 2838 C CA . LEU A 1 348 ? -11.338 -18.301 1.327 1.00 95.31 348 LEU A CA 1
ATOM 2839 C C . LEU A 1 348 ? -12.095 -19.283 0.423 1.00 95.31 348 LEU A C 1
ATOM 2841 O O . LEU A 1 348 ? -13.317 -19.236 0.396 1.00 95.31 348 LEU A O 1
ATOM 2845 N N . ASP A 1 349 ? -11.397 -20.189 -0.264 1.00 93.69 349 ASP A N 1
ATOM 2846 C CA . ASP A 1 349 ? -12.011 -21.186 -1.149 1.00 93.69 349 ASP A CA 1
ATOM 2847 C C . ASP A 1 349 ? -13.039 -22.035 -0.388 1.00 93.69 349 ASP A C 1
ATOM 2849 O O . ASP A 1 349 ? -14.151 -22.237 -0.869 1.00 93.69 349 ASP A O 1
ATOM 2853 N N . HIS A 1 350 ? -12.694 -22.475 0.828 1.00 95.31 350 HIS A N 1
ATOM 2854 C CA . HIS A 1 350 ? -13.610 -23.190 1.716 1.00 95.31 350 HIS A CA 1
ATOM 2855 C C . HIS A 1 350 ? -14.841 -22.346 2.063 1.00 95.31 350 HIS A C 1
ATOM 2857 O O . HIS A 1 350 ? -15.965 -22.777 1.826 1.00 95.31 350 HIS A O 1
ATOM 2863 N N . LEU A 1 351 ? -14.648 -21.118 2.552 1.00 95.88 351 LEU A N 1
ATOM 2864 C CA . LEU A 1 351 ? -15.746 -20.230 2.945 1.00 95.88 351 LEU A CA 1
ATOM 2865 C C . LEU A 1 351 ? -16.685 -19.917 1.771 1.00 95.88 351 LEU A C 1
ATOM 2867 O O . LEU A 1 351 ? -17.898 -20.020 1.913 1.00 95.88 351 LEU A O 1
ATOM 2871 N N . PHE A 1 352 ? -16.147 -19.583 0.598 1.00 94.44 352 PHE A N 1
ATOM 2872 C CA . PHE A 1 352 ? -16.955 -19.281 -0.587 1.00 94.44 352 PHE A CA 1
ATOM 2873 C C . PHE A 1 352 ? -17.613 -20.522 -1.212 1.00 94.44 352 PHE A C 1
ATOM 2875 O O . PHE A 1 352 ? -18.557 -20.363 -1.984 1.00 94.44 352 PHE A O 1
ATOM 2882 N N . SER A 1 353 ? -17.161 -21.738 -0.878 1.00 93.62 353 SER A N 1
ATOM 2883 C CA . SER A 1 353 ? -17.819 -22.985 -1.299 1.00 93.62 353 SER A CA 1
ATOM 2884 C C . SER A 1 353 ? -19.090 -23.305 -0.506 1.00 93.62 353 SER A C 1
ATOM 2886 O O . SER A 1 353 ? -19.957 -24.026 -0.998 1.00 93.62 353 SER A O 1
ATOM 2888 N N . ILE A 1 354 ? -19.222 -22.760 0.707 1.00 95.19 354 ILE A N 1
ATOM 2889 C CA . ILE A 1 354 ? -20.399 -22.955 1.556 1.00 95.19 354 ILE A CA 1
ATOM 2890 C C . ILE A 1 354 ? -21.533 -22.058 1.035 1.00 95.19 354 ILE A C 1
ATOM 2892 O O . ILE A 1 354 ? -21.288 -20.878 0.761 1.00 95.19 354 ILE A O 1
ATOM 2896 N N . PRO A 1 355 ? -22.782 -22.554 0.931 1.00 95.06 355 PRO A N 1
ATOM 2897 C CA . PRO A 1 355 ? -23.934 -21.717 0.611 1.00 95.06 355 PRO A CA 1
ATOM 2898 C C . PRO A 1 355 ? -24.038 -20.510 1.552 1.00 95.06 355 PRO A C 1
ATOM 2900 O O . PRO A 1 355 ? -24.012 -20.651 2.777 1.00 95.06 355 PRO A O 1
ATOM 2903 N N . HIS A 1 356 ? -24.144 -19.318 0.971 1.00 95.62 356 HIS A N 1
ATOM 2904 C CA . HIS A 1 356 ? -24.154 -18.055 1.701 1.00 95.62 356 HIS A CA 1
ATOM 2905 C C . HIS A 1 356 ? -25.047 -17.022 1.017 1.00 95.62 356 HIS A C 1
ATOM 2907 O O . HIS A 1 356 ? -25.307 -17.092 -0.185 1.00 95.62 356 HIS A O 1
ATOM 2913 N N . THR A 1 357 ? -25.479 -16.028 1.790 1.00 95.50 357 THR A N 1
ATOM 2914 C CA . THR A 1 357 ? -26.094 -14.805 1.264 1.00 95.50 357 THR A CA 1
ATOM 2915 C C . THR A 1 357 ? -25.078 -13.660 1.251 1.00 95.50 357 THR A C 1
ATOM 2917 O O . THR A 1 357 ? -23.976 -13.775 1.787 1.00 95.50 357 THR A O 1
ATOM 2920 N N . THR A 1 358 ? -25.425 -12.545 0.614 1.00 96.88 358 THR A N 1
ATOM 2921 C CA . THR A 1 358 ? -24.595 -11.332 0.569 1.00 96.88 358 THR A CA 1
ATOM 2922 C C . THR A 1 358 ? -25.467 -10.092 0.749 1.00 96.88 358 THR A C 1
ATOM 2924 O O . THR A 1 358 ? -26.693 -10.163 0.656 1.00 96.88 358 THR A O 1
ATOM 2927 N N . LEU A 1 359 ? -24.851 -8.925 0.958 1.00 97.38 359 LEU A N 1
ATOM 2928 C CA . LEU A 1 359 ? -25.582 -7.648 0.972 1.00 97.38 359 LEU A CA 1
ATOM 2929 C C . LEU A 1 359 ? -26.028 -7.190 -0.423 1.00 97.38 359 LEU A C 1
ATOM 2931 O O . LEU A 1 359 ? -26.842 -6.270 -0.538 1.00 97.38 359 LEU A O 1
ATOM 2935 N N . LYS A 1 360 ? -25.515 -7.810 -1.495 1.00 96.19 360 LYS A N 1
ATOM 2936 C CA . LYS A 1 360 ? -25.887 -7.453 -2.863 1.00 96.19 360 LYS A CA 1
ATOM 2937 C C . LYS A 1 360 ? -27.388 -7.655 -3.048 1.00 96.19 360 LYS A C 1
ATOM 2939 O O . LYS A 1 360 ? -27.904 -8.740 -2.817 1.00 96.19 360 LYS A O 1
ATOM 2944 N N . ASN A 1 361 ? -28.075 -6.600 -3.479 1.00 94.81 361 ASN A N 1
ATOM 2945 C CA . ASN A 1 361 ? -29.533 -6.548 -3.653 1.00 94.81 361 ASN A CA 1
ATOM 2946 C C . ASN A 1 361 ? -30.372 -6.723 -2.372 1.00 94.81 361 ASN A C 1
ATOM 2948 O O . ASN A 1 361 ? -31.593 -6.617 -2.471 1.00 94.81 361 ASN A O 1
ATOM 2952 N N . ASN A 1 362 ? -29.749 -6.895 -1.203 1.00 96.69 362 ASN A N 1
ATOM 2953 C CA . ASN A 1 362 ? -30.403 -7.136 0.090 1.00 96.69 362 ASN A CA 1
ATOM 2954 C C . ASN A 1 362 ? -30.327 -5.941 1.055 1.00 96.69 362 ASN A C 1
ATOM 2956 O O . ASN A 1 362 ? -30.859 -5.996 2.161 1.00 96.69 362 ASN A O 1
ATOM 2960 N N . ALA A 1 363 ? -29.682 -4.849 0.641 1.00 97.25 363 ALA A N 1
ATOM 2961 C CA . ALA A 1 363 ? -29.585 -3.626 1.423 1.00 97.25 363 ALA A CA 1
ATOM 2962 C C . ALA A 1 363 ? -29.674 -2.369 0.545 1.00 97.25 363 ALA A C 1
ATOM 2964 O O . ALA A 1 363 ? -29.194 -2.335 -0.593 1.00 97.25 363 ALA A O 1
ATOM 2965 N N . HIS A 1 364 ? -30.253 -1.311 1.104 1.00 97.62 364 HIS A N 1
ATOM 2966 C CA . HIS A 1 364 ? -30.297 0.030 0.537 1.00 97.62 364 HIS A CA 1
ATOM 2967 C C . HIS A 1 364 ? -29.159 0.869 1.116 1.00 97.62 364 HIS A C 1
ATOM 2969 O O . HIS A 1 364 ? -29.232 1.351 2.244 1.00 97.62 364 HIS A O 1
ATOM 2975 N N . PHE A 1 365 ? -28.085 1.029 0.344 1.00 97.88 365 PHE A N 1
ATOM 2976 C CA . PHE A 1 365 ? -26.927 1.830 0.738 1.00 97.88 365 PHE A CA 1
ATOM 2977 C C . PHE A 1 365 ? -27.179 3.330 0.559 1.00 97.88 365 PHE A C 1
ATOM 2979 O O . PHE A 1 365 ? -27.696 3.760 -0.472 1.00 97.88 365 PHE A O 1
ATOM 2986 N N . ALA A 1 366 ? -26.701 4.122 1.516 1.00 97.12 366 ALA A N 1
ATOM 2987 C CA . ALA A 1 366 ? -26.691 5.577 1.486 1.00 97.12 366 ALA A CA 1
ATOM 2988 C C . ALA A 1 366 ? -25.297 6.125 1.820 1.00 97.12 366 ALA A C 1
ATOM 2990 O O . ALA A 1 366 ? -24.570 5.603 2.671 1.00 97.12 366 ALA A O 1
ATOM 2991 N N . LEU A 1 367 ? -24.928 7.211 1.141 1.00 96.75 367 LEU A N 1
ATOM 2992 C CA . LEU A 1 367 ? -23.734 7.980 1.471 1.00 96.75 367 LEU A CA 1
ATOM 2993 C C . LEU A 1 367 ? -23.999 8.808 2.737 1.00 96.75 367 LEU A C 1
ATOM 2995 O O . LEU A 1 367 ? -25.101 9.336 2.910 1.00 96.75 367 LEU A O 1
ATOM 2999 N N . GLY A 1 368 ? -22.990 8.975 3.591 1.00 96.62 368 GLY A N 1
ATOM 3000 C CA . GLY A 1 368 ? -23.022 10.053 4.580 1.00 96.62 368 GLY A CA 1
ATOM 3001 C C . GLY A 1 368 ? -23.125 11.425 3.903 1.00 96.62 368 GLY A C 1
ATOM 3002 O O . GLY A 1 368 ? -22.799 11.586 2.726 1.00 96.62 368 GLY A O 1
ATOM 3003 N N . ILE A 1 369 ? -23.571 12.430 4.647 1.00 97.06 369 ILE A N 1
ATOM 3004 C CA . ILE A 1 369 ? -23.799 13.783 4.139 1.00 97.06 369 ILE A CA 1
ATOM 3005 C C . ILE A 1 369 ? -22.479 14.380 3.633 1.00 97.06 369 ILE A C 1
ATOM 3007 O O . ILE A 1 369 ? -21.459 14.374 4.332 1.00 97.06 369 ILE A O 1
ATOM 3011 N N . VAL A 1 370 ? -22.496 14.902 2.405 1.00 95.38 370 VAL A N 1
ATOM 3012 C CA . VAL A 1 370 ? -21.388 15.660 1.817 1.00 95.38 370 VAL A CA 1
ATOM 3013 C C . VAL A 1 370 ? -21.746 17.132 1.905 1.00 95.38 370 VAL A C 1
ATOM 3015 O O . VAL A 1 370 ? -22.592 17.620 1.163 1.00 95.38 370 VAL A O 1
ATOM 3018 N N . THR A 1 371 ? -21.083 17.857 2.795 1.00 92.25 371 THR A N 1
ATOM 3019 C CA . THR A 1 371 ? -21.341 19.291 3.000 1.00 92.25 371 THR A CA 1
ATOM 3020 C C . THR A 1 371 ? -20.778 20.165 1.876 1.00 92.25 371 THR A C 1
ATOM 3022 O O . THR A 1 371 ? -21.209 21.295 1.705 1.00 92.25 371 THR A O 1
ATOM 3025 N N . GLY A 1 372 ? -19.767 19.690 1.140 1.00 87.69 372 GLY A N 1
ATOM 3026 C CA . GLY A 1 372 ? -18.954 20.497 0.218 1.00 87.69 372 GLY A CA 1
ATOM 3027 C C . GLY A 1 372 ? -17.953 21.422 0.925 1.00 87.69 372 GLY A C 1
ATOM 3028 O O . GLY A 1 372 ? -16.813 21.553 0.472 1.00 87.69 372 GLY A O 1
ATOM 3029 N N . ASN A 1 373 ? -18.324 21.984 2.079 1.00 85.56 373 ASN A N 1
ATOM 3030 C CA . ASN A 1 373 ? -17.472 22.825 2.914 1.00 85.56 373 ASN A CA 1
ATOM 3031 C C . ASN A 1 373 ? -17.724 22.595 4.417 1.00 85.56 373 ASN A C 1
ATOM 3033 O O . ASN A 1 373 ? -18.523 23.282 5.049 1.00 85.56 373 ASN A O 1
ATOM 3037 N N . ASN A 1 374 ? -16.980 21.664 5.021 1.00 89.50 374 ASN A N 1
ATOM 3038 C CA . ASN A 1 374 ? -17.119 21.348 6.449 1.00 89.50 374 ASN A CA 1
ATOM 3039 C C . ASN A 1 374 ? -16.907 22.553 7.379 1.00 89.50 374 ASN A C 1
ATOM 3041 O O . ASN A 1 374 ? -17.491 22.573 8.449 1.00 89.50 374 ASN A O 1
ATOM 3045 N N . LYS A 1 375 ? -16.055 23.525 7.018 1.00 88.38 375 LYS A N 1
ATOM 3046 C CA . LYS A 1 375 ? -15.761 24.668 7.902 1.00 88.38 375 LYS A CA 1
ATOM 3047 C C . LYS A 1 375 ? -16.937 25.629 8.039 1.00 88.38 375 LYS A C 1
ATOM 3049 O O . LYS A 1 375 ? -17.043 26.301 9.050 1.00 88.38 375 LYS A O 1
ATOM 3054 N N . GLU A 1 376 ? -17.740 25.730 6.991 1.00 88.19 376 GLU A N 1
ATOM 3055 C CA . GLU A 1 376 ? -18.863 26.661 6.909 1.00 88.19 376 GLU A CA 1
ATOM 3056 C C . GLU A 1 376 ? -20.158 26.017 7.401 1.00 88.19 376 GLU A C 1
ATOM 3058 O O . GLU A 1 376 ? -20.978 26.684 8.012 1.00 88.19 376 GLU A O 1
ATOM 3063 N N . LYS A 1 377 ? -20.339 24.718 7.137 1.00 89.56 377 LYS A N 1
ATOM 3064 C CA . LYS A 1 377 ? -21.601 24.018 7.404 1.00 89.56 377 LYS A CA 1
ATOM 3065 C C . LYS A 1 377 ? -21.645 23.273 8.742 1.00 89.56 377 LYS A C 1
ATOM 3067 O O . LYS A 1 377 ? -22.687 22.712 9.065 1.00 89.56 377 LYS A O 1
ATOM 3072 N N . LEU A 1 378 ? -20.532 23.184 9.478 1.00 93.75 378 LEU A N 1
ATOM 3073 C CA . LEU A 1 378 ? -20.466 22.456 10.749 1.00 93.75 378 LEU A CA 1
ATOM 3074 C C . LEU A 1 378 ? -20.157 23.383 11.916 1.00 93.75 378 LEU A C 1
ATOM 3076 O O . LEU A 1 378 ? -19.225 24.183 11.862 1.00 93.75 378 LEU A O 1
ATOM 3080 N N . HIS A 1 379 ? -20.895 23.184 13.001 1.00 92.88 379 HIS A N 1
ATOM 3081 C CA . HIS A 1 379 ? -20.806 23.976 14.218 1.00 92.88 379 HIS A CA 1
ATOM 3082 C C . HIS A 1 379 ? -20.161 23.138 15.330 1.00 92.88 379 HIS A C 1
ATOM 3084 O O . HIS A 1 379 ? -20.515 21.969 15.497 1.00 92.88 379 HIS A O 1
ATOM 3090 N N . PRO A 1 380 ? -19.205 23.681 16.105 1.00 92.50 380 PRO A N 1
ATOM 3091 C CA . PRO A 1 380 ? -18.550 22.947 17.190 1.00 92.50 380 PRO A CA 1
ATOM 3092 C C . PRO A 1 380 ? -19.427 22.811 18.444 1.00 92.50 380 PRO A C 1
ATOM 3094 O O . PRO A 1 380 ? -19.112 22.015 19.327 1.00 92.50 380 PRO A O 1
ATOM 3097 N N . LYS A 1 381 ? -20.499 23.600 18.543 1.00 91.19 381 LYS A N 1
ATOM 3098 C CA . LYS A 1 381 ? -21.468 23.591 19.641 1.00 91.19 381 LYS A CA 1
ATOM 3099 C C . LYS A 1 381 ? -22.877 23.515 19.067 1.00 91.19 381 LYS A C 1
ATOM 3101 O O . LYS A 1 381 ? -23.094 23.896 17.920 1.00 91.19 381 LYS A O 1
ATOM 3106 N N . GLN A 1 382 ? -23.809 23.023 19.873 1.00 92.69 382 GLN A N 1
ATOM 3107 C CA . GLN A 1 382 ? -25.213 22.992 19.498 1.00 92.69 382 GLN A CA 1
ATOM 3108 C C . GLN A 1 382 ? -25.784 24.412 19.518 1.00 92.69 382 GLN A C 1
ATOM 3110 O O . GLN A 1 382 ? -25.738 25.096 20.539 1.00 92.69 382 GLN A O 1
ATOM 3115 N N . GLU A 1 383 ? -26.319 24.833 18.380 1.00 91.44 383 GLU A N 1
ATOM 3116 C CA . GLU A 1 383 ? -27.009 26.106 18.175 1.00 91.44 383 GLU A CA 1
ATOM 3117 C C . GLU A 1 383 ? -28.491 25.863 17.838 1.00 91.44 383 GLU A C 1
ATOM 3119 O O . GLU A 1 383 ? -28.914 24.730 17.569 1.00 91.44 383 GLU A O 1
ATOM 3124 N N . LYS A 1 384 ? -29.295 26.933 17.824 1.00 87.31 384 LYS A N 1
ATOM 3125 C CA . LYS A 1 384 ? -30.714 26.878 17.441 1.00 87.31 384 LYS A CA 1
ATOM 3126 C C . LYS A 1 384 ? -30.847 26.323 16.012 1.00 87.31 384 LYS A C 1
ATOM 3128 O O . LYS A 1 384 ? -30.177 26.806 15.110 1.00 87.31 384 LYS A O 1
ATOM 3133 N N . ASN A 1 385 ? -31.719 25.330 15.810 1.00 88.94 385 ASN A N 1
ATOM 3134 C CA . ASN A 1 385 ? -31.964 24.620 14.536 1.00 88.94 385 ASN A CA 1
ATOM 3135 C C . ASN A 1 385 ? -30.828 23.710 14.025 1.00 88.94 385 ASN A C 1
ATOM 3137 O O . ASN A 1 385 ? -30.898 23.217 12.895 1.00 88.94 385 ASN A O 1
ATOM 3141 N N . THR A 1 386 ? -29.818 23.436 14.855 1.00 93.50 386 THR A N 1
ATOM 3142 C CA . THR A 1 386 ? -28.775 22.456 14.527 1.00 93.50 386 THR A CA 1
ATOM 3143 C C . THR A 1 386 ? -29.027 21.113 15.206 1.00 93.50 386 THR A C 1
ATOM 3145 O O . THR A 1 386 ? -29.571 21.043 16.309 1.00 93.50 386 THR A O 1
ATOM 3148 N N . ILE A 1 387 ? -28.612 20.035 14.545 1.00 94.94 387 ILE A N 1
ATOM 3149 C CA . ILE A 1 387 ? -28.699 18.658 15.031 1.00 94.94 387 ILE A CA 1
ATOM 3150 C C . ILE A 1 387 ? -27.316 17.991 15.033 1.00 94.94 387 ILE A C 1
ATOM 3152 O O . ILE A 1 387 ? -26.459 18.357 14.220 1.00 94.94 387 ILE A O 1
ATOM 3156 N N . PRO A 1 388 ? -27.066 17.024 15.937 1.00 97.06 388 PRO A N 1
ATOM 3157 C CA . PRO A 1 388 ? -25.794 16.311 15.996 1.00 97.06 388 PRO A CA 1
ATOM 3158 C C . PRO A 1 388 ? -25.448 15.605 14.680 1.00 97.06 388 PRO A C 1
ATOM 3160 O O . PRO A 1 388 ? -26.297 14.954 14.068 1.00 97.06 388 PRO A O 1
ATOM 3163 N N . ILE A 1 389 ? -24.177 15.671 14.279 1.00 97.44 389 ILE A N 1
ATOM 3164 C CA . ILE A 1 389 ? -23.649 14.918 13.138 1.00 97.44 389 ILE A CA 1
ATOM 3165 C C . ILE A 1 389 ? -22.289 14.298 13.473 1.00 97.44 389 ILE A C 1
ATOM 3167 O O . ILE A 1 389 ? -21.403 14.940 14.039 1.00 97.44 389 ILE A O 1
ATOM 3171 N N . PHE A 1 390 ? -22.103 13.035 13.097 1.00 97.81 390 PHE A N 1
ATOM 3172 C CA . PHE A 1 390 ? -20.924 12.247 13.455 1.00 97.81 390 PHE A CA 1
ATOM 3173 C C . PHE A 1 390 ? -19.980 12.038 12.264 1.00 97.81 390 PHE A C 1
ATOM 3175 O O . PHE A 1 390 ? -20.391 11.967 11.104 1.00 97.81 390 PHE A O 1
ATOM 3182 N N . ARG A 1 391 ? -18.681 11.906 12.537 1.00 96.12 391 ARG A N 1
ATOM 3183 C CA . ARG A 1 391 ? -17.657 11.518 11.552 1.00 96.12 391 ARG A CA 1
ATOM 3184 C C . ARG A 1 391 ? -17.348 10.032 11.664 1.00 96.12 391 ARG A C 1
ATOM 3186 O O . ARG A 1 391 ? -17.551 9.409 12.701 1.00 96.12 391 ARG A O 1
ATOM 3193 N N . GLY A 1 392 ? -16.694 9.480 10.645 1.00 94.81 392 GLY A N 1
ATOM 3194 C CA . GLY A 1 392 ? -16.131 8.131 10.713 1.00 94.81 392 GLY A CA 1
ATOM 3195 C C . GLY A 1 392 ? -15.142 7.943 11.874 1.00 94.81 392 GLY A C 1
ATOM 3196 O O . GLY A 1 392 ? -15.046 6.851 12.419 1.00 94.81 392 GLY A O 1
ATOM 3197 N N . SER A 1 393 ? -14.446 8.993 12.323 1.00 94.50 393 SER A N 1
ATOM 3198 C CA . SER A 1 393 ? -13.564 8.944 13.505 1.00 94.50 393 SER A CA 1
ATOM 3199 C C . SER A 1 393 ? -14.301 8.811 14.843 1.00 94.50 393 SER A C 1
ATOM 3201 O O . SER A 1 393 ? -13.666 8.518 15.863 1.00 94.50 393 SER A O 1
ATOM 3203 N N . ASP A 1 394 ? -15.607 9.071 14.847 1.00 96.19 394 ASP A N 1
ATOM 3204 C CA . ASP A 1 394 ? -16.446 9.081 16.044 1.00 96.19 394 ASP A CA 1
ATOM 3205 C C . ASP A 1 394 ? -17.104 7.708 16.279 1.00 96.19 394 ASP A C 1
ATOM 3207 O O . ASP A 1 394 ? -17.515 7.407 17.395 1.00 96.19 394 ASP A O 1
ATOM 3211 N N . ILE A 1 395 ? -17.105 6.842 15.258 1.00 95.19 395 ILE A N 1
ATOM 3212 C CA . ILE A 1 395 ? -17.579 5.455 15.320 1.00 95.19 395 ILE A CA 1
ATOM 3213 C C . ILE A 1 395 ? -16.536 4.572 16.030 1.00 95.19 395 ILE A C 1
ATOM 3215 O O . ILE A 1 395 ? -15.351 4.584 15.674 1.00 95.19 395 ILE A O 1
ATOM 3219 N N . LEU A 1 396 ? -16.960 3.777 17.008 1.00 90.06 396 LEU A N 1
ATOM 3220 C CA . LEU A 1 396 ? -16.171 2.745 17.694 1.00 90.06 396 LEU A CA 1
ATOM 3221 C C . LEU A 1 396 ? -16.799 1.364 17.422 1.00 90.06 396 LEU A C 1
ATOM 3223 O O . LEU A 1 396 ? -17.902 1.295 16.889 1.00 90.06 396 LEU A O 1
ATOM 3227 N N . LYS A 1 397 ? -16.103 0.264 17.747 1.00 80.25 397 LYS A N 1
ATOM 3228 C CA . LYS A 1 397 ? -16.689 -1.087 17.609 1.00 80.25 397 LYS A CA 1
ATOM 3229 C C . LYS A 1 397 ? -17.893 -1.271 18.542 1.00 80.25 397 LYS A C 1
ATOM 3231 O O . LYS A 1 397 ? -18.936 -1.751 18.110 1.00 80.25 397 LYS A O 1
ATOM 3236 N N . ASP A 1 398 ? -17.755 -0.775 19.770 1.00 81.25 398 ASP A N 1
ATOM 3237 C CA . ASP A 1 398 ? -18.725 -0.992 20.848 1.00 81.25 398 ASP A CA 1
ATOM 3238 C C . ASP A 1 398 ? -19.584 0.250 21.137 1.00 81.25 398 ASP A C 1
ATOM 3240 O O . ASP A 1 398 ? -20.254 0.325 22.162 1.00 81.25 398 ASP A O 1
ATOM 3244 N N . GLY A 1 399 ? -19.562 1.262 20.260 1.00 89.50 399 GLY A N 1
ATOM 3245 C CA . GLY A 1 399 ? -20.373 2.460 20.468 1.00 89.50 399 GLY A CA 1
ATOM 3246 C C . GLY A 1 399 ? -20.031 3.649 19.579 1.00 89.50 399 GLY A C 1
ATOM 3247 O O . GLY A 1 399 ? -19.344 3.543 18.562 1.00 89.50 399 GLY A O 1
ATOM 3248 N N . LEU A 1 400 ? -20.520 4.813 19.993 1.00 94.75 400 LEU A N 1
ATOM 3249 C CA . LEU A 1 400 ? -20.366 6.087 19.302 1.00 94.75 400 LEU A CA 1
ATOM 3250 C C . LEU A 1 400 ? -19.879 7.135 20.306 1.00 94.75 400 LEU A C 1
ATOM 3252 O O . LEU A 1 400 ? -20.363 7.189 21.435 1.00 94.75 400 LEU A O 1
ATOM 3256 N N . LYS A 1 401 ? -18.901 7.960 19.921 1.00 95.31 401 LYS A N 1
ATOM 3257 C CA . LYS A 1 401 ? -18.455 9.076 20.770 1.00 95.31 401 LYS A CA 1
ATOM 3258 C C . LYS A 1 401 ? -19.565 10.112 20.934 1.00 95.31 401 LYS A C 1
ATOM 3260 O O . LYS A 1 401 ? -20.423 10.243 20.067 1.00 95.31 401 LYS A O 1
ATOM 3265 N N . ALA A 1 402 ? -19.474 10.915 21.993 1.00 94.25 402 ALA A N 1
ATOM 3266 C CA . ALA A 1 402 ? -20.301 12.109 22.134 1.00 94.25 402 ALA A CA 1
ATOM 3267 C C . ALA A 1 402 ? -20.144 13.039 20.909 1.00 94.25 402 ALA A C 1
ATOM 3269 O O . ALA A 1 402 ? -19.037 13.151 20.362 1.00 94.25 402 ALA A O 1
ATOM 3270 N N . PRO A 1 403 ? -21.226 13.702 20.464 1.00 93.75 403 PRO A N 1
ATOM 3271 C CA . PRO A 1 403 ? -21.175 14.565 19.296 1.00 93.75 403 PRO A CA 1
ATOM 3272 C C . PRO A 1 403 ? -20.281 15.774 19.562 1.00 93.75 403 PRO A C 1
ATOM 3274 O O . PRO A 1 403 ? -20.429 16.480 20.555 1.00 93.75 403 PRO A O 1
ATOM 3277 N N . SER A 1 404 ? -19.353 16.027 18.642 1.00 95.25 404 SER A N 1
ATOM 3278 C CA . SER A 1 404 ? -18.491 17.214 18.674 1.00 95.25 404 SER A CA 1
ATOM 3279 C C . SER A 1 404 ? -18.797 18.202 17.549 1.00 95.25 404 SER A C 1
ATOM 3281 O O . SER A 1 404 ? -18.060 19.169 17.381 1.00 95.25 404 SER A O 1
ATOM 3283 N N . GLN A 1 405 ? -19.768 17.889 16.688 1.00 96.56 405 GLN A N 1
ATOM 3284 C CA . GLN A 1 405 ? -20.129 18.664 15.504 1.00 96.56 405 GLN A CA 1
ATOM 3285 C C . GLN A 1 405 ? -21.647 18.630 15.313 1.00 96.56 405 GLN A C 1
ATOM 3287 O O . GLN A 1 405 ? -22.289 17.609 15.567 1.00 96.56 405 GLN A O 1
ATOM 3292 N N . PHE A 1 406 ? -22.191 19.739 14.829 1.00 96.75 406 PHE A N 1
ATOM 3293 C CA . PHE A 1 406 ? -23.617 19.938 14.591 1.00 96.75 406 PHE A CA 1
ATOM 3294 C C . PHE A 1 406 ? -23.832 20.541 13.198 1.00 96.75 406 PHE A C 1
ATOM 3296 O O . PHE A 1 406 ? -22.940 21.204 12.668 1.00 96.75 406 PHE A O 1
ATOM 3303 N N . ILE A 1 407 ? -24.990 20.286 12.591 1.00 95.50 407 ILE A N 1
ATOM 3304 C CA . ILE A 1 407 ? -25.366 20.753 11.247 1.00 95.50 407 ILE A CA 1
ATOM 3305 C C . ILE A 1 407 ? -26.810 21.259 11.2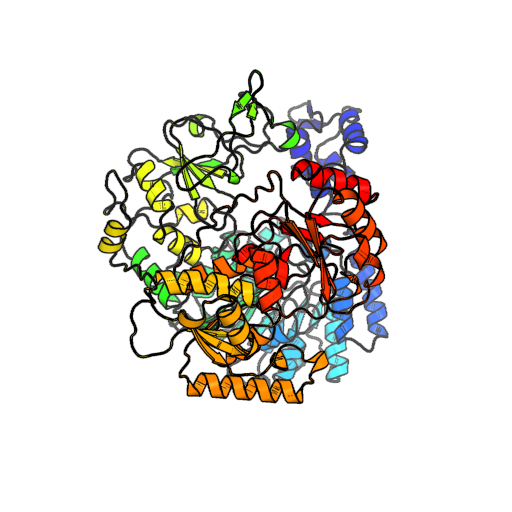44 1.00 95.50 407 ILE A C 1
ATOM 3307 O O . ILE A 1 407 ? -27.619 20.779 12.033 1.00 95.50 407 ILE A O 1
ATOM 3311 N N . ASN A 1 408 ? -27.155 22.192 10.355 1.00 93.44 408 ASN A N 1
ATOM 3312 C CA . ASN A 1 408 ? -28.540 22.640 10.174 1.00 93.44 408 ASN A CA 1
ATOM 3313 C C . ASN A 1 408 ? -29.465 21.480 9.784 1.00 93.44 408 ASN A C 1
ATOM 3315 O O . ASN A 1 408 ? -29.139 20.687 8.900 1.00 93.44 408 ASN A O 1
ATOM 3319 N N . ALA A 1 409 ? -30.631 21.402 10.427 1.00 88.81 409 ALA A N 1
ATOM 3320 C CA . ALA A 1 409 ? -31.556 20.279 10.277 1.00 88.81 409 ALA A CA 1
ATOM 3321 C C . ALA A 1 409 ? -32.165 20.130 8.869 1.00 88.81 409 ALA A C 1
ATOM 3323 O O . ALA A 1 409 ? -32.569 19.032 8.495 1.00 88.81 409 ALA A O 1
ATOM 3324 N N . ASP A 1 410 ? -32.232 21.207 8.083 1.00 87.69 410 ASP A N 1
ATOM 3325 C CA . ASP A 1 410 ? -32.849 21.190 6.751 1.00 87.69 410 ASP A CA 1
ATOM 3326 C C . ASP A 1 410 ? -31.957 20.586 5.651 1.00 87.69 410 ASP A C 1
ATOM 3328 O O . ASP A 1 410 ? -32.464 20.215 4.593 1.00 87.69 410 ASP A O 1
ATOM 3332 N N . LEU A 1 411 ? -30.645 20.472 5.901 1.00 90.25 411 LEU A N 1
ATOM 3333 C CA . LEU A 1 411 ? -29.617 19.934 5.002 1.00 90.25 411 LEU A CA 1
ATOM 3334 C C . LEU A 1 411 ? -29.572 20.554 3.586 1.00 90.25 411 LEU A C 1
ATOM 3336 O O . LEU A 1 411 ? -28.850 20.034 2.730 1.00 90.25 411 LEU A O 1
ATOM 3340 N N . LYS A 1 412 ? -30.290 21.656 3.320 1.00 83.94 412 LYS A N 1
ATOM 3341 C CA . LYS A 1 412 ? -30.543 22.173 1.957 1.00 83.94 412 LYS A CA 1
ATOM 3342 C C . LYS A 1 412 ? -29.273 22.596 1.221 1.00 83.94 412 LYS A C 1
ATOM 3344 O O . LYS A 1 412 ? -29.160 22.375 0.019 1.00 83.94 412 LYS A O 1
ATOM 3349 N N . ASP A 1 413 ? -28.301 23.135 1.951 1.00 82.69 413 ASP A N 1
ATOM 3350 C CA . ASP A 1 413 ? -27.051 23.650 1.380 1.00 82.69 413 ASP A CA 1
ATOM 3351 C C . ASP A 1 413 ? -25.932 22.601 1.273 1.00 82.69 413 ASP A C 1
ATOM 3353 O O . ASP A 1 413 ? -24.771 22.936 1.011 1.00 82.69 413 ASP A O 1
ATOM 3357 N N . CYS A 1 414 ? -26.225 21.328 1.540 1.00 88.88 414 CYS A N 1
ATOM 3358 C CA . CYS A 1 414 ? -25.226 20.274 1.422 1.00 88.88 414 CYS A CA 1
ATOM 3359 C C . CYS A 1 414 ? -25.008 19.888 -0.047 1.00 88.88 414 CYS A C 1
ATOM 3361 O O . CYS A 1 414 ? -25.952 19.678 -0.804 1.00 88.88 414 CYS A O 1
ATOM 3363 N N . GLN A 1 415 ? -23.745 19.706 -0.441 1.00 89.31 415 GLN A N 1
ATOM 3364 C CA . GLN A 1 415 ? -23.361 19.290 -1.794 1.00 89.31 415 GLN A CA 1
ATOM 3365 C C . GLN A 1 415 ? -24.038 17.984 -2.247 1.00 89.31 415 GLN A C 1
ATOM 3367 O O . GLN A 1 415 ? -24.375 17.841 -3.424 1.00 89.31 415 GLN A O 1
ATOM 3372 N N . GLN A 1 416 ? -24.175 17.007 -1.347 1.00 92.38 416 GLN A N 1
ATOM 3373 C CA . GLN A 1 416 ? -24.846 15.744 -1.642 1.00 92.38 416 GLN A CA 1
ATOM 3374 C C . GLN A 1 416 ? -25.478 15.150 -0.384 1.00 92.38 416 GLN A C 1
ATOM 3376 O O . GLN A 1 416 ? -24.817 14.973 0.642 1.00 92.38 416 GLN A O 1
ATOM 3381 N N . VAL A 1 417 ? -26.751 14.788 -0.512 1.00 93.38 417 VAL A N 1
ATOM 3382 C CA . VAL A 1 417 ? -27.591 14.200 0.533 1.00 93.38 417 VAL A CA 1
ATOM 3383 C C . VAL A 1 417 ? -28.313 13.004 -0.095 1.00 93.38 417 VAL A C 1
ATOM 3385 O O . VAL A 1 417 ? -28.822 13.104 -1.212 1.00 93.38 417 VAL A O 1
ATOM 3388 N N . ALA A 1 418 ? -28.282 11.843 0.559 1.00 93.94 418 ALA A N 1
ATOM 3389 C CA . ALA A 1 418 ? -29.046 10.667 0.135 1.00 93.94 418 ALA A CA 1
ATOM 3390 C C . ALA A 1 418 ? -30.544 10.850 0.473 1.00 93.94 418 ALA A C 1
ATOM 3392 O O . ALA A 1 418 ? -30.883 11.773 1.214 1.00 93.94 418 ALA A O 1
ATOM 3393 N N . PRO A 1 419 ? -31.460 10.000 -0.033 1.00 95.00 419 PRO A N 1
ATOM 3394 C CA . PRO A 1 419 ? -32.873 10.079 0.337 1.00 95.00 419 PRO A CA 1
ATOM 3395 C C . PRO A 1 419 ? -33.072 10.117 1.859 1.00 95.00 419 PRO A C 1
ATOM 3397 O O . PRO A 1 419 ? -32.541 9.263 2.572 1.00 95.00 419 PRO A O 1
ATOM 3400 N N . LEU A 1 420 ? -33.847 11.094 2.348 1.00 93.38 420 LEU A N 1
ATOM 3401 C CA . LEU A 1 420 ? -34.045 11.328 3.787 1.00 93.38 420 LEU A CA 1
ATOM 3402 C C . LEU A 1 420 ? -34.593 10.098 4.519 1.00 93.38 420 LEU A C 1
ATOM 3404 O O . LEU A 1 420 ? -34.194 9.839 5.653 1.00 93.38 420 LEU A O 1
ATOM 3408 N N . SER A 1 421 ? -35.413 9.291 3.841 1.00 95.62 421 SER A N 1
ATOM 3409 C CA . SER A 1 421 ? -35.952 8.034 4.368 1.00 95.62 421 SER A CA 1
ATOM 3410 C C . SER A 1 421 ? -34.874 7.037 4.810 1.00 95.62 421 SER A C 1
ATOM 3412 O O . SER A 1 421 ? -35.118 6.252 5.719 1.00 95.62 421 SER A O 1
ATOM 3414 N N . LEU A 1 422 ? -33.668 7.078 4.228 1.00 96.50 422 LEU A N 1
ATOM 3415 C CA . LEU A 1 422 ? -32.552 6.217 4.638 1.00 96.50 422 LEU A CA 1
ATOM 3416 C C . LEU A 1 422 ? -31.827 6.751 5.881 1.00 96.50 422 LEU A C 1
ATOM 3418 O O . LEU A 1 422 ? -31.323 5.962 6.677 1.00 96.50 422 LEU A O 1
ATOM 3422 N N . TYR A 1 423 ? -31.795 8.071 6.085 1.00 95.44 423 TYR A N 1
ATOM 3423 C CA . TYR A 1 423 ? -31.276 8.663 7.324 1.00 95.44 423 TYR A CA 1
ATOM 3424 C C . TYR A 1 423 ? -32.251 8.466 8.491 1.00 95.44 423 TYR A C 1
ATOM 3426 O O . TYR A 1 423 ? -31.823 8.163 9.605 1.00 95.44 423 TYR A O 1
ATOM 3434 N N . GLN A 1 424 ? -33.549 8.568 8.202 1.00 95.25 424 GLN A N 1
ATOM 3435 C CA . GLN A 1 424 ? -34.662 8.411 9.141 1.00 95.25 424 GLN A CA 1
ATOM 3436 C C . GLN A 1 424 ? -35.128 6.954 9.297 1.00 95.25 424 GLN A C 1
ATOM 3438 O O . GLN A 1 424 ? -36.135 6.689 9.954 1.00 95.25 424 GLN A O 1
ATOM 3443 N N . ALA A 1 425 ? -34.419 5.988 8.710 1.00 96.88 425 ALA A N 1
ATOM 3444 C CA . ALA A 1 425 ? -34.729 4.578 8.907 1.00 96.88 425 ALA A CA 1
ATOM 3445 C C . ALA A 1 425 ? -34.677 4.225 10.403 1.00 96.88 425 ALA A C 1
ATOM 3447 O O . ALA A 1 425 ? -33.766 4.662 11.110 1.00 96.88 425 ALA A O 1
ATOM 3448 N N . ARG A 1 426 ? -35.661 3.442 10.874 1.00 96.19 426 ARG A N 1
ATOM 3449 C CA . ARG A 1 426 ? -35.760 3.013 12.283 1.00 96.19 426 ARG A CA 1
ATOM 3450 C C . ARG A 1 426 ? -34.505 2.280 12.744 1.00 96.19 426 ARG A C 1
ATOM 3452 O O . ARG A 1 426 ? -34.054 2.492 13.859 1.00 96.19 426 ARG A O 1
ATOM 3459 N N . GLU A 1 427 ? -33.947 1.457 11.865 1.00 96.38 427 GLU A N 1
ATOM 3460 C CA . GLU A 1 427 ? -32.713 0.717 12.081 1.00 96.38 427 GLU A CA 1
ATOM 3461 C C . GLU A 1 427 ? -31.816 0.892 10.854 1.00 96.38 427 GLU A C 1
ATOM 3463 O O . GLU A 1 427 ? -32.259 0.730 9.712 1.00 96.38 427 GLU A O 1
ATOM 3468 N N . LYS A 1 428 ? -30.541 1.213 11.072 1.00 96.75 428 LYS A N 1
ATOM 3469 C CA . LYS A 1 428 ? -29.536 1.260 10.007 1.00 96.75 428 LYS A CA 1
ATOM 3470 C C . LYS A 1 428 ? -28.160 0.861 10.516 1.00 96.75 428 LYS A C 1
ATOM 3472 O O . LYS A 1 428 ? -27.813 1.081 11.673 1.00 96.75 428 LYS A O 1
ATOM 3477 N N . ILE A 1 429 ? -27.350 0.292 9.629 1.00 97.81 429 ILE A N 1
ATOM 3478 C CA . ILE A 1 429 ? -25.959 -0.042 9.928 1.00 97.81 429 ILE A CA 1
ATOM 3479 C C . ILE A 1 429 ? -25.063 1.006 9.282 1.00 97.81 429 ILE A C 1
ATOM 3481 O O . ILE A 1 429 ? -25.118 1.247 8.077 1.00 97.81 429 ILE A O 1
ATOM 3485 N N . VAL A 1 430 ? -24.214 1.619 10.094 1.00 98.00 430 VAL A N 1
ATOM 3486 C CA . VAL A 1 430 ? -23.278 2.672 9.709 1.00 98.00 430 VAL A CA 1
ATOM 3487 C C . VAL A 1 430 ? -21.866 2.112 9.750 1.00 98.00 430 VAL A C 1
ATOM 3489 O O . VAL A 1 430 ? -21.537 1.323 10.626 1.00 98.00 430 VAL A O 1
ATOM 3492 N N . TYR A 1 431 ? -21.003 2.506 8.822 1.00 97.88 431 TYR A N 1
ATOM 3493 C CA . TYR A 1 431 ? -19.638 2.003 8.746 1.00 97.88 431 TYR A CA 1
ATOM 3494 C C . TYR A 1 431 ? -18.639 3.090 8.378 1.00 97.88 431 TYR A C 1
ATOM 3496 O O . TYR A 1 431 ? -18.944 4.025 7.632 1.00 97.88 431 TYR A O 1
ATOM 3504 N N . LYS A 1 432 ? -17.407 2.959 8.880 1.00 97.19 432 LYS A N 1
ATOM 3505 C CA . LYS A 1 432 ? -16.312 3.868 8.517 1.00 97.19 432 LYS A CA 1
ATOM 3506 C C . LYS A 1 432 ? -15.979 3.715 7.037 1.00 97.19 432 LYS A C 1
ATOM 3508 O O . LYS A 1 432 ? -15.509 2.669 6.608 1.00 97.19 432 LYS A O 1
ATOM 3513 N N . PHE A 1 433 ? -16.166 4.772 6.255 1.00 96.38 433 PHE A N 1
ATOM 3514 C CA . PHE A 1 433 ? -15.852 4.744 4.828 1.00 96.38 433 PHE A CA 1
ATOM 3515 C C . PHE A 1 433 ? -14.343 4.862 4.581 1.00 96.38 433 PHE A C 1
ATOM 3517 O O . PHE A 1 433 ? -13.794 4.170 3.725 1.00 96.38 433 PHE A O 1
ATOM 3524 N N . ILE A 1 434 ? -13.663 5.721 5.348 1.00 91.25 434 ILE A N 1
ATOM 3525 C CA . ILE A 1 434 ? -12.209 5.923 5.281 1.00 91.25 434 ILE A CA 1
ATOM 3526 C C . ILE A 1 434 ? -11.543 5.108 6.394 1.00 91.25 434 ILE A C 1
ATOM 3528 O O . ILE A 1 434 ? -11.354 5.596 7.507 1.00 91.25 434 ILE A O 1
ATOM 3532 N N . SER A 1 435 ? -11.249 3.842 6.106 1.00 91.88 435 SER A N 1
ATOM 3533 C CA . SER A 1 435 ? -10.612 2.898 7.027 1.00 91.88 435 SER A CA 1
ATOM 3534 C C . SER A 1 435 ? -10.058 1.698 6.252 1.00 91.88 435 SER A C 1
ATOM 3536 O O . SER A 1 435 ? -10.616 1.316 5.224 1.00 91.88 435 SER A O 1
ATOM 3538 N N . SER A 1 436 ? -8.984 1.084 6.755 1.00 87.62 436 SER A N 1
ATOM 3539 C CA . SER A 1 436 ? -8.531 -0.253 6.330 1.00 87.62 436 SER A CA 1
ATOM 3540 C C . SER A 1 436 ? -9.092 -1.381 7.203 1.00 87.62 436 SER A C 1
ATOM 3542 O O . SER A 1 436 ? -8.955 -2.554 6.864 1.00 87.62 436 SER A O 1
ATOM 3544 N N . LYS A 1 437 ? -9.732 -1.033 8.325 1.00 93.88 437 LYS A N 1
ATOM 3545 C CA . LYS A 1 437 ? -10.378 -1.960 9.258 1.00 93.88 437 LYS A CA 1
ATOM 3546 C C . LYS A 1 437 ? -11.890 -1.795 9.209 1.00 93.88 437 LYS A C 1
ATOM 3548 O O . LYS A 1 437 ? -12.383 -0.662 9.195 1.00 93.88 437 LYS A O 1
ATOM 3553 N N . LEU A 1 438 ? -12.605 -2.911 9.211 1.00 95.94 438 LEU A N 1
ATOM 3554 C CA . LEU A 1 438 ? -14.050 -2.947 9.338 1.00 95.94 438 LEU A CA 1
ATOM 3555 C C . LEU A 1 438 ? -14.437 -2.433 10.725 1.00 95.94 438 LEU A C 1
ATOM 3557 O O . LEU A 1 438 ? -13.965 -2.929 11.747 1.00 95.94 438 LEU A O 1
ATOM 3561 N N . VAL A 1 439 ? -15.252 -1.380 10.740 1.00 97.19 439 VAL A N 1
ATOM 3562 C CA . VAL A 1 439 ? -15.864 -0.850 11.957 1.00 97.19 439 VAL A CA 1
ATOM 3563 C C . VAL A 1 439 ? -17.272 -0.408 11.600 1.00 97.19 439 VAL A C 1
ATOM 3565 O O . VAL A 1 439 ? -17.453 0.554 10.843 1.00 97.19 439 VAL A O 1
ATOM 3568 N N . PHE A 1 440 ? -18.234 -1.136 12.146 1.00 97.75 440 PHE A N 1
ATOM 3569 C CA . PHE A 1 440 ? -19.661 -0.975 11.948 1.00 97.75 440 PHE A CA 1
ATOM 3570 C C . PHE A 1 440 ? -20.331 -0.585 13.262 1.00 97.75 440 PHE A C 1
ATOM 3572 O O . PHE A 1 440 ? -19.942 -1.042 14.335 1.00 97.75 440 PHE A O 1
ATOM 3579 N N . PHE A 1 441 ? -21.353 0.251 13.160 1.00 97.06 441 PHE A N 1
ATOM 3580 C CA . PHE A 1 441 ? -22.186 0.714 14.252 1.00 97.06 441 PHE A CA 1
ATOM 3581 C C . PHE A 1 441 ? -23.646 0.505 13.884 1.00 97.06 441 PHE A C 1
ATOM 3583 O O . PHE A 1 441 ? -24.057 0.748 12.750 1.00 97.06 441 PHE A O 1
ATOM 3590 N N . TYR A 1 442 ? -24.408 0.023 14.851 1.00 96.12 442 TYR A N 1
ATOM 3591 C CA . TYR A 1 442 ? -25.833 -0.189 14.719 1.00 96.12 442 TYR A CA 1
ATOM 3592 C C . TYR A 1 442 ? -26.540 1.056 15.255 1.00 96.12 442 TYR A C 1
ATOM 3594 O O . TYR A 1 442 ? -26.383 1.387 16.427 1.00 96.12 442 TYR A O 1
ATOM 3602 N N . ASP A 1 443 ? -27.255 1.766 14.386 1.00 96.50 443 ASP A N 1
ATOM 3603 C CA . ASP A 1 443 ? -27.985 2.976 14.743 1.00 96.50 443 ASP A CA 1
ATOM 3604 C C . ASP A 1 443 ? -29.494 2.735 14.699 1.00 96.50 443 ASP A C 1
ATOM 3606 O O . ASP A 1 443 ? -30.051 2.389 13.657 1.00 96.50 443 ASP A O 1
ATOM 3610 N N . ASN A 1 444 ? -30.140 2.980 15.834 1.00 95.88 444 ASN A N 1
ATOM 3611 C CA . ASN A 1 444 ? -31.583 2.895 16.040 1.00 95.88 444 ASN A CA 1
ATOM 3612 C C . ASN A 1 444 ? -32.200 4.231 16.508 1.00 95.88 444 ASN A C 1
ATOM 3614 O O . ASN A 1 444 ? -33.350 4.270 16.933 1.00 95.88 444 ASN A O 1
ATOM 3618 N N . GLU A 1 445 ? -31.440 5.330 16.439 1.00 96.19 445 GLU A N 1
ATOM 3619 C CA . GLU A 1 445 ? -31.869 6.670 16.877 1.00 96.19 445 GLU A CA 1
ATOM 3620 C C . GLU A 1 445 ? -31.820 7.701 15.738 1.00 96.19 445 GLU A C 1
ATOM 3622 O O . GLU A 1 445 ? -31.749 8.904 15.973 1.00 96.19 445 GLU A O 1
ATOM 3627 N N . GLN A 1 446 ? -31.830 7.242 14.482 1.00 96.00 446 GLN A N 1
ATOM 3628 C CA . GLN A 1 446 ? -31.898 8.107 13.297 1.00 96.00 446 GLN A CA 1
ATOM 3629 C C . GLN A 1 446 ? -30.769 9.162 13.216 1.00 96.00 446 GLN A C 1
ATOM 3631 O O . GLN A 1 446 ? -30.936 10.239 12.644 1.00 96.00 446 GLN A O 1
ATOM 3636 N N . ARG A 1 447 ? -29.573 8.844 13.728 1.00 95.69 447 ARG A N 1
ATOM 3637 C CA . ARG A 1 447 ? -28.429 9.770 13.765 1.00 95.69 447 ARG A CA 1
ATOM 3638 C C . ARG A 1 447 ? -27.884 10.081 12.369 1.00 95.69 447 ARG A C 1
ATOM 3640 O O . ARG A 1 447 ? -27.965 9.251 11.456 1.00 95.69 447 ARG A O 1
ATOM 3647 N N . LEU A 1 448 ? -27.271 11.260 12.223 1.00 97.00 448 LEU A N 1
ATOM 3648 C CA . LEU A 1 448 ? -26.656 11.726 10.977 1.00 97.00 448 LEU A CA 1
ATOM 3649 C C . LEU A 1 448 ? -25.138 11.546 10.963 1.00 97.00 448 LEU A C 1
ATOM 3651 O O . LEU A 1 448 ? -24.455 11.738 11.966 1.00 97.00 448 LEU A O 1
ATOM 3655 N N . PHE A 1 449 ? -24.591 11.246 9.784 1.00 97.12 449 PHE A N 1
ATOM 3656 C CA . PHE A 1 449 ? -23.164 10.993 9.597 1.00 97.12 449 PHE A CA 1
ATOM 3657 C C . PHE A 1 449 ? -22.630 11.738 8.376 1.00 97.12 449 PHE A C 1
ATOM 3659 O O . PHE A 1 449 ? -23.281 11.780 7.334 1.00 97.12 449 PHE A O 1
ATOM 3666 N N . LEU A 1 450 ? -21.421 12.286 8.483 1.00 97.12 450 LEU A N 1
ATOM 3667 C CA . LEU A 1 450 ? -20.662 12.829 7.356 1.00 97.12 450 LEU A CA 1
ATOM 3668 C C . LEU A 1 450 ? -20.149 11.712 6.450 1.00 97.12 450 LEU A C 1
ATOM 3670 O O . LEU A 1 450 ? -19.862 10.625 6.934 1.00 97.12 450 LEU A O 1
ATOM 3674 N N . ASN A 1 451 ? -19.865 12.015 5.181 1.00 94.94 451 ASN A N 1
ATOM 3675 C CA . ASN A 1 451 ? -19.335 11.086 4.162 1.00 94.94 451 ASN A CA 1
ATOM 3676 C C . ASN A 1 451 ? -17.983 10.395 4.475 1.00 94.94 451 ASN A C 1
ATOM 3678 O O . ASN A 1 451 ? -17.455 9.638 3.661 1.00 94.94 451 ASN A O 1
ATOM 3682 N N . SER A 1 452 ? -17.404 10.654 5.649 1.00 95.31 452 SER A N 1
ATOM 3683 C CA . SER A 1 452 ? -16.340 9.828 6.239 1.00 95.31 452 SER A CA 1
ATOM 3684 C C . SER A 1 452 ? -16.867 8.506 6.827 1.00 95.31 452 SER A C 1
ATOM 3686 O O . SER A 1 452 ? -16.079 7.597 7.098 1.00 95.31 452 SER A O 1
ATOM 3688 N N . ALA A 1 453 ? -18.186 8.383 6.966 1.00 97.25 453 ALA A N 1
ATOM 3689 C CA . ALA A 1 453 ? -18.944 7.176 7.238 1.00 97.25 453 ALA A CA 1
ATOM 3690 C C . ALA A 1 453 ? -20.116 7.070 6.251 1.00 97.25 453 ALA A C 1
ATOM 3692 O O . ALA A 1 453 ? -20.683 8.073 5.826 1.00 97.25 453 ALA A O 1
ATOM 3693 N N . ASN A 1 454 ? -20.468 5.846 5.883 1.00 97.81 454 ASN A N 1
ATOM 3694 C CA . ASN A 1 454 ? -21.620 5.545 5.037 1.00 97.81 454 ASN A CA 1
ATOM 3695 C C . ASN A 1 454 ? -22.537 4.577 5.775 1.00 97.81 454 ASN A C 1
ATOM 3697 O O . ASN A 1 454 ? -22.178 4.075 6.836 1.00 97.81 454 ASN A O 1
ATOM 3701 N N . MET A 1 455 ? -23.720 4.318 5.231 1.00 97.94 455 MET A N 1
ATOM 3702 C CA . MET A 1 455 ? -24.700 3.470 5.896 1.00 97.94 455 MET A CA 1
ATOM 3703 C C . MET A 1 455 ? -25.479 2.612 4.912 1.00 97.94 455 MET A C 1
ATOM 3705 O O . MET A 1 455 ? -25.445 2.836 3.700 1.00 97.94 455 MET A O 1
ATOM 3709 N N . PHE A 1 456 ? -26.189 1.629 5.441 1.00 98.44 456 PHE A N 1
ATOM 3710 C CA . PHE A 1 456 ? -27.180 0.879 4.695 1.00 98.44 456 PHE A CA 1
ATOM 3711 C C . PHE A 1 456 ? -28.327 0.429 5.597 1.00 98.44 456 PHE A C 1
ATOM 3713 O O . PHE A 1 456 ? -28.154 0.209 6.796 1.00 98.44 456 PHE A O 1
ATOM 3720 N N . VAL A 1 457 ? -29.497 0.294 4.982 1.00 98.19 457 VAL A N 1
ATOM 3721 C CA . VAL A 1 457 ? -30.720 -0.233 5.591 1.00 98.19 457 VAL A CA 1
ATOM 3722 C C . VAL A 1 457 ? -30.984 -1.602 4.981 1.00 98.19 457 VAL A C 1
ATOM 3724 O O . VAL A 1 457 ? -30.906 -1.753 3.760 1.00 98.19 457 VAL A O 1
ATOM 3727 N N . LEU A 1 458 ? -31.242 -2.609 5.810 1.00 97.38 458 LEU A N 1
ATOM 3728 C CA . LEU A 1 458 ? -31.567 -3.950 5.327 1.00 97.38 458 LEU A CA 1
ATOM 3729 C C . LEU A 1 458 ? -32.948 -3.960 4.673 1.00 97.38 458 LEU A C 1
ATOM 3731 O O . LEU A 1 458 ? -33.844 -3.229 5.090 1.00 97.38 458 LEU A O 1
ATOM 3735 N N . LYS A 1 459 ? -33.114 -4.773 3.630 1.00 95.94 459 LYS A N 1
ATOM 3736 C CA . LYS A 1 459 ? -34.438 -5.026 3.062 1.00 95.94 459 LYS A CA 1
ATOM 3737 C C . LYS A 1 459 ? -35.280 -5.880 4.001 1.00 95.94 459 LYS A C 1
ATOM 3739 O O . LYS A 1 459 ? -34.748 -6.658 4.794 1.00 95.94 459 LYS A O 1
ATOM 3744 N N . GLU A 1 460 ? -36.594 -5.764 3.843 1.00 88.62 460 GLU A N 1
ATOM 3745 C CA . GLU A 1 460 ? -37.555 -6.661 4.478 1.00 88.62 460 GLU A CA 1
ATOM 3746 C C . GLU A 1 460 ? -37.194 -8.126 4.175 1.00 88.62 460 GLU A C 1
ATOM 3748 O O . GLU A 1 460 ? -36.770 -8.457 3.065 1.00 88.62 460 GLU A O 1
ATOM 3753 N N . ASN A 1 461 ? -37.335 -8.994 5.180 1.00 88.25 461 ASN A N 1
ATOM 3754 C CA . ASN A 1 461 ? -37.027 -10.431 5.125 1.00 88.25 461 ASN A CA 1
ATOM 3755 C C . ASN A 1 461 ? -35.542 -10.808 4.963 1.00 88.25 461 ASN A C 1
ATOM 3757 O O . ASN A 1 461 ? -35.238 -11.964 4.660 1.00 88.25 461 ASN A O 1
ATOM 3761 N N . PHE A 1 462 ? -34.592 -9.889 5.179 1.00 94.31 462 PHE A N 1
ATOM 3762 C CA . PHE A 1 462 ? -33.188 -10.293 5.283 1.00 94.31 462 PHE A CA 1
ATOM 3763 C C . PHE A 1 462 ? -33.003 -11.249 6.483 1.00 94.31 462 PHE A C 1
ATOM 3765 O O . PHE A 1 462 ? -33.471 -10.935 7.577 1.00 94.31 462 PHE A O 1
ATOM 3772 N N . PRO A 1 463 ? -32.325 -12.404 6.325 1.00 92.50 463 PRO A N 1
ATOM 3773 C CA . PRO A 1 463 ? -32.364 -13.488 7.314 1.00 92.50 463 PRO A CA 1
ATOM 3774 C C . PRO A 1 463 ? -31.577 -13.208 8.605 1.00 92.50 463 PRO A C 1
ATOM 3776 O O . PRO A 1 463 ? -31.576 -14.037 9.507 1.00 92.50 463 PRO A O 1
ATOM 3779 N N . ILE A 1 464 ? -30.882 -12.070 8.698 1.00 94.50 464 ILE A N 1
ATOM 3780 C CA . ILE A 1 464 ? -30.089 -11.672 9.866 1.00 94.50 464 ILE A CA 1
ATOM 3781 C C . ILE A 1 464 ? -30.568 -10.289 10.312 1.00 94.50 464 ILE A C 1
ATOM 3783 O O . ILE A 1 464 ? -30.598 -9.359 9.507 1.00 94.50 464 ILE A O 1
ATOM 3787 N N . ASN A 1 465 ? -30.898 -10.113 11.591 1.00 93.19 465 ASN A N 1
ATOM 3788 C CA . ASN A 1 465 ? -31.263 -8.787 12.098 1.00 93.19 465 ASN A CA 1
ATOM 3789 C C . ASN A 1 465 ? -30.063 -7.813 12.082 1.00 93.19 465 ASN A C 1
ATOM 3791 O O . ASN A 1 465 ? -28.897 -8.221 12.077 1.00 93.19 465 ASN A O 1
ATOM 3795 N N . ALA A 1 466 ? -30.342 -6.507 12.091 1.00 93.94 466 ALA A N 1
ATOM 3796 C CA . ALA A 1 466 ? -29.320 -5.476 11.917 1.00 93.94 466 ALA A CA 1
ATOM 3797 C C . ALA A 1 466 ? -28.228 -5.494 13.005 1.00 93.94 466 ALA A C 1
ATOM 3799 O O . ALA A 1 466 ? -27.051 -5.285 12.699 1.00 93.94 466 ALA A O 1
ATOM 3800 N N . ASN A 1 467 ? -28.588 -5.782 14.259 1.00 92.75 467 ASN A N 1
ATOM 3801 C CA . ASN A 1 467 ? -27.625 -5.824 15.355 1.00 92.75 467 ASN A CA 1
ATOM 3802 C C . ASN A 1 467 ? -26.675 -7.031 15.236 1.00 92.75 467 ASN A C 1
ATOM 3804 O O . ASN A 1 467 ? -25.458 -6.859 15.289 1.00 92.75 467 ASN A O 1
ATOM 3808 N N . ALA A 1 468 ? -27.206 -8.234 14.986 1.00 95.06 468 ALA A N 1
ATOM 3809 C CA . ALA A 1 468 ? -26.400 -9.438 14.773 1.00 95.06 468 ALA A CA 1
ATOM 3810 C C . ALA A 1 468 ? -25.496 -9.315 13.534 1.00 95.06 468 ALA A C 1
ATOM 3812 O O . ALA A 1 468 ? -24.332 -9.715 13.568 1.00 95.06 468 ALA A O 1
ATOM 3813 N N . LEU A 1 469 ? -25.990 -8.697 12.454 1.00 96.38 469 LEU A N 1
ATOM 3814 C CA . LEU A 1 469 ? -25.175 -8.426 11.271 1.00 96.38 469 LEU A CA 1
ATOM 3815 C C . LEU A 1 469 ? -24.043 -7.432 11.569 1.00 96.38 469 LEU A C 1
ATOM 3817 O O . LEU A 1 469 ? -22.928 -7.621 11.083 1.00 96.38 469 LEU A O 1
ATOM 3821 N N . LYS A 1 470 ? -24.295 -6.386 12.365 1.00 95.44 470 LYS A N 1
ATOM 3822 C CA . LYS A 1 470 ? -23.244 -5.455 12.800 1.00 95.44 470 LYS A CA 1
ATOM 3823 C C . LYS A 1 470 ? -22.140 -6.184 13.562 1.00 95.44 470 LYS A C 1
ATOM 3825 O O . LYS A 1 470 ? -20.967 -5.940 13.288 1.00 95.44 470 LYS A O 1
ATOM 3830 N N . GLU A 1 471 ? -22.503 -7.073 14.484 1.00 95.62 471 GLU A N 1
ATOM 3831 C CA . GLU A 1 471 ? -21.536 -7.880 15.238 1.00 95.62 471 GLU A CA 1
ATOM 3832 C C . GLU A 1 471 ? -20.710 -8.787 14.317 1.00 95.62 471 GLU A C 1
ATOM 3834 O O . GLU A 1 471 ? -19.480 -8.772 14.375 1.00 95.62 471 GLU A O 1
ATOM 3839 N N . LEU A 1 472 ? -21.365 -9.489 13.384 1.00 96.56 472 LEU A N 1
ATOM 3840 C CA . LEU A 1 472 ? -20.681 -10.299 12.375 1.00 96.56 472 LEU A CA 1
ATOM 3841 C C . LEU A 1 472 ? -19.684 -9.468 11.556 1.00 96.56 472 LEU A C 1
ATOM 3843 O O . LEU A 1 472 ? -18.542 -9.872 11.367 1.00 96.56 472 LEU A O 1
ATOM 3847 N N . LEU A 1 473 ? -20.095 -8.302 11.058 1.00 96.88 473 LEU A N 1
ATOM 3848 C CA . LEU A 1 473 ? -19.236 -7.452 10.229 1.00 96.88 473 LEU A CA 1
ATOM 3849 C C . LEU A 1 473 ? -18.052 -6.848 11.006 1.00 96.88 473 LEU A C 1
ATOM 3851 O O . LEU A 1 473 ? -17.055 -6.472 10.389 1.00 96.88 473 LEU A O 1
ATOM 3855 N N . ASN A 1 474 ? -18.136 -6.776 12.338 1.00 96.25 474 ASN A N 1
ATOM 3856 C CA . ASN A 1 474 ? -17.044 -6.362 13.226 1.00 96.25 474 ASN A CA 1
ATOM 3857 C C . ASN A 1 474 ? -16.121 -7.514 13.666 1.00 96.25 474 ASN A C 1
ATOM 3859 O O . ASN A 1 474 ? -15.106 -7.245 14.330 1.00 96.25 474 ASN A O 1
ATOM 3863 N N . SER A 1 475 ? -16.461 -8.757 13.308 1.00 95.62 475 SER A N 1
ATOM 3864 C CA . SER A 1 475 ? -15.764 -9.972 13.728 1.00 95.62 475 SER A CA 1
ATOM 3865 C C . SER A 1 475 ? -14.391 -10.131 13.063 1.00 95.62 475 SER A C 1
ATOM 3867 O O . SER A 1 475 ? -14.110 -9.575 11.994 1.00 95.62 475 SER A O 1
ATOM 3869 N N . ASP A 1 476 ? -13.521 -10.930 13.682 1.00 94.44 476 ASP A N 1
ATOM 3870 C CA . ASP A 1 476 ? -12.179 -11.187 13.159 1.00 94.44 476 ASP A CA 1
ATOM 3871 C C . ASP A 1 476 ? -12.208 -12.000 11.861 1.00 94.44 476 ASP A C 1
ATOM 3873 O O . ASP A 1 476 ? -11.380 -11.775 10.975 1.00 94.44 476 ASP A O 1
ATOM 3877 N N . LEU A 1 477 ? -13.177 -12.906 11.702 1.00 96.06 477 LEU A N 1
ATOM 3878 C CA . LEU A 1 477 ? -13.400 -13.615 10.443 1.00 96.06 477 LEU A CA 1
ATOM 3879 C C . LEU A 1 477 ? -13.740 -12.651 9.300 1.00 96.06 477 LEU A C 1
ATOM 3881 O O . LEU A 1 477 ? -13.129 -12.738 8.233 1.00 96.06 477 LEU A O 1
ATOM 3885 N N . MET A 1 478 ? -14.682 -11.723 9.501 1.00 97.06 478 MET A N 1
ATOM 3886 C CA . MET A 1 478 ? -15.033 -10.755 8.454 1.00 97.06 478 MET A CA 1
ATOM 3887 C C . MET A 1 478 ? -13.873 -9.811 8.150 1.00 97.06 478 MET A C 1
ATOM 3889 O O . MET A 1 478 ? -13.606 -9.521 6.980 1.00 97.06 478 MET A O 1
ATOM 3893 N N . GLN A 1 479 ? -13.119 -9.408 9.176 1.00 95.62 479 GLN A N 1
ATOM 3894 C CA . GLN A 1 479 ? -11.886 -8.649 8.992 1.00 95.62 479 GLN A CA 1
ATOM 3895 C C . GLN A 1 479 ? -10.864 -9.428 8.148 1.00 95.62 479 GLN A C 1
ATOM 3897 O O . GLN A 1 479 ? -10.298 -8.866 7.208 1.00 95.62 479 GLN A O 1
ATOM 3902 N N . PHE A 1 480 ? -10.664 -10.720 8.431 1.00 95.75 480 PHE A N 1
ATOM 3903 C CA . PHE A 1 480 ? -9.774 -11.598 7.670 1.00 95.75 480 PHE A CA 1
ATOM 3904 C C . PHE A 1 480 ? -10.204 -11.718 6.204 1.00 95.75 480 PHE A C 1
ATOM 3906 O O . PHE A 1 480 ? -9.367 -11.550 5.315 1.00 95.75 480 PHE A O 1
ATOM 3913 N N . ILE A 1 481 ? -11.489 -11.975 5.932 1.00 96.56 481 ILE A N 1
ATOM 3914 C CA . ILE A 1 481 ? -12.007 -12.107 4.560 1.00 96.56 481 ILE A CA 1
ATOM 3915 C C . ILE A 1 481 ? -11.800 -10.794 3.796 1.00 96.56 481 ILE A C 1
ATOM 3917 O O . ILE A 1 481 ? -11.267 -10.796 2.683 1.00 96.56 481 ILE A O 1
ATOM 3921 N N . PHE A 1 482 ? -12.172 -9.665 4.405 1.00 96.06 482 PHE A N 1
ATOM 3922 C CA . PHE A 1 482 ? -12.069 -8.349 3.783 1.00 96.06 482 PHE A CA 1
ATOM 3923 C C . PHE A 1 482 ? -10.618 -7.972 3.457 1.00 96.06 482 PHE A C 1
ATOM 3925 O O . PHE A 1 482 ? -10.317 -7.549 2.338 1.00 96.06 482 PHE A O 1
ATOM 3932 N N . GLU A 1 483 ? -9.691 -8.170 4.395 1.00 94.19 483 GLU A N 1
ATOM 3933 C CA . GLU A 1 483 ? -8.268 -7.901 4.163 1.00 94.19 483 GLU A CA 1
ATOM 3934 C C . GLU A 1 483 ? -7.661 -8.845 3.135 1.00 94.19 483 GLU A C 1
ATOM 3936 O O . GLU A 1 483 ? -6.891 -8.401 2.281 1.00 94.19 483 GLU A O 1
ATOM 3941 N N . SER A 1 484 ? -8.033 -10.125 3.175 1.00 94.81 484 SER A N 1
ATOM 3942 C CA . SER A 1 484 ? -7.518 -11.136 2.254 1.00 94.81 484 SER A CA 1
ATOM 3943 C C . SER A 1 484 ? -7.976 -10.906 0.817 1.00 94.81 484 SER A C 1
ATOM 3945 O O . SER A 1 484 ? -7.248 -11.273 -0.102 1.00 94.81 484 SER A O 1
ATOM 3947 N N . LEU A 1 485 ? -9.130 -10.271 0.596 1.00 94.12 485 LEU A N 1
ATOM 3948 C CA . LEU A 1 485 ? -9.631 -9.949 -0.742 1.00 94.12 485 LEU A CA 1
ATOM 3949 C C . LEU A 1 485 ? -9.196 -8.562 -1.224 1.00 94.12 485 LEU A C 1
ATOM 3951 O O . LEU A 1 485 ? -8.651 -8.443 -2.320 1.00 94.12 485 LEU A O 1
ATOM 3955 N N . PHE A 1 486 ? -9.429 -7.509 -0.436 1.00 91.69 486 PHE A N 1
ATOM 3956 C CA . PHE A 1 486 ? -9.448 -6.143 -0.972 1.00 91.69 486 PHE A CA 1
ATOM 3957 C C . PHE A 1 486 ? -8.208 -5.314 -0.658 1.00 91.69 486 PHE A C 1
ATOM 3959 O O . PHE A 1 486 ? -7.827 -4.503 -1.498 1.00 91.69 486 PHE A O 1
ATOM 3966 N N . LYS A 1 487 ? -7.599 -5.486 0.526 1.00 83.56 487 LYS A N 1
ATOM 3967 C CA . LYS A 1 487 ? -6.431 -4.715 1.009 1.00 83.56 487 LYS A CA 1
ATOM 3968 C C . LYS A 1 487 ? -6.484 -3.221 0.630 1.00 83.56 487 LYS A C 1
ATOM 3970 O O . LYS A 1 487 ? -5.627 -2.697 -0.073 1.00 83.56 487 LYS A O 1
ATOM 3975 N N . THR A 1 488 ? -7.531 -2.541 1.090 1.00 87.19 488 THR A N 1
ATOM 3976 C CA . THR A 1 488 ? -7.871 -1.156 0.721 1.00 87.19 488 THR A CA 1
ATOM 3977 C C . THR A 1 488 ? -7.831 -0.214 1.930 1.00 87.19 488 THR A C 1
ATOM 3979 O O . THR A 1 488 ? -7.897 -0.650 3.076 1.00 87.19 488 THR A O 1
ATOM 3982 N N . HIS A 1 489 ? -7.744 1.096 1.677 1.00 86.69 489 HIS A N 1
ATOM 3983 C CA . HIS A 1 489 ? -7.871 2.158 2.690 1.00 86.69 489 HIS A CA 1
ATOM 3984 C C . HIS A 1 489 ? -9.265 2.808 2.716 1.00 86.69 489 HIS A C 1
ATOM 3986 O O . HIS A 1 489 ? -9.499 3.767 3.457 1.00 86.69 489 HIS A O 1
ATOM 3992 N N . LYS A 1 490 ? -10.177 2.335 1.860 1.00 92.06 490 LYS A N 1
ATOM 3993 C CA . LYS A 1 490 ? -11.575 2.763 1.810 1.00 92.06 490 LYS A CA 1
ATOM 3994 C C . LYS A 1 490 ? -12.477 1.548 1.714 1.00 92.06 490 LYS A C 1
ATOM 3996 O O . LYS A 1 490 ? -12.259 0.703 0.850 1.00 92.06 490 LYS A O 1
ATOM 4001 N N . ILE A 1 491 ? -13.514 1.508 2.537 1.00 95.06 491 ILE A N 1
ATOM 4002 C CA . ILE A 1 491 ? -14.506 0.435 2.529 1.00 95.06 491 ILE A CA 1
ATOM 4003 C C . ILE A 1 491 ? -15.598 0.807 1.525 1.00 95.06 491 ILE A C 1
ATOM 4005 O O . ILE A 1 491 ? -16.401 1.709 1.764 1.00 95.06 491 ILE A O 1
ATOM 4009 N N . LEU A 1 492 ? -15.620 0.152 0.364 1.00 94.44 492 LEU A N 1
ATOM 4010 C CA . LEU A 1 492 ? -16.591 0.448 -0.689 1.00 94.44 492 LEU A CA 1
ATOM 4011 C C . LEU A 1 492 ? -17.828 -0.444 -0.552 1.00 94.44 492 LEU A C 1
ATOM 4013 O O . LEU A 1 492 ? -17.715 -1.627 -0.244 1.00 94.44 492 LEU A O 1
ATOM 4017 N N . ARG A 1 493 ? -19.011 0.091 -0.895 1.00 95.38 493 ARG A N 1
ATOM 4018 C CA . ARG A 1 493 ? -20.256 -0.696 -1.027 1.00 95.38 493 ARG A CA 1
ATOM 4019 C C . ARG A 1 493 ? -20.024 -1.972 -1.837 1.00 95.38 493 ARG A C 1
ATOM 4021 O O . ARG A 1 493 ? -20.378 -3.059 -1.407 1.00 95.38 493 ARG A O 1
ATOM 4028 N N . LYS A 1 494 ? -19.381 -1.814 -2.997 1.00 92.50 494 LYS A N 1
ATOM 4029 C CA . LYS A 1 494 ? -19.079 -2.896 -3.937 1.00 92.50 494 LYS A CA 1
ATOM 4030 C C . LYS A 1 494 ? -18.241 -4.023 -3.320 1.00 92.50 494 LYS A C 1
ATOM 4032 O O . LYS A 1 494 ? -18.286 -5.124 -3.863 1.00 92.50 494 LYS A O 1
ATOM 4037 N N . ASP A 1 495 ? -17.468 -3.749 -2.273 1.00 94.56 495 ASP A N 1
ATOM 4038 C CA . ASP A 1 495 ? -16.634 -4.737 -1.580 1.00 94.56 495 ASP A CA 1
ATOM 4039 C C . ASP A 1 495 ? -17.449 -5.437 -0.487 1.00 94.56 495 ASP A C 1
ATOM 4041 O O . ASP A 1 495 ? -17.444 -6.662 -0.402 1.00 94.56 495 ASP A O 1
ATOM 4045 N N . LEU A 1 496 ? -18.241 -4.669 0.273 1.00 97.00 496 LEU A N 1
ATOM 4046 C CA . LEU A 1 496 ? -19.174 -5.198 1.276 1.00 97.00 496 LEU A CA 1
ATOM 4047 C C . LEU A 1 496 ? -20.242 -6.114 0.667 1.00 97.00 496 LEU A C 1
ATOM 4049 O O . LEU A 1 496 ? -20.581 -7.142 1.242 1.00 97.00 496 LEU A O 1
ATOM 4053 N N . GLU A 1 497 ? -20.729 -5.787 -0.531 1.00 96.88 497 GLU A N 1
ATOM 4054 C CA . GLU A 1 497 ? -21.662 -6.624 -1.297 1.00 96.88 497 GLU A CA 1
ATOM 4055 C C . GLU A 1 497 ? -21.072 -7.983 -1.717 1.00 96.88 497 GLU A C 1
ATOM 4057 O O . GLU A 1 497 ? -21.822 -8.839 -2.170 1.00 96.88 497 GLU A O 1
ATOM 4062 N N . CYS A 1 498 ? -19.756 -8.194 -1.588 1.00 95.25 498 CYS A N 1
ATOM 4063 C CA . CYS A 1 498 ? -19.099 -9.464 -1.912 1.00 95.25 498 CYS A CA 1
ATOM 4064 C C . CYS A 1 498 ? -18.807 -10.336 -0.682 1.00 95.25 498 CYS A C 1
ATOM 4066 O O . CYS A 1 498 ? -18.309 -11.448 -0.853 1.00 95.25 498 CYS A O 1
ATOM 4068 N N . LEU A 1 499 ? -19.034 -9.837 0.538 1.00 96.94 499 LEU A N 1
ATOM 4069 C CA . LEU A 1 499 ? -18.730 -10.595 1.751 1.00 96.94 499 LEU A CA 1
ATOM 4070 C C . LEU A 1 499 ? -19.750 -11.731 1.940 1.00 96.94 499 LEU A C 1
ATOM 4072 O O . LEU A 1 499 ? -20.955 -11.470 1.847 1.00 96.94 499 LEU A O 1
ATOM 4076 N N . PRO A 1 500 ? -19.295 -12.970 2.206 1.00 97.06 500 PRO A N 1
ATOM 4077 C CA . PRO A 1 500 ? -20.184 -14.102 2.418 1.00 97.06 500 PRO A CA 1
ATOM 4078 C C . PRO A 1 500 ? -20.788 -14.047 3.825 1.00 97.06 500 PRO A C 1
ATOM 4080 O O . PRO A 1 500 ? -20.072 -13.952 4.821 1.00 97.06 500 PRO A O 1
ATOM 4083 N N . LEU A 1 501 ? -22.114 -14.117 3.908 1.00 97.31 501 LEU A N 1
ATOM 4084 C CA . LEU A 1 501 ? -22.869 -14.115 5.158 1.00 97.31 501 LEU A CA 1
ATOM 4085 C C . LEU A 1 501 ? -23.564 -15.475 5.310 1.00 97.31 501 LEU A C 1
ATOM 4087 O O . LEU A 1 501 ? -24.465 -15.809 4.537 1.00 97.31 501 LEU A O 1
ATOM 4091 N N . PHE A 1 502 ? -23.139 -16.270 6.292 1.00 96.62 502 PHE A N 1
ATOM 4092 C CA . PHE A 1 502 ? -23.654 -17.622 6.538 1.00 96.62 502 PHE A CA 1
ATOM 4093 C C . PHE A 1 502 ? -24.826 -17.557 7.522 1.00 96.62 502 PHE A C 1
ATOM 4095 O O . PHE A 1 502 ? -24.699 -17.907 8.695 1.00 96.62 502 PHE A O 1
ATOM 4102 N N . ALA A 1 503 ? -25.961 -17.040 7.045 1.00 93.25 503 ALA A N 1
ATOM 4103 C CA . ALA A 1 503 ? -27.141 -16.759 7.865 1.00 93.25 503 ALA A CA 1
ATOM 4104 C C . ALA A 1 503 ? -27.643 -17.976 8.662 1.00 93.25 503 ALA A C 1
ATOM 4106 O O . ALA A 1 503 ? -28.114 -17.815 9.778 1.00 93.25 503 ALA A O 1
ATOM 4107 N N . GLN A 1 504 ? -27.459 -19.192 8.140 1.00 93.12 504 GLN A N 1
ATOM 4108 C CA . GLN A 1 504 ? -27.823 -20.448 8.804 1.00 93.12 504 GLN A CA 1
ATOM 4109 C C . GLN A 1 504 ? -27.110 -20.693 10.147 1.00 93.12 504 GLN A C 1
ATOM 4111 O O . GLN A 1 504 ? -27.524 -21.559 10.910 1.00 93.12 504 GLN A O 1
ATOM 4116 N N . PHE A 1 505 ? -26.030 -19.961 10.434 1.00 93.50 505 PHE A N 1
ATOM 4117 C CA . PHE A 1 505 ? -25.269 -20.071 11.682 1.00 93.50 505 PHE A CA 1
ATOM 4118 C C . PHE A 1 505 ? -25.450 -18.852 12.593 1.00 93.50 505 PHE A C 1
ATOM 4120 O O . PHE A 1 505 ? -24.664 -18.661 13.523 1.00 93.50 505 PHE A O 1
ATOM 4127 N N . ILE A 1 506 ? -26.445 -18.007 12.311 1.00 91.56 506 ILE A N 1
ATOM 4128 C CA . ILE A 1 506 ? -26.713 -16.766 13.036 1.00 91.56 506 ILE A CA 1
ATOM 4129 C C . ILE A 1 506 ? -28.163 -16.783 13.505 1.00 91.56 506 ILE A C 1
ATOM 4131 O O . ILE A 1 506 ? -29.080 -16.933 12.705 1.00 91.56 506 ILE A O 1
ATOM 4135 N N . ASN A 1 507 ? -28.353 -16.593 14.809 1.00 77.12 507 ASN A N 1
ATOM 4136 C CA . ASN A 1 507 ? -29.673 -16.473 15.423 1.00 77.12 507 ASN A CA 1
ATOM 4137 C C . ASN A 1 507 ? -29.958 -14.987 15.727 1.00 77.12 507 ASN A C 1
ATOM 4139 O O . ASN A 1 507 ? -29.438 -14.087 15.068 1.00 77.12 507 ASN A O 1
ATOM 4143 N N . ASN A 1 508 ? -30.759 -14.697 16.756 1.00 77.12 508 ASN A N 1
ATOM 4144 C CA . ASN A 1 508 ? -31.039 -13.318 17.173 1.00 77.12 508 ASN A CA 1
ATOM 4145 C C . ASN A 1 508 ? -29.792 -12.558 17.671 1.00 77.12 508 ASN A C 1
ATOM 4147 O O . ASN A 1 508 ? -29.769 -11.329 17.619 1.00 77.12 508 ASN A O 1
ATOM 4151 N N . SER A 1 509 ? -28.755 -13.273 18.110 1.00 86.06 509 SER A N 1
ATOM 4152 C CA . SER A 1 509 ? -27.452 -12.741 18.514 1.00 86.06 509 SER A CA 1
ATOM 4153 C C . SER A 1 509 ? -26.314 -13.421 17.741 1.00 86.06 509 SER A C 1
ATOM 4155 O O . SER A 1 509 ? -26.492 -14.492 17.154 1.00 86.06 509 SER A O 1
ATOM 4157 N N . PHE A 1 510 ? -25.139 -12.786 17.730 1.00 93.00 510 PHE A N 1
ATOM 4158 C CA . PHE A 1 510 ? -23.933 -13.308 17.087 1.00 93.00 510 PHE A CA 1
ATOM 4159 C C . PHE A 1 510 ? -22.912 -13.775 18.133 1.00 93.00 510 PHE A C 1
ATOM 4161 O O . PHE A 1 510 ? -22.518 -13.001 19.002 1.00 93.00 510 PHE A O 1
ATOM 4168 N N . ASP A 1 511 ? -22.460 -15.024 18.013 1.00 91.94 511 ASP A N 1
ATOM 4169 C CA . ASP A 1 511 ? -21.303 -15.572 18.730 1.00 91.94 511 ASP A CA 1
ATOM 4170 C C . ASP A 1 511 ? -20.283 -16.075 17.702 1.00 91.94 511 ASP A C 1
ATOM 4172 O O . ASP A 1 511 ? -20.499 -17.083 17.022 1.00 91.94 511 ASP A O 1
ATOM 4176 N N . GLU A 1 512 ? -19.148 -15.380 17.596 1.00 93.19 512 GLU A N 1
ATOM 4177 C CA . GLU A 1 512 ? -18.098 -15.734 16.643 1.00 93.19 512 GLU A CA 1
ATOM 4178 C C . GLU A 1 512 ? -17.526 -17.137 16.900 1.00 93.19 512 GLU A C 1
ATOM 4180 O O . GLU A 1 512 ? -17.170 -17.832 15.950 1.00 93.19 512 GLU A O 1
ATOM 4185 N N . LYS A 1 513 ? -17.463 -17.607 18.153 1.00 92.25 513 LYS A N 1
ATOM 4186 C CA . LYS A 1 513 ? -16.913 -18.935 18.467 1.00 92.25 513 LYS A CA 1
ATOM 4187 C C . LYS A 1 513 ? -17.809 -20.040 17.915 1.00 92.25 513 LYS A C 1
ATOM 4189 O O . LYS A 1 513 ? -17.309 -20.982 17.294 1.00 92.25 513 LYS A O 1
ATOM 4194 N N . PHE A 1 514 ? -19.120 -19.919 18.114 1.00 92.56 514 PHE A N 1
ATOM 4195 C CA . PHE A 1 514 ? -20.101 -20.819 17.515 1.00 92.56 514 PHE A CA 1
ATOM 4196 C C . PHE A 1 514 ? -20.076 -20.729 15.984 1.00 92.56 514 PHE A C 1
ATOM 4198 O O . PHE A 1 514 ? -20.029 -21.758 15.309 1.00 92.56 514 PHE A O 1
ATOM 4205 N N . TYR A 1 515 ? -20.026 -19.516 15.431 1.00 95.00 515 TYR A N 1
ATOM 4206 C CA . TYR A 1 515 ? -19.983 -19.287 13.986 1.00 95.00 515 TYR A CA 1
ATOM 4207 C C . TYR A 1 515 ? -18.773 -19.970 13.329 1.00 95.00 515 TYR A C 1
ATOM 4209 O O . TYR A 1 515 ? -18.919 -20.735 12.377 1.00 95.00 515 TYR A O 1
ATOM 4217 N N . LEU A 1 516 ? -17.577 -19.781 13.895 1.00 95.56 516 LEU A N 1
ATOM 4218 C CA . LEU A 1 516 ? -16.337 -20.404 13.428 1.00 95.56 516 LEU A CA 1
ATOM 4219 C C . LEU A 1 516 ? -16.380 -21.935 13.507 1.00 95.56 516 LEU A C 1
ATOM 4221 O O . LEU A 1 516 ? -15.971 -22.605 12.557 1.00 95.56 516 LEU A O 1
ATOM 4225 N N . LYS A 1 517 ? -16.916 -22.490 14.604 1.00 94.56 517 LYS A N 1
ATOM 4226 C CA . LYS A 1 517 ? -17.068 -23.941 14.782 1.00 94.56 517 LYS A CA 1
ATOM 4227 C C . LYS A 1 517 ? -17.921 -24.557 13.670 1.00 94.56 517 LYS A C 1
ATOM 4229 O O . LYS A 1 517 ? -17.513 -25.560 13.093 1.00 94.56 517 LYS A O 1
ATOM 4234 N N . ASN A 1 518 ? -19.066 -23.954 13.349 1.00 94.94 518 ASN A N 1
ATOM 4235 C CA . ASN A 1 518 ? -19.962 -24.458 12.301 1.00 94.94 518 ASN A CA 1
ATOM 4236 C C . ASN A 1 518 ? -19.386 -24.295 10.890 1.00 94.94 518 ASN A C 1
ATOM 4238 O O . ASN A 1 518 ? -19.665 -25.103 10.009 1.00 94.94 518 ASN A O 1
ATOM 4242 N N . LEU A 1 519 ? -18.526 -23.296 10.684 1.00 96.19 519 LEU A N 1
ATOM 4243 C CA . LEU A 1 519 ? -17.778 -23.135 9.438 1.00 96.19 519 LEU A CA 1
ATOM 4244 C C . LEU A 1 519 ? -16.569 -24.070 9.329 1.00 96.19 519 LEU A C 1
ATOM 4246 O O . LEU A 1 519 ? -15.898 -24.058 8.300 1.00 96.19 519 LEU A O 1
ATOM 4250 N N . GLY A 1 520 ? -16.250 -24.854 10.363 1.00 94.25 520 GLY A N 1
ATOM 4251 C CA . GLY A 1 520 ? -15.044 -25.683 10.388 1.00 94.25 520 GLY A CA 1
ATOM 4252 C C . GLY A 1 520 ? -13.750 -24.861 10.373 1.00 94.25 520 GLY A C 1
ATOM 4253 O O . GLY A 1 520 ? -12.720 -25.338 9.897 1.00 94.25 520 GLY A O 1
ATOM 4254 N N . ILE A 1 521 ? -13.791 -23.618 10.863 1.00 93.44 521 ILE A N 1
ATOM 4255 C CA . ILE A 1 521 ? -12.630 -22.731 10.945 1.00 93.44 521 ILE A CA 1
ATOM 4256 C C . ILE A 1 521 ? -12.121 -22.694 12.380 1.00 93.44 521 ILE A C 1
ATOM 4258 O O . ILE A 1 521 ? -12.819 -22.292 13.307 1.00 93.44 521 ILE A O 1
ATOM 4262 N N . GLU A 1 522 ? -10.855 -23.052 12.563 1.00 87.38 522 GLU A N 1
ATOM 4263 C CA . GLU A 1 522 ? -10.173 -22.896 13.841 1.00 87.38 522 GLU A CA 1
ATOM 4264 C C . GLU A 1 522 ? -9.402 -21.573 13.859 1.00 87.38 522 GLU A C 1
ATOM 4266 O O . GLU A 1 522 ? -8.438 -21.372 13.110 1.00 87.38 522 GLU A O 1
ATOM 4271 N N . LYS A 1 523 ? -9.787 -20.671 14.764 1.00 81.69 523 LYS A N 1
ATOM 4272 C CA . LYS A 1 523 ? -8.967 -19.506 15.083 1.00 81.69 523 LYS A CA 1
ATOM 4273 C C . LYS A 1 523 ? -7.808 -19.960 15.961 1.00 81.69 523 LYS A C 1
ATOM 4275 O O . LYS A 1 523 ? -7.944 -20.092 17.174 1.00 81.69 523 LYS A O 1
ATOM 4280 N N . LYS A 1 524 ? -6.648 -20.171 15.342 1.00 70.62 524 LYS A N 1
ATOM 4281 C CA . LYS A 1 524 ? -5.403 -20.347 16.088 1.00 70.62 524 LYS A CA 1
ATOM 4282 C C . LYS A 1 524 ? -4.995 -19.004 16.663 1.00 70.62 524 LYS A C 1
ATOM 4284 O O . LYS A 1 524 ? -4.343 -18.205 15.994 1.00 70.62 524 LYS A O 1
ATOM 4289 N N . THR A 1 525 ? -5.354 -18.768 17.917 1.00 47.91 525 THR A N 1
ATOM 4290 C CA . THR A 1 525 ? -4.566 -17.869 18.752 1.00 47.91 525 THR A CA 1
ATOM 4291 C C . THR A 1 525 ? -3.137 -18.392 18.675 1.00 47.91 525 THR A C 1
ATOM 4293 O O . THR A 1 525 ? -2.912 -19.595 18.830 1.00 47.91 525 THR A O 1
ATOM 4296 N N . LEU A 1 526 ? -2.167 -17.536 18.360 1.00 37.81 526 LEU A N 1
ATOM 4297 C CA . LEU A 1 526 ? -0.762 -17.873 18.559 1.00 37.81 526 LEU A CA 1
ATOM 4298 C C . LEU A 1 526 ? -0.552 -18.039 20.071 1.00 37.81 526 LEU A C 1
ATOM 4300 O O . LEU A 1 526 ? -0.060 -17.144 20.747 1.00 37.81 526 LEU A O 1
ATOM 4304 N N . ASN A 1 527 ? -0.952 -19.192 20.607 1.00 32.94 527 ASN A N 1
ATOM 4305 C CA . ASN A 1 527 ? -0.520 -19.682 21.900 1.00 32.94 527 ASN A CA 1
ATOM 4306 C C . ASN A 1 527 ? 0.956 -20.034 21.727 1.00 32.94 527 ASN A C 1
ATOM 4308 O O . ASN A 1 527 ? 1.326 -21.171 21.456 1.00 32.94 527 ASN A O 1
ATOM 4312 N N . ILE A 1 528 ? 1.814 -19.021 21.826 1.00 39.12 528 ILE A N 1
ATOM 4313 C CA . ILE A 1 528 ? 3.264 -19.212 21.939 1.00 39.12 528 ILE A CA 1
ATOM 4314 C C . ILE A 1 528 ? 3.608 -19.768 23.337 1.00 39.12 528 ILE A C 1
ATOM 4316 O O . ILE A 1 528 ? 4.721 -20.223 23.584 1.00 39.12 528 ILE A O 1
ATOM 4320 N N . SER A 1 529 ? 2.628 -19.858 24.237 1.00 35.62 529 SER A N 1
ATOM 4321 C CA . SER A 1 529 ? 2.672 -20.665 25.450 1.00 35.62 529 SER A CA 1
ATOM 4322 C C . SER A 1 529 ? 2.297 -22.123 25.162 1.00 35.62 529 SER A C 1
ATOM 4324 O O . SER A 1 529 ? 1.214 -22.558 25.530 1.00 35.62 529 SER A O 1
ATOM 4326 N N . GLN A 1 530 ? 3.177 -22.859 24.476 1.00 37.44 530 GLN A N 1
ATOM 4327 C CA . GLN A 1 530 ? 3.433 -24.300 24.674 1.00 37.44 530 GLN A CA 1
ATOM 4328 C C . GLN A 1 530 ? 4.330 -24.838 23.547 1.00 37.44 530 GLN A C 1
ATOM 4330 O O . GLN A 1 530 ? 3.899 -25.497 22.607 1.00 37.44 530 GLN A O 1
ATOM 4335 N N . SER A 1 531 ? 5.634 -24.613 23.679 1.00 31.45 531 SER A N 1
ATOM 4336 C CA . SER A 1 531 ? 6.598 -25.632 23.265 1.00 31.45 531 SER A CA 1
ATOM 4337 C C . SER A 1 531 ? 7.755 -25.627 24.254 1.00 31.45 531 SER A C 1
ATOM 4339 O O . SER A 1 531 ? 8.738 -24.894 24.110 1.00 31.45 531 SER A O 1
ATOM 4341 N N . GLY A 1 532 ? 7.627 -26.451 25.291 1.00 38.78 532 GLY A N 1
ATOM 4342 C CA . GLY A 1 532 ? 8.783 -26.857 26.069 1.00 38.78 532 GLY A CA 1
ATOM 4343 C C . GLY A 1 532 ? 9.844 -27.433 25.125 1.00 38.78 532 GLY A C 1
ATOM 4344 O O . GLY A 1 532 ? 9.537 -28.226 24.239 1.00 38.78 532 GLY A O 1
ATOM 4345 N N . LYS A 1 533 ? 11.095 -27.011 25.331 1.00 40.16 533 LYS A N 1
ATOM 4346 C CA . LYS A 1 533 ? 12.339 -27.559 24.751 1.00 40.16 533 LYS A CA 1
ATOM 4347 C C . LYS A 1 533 ? 12.784 -27.136 23.339 1.00 40.16 533 LYS A C 1
ATOM 4349 O O . LYS A 1 533 ? 13.847 -27.590 22.919 1.00 40.16 533 LYS A O 1
ATOM 4354 N N . THR A 1 534 ? 12.150 -26.173 22.663 1.00 37.22 534 THR A N 1
ATOM 4355 C CA . THR A 1 534 ? 12.790 -25.513 21.496 1.00 37.22 534 THR A CA 1
ATOM 4356 C C . THR A 1 534 ? 12.644 -23.996 21.511 1.00 37.22 534 THR A C 1
ATOM 4358 O O . THR A 1 534 ? 11.570 -23.464 21.742 1.00 37.22 534 THR A O 1
ATOM 4361 N N . MET A 1 535 ? 13.759 -23.297 21.281 1.00 51.88 535 MET A N 1
ATOM 4362 C CA . MET A 1 535 ? 13.890 -21.843 21.372 1.00 51.88 535 MET A CA 1
ATOM 4363 C C . MET A 1 535 ? 13.239 -21.161 20.162 1.00 51.88 535 MET A C 1
ATOM 4365 O O . MET A 1 535 ? 13.743 -21.267 19.044 1.00 51.88 535 MET A O 1
ATOM 4369 N N . HIS A 1 536 ? 12.118 -20.468 20.364 1.00 57.25 536 HIS A N 1
ATOM 4370 C CA . HIS A 1 536 ? 11.409 -19.846 19.246 1.00 57.25 536 HIS A CA 1
ATOM 4371 C C . HIS A 1 536 ? 11.798 -18.388 19.000 1.00 57.25 536 HIS A C 1
ATOM 4373 O O . HIS A 1 536 ? 11.896 -18.037 17.834 1.00 57.25 536 HIS A O 1
ATOM 4379 N N . ILE A 1 537 ? 12.069 -17.561 20.021 1.00 66.06 537 ILE A N 1
ATOM 4380 C CA . ILE A 1 537 ? 12.160 -16.097 19.857 1.00 66.06 537 ILE A CA 1
ATOM 4381 C C . ILE A 1 537 ? 13.298 -15.512 20.705 1.00 66.06 537 ILE A C 1
ATOM 4383 O O . ILE A 1 537 ? 13.357 -15.776 21.902 1.00 66.06 537 ILE A O 1
ATOM 4387 N N . ALA A 1 538 ? 14.184 -14.713 20.101 1.00 65.19 538 ALA A N 1
ATOM 4388 C CA . ALA A 1 538 ? 15.212 -13.946 20.814 1.00 65.19 538 ALA A CA 1
ATOM 4389 C C . ALA A 1 538 ? 15.177 -12.467 20.415 1.00 65.19 538 ALA A C 1
ATOM 4391 O O . ALA A 1 538 ? 14.978 -12.154 19.244 1.00 65.19 538 ALA A O 1
ATOM 4392 N N . CYS A 1 539 ? 15.409 -11.558 21.363 1.00 74.69 539 CYS A N 1
ATOM 4393 C CA . CYS A 1 539 ? 15.520 -10.126 21.085 1.00 74.69 539 CYS A CA 1
ATOM 4394 C C . CYS A 1 539 ? 16.992 -9.695 21.066 1.00 74.69 539 CYS A C 1
ATOM 4396 O O . CYS A 1 539 ? 17.701 -10.007 22.021 1.00 74.69 539 CYS A O 1
ATOM 4398 N N . LEU A 1 540 ? 17.443 -9.010 20.005 1.00 69.62 540 LEU A N 1
ATOM 4399 C CA . LEU A 1 540 ? 18.799 -8.444 19.917 1.00 69.62 540 LEU A CA 1
ATOM 4400 C C . LEU A 1 540 ? 18.763 -6.942 20.211 1.00 69.62 540 LEU A C 1
ATOM 4402 O O . LEU A 1 540 ? 18.359 -6.137 19.365 1.00 69.62 540 LEU A O 1
ATOM 4406 N N . LEU A 1 541 ? 19.176 -6.578 21.423 1.00 65.62 541 LEU A N 1
ATOM 4407 C CA . LEU A 1 541 ? 19.007 -5.224 21.951 1.00 65.62 541 LEU A CA 1
ATOM 4408 C C . LEU A 1 541 ? 20.116 -4.279 21.471 1.00 65.62 541 LEU A C 1
ATOM 4410 O O . LEU A 1 541 ? 21.307 -4.580 21.562 1.00 65.62 541 LEU A O 1
ATOM 4414 N N . ALA A 1 542 ? 19.705 -3.130 20.929 1.00 61.31 542 ALA A N 1
ATOM 4415 C CA . ALA A 1 542 ? 20.591 -2.093 20.403 1.00 61.31 542 ALA A CA 1
ATOM 4416 C C . ALA A 1 542 ? 20.989 -1.054 21.475 1.00 61.31 542 ALA A C 1
ATOM 4418 O O . ALA A 1 542 ? 20.428 -1.004 22.564 1.00 61.31 542 ALA A O 1
ATOM 4419 N N . LEU A 1 543 ? 21.926 -0.167 21.114 1.00 55.78 543 LEU A N 1
ATOM 4420 C CA . LEU A 1 543 ? 22.556 0.849 21.974 1.00 55.78 543 LEU A CA 1
ATOM 4421 C C . LEU A 1 543 ? 21.634 1.768 22.787 1.00 55.78 543 LEU A C 1
ATOM 4423 O O . LEU A 1 543 ? 21.868 1.959 23.972 1.00 55.78 543 LEU A O 1
ATOM 4427 N N . GLY A 1 544 ? 20.691 2.448 22.131 1.00 58.56 544 GLY A N 1
ATOM 4428 C CA . GLY A 1 544 ? 20.176 3.726 22.647 1.00 58.56 544 GLY A CA 1
ATOM 4429 C C . GLY A 1 544 ? 19.129 3.619 23.747 1.00 58.56 544 GLY A C 1
ATOM 4430 O O . GLY A 1 544 ? 18.983 4.543 24.530 1.00 58.56 544 GLY A O 1
ATOM 4431 N N . ASP A 1 545 ? 18.416 2.495 23.820 1.00 73.44 545 ASP A N 1
ATOM 4432 C CA . ASP A 1 545 ? 17.078 2.469 24.431 1.00 73.44 545 ASP A CA 1
ATOM 4433 C C . ASP A 1 545 ? 16.803 1.142 25.144 1.00 73.44 545 ASP A C 1
ATOM 4435 O O . ASP A 1 545 ? 15.657 0.713 25.279 1.00 73.44 545 ASP A O 1
ATOM 4439 N N . ASN A 1 546 ? 17.878 0.448 25.516 1.00 82.25 546 ASN A N 1
ATOM 4440 C CA . ASN A 1 546 ? 17.857 -0.912 26.044 1.00 82.25 546 ASN A CA 1
ATOM 4441 C C . ASN A 1 546 ? 17.009 -1.011 27.332 1.00 82.25 546 ASN A C 1
ATOM 4443 O O . ASN A 1 546 ? 16.280 -1.975 27.534 1.00 82.25 546 ASN A O 1
ATOM 4447 N N . LEU A 1 547 ? 17.016 0.046 28.153 1.00 88.38 547 LEU A N 1
ATOM 4448 C CA . LEU A 1 547 ? 16.192 0.163 29.361 1.00 88.38 547 LEU A CA 1
ATOM 4449 C C . LEU A 1 547 ? 14.689 0.078 29.057 1.00 88.38 547 LEU A C 1
ATOM 4451 O O . LEU A 1 547 ? 13.989 -0.699 29.702 1.00 88.38 547 LEU A O 1
ATOM 4455 N N . ILE A 1 548 ? 14.200 0.812 28.049 1.00 89.25 548 ILE A N 1
ATOM 4456 C CA . ILE A 1 548 ? 12.780 0.796 27.648 1.00 89.25 548 ILE A CA 1
ATOM 4457 C C . ILE A 1 548 ? 12.355 -0.632 27.301 1.00 89.25 548 ILE A C 1
ATOM 4459 O O . ILE A 1 548 ? 11.291 -1.100 27.696 1.00 89.25 548 ILE A O 1
ATOM 4463 N N . THR A 1 549 ? 13.204 -1.346 26.573 1.00 89.06 549 THR A N 1
ATOM 4464 C CA . THR A 1 549 ? 12.913 -2.712 26.155 1.00 89.06 549 THR A CA 1
ATOM 4465 C C . THR A 1 549 ? 12.868 -3.673 27.316 1.00 89.06 549 THR A C 1
ATOM 4467 O O . THR A 1 549 ? 11.907 -4.425 27.443 1.00 89.06 549 THR A O 1
ATOM 4470 N N . ILE A 1 550 ? 13.904 -3.655 28.153 1.00 89.81 550 ILE A N 1
ATOM 4471 C CA . ILE A 1 550 ? 13.975 -4.517 29.328 1.00 89.81 550 ILE A CA 1
ATOM 4472 C C . ILE A 1 550 ? 12.779 -4.240 30.246 1.00 89.81 550 ILE A C 1
ATOM 4474 O O . ILE A 1 550 ? 12.162 -5.185 30.728 1.00 89.81 550 ILE A O 1
ATOM 4478 N N . SER A 1 551 ? 12.375 -2.974 30.395 1.00 89.00 551 SER A N 1
ATOM 4479 C CA . SER A 1 551 ? 11.159 -2.589 31.117 1.00 89.00 551 SER A CA 1
ATOM 4480 C C . SER A 1 551 ? 9.902 -3.259 30.549 1.00 89.00 551 SER A C 1
ATOM 4482 O O . SER A 1 551 ? 9.150 -3.873 31.301 1.00 89.00 551 SER A O 1
ATOM 4484 N N . LEU A 1 552 ? 9.671 -3.174 29.235 1.00 89.25 552 LEU A N 1
ATOM 4485 C CA . LEU A 1 552 ? 8.487 -3.764 28.595 1.00 89.25 552 LEU A CA 1
ATOM 4486 C C . LEU A 1 552 ? 8.516 -5.302 28.624 1.00 89.25 552 LEU A C 1
ATOM 4488 O O . LEU A 1 552 ? 7.508 -5.947 28.903 1.00 89.25 552 LEU A O 1
ATOM 4492 N N . LEU A 1 553 ? 9.676 -5.913 28.373 1.00 89.19 553 LEU A N 1
ATOM 4493 C CA . LEU A 1 553 ? 9.824 -7.369 28.410 1.00 89.19 553 LEU A CA 1
ATOM 4494 C C . LEU A 1 553 ? 9.695 -7.931 29.832 1.00 89.19 553 LEU A C 1
ATOM 4496 O O . LEU A 1 553 ? 9.208 -9.047 29.987 1.00 89.19 553 LEU A O 1
ATOM 4500 N N . LYS A 1 554 ? 10.085 -7.177 30.869 1.00 89.81 554 LYS A N 1
ATOM 4501 C CA . LYS A 1 554 ? 9.911 -7.572 32.278 1.00 89.81 554 LYS A CA 1
ATOM 4502 C C . LYS A 1 554 ? 8.436 -7.763 32.604 1.00 89.81 554 LYS A C 1
ATOM 4504 O O . LYS A 1 554 ? 8.083 -8.724 33.286 1.00 89.81 554 LYS A O 1
ATOM 4509 N N . GLU A 1 555 ? 7.587 -6.856 32.133 1.00 87.44 555 GLU A N 1
ATOM 4510 C CA . GLU A 1 555 ? 6.141 -6.943 32.327 1.00 87.44 555 GLU A CA 1
ATOM 4511 C C . GLU A 1 555 ? 5.588 -8.243 31.720 1.00 87.44 555 GLU A C 1
ATOM 4513 O O . GLU A 1 555 ? 4.900 -9.007 32.400 1.00 87.44 555 GLU A O 1
ATOM 4518 N N . ILE A 1 556 ? 6.010 -8.563 30.492 1.00 86.00 556 ILE A N 1
ATOM 4519 C CA . ILE A 1 556 ? 5.641 -9.804 29.797 1.00 86.00 556 ILE A CA 1
ATOM 4520 C C . ILE A 1 556 ? 6.147 -11.038 30.549 1.00 86.00 556 ILE A C 1
ATOM 4522 O O . ILE A 1 556 ? 5.368 -11.947 30.833 1.00 86.00 556 ILE A O 1
ATOM 4526 N N . ALA A 1 557 ? 7.436 -11.078 30.890 1.00 86.00 557 ALA A N 1
ATOM 4527 C CA . ALA A 1 557 ? 8.052 -12.199 31.598 1.00 86.00 557 ALA A CA 1
ATOM 4528 C C . ALA A 1 557 ? 7.384 -12.451 32.959 1.00 86.00 557 ALA A C 1
ATOM 4530 O O . ALA A 1 557 ? 7.143 -13.596 33.337 1.00 86.00 557 ALA A O 1
ATOM 4531 N N . SER A 1 558 ? 7.033 -11.380 33.680 1.00 83.12 558 SER A N 1
ATOM 4532 C CA . SER A 1 558 ? 6.332 -11.475 34.966 1.00 83.12 558 SER A CA 1
ATOM 4533 C C . SER A 1 558 ? 4.942 -12.091 34.809 1.00 83.12 558 SER A C 1
ATOM 4535 O O . SER A 1 558 ? 4.544 -12.923 35.618 1.00 83.12 558 SER A O 1
ATOM 4537 N N . LYS A 1 559 ? 4.213 -11.724 33.749 1.00 80.25 559 LYS A N 1
ATOM 4538 C CA . LYS A 1 559 ? 2.870 -12.251 33.462 1.00 80.25 559 LYS A CA 1
ATOM 4539 C C . LYS A 1 559 ? 2.892 -13.694 32.964 1.00 80.25 559 LYS A C 1
ATOM 4541 O O . LYS A 1 559 ? 2.008 -14.464 33.319 1.00 80.25 559 LYS A O 1
ATOM 4546 N N . GLN A 1 560 ? 3.902 -14.072 32.181 1.00 79.31 560 GLN A N 1
ATOM 4547 C CA . GLN A 1 560 ? 4.076 -15.447 31.702 1.00 79.31 560 GLN A CA 1
ATOM 4548 C C . GLN A 1 560 ? 4.677 -16.394 32.754 1.00 79.31 560 GLN A C 1
ATOM 4550 O O . GLN A 1 560 ? 4.742 -17.593 32.502 1.00 79.31 560 GLN A O 1
ATOM 4555 N N . GLN A 1 561 ? 5.131 -15.871 33.901 1.00 76.56 561 GLN A N 1
ATOM 4556 C CA . GLN A 1 561 ? 5.783 -16.629 34.979 1.00 76.56 561 GLN A CA 1
ATOM 4557 C C . GLN A 1 561 ? 6.985 -17.476 34.513 1.00 76.56 561 GLN A C 1
ATOM 4559 O O . GLN A 1 561 ? 7.326 -18.485 35.124 1.00 76.56 561 GLN A O 1
ATOM 4564 N N . GLN A 1 562 ? 7.651 -17.059 33.435 1.00 77.44 562 GLN A N 1
ATOM 4565 C CA . GLN A 1 562 ? 8.817 -17.744 32.878 1.00 77.44 562 GLN A CA 1
ATOM 4566 C C . GLN A 1 562 ? 9.870 -16.725 32.419 1.00 77.44 562 GLN A C 1
ATOM 4568 O O . GLN A 1 562 ? 9.505 -15.682 31.864 1.00 77.44 562 GLN A O 1
ATOM 4573 N N . PRO A 1 563 ? 11.173 -17.006 32.608 1.00 82.81 563 PRO A N 1
ATOM 4574 C CA . PRO A 1 563 ? 12.220 -16.124 32.118 1.00 82.81 563 PRO A CA 1
ATOM 4575 C C . PRO A 1 563 ? 12.236 -16.037 30.588 1.00 82.81 563 PRO A C 1
ATOM 4577 O O . PRO A 1 563 ? 12.183 -17.054 29.893 1.00 82.81 563 PRO A O 1
ATOM 4580 N N . LEU A 1 564 ? 12.372 -14.826 30.045 1.00 85.88 564 LEU A N 1
ATOM 4581 C CA . LEU A 1 564 ? 12.547 -14.622 28.605 1.00 85.88 564 LEU A CA 1
ATOM 4582 C C . LEU A 1 564 ? 14.024 -14.742 28.212 1.00 85.88 564 LEU A C 1
ATOM 4584 O O . LEU A 1 564 ? 14.897 -14.118 28.814 1.00 85.88 564 LEU A O 1
ATOM 4588 N N . LYS A 1 565 ? 14.316 -15.504 27.154 1.00 85.00 565 LYS A N 1
ATOM 4589 C CA . LYS A 1 565 ? 15.676 -15.602 26.604 1.00 85.00 565 LYS A CA 1
ATOM 4590 C C . LYS A 1 565 ? 16.003 -14.376 25.752 1.00 85.00 565 LYS A C 1
ATOM 4592 O O . LYS A 1 565 ? 15.281 -14.062 24.805 1.00 85.00 565 LYS A O 1
ATOM 4597 N N . ILE A 1 566 ? 17.118 -13.709 26.044 1.00 88.31 566 ILE A N 1
ATOM 4598 C CA . ILE A 1 566 ? 17.558 -12.497 25.335 1.00 88.31 566 ILE A CA 1
ATOM 4599 C C . ILE A 1 566 ? 18.969 -12.711 24.789 1.00 88.31 566 ILE A C 1
ATOM 4601 O O . ILE A 1 566 ? 19.878 -13.058 25.539 1.00 88.31 566 ILE A O 1
ATOM 4605 N N . LEU A 1 567 ? 19.173 -12.456 23.492 1.00 87.44 567 LEU A N 1
ATOM 4606 C CA . LEU A 1 567 ? 20.518 -12.326 22.930 1.00 87.44 567 LEU A CA 1
ATOM 4607 C C . LEU A 1 567 ? 20.967 -10.875 23.100 1.00 87.44 567 LEU A C 1
ATOM 4609 O O . LEU A 1 567 ? 20.553 -9.994 22.357 1.00 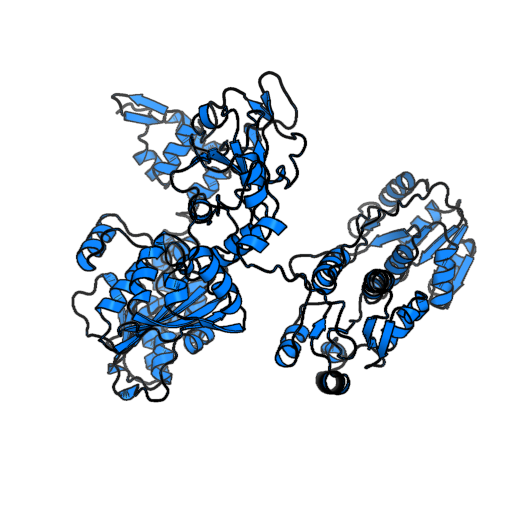87.44 567 LEU A O 1
ATOM 4613 N N . GLY A 1 568 ? 21.795 -10.611 24.102 1.00 86.44 568 GLY A N 1
ATOM 4614 C CA . GLY A 1 568 ? 22.154 -9.252 24.492 1.00 86.44 568 GLY A CA 1
ATOM 4615 C C . GLY A 1 568 ? 23.640 -8.945 24.360 1.00 86.44 568 GLY A C 1
ATOM 4616 O O . GLY A 1 568 ? 24.438 -9.709 23.819 1.00 86.44 568 GLY A O 1
ATOM 4617 N N . THR A 1 569 ? 24.009 -7.807 24.928 1.00 86.25 569 THR A N 1
ATOM 4618 C CA . THR A 1 569 ? 25.395 -7.406 25.214 1.00 86.25 569 THR A CA 1
ATOM 4619 C C . THR A 1 569 ? 25.651 -7.461 26.723 1.00 86.25 569 THR A C 1
ATOM 4621 O O . THR A 1 569 ? 24.697 -7.563 27.502 1.00 86.25 569 THR A O 1
ATOM 4624 N N . ARG A 1 570 ? 26.896 -7.306 27.197 1.00 86.44 570 ARG A N 1
ATOM 4625 C CA . ARG A 1 570 ? 27.125 -7.122 28.647 1.00 86.44 570 ARG A CA 1
ATOM 4626 C C . ARG A 1 570 ? 26.414 -5.885 29.205 1.00 86.44 570 ARG A C 1
ATOM 4628 O O . ARG A 1 570 ? 25.977 -5.916 30.351 1.00 86.44 570 ARG A O 1
ATOM 4635 N N . LEU A 1 571 ? 26.217 -4.834 28.402 1.00 84.75 571 LEU A N 1
ATOM 4636 C CA . LEU A 1 571 ? 25.395 -3.676 28.790 1.00 84.75 571 LEU A CA 1
ATOM 4637 C C . LEU A 1 571 ? 23.940 -4.068 29.072 1.00 84.75 571 LEU A C 1
ATOM 4639 O O . LEU A 1 571 ? 23.330 -3.530 29.987 1.00 84.75 571 LEU A O 1
ATOM 4643 N N . THR A 1 572 ? 23.400 -5.035 28.328 1.00 88.06 572 THR A N 1
ATOM 4644 C CA . THR A 1 572 ? 22.045 -5.561 28.562 1.00 88.06 572 THR A CA 1
ATOM 4645 C C . THR A 1 572 ? 21.936 -6.203 29.938 1.00 88.06 572 THR A C 1
ATOM 4647 O O . THR A 1 572 ? 21.010 -5.906 30.687 1.00 88.06 572 THR A O 1
ATOM 4650 N N . LEU A 1 573 ? 22.926 -7.021 30.300 1.00 88.75 573 LEU A N 1
ATOM 4651 C CA . LEU A 1 573 ? 23.001 -7.633 31.623 1.00 88.75 573 LEU A CA 1
ATOM 4652 C C . LEU A 1 573 ? 23.171 -6.581 32.730 1.00 88.75 573 LEU A C 1
ATOM 4654 O O . LEU A 1 573 ? 22.511 -6.674 33.759 1.00 88.75 573 LEU A O 1
ATOM 4658 N N . LYS A 1 574 ? 24.022 -5.567 32.519 1.00 88.50 574 LYS A N 1
ATOM 4659 C CA . LYS A 1 574 ? 24.211 -4.462 33.476 1.00 88.50 574 LYS A CA 1
ATOM 4660 C C . LYS A 1 574 ? 22.919 -3.680 33.714 1.00 88.50 574 LYS A C 1
ATOM 4662 O O . LYS A 1 574 ? 22.608 -3.387 34.858 1.00 88.50 574 LYS A O 1
ATOM 4667 N N . ILE A 1 575 ? 22.158 -3.383 32.659 1.00 89.88 575 ILE A N 1
ATOM 4668 C CA . ILE A 1 575 ? 20.863 -2.703 32.783 1.00 89.88 575 ILE A CA 1
ATOM 4669 C C . ILE A 1 575 ? 19.862 -3.595 33.514 1.00 89.88 575 ILE A C 1
ATOM 4671 O O . ILE A 1 575 ? 19.214 -3.123 34.435 1.00 89.88 575 ILE A O 1
ATOM 4675 N N . ALA A 1 576 ? 19.762 -4.882 33.168 1.00 90.62 576 ALA A N 1
ATOM 4676 C CA . ALA A 1 576 ? 18.851 -5.790 33.863 1.00 90.62 576 ALA A CA 1
ATOM 4677 C C . ALA A 1 576 ? 19.132 -5.856 35.377 1.00 90.62 576 ALA A C 1
ATOM 4679 O O . ALA A 1 576 ? 18.181 -5.801 36.152 1.00 90.62 576 ALA A O 1
ATOM 4680 N N . LYS A 1 577 ? 20.417 -5.877 35.768 1.00 91.88 577 LYS A N 1
ATOM 4681 C CA . LYS A 1 577 ? 20.868 -5.804 37.169 1.00 91.88 577 LYS A CA 1
ATOM 4682 C C . LYS A 1 577 ? 20.553 -4.462 37.829 1.00 91.88 577 LYS A C 1
ATOM 4684 O O . LYS A 1 577 ? 19.990 -4.447 38.913 1.00 91.88 577 LYS A O 1
ATOM 4689 N N . LEU A 1 578 ? 20.848 -3.344 37.159 1.00 90.88 578 LEU A N 1
ATOM 4690 C CA . LEU A 1 578 ? 20.508 -2.000 37.648 1.00 90.88 578 LEU A CA 1
ATOM 4691 C C . LEU A 1 578 ? 19.001 -1.878 37.929 1.00 90.88 578 LEU A C 1
ATOM 4693 O O . LEU A 1 578 ? 18.592 -1.264 38.906 1.00 90.88 578 LEU A O 1
ATOM 4697 N N . LEU A 1 579 ? 18.163 -2.476 37.079 1.00 90.50 579 LEU A N 1
ATOM 4698 C CA . LEU A 1 579 ? 16.705 -2.479 37.222 1.00 90.50 579 LEU A CA 1
ATOM 4699 C C . LEU A 1 579 ? 16.162 -3.590 38.145 1.00 90.50 579 LEU A C 1
ATOM 4701 O O . LEU A 1 579 ? 14.936 -3.697 38.270 1.00 90.50 579 LEU A O 1
ATOM 4705 N N . GLU A 1 580 ? 17.044 -4.417 38.719 1.00 91.88 580 GLU A N 1
ATOM 4706 C CA . GLU A 1 580 ? 16.739 -5.572 39.583 1.00 91.88 580 GLU A CA 1
ATOM 4707 C C . GLU A 1 580 ? 15.717 -6.534 38.956 1.00 91.88 580 GLU A C 1
ATOM 4709 O O . GLU A 1 580 ? 14.718 -6.946 39.556 1.00 91.88 580 GLU A O 1
ATOM 4714 N N . CYS A 1 581 ? 15.916 -6.843 37.677 1.00 90.69 581 CYS A N 1
ATOM 4715 C CA . CYS A 1 581 ? 14.981 -7.640 36.887 1.00 90.69 581 CYS A CA 1
ATOM 4716 C C . CYS A 1 581 ? 15.637 -8.785 36.113 1.00 90.69 581 CYS A C 1
ATOM 4718 O O . CYS A 1 581 ? 14.955 -9.480 35.365 1.00 90.69 581 CYS A O 1
ATOM 4720 N N . GLU A 1 582 ? 16.926 -9.039 36.315 1.00 90.62 582 GLU A N 1
ATOM 4721 C CA . GLU A 1 582 ? 17.678 -10.111 35.666 1.00 90.62 582 GLU A CA 1
ATOM 4722 C C . GLU A 1 582 ? 17.075 -11.500 35.906 1.00 90.62 582 GLU A C 1
ATOM 4724 O O . GLU A 1 582 ? 17.129 -12.332 35.009 1.00 90.62 582 GLU A O 1
ATOM 4729 N N . LYS A 1 583 ? 16.398 -11.730 37.041 1.00 89.62 583 LYS A N 1
ATOM 4730 C CA . LYS A 1 583 ? 15.672 -12.985 37.323 1.00 89.62 583 LYS A CA 1
ATOM 4731 C C . LYS A 1 583 ? 14.561 -13.306 36.313 1.00 89.62 583 LYS A C 1
ATOM 4733 O O . LYS A 1 583 ? 14.168 -14.459 36.175 1.00 89.62 583 LYS A O 1
ATOM 4738 N N . HIS A 1 584 ? 14.047 -12.294 35.613 1.00 88.75 584 HIS A N 1
ATOM 4739 C CA . HIS A 1 584 ? 13.015 -12.447 34.586 1.00 88.75 584 HIS A CA 1
ATOM 4740 C C . HIS A 1 584 ? 13.592 -12.804 33.213 1.00 88.75 584 HIS A C 1
ATOM 4742 O O . HIS A 1 584 ? 12.833 -12.965 32.254 1.00 88.75 584 HIS A O 1
ATOM 4748 N N . PHE A 1 585 ? 14.915 -12.917 33.090 1.00 89.75 585 PHE A N 1
ATOM 4749 C CA . PHE A 1 585 ? 15.577 -13.095 31.810 1.00 89.75 585 PHE A CA 1
ATOM 4750 C C . PHE A 1 585 ? 16.681 -14.145 31.874 1.00 89.75 585 PHE A C 1
ATOM 4752 O O . PHE A 1 585 ? 17.489 -14.188 32.794 1.00 89.75 585 PHE A O 1
ATOM 4759 N N . GLU A 1 586 ? 16.795 -14.935 30.815 1.00 89.06 586 GLU A N 1
ATOM 4760 C CA . GLU A 1 586 ? 17.997 -15.712 30.527 1.00 89.06 586 GLU A CA 1
ATOM 4761 C C . GLU A 1 586 ? 18.790 -14.949 29.453 1.00 89.06 586 GLU A C 1
ATOM 4763 O O . GLU A 1 586 ? 18.586 -15.114 28.246 1.00 89.06 586 GLU A O 1
ATOM 4768 N N . ILE A 1 587 ? 19.644 -14.024 29.901 1.00 88.69 587 ILE A N 1
ATOM 4769 C CA . ILE A 1 587 ? 20.416 -13.138 29.020 1.00 88.69 587 ILE A CA 1
ATOM 4770 C C . ILE A 1 587 ? 21.698 -13.848 28.593 1.00 88.69 587 ILE A C 1
ATOM 4772 O O . ILE A 1 587 ? 22.554 -14.158 29.418 1.00 88.69 587 ILE A O 1
ATOM 4776 N N . ILE A 1 588 ? 21.862 -14.038 27.287 1.00 88.62 588 ILE A N 1
ATOM 4777 C CA . ILE A 1 588 ? 23.078 -14.563 26.668 1.00 88.62 588 ILE A CA 1
ATOM 4778 C C . ILE A 1 588 ? 23.854 -13.365 26.096 1.00 88.62 588 ILE A C 1
ATOM 4780 O O . ILE A 1 588 ? 23.474 -12.845 25.040 1.00 88.62 588 ILE A O 1
ATOM 4784 N N . PRO A 1 589 ? 24.913 -12.881 26.773 1.00 87.69 589 PRO A N 1
ATOM 4785 C CA . PRO A 1 589 ? 25.714 -11.772 26.273 1.00 87.69 589 PRO A CA 1
ATOM 4786 C C . PRO A 1 589 ? 26.612 -12.260 25.129 1.00 87.69 589 PRO A C 1
ATOM 4788 O O . PRO A 1 589 ? 27.566 -13.001 25.347 1.00 87.69 589 PRO A O 1
ATOM 4791 N N . LEU A 1 590 ? 26.303 -11.849 23.900 1.00 86.44 590 LEU A N 1
ATOM 4792 C CA . LEU A 1 590 ? 27.096 -12.189 22.714 1.00 86.44 590 LEU A CA 1
ATOM 4793 C C . LEU A 1 590 ? 28.261 -11.228 22.481 1.00 86.44 590 LEU A C 1
ATOM 4795 O O . LEU A 1 590 ? 29.260 -11.615 21.882 1.00 86.44 590 LEU A O 1
ATOM 4799 N N . PHE A 1 591 ? 28.127 -9.989 22.949 1.00 83.75 591 PHE A N 1
ATOM 4800 C CA . PHE A 1 591 ? 29.097 -8.925 22.721 1.00 83.75 591 PHE A CA 1
ATOM 4801 C C . PHE A 1 591 ? 29.392 -8.173 24.021 1.00 83.75 591 PHE A C 1
ATOM 4803 O O . PHE A 1 591 ? 28.504 -7.979 24.857 1.00 83.75 591 PHE A O 1
ATOM 4810 N N . GLU A 1 592 ? 30.639 -7.731 24.180 1.00 78.25 592 GLU A N 1
ATOM 4811 C CA . GLU A 1 592 ? 31.079 -6.910 25.317 1.00 78.25 592 GLU A CA 1
ATOM 4812 C C . GLU A 1 592 ? 30.362 -5.562 25.325 1.00 78.25 592 GLU A C 1
ATOM 4814 O O . GLU A 1 592 ? 29.639 -5.208 26.256 1.00 78.25 592 GLU A O 1
ATOM 4819 N N . ASN A 1 593 ? 30.518 -4.848 24.218 1.00 76.69 593 ASN A N 1
ATOM 4820 C CA . ASN A 1 593 ? 29.886 -3.575 23.960 1.00 76.69 593 ASN A CA 1
ATOM 4821 C C . ASN A 1 593 ? 28.939 -3.724 22.775 1.00 76.69 593 ASN A C 1
ATOM 4823 O O . ASN A 1 593 ? 28.410 -4.789 22.458 1.00 76.69 593 ASN A O 1
ATOM 4827 N N . VAL A 1 594 ? 28.674 -2.598 22.152 1.00 75.94 594 VAL A N 1
ATOM 4828 C CA . VAL A 1 594 ? 27.713 -2.457 21.088 1.00 75.94 594 VAL A CA 1
ATOM 4829 C C . VAL A 1 594 ? 28.345 -3.026 19.833 1.00 75.94 594 VAL A C 1
ATOM 4831 O O . VAL A 1 594 ? 29.413 -2.535 19.458 1.00 75.94 594 VAL A O 1
ATOM 4834 N N . PRO A 1 595 ? 27.700 -3.999 19.174 1.00 78.88 595 PRO A N 1
ATOM 4835 C CA . PRO A 1 595 ? 28.333 -4.682 18.058 1.00 78.88 595 PRO A CA 1
ATOM 4836 C C . PRO A 1 595 ? 28.683 -3.692 16.949 1.00 78.88 595 PRO A C 1
ATOM 4838 O O . PRO A 1 595 ? 27.910 -2.777 16.656 1.00 78.88 595 PRO A O 1
ATOM 4841 N N . ALA A 1 596 ? 29.827 -3.876 16.307 1.00 78.19 596 ALA A N 1
ATOM 4842 C CA . ALA A 1 596 ? 30.369 -2.956 15.315 1.00 78.19 596 ALA A CA 1
ATOM 4843 C C . ALA A 1 596 ? 29.440 -2.761 14.108 1.00 78.19 596 ALA A C 1
ATOM 4845 O O . ALA A 1 596 ? 29.394 -1.681 13.521 1.00 78.19 596 ALA A O 1
ATOM 4846 N N . PHE A 1 597 ? 28.600 -3.750 13.783 1.00 77.25 597 PHE A N 1
ATOM 4847 C CA . PHE A 1 597 ? 27.574 -3.607 12.745 1.00 77.25 597 PHE A CA 1
ATOM 4848 C C . PHE A 1 597 ? 26.414 -2.667 13.130 1.00 77.25 597 PHE A C 1
ATOM 4850 O O . PHE A 1 597 ? 25.564 -2.372 12.289 1.00 77.25 597 PHE A O 1
ATOM 4857 N N . TYR A 1 598 ? 26.362 -2.167 14.370 1.00 71.19 598 TYR A N 1
ATOM 4858 C CA . TYR A 1 598 ? 25.485 -1.062 14.776 1.00 71.19 598 TYR A CA 1
ATOM 4859 C C . TYR A 1 598 ? 26.114 0.320 14.548 1.00 71.19 598 TYR A C 1
ATOM 4861 O O . TYR A 1 598 ? 25.368 1.296 14.500 1.00 71.19 598 TYR A O 1
ATOM 4869 N N . ASP A 1 599 ? 27.439 0.417 14.392 1.00 71.88 599 ASP A N 1
ATOM 4870 C CA . ASP A 1 599 ? 28.159 1.681 14.190 1.00 71.88 599 ASP A CA 1
ATOM 4871 C C . ASP A 1 599 ? 29.337 1.502 13.216 1.00 71.88 599 ASP A C 1
ATOM 4873 O O . ASP A 1 599 ? 30.510 1.661 13.559 1.00 71.88 599 ASP A O 1
ATOM 4877 N N . LEU A 1 600 ? 28.998 1.161 11.968 1.00 73.31 600 LEU A N 1
ATOM 4878 C CA . LEU A 1 600 ? 29.955 0.946 10.875 1.00 73.31 600 LEU A CA 1
ATOM 4879 C C . LEU A 1 600 ? 30.901 2.137 10.668 1.00 73.31 600 LEU A C 1
ATOM 4881 O O . LEU A 1 600 ? 32.063 1.936 10.327 1.00 73.31 600 LEU A O 1
ATOM 4885 N N . LYS A 1 601 ? 30.409 3.368 10.874 1.00 72.62 601 LYS A N 1
ATOM 4886 C CA . LYS A 1 601 ? 31.193 4.594 10.677 1.00 72.62 601 LYS A CA 1
ATOM 4887 C C . LYS A 1 601 ? 32.305 4.740 11.714 1.00 72.62 601 LYS A C 1
ATOM 4889 O O . LYS A 1 601 ? 33.378 5.202 11.354 1.00 72.62 601 LYS A O 1
ATOM 4894 N N . LYS A 1 602 ? 32.056 4.368 12.976 1.00 74.81 602 LYS A N 1
ATOM 4895 C CA . LYS A 1 602 ? 33.059 4.483 14.048 1.00 74.81 602 LYS A CA 1
ATOM 4896 C C . LYS A 1 602 ? 33.914 3.235 14.228 1.00 74.81 602 LYS A C 1
ATOM 4898 O O . LYS A 1 602 ? 35.073 3.359 14.593 1.00 74.81 602 LYS A O 1
ATOM 4903 N N . GLN A 1 603 ? 33.344 2.048 14.019 1.00 77.25 603 GLN A N 1
ATOM 4904 C CA . GLN A 1 603 ? 34.005 0.775 14.343 1.00 77.25 603 GLN A CA 1
ATOM 4905 C C . GLN A 1 603 ? 34.559 0.031 13.116 1.00 77.25 603 GLN A C 1
ATOM 4907 O O . GLN A 1 603 ? 35.314 -0.928 13.267 1.00 77.25 603 GLN A O 1
ATOM 4912 N N . GLY A 1 604 ? 34.218 0.476 11.902 1.00 77.94 604 GLY A N 1
ATOM 4913 C CA . GLY A 1 604 ? 34.744 -0.064 10.650 1.00 77.94 604 GLY A CA 1
ATOM 4914 C C . GLY A 1 604 ? 34.041 -1.332 10.147 1.00 77.94 604 GLY A C 1
ATOM 4915 O O . GLY A 1 604 ? 33.374 -2.068 10.877 1.00 77.94 604 GLY A O 1
ATOM 4916 N N . VAL A 1 605 ? 34.199 -1.599 8.846 1.00 76.62 605 VAL A N 1
ATOM 4917 C CA . VAL A 1 605 ? 33.509 -2.692 8.129 1.00 76.62 605 VAL A CA 1
ATOM 4918 C C . VAL A 1 605 ? 34.011 -4.077 8.553 1.00 76.62 605 VAL A C 1
ATOM 4920 O O . VAL A 1 605 ? 33.217 -5.011 8.661 1.00 76.62 605 VAL A O 1
ATOM 4923 N N . PHE A 1 606 ? 35.309 -4.217 8.837 1.00 74.88 606 PHE A N 1
ATOM 4924 C CA . PHE A 1 606 ? 35.909 -5.503 9.201 1.00 74.88 606 PHE A CA 1
ATOM 4925 C C . PHE A 1 606 ? 35.368 -6.046 10.532 1.00 74.88 606 PHE A C 1
ATOM 4927 O O . PHE A 1 606 ? 34.892 -7.182 10.587 1.00 74.88 606 PHE A O 1
ATOM 4934 N N . LEU A 1 607 ? 35.361 -5.223 11.592 1.00 76.94 607 LEU A N 1
ATOM 4935 C CA . LEU A 1 607 ? 34.769 -5.609 12.877 1.00 76.94 607 LEU A CA 1
ATOM 4936 C C . LEU A 1 607 ? 33.267 -5.878 12.734 1.00 76.94 607 LEU A C 1
ATOM 4938 O O . LEU A 1 607 ? 32.766 -6.853 13.288 1.00 76.94 607 LEU A O 1
ATOM 4942 N N . ALA A 1 608 ? 32.551 -5.066 11.949 1.00 80.00 608 ALA A N 1
ATOM 4943 C CA . ALA A 1 608 ? 31.126 -5.269 11.711 1.00 80.00 608 ALA A CA 1
ATOM 4944 C C . ALA A 1 608 ? 30.824 -6.628 11.059 1.00 80.00 608 ALA A C 1
ATOM 4946 O O . ALA A 1 608 ? 29.885 -7.311 11.468 1.00 80.00 608 ALA A O 1
ATOM 4947 N N . MET A 1 609 ? 31.633 -7.046 10.082 1.00 79.69 609 MET A N 1
ATOM 4948 C CA . MET A 1 609 ? 31.508 -8.358 9.446 1.00 79.69 609 MET A CA 1
ATOM 4949 C C . MET A 1 609 ? 31.822 -9.497 10.426 1.00 79.69 609 MET A C 1
ATOM 4951 O O . MET A 1 609 ? 31.080 -10.479 10.477 1.00 79.69 609 MET A O 1
ATOM 4955 N N . LYS A 1 610 ? 32.872 -9.353 11.246 1.00 81.56 610 LYS A N 1
ATOM 4956 C CA . LYS A 1 610 ? 33.222 -10.321 12.298 1.00 81.56 610 LYS A CA 1
ATOM 4957 C C . LYS A 1 610 ? 32.075 -10.511 13.294 1.00 81.56 610 LYS A C 1
ATOM 4959 O O . LYS A 1 610 ? 31.664 -11.644 13.549 1.00 81.56 610 LYS A O 1
ATOM 4964 N N . ASP A 1 611 ? 31.524 -9.416 13.808 1.00 84.94 611 ASP A N 1
ATOM 4965 C CA . ASP A 1 611 ? 30.411 -9.442 14.757 1.00 84.94 611 ASP A CA 1
ATOM 4966 C C . ASP A 1 611 ? 29.141 -10.040 14.131 1.00 84.94 611 ASP A C 1
ATOM 4968 O O . ASP A 1 611 ? 28.412 -10.793 14.781 1.00 84.94 611 ASP A O 1
ATOM 4972 N N . PHE A 1 612 ? 28.892 -9.766 12.847 1.00 84.75 612 PHE A N 1
ATOM 4973 C CA . PHE A 1 612 ? 27.769 -10.340 12.106 1.00 84.75 612 PHE A CA 1
ATOM 4974 C C . PHE A 1 612 ? 27.891 -11.865 11.957 1.00 84.75 612 PHE A C 1
ATOM 4976 O O . PHE A 1 612 ? 26.933 -12.597 12.214 1.00 84.75 612 PHE A O 1
ATOM 4983 N N . LEU A 1 613 ? 29.077 -12.367 11.596 1.00 83.44 613 LEU A N 1
ATOM 4984 C CA . LEU A 1 613 ? 29.342 -13.807 11.511 1.00 83.44 613 LEU A CA 1
ATOM 4985 C C . LEU A 1 613 ? 29.213 -14.489 12.878 1.00 83.44 613 LEU A C 1
ATOM 4987 O O . LEU A 1 613 ? 28.658 -15.588 12.973 1.00 83.44 613 LEU A O 1
ATOM 4991 N N . TRP A 1 614 ? 29.667 -13.830 13.947 1.00 84.31 614 TRP A N 1
ATOM 4992 C CA . TRP A 1 614 ? 29.487 -14.330 15.309 1.00 84.31 614 TRP A CA 1
ATOM 4993 C C . TRP A 1 614 ? 28.002 -14.443 15.662 1.00 84.31 614 TRP A C 1
ATOM 4995 O O . TRP A 1 614 ? 27.568 -15.492 16.141 1.00 84.31 614 TRP A O 1
ATOM 5005 N N . LEU A 1 615 ? 27.195 -13.422 15.360 1.00 86.50 615 LEU A N 1
ATOM 5006 C CA . LEU A 1 615 ? 25.749 -13.464 15.583 1.00 86.50 615 LEU A CA 1
ATOM 5007 C C . LEU A 1 615 ? 25.094 -14.658 14.870 1.00 86.50 615 LEU A C 1
ATOM 5009 O O . LEU A 1 615 ? 24.320 -15.386 15.490 1.00 86.50 615 LEU A O 1
ATOM 5013 N N . LEU A 1 616 ? 25.441 -14.919 13.604 1.00 85.88 616 LEU A N 1
ATOM 5014 C CA . LEU A 1 616 ? 24.933 -16.086 12.869 1.00 85.88 616 LEU A CA 1
ATOM 5015 C C . LEU A 1 616 ? 25.346 -17.413 13.527 1.00 85.88 616 LEU A C 1
ATOM 5017 O O . LEU A 1 616 ? 24.529 -18.330 13.657 1.00 85.88 616 LEU A O 1
ATOM 5021 N N . LYS A 1 617 ? 26.596 -17.511 14.000 1.00 86.56 617 LYS A N 1
ATOM 5022 C CA . LYS A 1 617 ? 27.085 -18.683 14.741 1.00 86.56 617 LYS A CA 1
ATOM 5023 C C . LYS A 1 617 ? 26.308 -18.884 16.044 1.00 86.56 617 LYS A C 1
ATOM 5025 O O . LYS A 1 617 ? 25.951 -20.016 16.364 1.00 86.56 617 LYS A O 1
ATOM 5030 N N . ALA A 1 618 ? 26.012 -17.807 16.770 1.00 85.06 618 ALA A N 1
ATOM 5031 C CA . ALA A 1 618 ? 25.224 -17.847 17.997 1.00 85.06 618 ALA A CA 1
ATOM 5032 C C . ALA A 1 618 ? 23.773 -18.274 17.736 1.00 85.06 618 ALA A C 1
ATOM 5034 O O . ALA A 1 618 ? 23.269 -19.160 18.423 1.00 85.06 618 ALA A O 1
ATOM 5035 N N . ILE A 1 619 ? 23.133 -17.726 16.699 1.00 85.38 619 ILE A N 1
ATOM 5036 C CA . ILE A 1 619 ? 21.784 -18.116 16.262 1.00 85.38 619 ILE A CA 1
ATOM 5037 C C . ILE A 1 619 ? 21.705 -19.626 16.012 1.00 85.38 619 ILE A C 1
ATOM 5039 O O . ILE A 1 619 ? 20.818 -20.299 16.543 1.00 85.38 619 ILE A O 1
ATOM 5043 N N . LYS A 1 620 ? 22.679 -20.173 15.273 1.00 84.75 620 LYS A N 1
ATOM 5044 C CA . LYS A 1 620 ? 22.770 -21.612 15.002 1.00 84.75 620 LYS A CA 1
ATOM 5045 C C . LYS A 1 620 ? 23.036 -22.418 16.278 1.00 84.75 620 LYS A C 1
ATOM 5047 O O . LYS A 1 620 ? 22.335 -23.397 16.528 1.00 84.75 620 LYS A O 1
ATOM 5052 N N . LYS A 1 621 ? 24.007 -21.998 17.101 1.00 85.19 621 LYS A N 1
ATOM 5053 C CA . LYS A 1 621 ? 24.381 -22.659 18.368 1.00 85.19 621 LYS A CA 1
ATOM 5054 C C . LYS A 1 621 ? 23.190 -22.783 19.318 1.00 85.19 621 LYS A C 1
ATOM 5056 O O . LYS A 1 621 ? 22.980 -23.840 19.904 1.00 85.19 621 LYS A O 1
ATOM 5061 N N . HIS A 1 622 ? 22.403 -21.720 19.444 1.00 82.19 622 HIS A N 1
ATOM 5062 C CA . HIS A 1 622 ? 21.259 -21.654 20.350 1.00 82.19 622 HIS A CA 1
ATOM 5063 C C . HIS A 1 622 ? 19.943 -22.137 19.713 1.00 82.19 622 HIS A C 1
ATOM 5065 O O . HIS A 1 622 ? 18.902 -22.083 20.359 1.00 82.19 622 HIS A O 1
ATOM 5071 N N . LYS A 1 623 ? 19.973 -22.665 18.478 1.00 83.38 623 LYS A N 1
ATOM 5072 C CA . LYS A 1 623 ? 18.796 -23.176 17.749 1.00 83.38 623 LYS A CA 1
ATOM 5073 C C . LYS A 1 623 ? 17.645 -22.157 17.672 1.00 83.38 623 LYS A C 1
ATOM 5075 O O . LYS A 1 623 ? 16.479 -22.534 17.787 1.00 83.38 623 LYS A O 1
ATOM 5080 N N . ILE A 1 624 ? 17.970 -20.876 17.490 1.00 83.12 624 ILE A N 1
ATOM 5081 C CA . ILE A 1 624 ? 16.978 -19.794 17.419 1.00 83.12 624 ILE A CA 1
ATOM 5082 C C . ILE A 1 624 ? 16.232 -19.897 16.092 1.00 83.12 624 ILE A C 1
ATOM 5084 O O . ILE A 1 624 ? 16.856 -19.911 15.031 1.00 83.12 624 ILE A O 1
ATOM 5088 N N . LYS A 1 625 ? 14.899 -19.964 16.150 1.00 82.75 625 LYS A N 1
ATOM 5089 C CA . LYS A 1 625 ? 14.041 -20.064 14.957 1.00 82.75 625 LYS A CA 1
ATOM 5090 C C . LYS A 1 625 ? 13.497 -18.719 14.468 1.00 82.75 625 LYS A C 1
ATOM 5092 O O . LYS A 1 625 ? 13.140 -18.620 13.298 1.00 82.75 625 LYS A O 1
ATOM 5097 N N . HIS A 1 626 ? 13.433 -17.706 15.332 1.00 84.69 626 HIS A N 1
ATOM 5098 C CA . HIS A 1 626 ? 12.912 -16.375 15.012 1.00 84.69 626 HIS A CA 1
ATOM 5099 C C . HIS A 1 626 ? 13.630 -15.289 15.824 1.00 84.69 626 HIS A C 1
ATOM 5101 O O . HIS A 1 626 ? 13.886 -15.464 17.018 1.00 84.69 626 HIS A O 1
ATOM 5107 N N . LEU A 1 627 ? 13.945 -14.156 15.193 1.00 86.25 627 LEU A N 1
ATOM 5108 C CA . LEU A 1 627 ? 14.600 -13.015 15.837 1.00 86.25 627 LEU A CA 1
ATOM 5109 C C . LEU A 1 627 ? 13.654 -11.811 15.918 1.00 86.25 627 LEU A C 1
ATOM 5111 O O . LEU A 1 627 ? 12.934 -11.486 14.979 1.00 86.25 627 LEU A O 1
ATOM 5115 N N . VAL A 1 628 ? 13.684 -11.104 17.036 1.00 86.44 628 VAL A N 1
ATOM 5116 C CA . VAL A 1 628 ? 12.965 -9.846 17.235 1.00 86.44 628 VAL A CA 1
ATOM 5117 C C . VAL A 1 628 ? 13.994 -8.739 17.276 1.00 86.44 628 VAL A C 1
ATOM 5119 O O . VAL A 1 628 ? 14.890 -8.732 18.121 1.00 86.44 628 VAL A O 1
ATOM 5122 N N . LEU A 1 629 ? 13.874 -7.803 16.345 1.00 83.88 629 LEU A N 1
ATOM 5123 C CA . LEU A 1 629 ? 14.743 -6.641 16.280 1.00 83.88 629 LEU A CA 1
ATOM 5124 C C . LEU A 1 629 ? 13.931 -5.399 16.578 1.00 83.88 629 LEU A C 1
ATOM 5126 O O . LEU A 1 629 ? 12.891 -5.171 15.983 1.00 83.88 629 LEU A O 1
ATOM 5130 N N . GLU A 1 630 ? 14.451 -4.555 17.451 1.00 78.81 630 GLU A N 1
ATOM 5131 C CA . GLU A 1 630 ? 13.728 -3.386 17.957 1.00 78.81 630 GLU A CA 1
ATOM 5132 C C . GLU A 1 630 ? 13.792 -2.156 17.058 1.00 78.81 630 GLU A C 1
ATOM 5134 O O . GLU A 1 630 ? 13.291 -1.090 17.407 1.00 78.81 630 GLU A O 1
ATOM 5139 N N . LYS A 1 631 ? 14.488 -2.274 15.930 1.00 76.31 631 LYS A N 1
ATOM 5140 C CA . LYS A 1 631 ? 14.619 -1.226 14.924 1.00 76.31 631 LYS A CA 1
ATOM 5141 C C . LYS A 1 631 ? 14.582 -1.880 13.555 1.00 76.31 631 LYS A C 1
ATOM 5143 O O . LYS A 1 631 ? 15.270 -2.875 13.319 1.00 76.31 631 LYS A O 1
ATOM 5148 N N . GLN A 1 632 ? 13.792 -1.302 12.658 1.00 79.25 632 GLN A N 1
ATOM 5149 C CA . GLN A 1 632 ? 13.731 -1.729 11.268 1.00 79.25 632 GLN A CA 1
ATOM 5150 C C . GLN A 1 632 ? 14.713 -0.914 10.418 1.00 79.25 632 GLN A C 1
ATOM 5152 O O . GLN A 1 632 ? 14.394 0.171 9.934 1.00 79.25 632 GLN A O 1
ATOM 5157 N N . ASP A 1 633 ? 15.903 -1.458 10.197 1.00 76.06 633 ASP A N 1
ATOM 5158 C CA . ASP A 1 633 ? 16.936 -0.858 9.348 1.00 76.06 633 ASP A CA 1
ATOM 5159 C C . ASP A 1 633 ? 17.663 -1.901 8.492 1.00 76.06 633 ASP A C 1
ATOM 5161 O O . ASP A 1 633 ? 17.227 -3.052 8.386 1.00 76.06 633 ASP A O 1
ATOM 5165 N N . PHE A 1 634 ? 18.765 -1.502 7.852 1.00 73.00 634 PHE A N 1
ATOM 5166 C CA . PHE A 1 634 ? 19.541 -2.368 6.964 1.00 73.00 634 PHE A CA 1
ATOM 5167 C C . PHE A 1 634 ? 19.938 -3.701 7.624 1.00 73.00 634 PHE A C 1
ATOM 5169 O O . PHE A 1 634 ? 20.019 -4.715 6.938 1.00 73.00 634 PHE A O 1
ATOM 5176 N N . ARG A 1 635 ? 20.119 -3.739 8.954 1.00 73.00 635 ARG A N 1
ATOM 5177 C CA . ARG A 1 635 ? 20.492 -4.956 9.690 1.00 73.00 635 ARG A CA 1
ATOM 5178 C C . ARG A 1 635 ? 19.363 -5.971 9.670 1.00 73.00 635 ARG A C 1
ATOM 5180 O O . ARG A 1 635 ? 19.603 -7.144 9.406 1.00 73.00 635 ARG A O 1
ATOM 5187 N N . SER A 1 636 ? 18.134 -5.507 9.907 1.00 76.00 636 SER A N 1
ATOM 5188 C CA . SER A 1 636 ? 16.946 -6.358 9.830 1.00 76.00 636 SER A CA 1
ATOM 5189 C C . SER A 1 636 ? 16.758 -6.936 8.430 1.00 76.00 636 SER A C 1
ATOM 5191 O O . SER A 1 636 ? 16.461 -8.116 8.301 1.00 76.00 636 SER A O 1
ATOM 5193 N N . ALA A 1 637 ? 17.051 -6.159 7.382 1.00 78.75 637 ALA A N 1
ATOM 5194 C CA . ALA A 1 637 ? 17.030 -6.648 6.005 1.00 78.75 637 ALA A CA 1
ATOM 5195 C C . ALA A 1 637 ? 18.137 -7.684 5.728 1.00 78.75 637 ALA A C 1
ATOM 5197 O O . ALA A 1 637 ? 17.895 -8.673 5.037 1.00 78.75 637 ALA A O 1
ATOM 5198 N N . SER A 1 638 ? 19.339 -7.487 6.277 1.00 77.56 638 SER A N 1
ATOM 5199 C CA . SER A 1 638 ? 20.461 -8.420 6.119 1.00 77.56 638 SER A CA 1
ATOM 5200 C C . SER A 1 638 ? 20.248 -9.732 6.872 1.00 77.56 638 SER A C 1
ATOM 5202 O O . SER A 1 638 ? 20.453 -10.799 6.299 1.00 77.56 638 SER A O 1
ATOM 5204 N N . LEU A 1 639 ? 19.810 -9.676 8.134 1.00 79.44 639 LEU A N 1
ATOM 5205 C CA . LEU A 1 639 ? 19.565 -10.862 8.958 1.00 79.44 639 LEU A CA 1
ATOM 5206 C C . LEU A 1 639 ? 18.319 -11.639 8.498 1.00 79.44 639 LEU A C 1
ATOM 5208 O O . LEU A 1 639 ? 18.309 -12.863 8.609 1.00 79.44 639 LEU A O 1
ATOM 5212 N N . ALA A 1 640 ? 17.316 -10.966 7.915 1.00 84.06 640 ALA A N 1
ATOM 5213 C CA . ALA A 1 640 ? 16.099 -11.608 7.401 1.00 84.06 640 ALA A CA 1
ATOM 5214 C C . ALA A 1 640 ? 16.364 -12.616 6.270 1.00 84.06 640 ALA A C 1
ATOM 5216 O O . ALA A 1 640 ? 15.511 -13.450 5.977 1.00 84.06 640 ALA A O 1
ATOM 5217 N N . LYS A 1 641 ? 17.551 -12.570 5.649 1.00 84.81 641 LYS A N 1
ATOM 5218 C CA . LYS A 1 641 ? 18.001 -13.578 4.678 1.00 84.81 641 LYS A CA 1
ATOM 5219 C C . 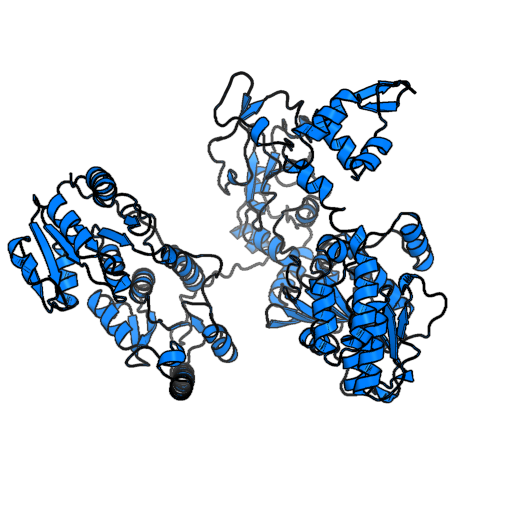LYS A 1 641 ? 18.347 -14.923 5.325 1.00 84.81 641 LYS A C 1
ATOM 5221 O O . LYS A 1 641 ? 18.341 -15.935 4.636 1.00 84.81 641 LYS A O 1
ATOM 5226 N N . PHE A 1 642 ? 18.677 -14.931 6.618 1.00 83.62 642 PHE A N 1
ATOM 5227 C CA . PHE A 1 642 ? 19.213 -16.098 7.327 1.00 83.62 642 PHE A CA 1
ATOM 5228 C C . PHE A 1 642 ? 18.251 -16.665 8.375 1.00 83.62 642 PHE A C 1
ATOM 5230 O O . PHE A 1 642 ? 18.274 -17.863 8.640 1.00 83.62 642 PHE A O 1
ATOM 5237 N N . ILE A 1 643 ? 17.415 -15.819 8.979 1.00 83.81 643 ILE A N 1
ATOM 5238 C CA . ILE A 1 643 ? 16.438 -16.207 10.000 1.00 83.81 643 ILE A CA 1
ATOM 5239 C C . ILE A 1 643 ? 15.177 -15.343 9.857 1.00 83.81 643 ILE A C 1
ATOM 5241 O O . ILE A 1 643 ? 15.301 -14.169 9.516 1.00 83.81 643 ILE A O 1
ATOM 5245 N N . PRO A 1 644 ? 13.966 -15.870 10.107 1.00 85.31 644 PRO A N 1
ATOM 5246 C CA . PRO A 1 644 ? 12.764 -15.053 10.241 1.00 85.31 644 PRO A CA 1
ATOM 5247 C C . PRO A 1 644 ? 12.932 -13.931 11.274 1.00 85.31 644 PRO A C 1
ATOM 5249 O O . PRO A 1 644 ? 13.472 -14.158 12.359 1.00 85.31 644 PRO A O 1
ATOM 5252 N N . ILE A 1 645 ? 12.471 -12.721 10.934 1.00 86.31 645 ILE A N 1
ATOM 5253 C CA . ILE A 1 645 ? 12.591 -11.534 11.792 1.00 86.31 645 ILE A CA 1
ATOM 5254 C C . ILE A 1 645 ? 11.261 -10.808 11.917 1.00 86.31 645 ILE A C 1
ATOM 5256 O O . ILE A 1 645 ? 10.584 -10.591 10.912 1.00 86.31 645 ILE A O 1
ATOM 5260 N N . THR A 1 646 ? 10.937 -10.359 13.130 1.00 85.81 646 THR A N 1
ATOM 5261 C CA . THR A 1 646 ? 9.918 -9.324 13.363 1.00 85.81 646 THR A CA 1
ATOM 5262 C C . THR A 1 646 ? 10.591 -8.011 13.751 1.00 85.81 646 THR A C 1
ATOM 5264 O O . THR A 1 646 ? 11.508 -7.994 14.575 1.00 85.81 646 THR A O 1
ATOM 5267 N N . THR A 1 647 ? 10.125 -6.911 13.160 1.00 86.44 647 THR A N 1
ATOM 5268 C CA . THR A 1 647 ? 10.579 -5.545 13.445 1.00 86.44 647 THR A CA 1
ATOM 5269 C C . THR A 1 647 ? 9.402 -4.621 13.753 1.00 86.44 647 THR A C 1
ATOM 5271 O O . THR A 1 647 ? 8.307 -4.890 13.261 1.00 86.44 647 THR A O 1
ATOM 5274 N N . PRO A 1 648 ? 9.621 -3.516 14.484 1.00 85.12 648 PRO A N 1
ATOM 5275 C CA . PRO A 1 648 ? 8.588 -2.522 14.762 1.00 85.12 648 PRO A CA 1
ATOM 5276 C C . PRO A 1 648 ? 8.057 -1.827 13.502 1.00 85.12 648 PRO A C 1
ATOM 5278 O O . PRO A 1 648 ? 8.712 -1.819 12.454 1.00 85.12 648 PRO A O 1
ATOM 5281 N N . ASN A 1 649 ? 6.883 -1.206 13.627 1.00 82.94 649 ASN A N 1
ATOM 5282 C CA . ASN A 1 649 ? 6.209 -0.461 12.569 1.00 82.94 649 ASN A CA 1
ATOM 5283 C C . ASN A 1 649 ? 6.884 0.906 12.343 1.00 82.94 649 ASN A C 1
ATOM 5285 O O . ASN A 1 649 ? 6.915 1.751 13.235 1.00 82.94 649 ASN A O 1
ATOM 5289 N N . LYS A 1 650 ? 7.396 1.165 11.135 1.00 83.19 650 LYS A N 1
ATOM 5290 C CA . LYS A 1 650 ? 8.068 2.435 10.789 1.00 83.19 650 LYS A CA 1
ATOM 5291 C C . LYS A 1 650 ? 7.184 3.679 10.876 1.00 83.19 650 LYS A C 1
ATOM 5293 O O . LYS A 1 650 ? 7.721 4.780 10.952 1.00 83.19 650 LYS A O 1
ATOM 5298 N N . GLU A 1 651 ? 5.864 3.529 10.836 1.00 84.06 651 GLU A N 1
ATOM 5299 C CA . GLU A 1 651 ? 4.935 4.662 10.904 1.00 84.06 651 GLU A CA 1
ATOM 5300 C C . GLU A 1 651 ? 4.780 5.208 12.333 1.00 84.06 651 GLU A C 1
ATOM 5302 O O . GLU A 1 651 ? 4.385 6.361 12.518 1.00 84.06 651 GLU A O 1
ATOM 5307 N N . ILE A 1 652 ? 5.140 4.415 13.350 1.00 83.12 652 ILE A N 1
ATOM 5308 C CA . ILE A 1 652 ? 5.015 4.796 14.758 1.00 83.12 652 ILE A CA 1
ATOM 5309 C C . ILE A 1 652 ? 6.320 5.425 15.227 1.00 83.12 652 ILE A C 1
ATOM 5311 O O . ILE A 1 652 ? 7.326 4.749 15.446 1.00 83.12 652 ILE A O 1
ATOM 5315 N N . LYS A 1 653 ? 6.287 6.747 15.395 1.00 86.06 653 LYS A N 1
ATOM 5316 C CA . LYS A 1 653 ? 7.455 7.535 15.803 1.00 86.06 653 LYS A CA 1
ATOM 5317 C C . LYS A 1 653 ? 7.871 7.292 17.255 1.00 86.06 653 LYS A C 1
ATOM 5319 O O . LYS A 1 653 ? 9.058 7.169 17.533 1.00 86.06 653 LYS A O 1
ATOM 5324 N N . ASN A 1 654 ? 6.908 7.199 18.176 1.00 88.38 654 ASN A N 1
ATOM 5325 C CA . ASN A 1 654 ? 7.207 7.028 19.596 1.00 88.38 654 ASN A CA 1
ATOM 5326 C C . ASN A 1 654 ? 7.691 5.600 19.904 1.00 88.38 654 ASN A C 1
ATOM 5328 O O . ASN A 1 654 ? 6.994 4.624 19.627 1.00 88.38 654 ASN A O 1
ATOM 5332 N N . VAL A 1 655 ? 8.867 5.478 20.516 1.00 87.94 655 VAL A N 1
ATOM 5333 C CA . VAL A 1 655 ? 9.552 4.196 20.733 1.00 87.94 655 VAL A CA 1
ATOM 5334 C C . VAL A 1 655 ? 8.836 3.298 21.740 1.00 87.94 655 VAL A C 1
ATOM 5336 O O . VAL A 1 655 ? 8.820 2.084 21.537 1.00 87.94 655 VAL A O 1
ATOM 5339 N N . TYR A 1 656 ? 8.200 3.858 22.776 1.00 88.44 656 TYR A N 1
ATOM 5340 C CA . TYR A 1 656 ? 7.388 3.070 23.711 1.00 88.44 656 TYR A CA 1
ATOM 5341 C C . TYR A 1 656 ? 6.200 2.442 22.987 1.00 88.44 656 TYR A C 1
ATOM 5343 O O . TYR A 1 656 ? 6.054 1.224 23.009 1.00 88.44 656 TYR A O 1
ATOM 5351 N N . GLN A 1 657 ? 5.408 3.254 22.282 1.00 88.88 657 GLN A N 1
ATOM 5352 C CA . GLN A 1 657 ? 4.231 2.780 21.543 1.00 88.88 657 GLN A CA 1
ATOM 5353 C C . GLN A 1 657 ? 4.605 1.738 20.487 1.00 88.88 657 GLN A C 1
ATOM 5355 O O . GLN A 1 657 ? 3.959 0.701 20.368 1.00 88.88 657 GLN A O 1
ATOM 5360 N N . ASN A 1 658 ? 5.687 1.988 19.751 1.00 89.81 658 ASN A N 1
ATOM 5361 C CA . ASN A 1 658 ? 6.126 1.103 18.682 1.00 89.81 658 ASN A CA 1
ATOM 5362 C C . ASN A 1 658 ? 6.587 -0.265 19.214 1.00 89.81 658 ASN A C 1
ATOM 5364 O O . ASN A 1 658 ? 6.273 -1.310 18.645 1.00 89.81 658 ASN A O 1
ATOM 5368 N N . ARG A 1 659 ? 7.310 -0.275 20.342 1.00 88.88 659 ARG A N 1
ATOM 5369 C CA . ARG A 1 659 ? 7.751 -1.517 20.993 1.00 88.88 659 ARG A CA 1
ATOM 5370 C C . ARG A 1 659 ? 6.623 -2.239 21.713 1.00 88.88 659 ARG A C 1
ATOM 5372 O O . ARG A 1 659 ? 6.608 -3.465 21.690 1.00 88.88 659 ARG A O 1
ATOM 5379 N N . GLN A 1 660 ? 5.683 -1.510 22.310 1.00 88.88 660 GLN A N 1
ATOM 5380 C CA . GLN A 1 660 ? 4.465 -2.098 22.860 1.00 88.88 660 GLN A CA 1
ATOM 5381 C C . GLN A 1 660 ? 3.709 -2.847 21.765 1.00 88.88 660 GLN A C 1
ATOM 5383 O O . GLN A 1 660 ? 3.468 -4.034 21.920 1.00 88.88 660 GLN A O 1
ATOM 5388 N N . GLU A 1 661 ? 3.447 -2.217 20.615 1.00 88.06 661 GLU A N 1
ATOM 5389 C CA . GLU A 1 661 ? 2.787 -2.889 19.490 1.00 88.06 661 GLU A CA 1
ATOM 5390 C C . GLU A 1 661 ? 3.573 -4.115 19.008 1.00 88.06 661 GLU A C 1
ATOM 5392 O O . GLU A 1 661 ? 3.001 -5.196 18.853 1.00 88.06 661 GLU A O 1
ATOM 5397 N N . LEU A 1 662 ? 4.890 -3.974 18.829 1.00 87.31 662 LEU A N 1
ATOM 5398 C CA . LEU A 1 662 ? 5.771 -5.074 18.442 1.00 87.31 662 LEU A CA 1
ATOM 5399 C C . LEU A 1 662 ? 5.648 -6.264 19.403 1.00 87.31 662 LEU A C 1
ATOM 5401 O O . LEU A 1 662 ? 5.431 -7.397 18.976 1.00 87.31 662 LEU A O 1
ATOM 5405 N N . PHE A 1 663 ? 5.791 -6.025 20.704 1.00 86.31 663 PHE A N 1
ATOM 5406 C CA . PHE A 1 663 ? 5.756 -7.089 21.699 1.00 86.31 663 PHE A CA 1
ATOM 5407 C C . PHE A 1 663 ? 4.341 -7.622 21.940 1.00 86.31 663 PHE A C 1
ATOM 5409 O O . PHE A 1 663 ? 4.199 -8.816 22.189 1.00 86.31 663 PHE A O 1
ATOM 5416 N N . SER A 1 664 ? 3.297 -6.811 21.772 1.00 84.44 664 SER A N 1
ATOM 5417 C CA . SER A 1 664 ? 1.909 -7.279 21.762 1.00 84.44 664 SER A CA 1
ATOM 5418 C C . SER A 1 664 ? 1.657 -8.262 20.625 1.00 84.44 664 SER A C 1
ATOM 5420 O O . SER A 1 664 ? 1.072 -9.318 20.850 1.00 84.44 664 SER A O 1
ATOM 5422 N N . GLN A 1 665 ? 2.159 -7.969 19.421 1.00 81.25 665 GLN A N 1
ATOM 5423 C CA . GLN A 1 665 ? 2.062 -8.877 18.273 1.00 81.25 665 GLN A CA 1
ATOM 5424 C C . GLN A 1 665 ? 2.813 -10.193 18.505 1.00 81.25 665 GLN A C 1
ATOM 5426 O O . GLN A 1 665 ? 2.372 -11.245 18.049 1.00 81.25 665 GLN A O 1
ATOM 5431 N N . ILE A 1 666 ? 3.955 -10.139 19.195 1.00 81.12 666 ILE A N 1
ATOM 5432 C CA . ILE A 1 666 ? 4.822 -11.304 19.405 1.00 81.12 666 ILE A CA 1
ATOM 5433 C C . ILE A 1 666 ? 4.347 -12.174 20.565 1.00 81.12 666 ILE A C 1
ATOM 5435 O O . ILE A 1 666 ? 4.360 -13.393 20.450 1.00 81.12 666 ILE A O 1
ATOM 5439 N N . TYR A 1 667 ? 3.976 -11.571 21.689 1.00 79.56 667 TYR A N 1
ATOM 5440 C CA . TYR A 1 667 ? 3.702 -12.286 22.935 1.00 79.56 667 TYR A CA 1
ATOM 5441 C C . TYR A 1 667 ? 2.212 -12.353 23.276 1.00 79.56 667 TYR A C 1
ATOM 5443 O O . TYR A 1 667 ? 1.862 -12.923 24.307 1.00 79.56 667 TYR A O 1
ATOM 5451 N N . GLY A 1 668 ? 1.338 -11.768 22.446 1.00 75.12 668 GLY A N 1
ATOM 5452 C CA . GLY A 1 668 ? -0.101 -11.690 22.715 1.00 75.12 668 GLY A CA 1
ATOM 5453 C C . GLY A 1 668 ? -0.436 -10.860 23.956 1.00 75.12 668 GLY A C 1
ATOM 5454 O O . GLY A 1 668 ? -1.501 -11.034 24.540 1.00 75.12 668 GLY A O 1
ATOM 5455 N N . TYR A 1 669 ? 0.486 -9.998 24.393 1.00 78.31 669 TYR A N 1
ATOM 5456 C CA . TYR A 1 669 ? 0.361 -9.233 25.627 1.00 78.31 669 TYR A CA 1
ATOM 5457 C C . TYR A 1 669 ? -0.192 -7.838 25.352 1.00 78.31 669 TYR A C 1
ATOM 5459 O O . TYR A 1 669 ? 0.390 -7.091 24.568 1.00 78.31 669 TYR A O 1
ATOM 5467 N N . VAL A 1 670 ? -1.288 -7.461 26.002 1.00 78.75 670 VAL A N 1
ATOM 5468 C CA . VAL A 1 670 ? -1.796 -6.086 25.958 1.00 78.75 670 VAL A CA 1
ATOM 5469 C C . VAL A 1 670 ? -1.116 -5.311 27.075 1.00 78.75 670 VAL A C 1
ATOM 5471 O O . VAL A 1 670 ? -1.297 -5.635 28.244 1.00 78.75 670 VAL A O 1
ATOM 5474 N N . PHE A 1 671 ? -0.314 -4.312 26.710 1.00 81.12 671 PHE A N 1
ATOM 5475 C CA . PHE A 1 671 ? 0.287 -3.423 27.695 1.00 81.12 671 PHE A CA 1
ATOM 5476 C C . PHE A 1 671 ? -0.790 -2.525 28.279 1.00 81.12 671 PHE A C 1
ATOM 5478 O O . PHE A 1 671 ? -1.395 -1.718 27.565 1.00 81.12 671 PHE A O 1
ATOM 5485 N N . ASP A 1 672 ? -0.980 -2.629 29.586 1.00 64.81 672 ASP A N 1
ATOM 5486 C CA . ASP A 1 672 ? -1.653 -1.576 30.312 1.00 64.81 672 ASP A CA 1
ATOM 5487 C C . ASP A 1 672 ? -0.724 -0.359 30.270 1.00 64.81 672 ASP A C 1
ATOM 5489 O O . ASP A 1 672 ? 0.468 -0.448 30.555 1.00 64.81 672 ASP A O 1
ATOM 5493 N N . ASN A 1 673 ? -1.252 0.800 29.886 1.00 63.34 673 ASN A N 1
ATOM 5494 C CA . ASN A 1 673 ? -0.559 2.075 30.050 1.00 63.34 673 ASN A CA 1
ATOM 5495 C C . ASN A 1 673 ? -1.108 2.740 31.317 1.00 63.34 673 ASN A C 1
ATOM 5497 O O . ASN A 1 673 ? -1.825 3.741 31.179 1.00 63.34 673 ASN A O 1
ATOM 5501 N N . PRO A 1 674 ? -0.875 2.196 32.536 1.00 52.19 674 PRO A N 1
ATOM 5502 C CA . PRO A 1 674 ? -1.334 2.866 33.732 1.00 52.19 674 PRO A CA 1
ATOM 5503 C C . PRO A 1 674 ? -0.671 4.237 33.731 1.00 52.19 674 PRO A C 1
ATOM 5505 O O . PRO A 1 674 ? 0.555 4.364 33.743 1.00 52.19 674 PRO A O 1
ATOM 5508 N N . LEU A 1 675 ? -1.504 5.270 33.636 1.00 59.03 675 LEU A N 1
ATOM 5509 C CA . LEU A 1 675 ? -1.083 6.633 33.886 1.00 59.03 675 LEU A CA 1
ATOM 5510 C C . LEU A 1 675 ? -0.482 6.616 35.285 1.00 59.03 675 LEU A C 1
ATOM 5512 O O . LEU A 1 675 ? -1.205 6.404 36.252 1.00 59.03 675 LEU A O 1
ATOM 5516 N N . TYR A 1 676 ? 0.833 6.775 35.385 1.00 66.19 676 TYR A N 1
ATOM 5517 C CA . TYR A 1 676 ? 1.435 7.162 36.645 1.00 66.19 676 TYR A CA 1
ATOM 5518 C C . TYR A 1 676 ? 1.191 8.669 36.768 1.00 66.19 676 TYR A C 1
ATOM 5520 O O . TYR A 1 676 ? 1.801 9.427 36.005 1.00 66.19 676 TYR A O 1
ATOM 5528 N N . PRO A 1 677 ? 0.249 9.128 37.616 1.00 63.41 677 PRO A N 1
ATOM 5529 C CA . PRO A 1 677 ? 0.014 10.551 37.772 1.00 63.41 677 PRO A CA 1
ATOM 5530 C C . PRO A 1 677 ? 1.253 11.152 38.431 1.00 63.41 677 PRO A C 1
ATOM 5532 O O . PRO A 1 677 ? 1.505 10.944 39.616 1.00 63.41 677 PRO A O 1
ATOM 5535 N N . MET A 1 678 ? 2.048 11.883 37.654 1.00 69.31 678 MET A N 1
ATOM 5536 C CA . MET A 1 678 ? 3.144 12.664 38.212 1.00 69.31 678 MET A CA 1
ATOM 5537 C C . MET A 1 678 ? 2.535 13.798 39.036 1.00 69.31 678 MET A C 1
ATOM 5539 O O . MET A 1 678 ? 1.937 14.719 38.483 1.00 69.31 678 MET A O 1
ATOM 5543 N N . SER A 1 679 ? 2.648 13.710 40.359 1.00 68.06 679 SER A N 1
ATOM 5544 C CA . SER A 1 679 ? 2.211 14.755 41.278 1.00 68.06 679 SER A CA 1
ATOM 5545 C C . SER A 1 679 ? 3.416 15.232 42.064 1.00 68.06 679 SER A C 1
ATOM 5547 O O . SER A 1 679 ? 3.983 14.502 42.875 1.00 68.06 679 SER A O 1
ATOM 5549 N N . VAL A 1 680 ? 3.819 16.467 41.790 1.00 71.75 680 VAL A N 1
ATOM 5550 C CA . VAL A 1 680 ? 4.943 17.136 42.442 1.00 71.75 680 VAL A CA 1
ATOM 5551 C C . VAL A 1 680 ? 4.371 18.093 43.497 1.00 71.75 680 VAL A C 1
ATOM 5553 O O . VAL A 1 680 ? 4.599 19.291 43.466 1.00 71.75 680 VAL A O 1
ATOM 5556 N N . LYS A 1 681 ? 3.515 17.601 44.403 1.00 65.94 681 LYS A N 1
ATOM 5557 C CA . LYS A 1 681 ? 2.963 18.451 45.473 1.00 65.94 681 LYS A CA 1
ATOM 5558 C C . LYS A 1 681 ? 4.007 18.612 46.579 1.00 65.94 681 LYS A C 1
ATOM 5560 O O . LYS A 1 681 ? 4.266 17.655 47.299 1.00 65.94 681 LYS A O 1
ATOM 5565 N N . ASN A 1 682 ? 4.559 19.819 46.720 1.00 69.38 682 ASN A N 1
ATOM 5566 C CA . ASN A 1 682 ? 5.539 20.203 47.747 1.00 69.38 682 ASN A CA 1
ATOM 5567 C C . ASN A 1 682 ? 6.786 19.294 47.799 1.00 69.38 682 ASN A C 1
ATOM 5569 O O . ASN A 1 682 ? 7.055 18.694 48.845 1.00 69.38 682 ASN A O 1
ATOM 5573 N N . PRO A 1 683 ? 7.552 19.160 46.700 1.00 81.00 683 PRO A N 1
ATOM 5574 C CA . PRO A 1 683 ? 8.788 18.387 46.740 1.00 81.00 683 PRO A CA 1
ATOM 5575 C C . PRO A 1 683 ? 9.756 19.031 47.732 1.00 81.00 683 PRO A C 1
ATOM 5577 O O . PRO A 1 683 ? 9.816 20.249 47.839 1.00 81.00 683 PRO A O 1
ATOM 5580 N N . LYS A 1 684 ? 10.524 18.227 48.463 1.00 82.19 684 LYS A N 1
ATOM 5581 C CA . LYS A 1 684 ? 11.572 18.706 49.372 1.00 82.19 684 LYS A CA 1
ATOM 5582 C C . LYS A 1 684 ? 12.958 18.478 48.787 1.00 82.19 684 LYS A C 1
ATOM 5584 O O . LYS A 1 684 ? 13.832 19.314 48.997 1.00 82.19 684 LYS A O 1
ATOM 5589 N N . LYS A 1 685 ? 13.155 17.378 48.055 1.00 93.81 685 LYS A N 1
ATOM 5590 C CA . LYS A 1 685 ? 14.440 16.953 47.484 1.00 93.81 685 LYS A CA 1
ATOM 5591 C C . LYS A 1 685 ? 14.385 16.937 45.960 1.00 93.81 685 LYS A C 1
ATOM 5593 O O . LYS A 1 685 ? 13.627 16.164 45.374 1.00 93.81 685 LYS A O 1
ATOM 5598 N N . ILE A 1 686 ? 15.222 17.744 45.315 1.00 95.69 686 ILE A N 1
ATOM 5599 C CA . ILE A 1 686 ? 15.318 17.818 43.853 1.00 95.69 686 ILE A CA 1
ATOM 5600 C C . ILE A 1 686 ? 16.696 17.336 43.415 1.00 95.69 686 ILE A C 1
ATOM 5602 O O . ILE A 1 686 ? 17.708 17.821 43.912 1.00 95.69 686 ILE A O 1
ATOM 5606 N N . LEU A 1 687 ? 16.740 16.405 42.466 1.00 97.31 687 LEU A N 1
ATOM 5607 C CA . LEU A 1 687 ? 17.979 15.926 41.861 1.00 97.31 687 LEU A CA 1
ATOM 5608 C C . LEU A 1 687 ? 18.141 16.530 40.468 1.00 97.31 687 LEU A C 1
ATOM 5610 O O . LEU A 1 687 ? 17.270 16.352 39.621 1.00 97.31 687 LEU A O 1
ATOM 5614 N N . ILE A 1 688 ? 19.260 17.203 40.208 1.00 97.19 688 ILE A N 1
ATOM 5615 C CA . ILE A 1 688 ? 19.540 17.835 38.917 1.00 97.19 688 ILE A CA 1
ATOM 5616 C C . ILE A 1 688 ? 20.750 17.173 38.265 1.00 97.19 688 ILE A C 1
ATOM 5618 O O . ILE A 1 688 ? 21.838 17.145 38.837 1.00 97.19 688 ILE A O 1
ATOM 5622 N N . ASN A 1 689 ? 20.567 16.697 37.034 1.00 95.81 689 ASN A N 1
ATOM 5623 C CA . ASN A 1 689 ? 21.652 16.311 36.142 1.00 95.81 689 ASN A CA 1
ATOM 5624 C C . ASN A 1 689 ? 21.710 17.264 34.931 1.00 95.81 689 ASN A C 1
ATOM 5626 O O . ASN A 1 689 ? 20.872 17.153 34.026 1.00 95.81 689 ASN A O 1
ATOM 5630 N N . PRO A 1 690 ? 22.704 18.166 34.861 1.00 94.12 690 PRO A N 1
ATOM 5631 C CA . PRO A 1 690 ? 22.868 19.059 33.721 1.00 94.12 690 PRO A CA 1
ATOM 5632 C C . PRO A 1 690 ? 23.525 18.377 32.511 1.00 94.12 690 PRO A C 1
ATOM 5634 O O . PRO A 1 690 ? 23.506 18.939 31.415 1.00 94.12 690 PRO A O 1
ATOM 5637 N N . PHE A 1 691 ? 24.086 17.176 32.670 1.00 91.62 691 PHE A N 1
ATOM 5638 C CA . PHE A 1 691 ? 24.854 16.490 31.636 1.00 91.62 691 PHE A CA 1
ATOM 5639 C C . PHE A 1 691 ? 24.010 15.530 30.806 1.00 91.62 691 PHE A C 1
ATOM 5641 O O . PHE A 1 691 ? 23.090 14.870 31.288 1.00 91.62 691 PHE A O 1
ATOM 5648 N N . THR A 1 692 ? 24.385 15.404 29.540 1.00 88.31 692 THR A N 1
ATOM 5649 C CA . THR A 1 692 ? 23.907 14.383 28.612 1.00 88.31 692 THR A CA 1
ATOM 5650 C C . THR A 1 692 ? 25.100 13.797 27.861 1.00 88.31 692 THR A C 1
ATOM 5652 O O . THR A 1 692 ? 26.204 14.339 27.894 1.00 88.31 692 THR A O 1
ATOM 5655 N N . ARG A 1 693 ? 24.880 12.716 27.108 1.00 83.06 693 ARG A N 1
ATOM 5656 C CA . ARG A 1 693 ? 25.924 12.125 26.255 1.00 83.06 693 ARG A CA 1
ATOM 5657 C C . ARG A 1 693 ? 26.498 13.083 25.195 1.00 83.06 693 ARG A C 1
ATOM 5659 O O . ARG A 1 693 ? 27.640 12.904 24.779 1.00 83.06 693 ARG A O 1
ATOM 5666 N N . GLU A 1 694 ? 25.712 14.038 24.696 1.00 83.31 694 GLU A N 1
ATOM 5667 C CA . GLU A 1 694 ? 26.164 15.018 23.701 1.00 83.31 694 GLU A CA 1
ATOM 5668 C C . GLU A 1 694 ? 26.278 16.395 24.362 1.00 83.31 694 GLU A C 1
ATOM 5670 O O . GLU A 1 694 ? 25.266 16.980 24.729 1.00 83.31 694 GLU A O 1
ATOM 5675 N N . ASN A 1 695 ? 27.490 16.951 24.459 1.00 85.12 695 ASN A N 1
ATOM 5676 C CA . ASN A 1 695 ? 27.735 18.222 25.159 1.00 85.12 695 ASN A CA 1
ATOM 5677 C C . ASN A 1 695 ? 26.812 19.377 24.721 1.00 85.12 695 ASN A C 1
ATOM 5679 O O . ASN A 1 695 ? 26.426 20.201 25.542 1.00 85.12 695 ASN A O 1
ATOM 5683 N N . ASN A 1 696 ? 26.416 19.433 23.445 1.00 85.06 696 ASN A N 1
ATOM 5684 C CA . ASN A 1 696 ? 25.505 20.457 22.917 1.00 85.06 696 ASN A CA 1
ATOM 5685 C C . ASN A 1 696 ? 24.035 20.299 23.362 1.00 85.06 696 ASN A C 1
ATOM 5687 O O . ASN A 1 696 ? 23.207 21.133 23.004 1.00 85.06 696 ASN A O 1
ATOM 5691 N N . ARG A 1 697 ? 23.695 19.229 24.091 1.00 87.88 697 ARG A N 1
ATOM 5692 C CA . ARG A 1 697 ? 22.374 19.002 24.699 1.00 87.88 697 ARG A CA 1
ATOM 5693 C C . ARG A 1 697 ? 22.382 19.153 26.220 1.00 87.88 697 ARG A C 1
ATOM 5695 O O . ARG A 1 697 ? 21.333 18.968 26.834 1.00 87.88 697 ARG A O 1
ATOM 5702 N N . ASN A 1 698 ? 23.529 19.471 26.820 1.00 90.88 698 ASN A N 1
ATOM 5703 C CA . ASN A 1 698 ? 23.623 19.744 28.250 1.00 90.88 698 ASN A CA 1
ATOM 5704 C C . ASN A 1 698 ? 22.790 20.979 28.616 1.00 90.88 698 ASN A C 1
ATOM 5706 O O . ASN A 1 698 ? 22.596 21.880 27.798 1.00 90.88 698 ASN A O 1
ATOM 5710 N N . ILE A 1 699 ? 22.333 21.045 29.866 1.00 91.88 699 ILE A N 1
ATOM 5711 C CA . ILE A 1 699 ? 21.798 22.287 30.423 1.00 91.88 699 ILE A CA 1
ATOM 5712 C C . ILE A 1 699 ? 22.949 23.294 30.459 1.00 91.88 699 ILE A C 1
ATOM 5714 O O . ILE A 1 699 ? 23.958 23.051 31.119 1.00 91.88 699 ILE A O 1
ATOM 5718 N N . SER A 1 700 ? 22.829 24.394 29.706 1.00 91.38 700 SER A N 1
ATOM 5719 C CA . SER A 1 700 ? 23.838 25.453 29.703 1.00 91.38 700 SER A CA 1
ATOM 5720 C C . SER A 1 700 ? 24.038 25.994 31.118 1.00 91.38 700 SER A C 1
ATOM 5722 O O . SER A 1 700 ? 23.106 26.000 31.922 1.00 91.38 700 SER A O 1
ATOM 5724 N N . LEU A 1 701 ? 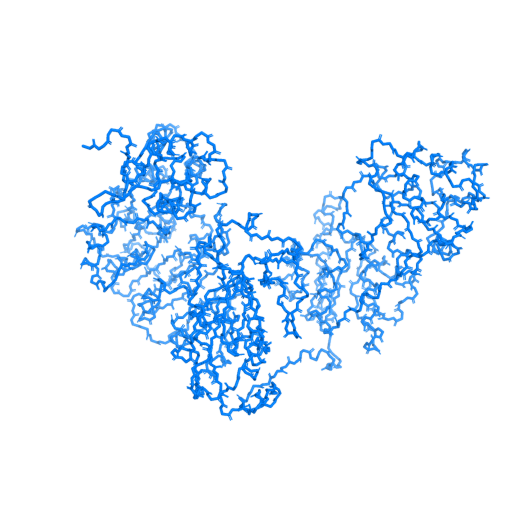25.243 26.479 31.424 1.00 91.62 701 LEU A N 1
ATOM 5725 C CA . LEU A 1 701 ? 25.535 27.058 32.738 1.00 91.62 701 LEU A CA 1
ATOM 5726 C C . LEU A 1 701 ? 24.574 28.208 33.079 1.00 91.62 701 LEU A C 1
ATOM 5728 O O . LEU A 1 701 ? 24.102 28.305 34.207 1.00 91.62 701 LEU A O 1
ATOM 5732 N N . GLU A 1 702 ? 24.255 29.048 32.095 1.00 92.31 702 GLU A N 1
ATOM 5733 C CA . GLU A 1 702 ? 23.292 30.140 32.240 1.00 92.31 702 GLU A CA 1
ATOM 5734 C C . GLU A 1 702 ? 21.907 29.621 32.649 1.00 92.31 702 GLU A C 1
ATOM 5736 O O . GLU A 1 702 ? 21.338 30.068 33.644 1.00 92.31 702 GLU A O 1
ATOM 5741 N N . HIS A 1 703 ? 21.382 28.618 31.940 1.00 94.50 703 HIS A N 1
ATOM 5742 C CA . HIS A 1 703 ? 20.070 28.058 32.257 1.00 94.50 703 HIS A CA 1
ATOM 5743 C C . HIS A 1 703 ? 20.088 27.255 33.561 1.00 94.50 703 HIS A C 1
ATOM 5745 O O . HIS A 1 703 ? 19.097 27.265 34.286 1.00 94.50 703 HIS A O 1
ATOM 5751 N N . LEU A 1 704 ? 21.202 26.596 33.897 1.00 94.94 704 LEU A N 1
ATOM 5752 C CA . LEU A 1 704 ? 21.374 25.913 35.176 1.00 94.94 704 LEU A CA 1
ATOM 5753 C C . LEU A 1 704 ? 21.289 26.912 36.335 1.00 94.94 704 LEU A C 1
ATOM 5755 O O . LEU A 1 704 ? 20.533 26.670 37.268 1.00 94.94 704 LEU A O 1
ATOM 5759 N N . LYS A 1 705 ? 21.967 28.063 36.244 1.00 94.75 705 LYS A N 1
ATOM 5760 C CA . LYS A 1 705 ? 21.863 29.137 37.246 1.00 94.75 705 LYS A CA 1
ATOM 5761 C C . LYS A 1 705 ? 20.429 29.652 37.399 1.00 94.75 705 LYS A C 1
ATOM 5763 O O . LYS A 1 705 ? 19.978 29.863 38.520 1.00 94.75 705 LYS A O 1
ATOM 5768 N N . ILE A 1 706 ? 19.683 29.793 36.299 1.00 95.00 706 ILE A N 1
ATOM 5769 C CA . ILE A 1 706 ? 18.253 30.153 36.344 1.00 95.00 706 ILE A CA 1
ATOM 5770 C C . ILE A 1 706 ? 17.441 29.076 37.078 1.00 95.00 706 ILE A C 1
ATOM 5772 O O . ILE A 1 706 ? 16.634 29.401 37.947 1.00 95.00 706 ILE A O 1
ATOM 5776 N N . VAL A 1 707 ? 17.665 27.794 36.769 1.00 94.94 707 VAL A N 1
ATOM 5777 C CA . VAL A 1 707 ? 16.991 26.674 37.446 1.00 94.94 707 VAL A CA 1
ATOM 5778 C C . VAL A 1 707 ? 17.308 26.673 38.946 1.00 94.94 707 VAL A C 1
ATOM 5780 O O . VAL A 1 707 ? 16.383 26.585 39.748 1.00 94.94 707 VAL A O 1
ATOM 5783 N N . LEU A 1 708 ? 18.578 26.829 39.335 1.00 95.25 708 LEU A N 1
ATOM 5784 C CA . LEU A 1 708 ? 18.997 26.886 40.741 1.00 95.25 708 LEU A CA 1
ATOM 5785 C C . LEU A 1 708 ? 18.387 28.088 41.472 1.00 95.25 708 LEU A C 1
ATOM 5787 O O . LEU A 1 708 ? 17.871 27.937 42.576 1.00 95.25 708 LEU A O 1
ATOM 5791 N N . LYS A 1 709 ? 18.352 29.263 40.832 1.00 94.44 709 LYS A N 1
ATOM 5792 C CA . LYS A 1 709 ? 17.706 30.469 41.370 1.00 94.44 709 LYS A CA 1
ATOM 5793 C C . LYS A 1 709 ? 16.217 30.244 41.642 1.00 94.44 709 LYS A C 1
ATOM 5795 O O . LYS A 1 709 ? 15.742 30.599 42.718 1.00 94.44 709 LYS A O 1
ATOM 5800 N N . LEU A 1 710 ? 15.485 29.656 40.691 1.00 93.00 710 LEU A N 1
ATOM 5801 C CA . LEU A 1 710 ? 14.052 29.374 40.840 1.00 93.00 710 LEU A CA 1
ATOM 5802 C C . LEU A 1 710 ? 13.773 28.289 41.891 1.00 93.00 710 LEU A C 1
ATOM 5804 O O . LEU A 1 710 ? 12.726 28.316 42.527 1.00 93.00 710 LEU A O 1
ATOM 5808 N N . LEU A 1 711 ? 14.703 27.352 42.092 1.00 92.56 711 LEU A N 1
ATOM 5809 C CA . LEU A 1 711 ? 14.559 26.235 43.030 1.00 92.56 711 LEU A CA 1
ATOM 5810 C C . LEU A 1 711 ? 15.264 26.456 44.375 1.00 92.56 711 LEU A C 1
ATOM 5812 O O . LEU A 1 711 ? 15.322 25.533 45.186 1.00 92.56 711 LEU A O 1
ATOM 5816 N N . LYS A 1 712 ? 15.754 27.673 44.645 1.00 88.06 712 LYS A N 1
ATOM 5817 C CA . LYS A 1 712 ? 16.461 28.043 45.881 1.00 88.06 712 LYS A CA 1
ATOM 5818 C C . LYS A 1 712 ? 15.752 27.625 47.188 1.00 88.06 712 LYS A C 1
ATOM 5820 O O . LYS A 1 712 ? 16.463 27.291 48.132 1.00 88.06 712 LYS A O 1
ATOM 5825 N N . PRO A 1 713 ? 14.404 27.610 47.294 1.00 87.12 713 PRO A N 1
ATOM 5826 C CA . PRO A 1 713 ? 13.722 27.156 48.512 1.00 87.12 713 PRO A CA 1
ATOM 5827 C C . PRO A 1 713 ? 13.831 25.648 48.807 1.00 87.12 713 PRO A C 1
ATOM 5829 O O . PRO A 1 713 ? 13.453 25.218 49.895 1.00 87.12 713 PRO A O 1
ATOM 5832 N N . PHE A 1 714 ? 14.295 24.832 47.856 1.00 90.81 714 PHE A N 1
ATOM 5833 C CA . PHE A 1 714 ? 14.290 23.370 47.950 1.00 90.81 714 PHE A CA 1
ATOM 5834 C C . PHE A 1 714 ? 15.680 22.792 48.241 1.00 90.81 714 PHE A C 1
ATOM 5836 O O . PHE A 1 714 ? 16.708 23.398 47.939 1.00 90.81 714 PHE A O 1
ATOM 5843 N N . CYS A 1 715 ? 15.733 21.566 48.772 1.00 94.31 715 CYS A N 1
ATOM 5844 C CA . CYS A 1 715 ? 16.989 20.835 48.921 1.00 94.31 715 CYS A CA 1
ATOM 5845 C C . CYS A 1 715 ? 17.422 20.278 47.556 1.00 94.31 715 CYS A C 1
ATOM 5847 O O . CYS A 1 715 ? 16.946 19.229 47.111 1.00 94.31 715 CYS A O 1
ATOM 5849 N N . VAL A 1 716 ? 18.305 21.005 46.869 1.00 96.75 716 VAL A N 1
ATOM 5850 C CA . VAL A 1 716 ? 18.825 20.622 45.551 1.00 96.75 716 VAL A CA 1
ATOM 5851 C C . VAL A 1 716 ? 20.103 19.792 45.690 1.00 96.75 716 VAL A C 1
ATOM 5853 O O . VAL A 1 716 ? 21.072 20.220 46.315 1.00 96.75 716 VAL A O 1
ATOM 5856 N N . THR A 1 717 ? 20.114 18.617 45.059 1.00 97.62 717 THR A N 1
ATOM 5857 C CA . THR A 1 717 ? 21.311 17.809 44.804 1.00 97.62 717 THR A CA 1
ATOM 5858 C C . THR A 1 717 ? 21.737 17.976 43.347 1.00 97.62 717 THR A C 1
ATOM 5860 O O . THR A 1 717 ? 20.975 17.631 42.444 1.00 97.62 717 THR A O 1
ATOM 5863 N N . LEU A 1 718 ? 22.949 18.476 43.104 1.00 97.06 718 LEU A N 1
ATOM 5864 C CA . LEU A 1 718 ? 23.521 18.637 41.765 1.00 97.06 718 LEU A CA 1
ATOM 5865 C C . LEU A 1 718 ? 24.508 17.506 41.458 1.00 97.06 718 LEU A C 1
ATOM 5867 O O . LEU A 1 718 ? 25.466 17.291 42.206 1.00 97.06 718 LEU A O 1
ATOM 5871 N N . LEU A 1 719 ? 24.277 16.801 40.348 1.00 96.38 719 LEU A N 1
ATOM 5872 C CA . LEU A 1 719 ? 25.208 15.817 39.801 1.00 96.38 719 LEU A CA 1
ATOM 5873 C C . LEU A 1 719 ? 26.216 16.502 38.879 1.00 96.38 719 LEU A C 1
ATOM 5875 O O . LEU A 1 719 ? 25.832 17.186 37.930 1.00 96.38 719 LEU A O 1
ATOM 5879 N N . ASP A 1 720 ? 27.499 16.261 39.127 1.00 92.56 720 ASP A N 1
ATOM 5880 C CA . ASP A 1 720 ? 28.590 16.760 38.301 1.00 92.56 720 ASP A CA 1
ATOM 5881 C C . ASP A 1 720 ? 29.641 15.686 38.028 1.00 92.56 720 ASP A C 1
ATOM 5883 O O . ASP A 1 720 ? 30.695 15.607 38.658 1.00 92.56 720 ASP A O 1
ATOM 5887 N N . PHE A 1 721 ? 29.326 14.821 37.061 1.00 87.00 721 PHE A N 1
ATOM 5888 C CA . PHE A 1 721 ? 30.172 13.685 36.688 1.00 87.00 721 PHE A CA 1
ATOM 5889 C C . PHE A 1 721 ? 31.570 14.092 36.214 1.00 87.00 721 PHE A C 1
ATOM 5891 O O . PHE A 1 721 ? 32.485 13.273 36.259 1.00 87.00 721 PHE A O 1
ATOM 5898 N N . GLU A 1 722 ? 31.719 15.331 35.749 1.00 82.56 722 GLU A N 1
ATOM 5899 C CA . GLU A 1 722 ? 32.935 15.844 35.125 1.00 82.56 722 GLU A CA 1
ATOM 5900 C C . GLU A 1 722 ? 33.615 16.954 35.940 1.00 82.56 722 GLU A C 1
ATOM 5902 O O . GLU A 1 722 ? 34.600 17.524 35.478 1.00 82.56 722 GLU A O 1
ATOM 5907 N N . GLU A 1 723 ? 33.097 17.269 37.131 1.00 87.56 723 GLU A N 1
ATOM 5908 C CA . GLU A 1 723 ? 33.592 18.337 38.012 1.00 87.56 723 GLU A CA 1
ATOM 5909 C C . GLU A 1 723 ? 33.665 19.729 37.339 1.00 87.56 723 GLU A C 1
ATOM 5911 O O . GLU A 1 723 ? 34.447 20.591 37.742 1.00 87.56 723 GLU A O 1
ATOM 5916 N N . ARG A 1 724 ? 32.834 19.985 36.314 1.00 87.88 724 ARG A N 1
ATOM 5917 C CA . ARG A 1 724 ? 32.831 21.258 35.558 1.00 87.88 724 ARG A CA 1
ATOM 5918 C C . ARG A 1 724 ? 32.181 22.419 36.318 1.00 87.88 724 ARG A C 1
ATOM 5920 O O . ARG A 1 724 ? 32.353 23.575 35.938 1.00 87.88 724 ARG A O 1
ATOM 5927 N N . TYR A 1 725 ? 31.409 22.120 37.351 1.00 91.44 725 TYR A N 1
ATOM 5928 C CA . TYR A 1 725 ? 30.565 23.023 38.126 1.00 91.44 725 TYR A CA 1
ATOM 5929 C C . TYR A 1 725 ? 30.896 22.979 39.622 1.00 91.44 725 TYR A C 1
ATOM 5931 O O . TYR A 1 725 ? 30.059 23.342 40.446 1.00 91.44 725 TYR A O 1
ATOM 5939 N N . ALA A 1 726 ? 32.126 22.600 39.988 1.00 90.44 726 ALA A N 1
ATOM 5940 C CA . ALA A 1 726 ? 32.586 22.583 41.379 1.00 90.44 726 ALA A CA 1
ATOM 5941 C C . ALA A 1 726 ? 32.390 23.931 42.106 1.00 90.44 726 ALA A C 1
ATOM 5943 O O . ALA A 1 726 ? 32.139 23.954 43.307 1.00 90.44 726 ALA A O 1
ATOM 5944 N N . PHE A 1 727 ? 32.431 25.050 41.375 1.00 92.56 727 PHE A N 1
ATOM 5945 C CA . PHE A 1 727 ? 32.179 26.395 41.905 1.00 92.56 727 PHE A CA 1
ATOM 5946 C C . PHE A 1 727 ? 30.708 26.666 42.280 1.00 92.56 727 PHE A C 1
ATOM 5948 O O . PHE A 1 727 ? 30.437 27.656 42.946 1.00 92.56 727 PHE A O 1
ATOM 5955 N N . LEU A 1 728 ? 29.755 25.816 41.871 1.00 92.06 728 LEU A N 1
ATOM 5956 C CA . LEU A 1 728 ? 28.341 25.903 42.271 1.00 92.06 728 LEU A CA 1
ATOM 5957 C C . LEU A 1 728 ? 28.047 25.130 43.567 1.00 92.06 728 LEU A C 1
ATOM 5959 O O . LEU A 1 728 ? 26.889 25.028 43.965 1.00 92.06 728 LEU A O 1
ATOM 5963 N N . LYS A 1 729 ? 29.064 24.551 44.221 1.00 91.94 729 LYS A N 1
ATOM 5964 C CA . LYS A 1 729 ? 28.890 23.713 45.416 1.00 91.94 729 LYS A CA 1
ATOM 5965 C C . LYS A 1 729 ? 28.155 24.434 46.548 1.00 91.94 729 LYS A C 1
ATOM 5967 O O . LYS A 1 729 ? 27.341 23.802 47.212 1.00 91.94 729 LYS A O 1
ATOM 5972 N N . ASP A 1 730 ? 28.394 25.733 46.710 1.00 91.25 730 ASP A N 1
ATOM 5973 C CA . ASP A 1 730 ? 27.761 26.557 47.748 1.00 91.25 730 ASP A CA 1
ATOM 5974 C C . ASP A 1 730 ? 26.373 27.088 47.331 1.00 91.25 730 ASP A C 1
ATOM 5976 O O . ASP A 1 730 ? 25.646 27.648 48.150 1.00 91.25 730 ASP A O 1
ATOM 5980 N N . GLU A 1 731 ? 25.971 26.898 46.066 1.00 91.19 731 GLU A N 1
ATOM 5981 C CA . GLU A 1 731 ? 24.643 27.272 45.553 1.00 91.19 731 GLU A CA 1
ATOM 5982 C C . GLU A 1 731 ? 23.601 26.145 45.703 1.00 91.19 731 GLU A C 1
ATOM 5984 O O . GLU A 1 731 ? 22.418 26.352 45.421 1.00 91.19 731 GLU A O 1
ATOM 5989 N N . VAL A 1 732 ? 24.013 24.948 46.136 1.00 95.25 732 VAL A N 1
ATOM 5990 C CA . VAL A 1 732 ? 23.157 23.757 46.256 1.00 95.25 732 VAL A CA 1
ATOM 5991 C C . VAL A 1 732 ? 23.319 23.087 47.617 1.00 95.25 732 VAL A C 1
ATOM 5993 O O . VAL A 1 732 ? 24.355 23.197 48.260 1.00 95.25 732 VAL A O 1
ATOM 5996 N N . ALA A 1 733 ? 22.305 22.343 48.062 1.00 95.25 733 ALA A N 1
ATOM 5997 C CA . ALA A 1 733 ? 22.368 21.646 49.347 1.00 95.25 733 ALA A CA 1
ATOM 5998 C C . ALA A 1 733 ? 23.370 20.479 49.319 1.00 95.25 733 ALA A C 1
ATOM 6000 O O . ALA A 1 733 ? 24.083 20.228 50.292 1.00 95.25 733 ALA A O 1
ATOM 6001 N N . HIS A 1 734 ? 23.433 19.760 48.195 1.00 95.69 734 HIS A N 1
ATOM 6002 C CA . HIS A 1 734 ? 24.359 18.650 48.004 1.00 95.69 734 HIS A CA 1
ATOM 6003 C C . HIS A 1 734 ? 24.991 18.699 46.612 1.00 95.69 734 HIS A C 1
ATOM 6005 O O . HIS A 1 734 ? 24.302 18.774 45.598 1.00 95.69 734 HIS A O 1
ATOM 6011 N N . TYR A 1 735 ? 26.312 18.580 46.558 1.00 96.19 735 TYR A N 1
ATOM 6012 C CA . TYR A 1 735 ? 27.076 18.459 45.319 1.00 96.19 735 TYR A CA 1
ATOM 6013 C C . TYR A 1 735 ? 27.695 17.063 45.245 1.00 96.19 735 TYR A C 1
ATOM 6015 O O . TYR A 1 735 ? 28.329 16.608 46.202 1.00 96.19 735 TYR A O 1
ATOM 6023 N N . ARG A 1 736 ? 27.498 16.365 44.126 1.00 94.62 736 ARG A N 1
ATOM 6024 C CA . ARG A 1 736 ? 27.960 14.986 43.934 1.00 94.62 736 ARG A CA 1
ATOM 6025 C C . ARG A 1 736 ? 28.796 14.890 42.661 1.00 94.62 736 ARG A C 1
ATOM 6027 O O . ARG A 1 736 ? 28.266 14.999 41.559 1.00 94.62 736 ARG A O 1
ATOM 6034 N N . ALA A 1 737 ? 30.093 14.653 42.829 1.00 91.19 737 ALA A N 1
ATOM 6035 C CA . ALA A 1 737 ? 31.017 14.365 41.737 1.00 91.19 737 ALA A CA 1
ATOM 6036 C C . ALA A 1 737 ? 31.293 12.863 41.621 1.00 91.19 737 ALA A C 1
ATOM 6038 O O . ALA A 1 737 ? 31.163 12.133 42.606 1.00 91.19 737 ALA A O 1
ATOM 6039 N N . LYS A 1 738 ? 31.688 12.409 40.421 1.00 84.75 738 LYS A N 1
ATOM 6040 C CA . LYS A 1 738 ? 32.136 11.023 40.150 1.00 84.75 738 LYS A CA 1
ATOM 6041 C C . LYS A 1 738 ? 31.170 9.927 40.644 1.00 84.75 738 LYS A C 1
ATOM 6043 O O . LYS A 1 738 ? 31.587 8.832 41.006 1.00 84.75 738 LYS A O 1
ATOM 6048 N N . THR A 1 739 ? 29.873 10.224 40.650 1.00 89.62 739 THR A N 1
ATOM 6049 C CA . THR A 1 739 ? 28.817 9.355 41.187 1.00 89.62 739 THR A CA 1
ATOM 6050 C C . THR A 1 739 ? 28.587 8.140 40.294 1.00 89.62 739 THR A C 1
ATOM 6052 O O . THR A 1 739 ? 28.453 8.276 39.074 1.00 89.62 739 THR A O 1
ATOM 6055 N N . SER A 1 740 ? 28.524 6.948 40.888 1.00 89.81 740 SER A N 1
ATOM 6056 C CA . SER A 1 740 ? 28.263 5.716 40.137 1.00 89.81 740 SER A CA 1
ATOM 6057 C C . SER A 1 740 ? 26.805 5.641 39.660 1.00 89.81 740 SER A C 1
ATOM 6059 O O . SER A 1 740 ? 25.916 6.297 40.199 1.00 89.81 740 SER A O 1
ATOM 6061 N N . LEU A 1 741 ? 26.512 4.825 38.640 1.00 89.00 741 LEU A N 1
ATOM 6062 C CA . LEU A 1 741 ? 25.140 4.717 38.119 1.00 89.00 741 LEU A CA 1
ATOM 6063 C C . LEU A 1 741 ? 24.153 4.132 39.149 1.00 89.00 741 LEU A C 1
ATOM 6065 O O . LEU A 1 741 ? 22.982 4.506 39.147 1.00 89.00 741 LEU A O 1
ATOM 6069 N N . GLU A 1 742 ? 24.626 3.245 40.028 1.00 89.44 742 GLU A N 1
ATOM 6070 C CA . GLU A 1 742 ? 23.821 2.681 41.121 1.00 89.44 742 GLU A CA 1
ATOM 6071 C C . GLU A 1 742 ? 23.512 3.748 42.181 1.00 89.44 742 GLU A C 1
ATOM 6073 O O . GLU A 1 742 ? 22.373 3.883 42.621 1.00 89.44 742 GLU A O 1
ATOM 6078 N N . GLU A 1 743 ? 24.493 4.586 42.525 1.00 93.75 743 GLU A N 1
ATOM 6079 C CA . GLU A 1 743 ? 24.267 5.745 43.393 1.00 93.75 743 GLU A CA 1
ATOM 6080 C C . GLU A 1 743 ? 23.273 6.730 42.772 1.00 93.75 743 GLU A C 1
ATOM 6082 O O . GLU A 1 743 ? 22.367 7.191 43.459 1.00 93.75 743 GLU A O 1
ATOM 6087 N N . VAL A 1 744 ? 23.376 7.020 41.468 1.00 94.81 744 VAL A N 1
ATOM 6088 C CA . VAL A 1 744 ? 22.409 7.891 40.777 1.00 94.81 744 VAL A CA 1
ATOM 6089 C C . VAL A 1 744 ? 20.998 7.300 40.822 1.00 94.81 744 VAL A C 1
ATOM 6091 O O . VAL A 1 744 ? 20.044 8.038 41.061 1.00 94.81 744 VAL A O 1
ATOM 6094 N N . LYS A 1 745 ? 20.839 5.984 40.634 1.00 94.81 745 LYS A N 1
ATOM 6095 C CA . LYS A 1 745 ? 19.544 5.301 40.792 1.00 94.81 745 LYS A CA 1
ATOM 6096 C C . LYS A 1 745 ? 18.975 5.506 42.201 1.00 94.81 745 LYS A C 1
ATOM 6098 O O . LYS A 1 745 ? 17.797 5.842 42.323 1.00 94.81 745 LYS A O 1
ATOM 6103 N N . ASN A 1 746 ? 19.795 5.354 43.240 1.00 95.00 746 ASN A N 1
ATOM 6104 C CA . ASN A 1 746 ? 19.373 5.571 44.627 1.00 95.00 746 ASN A CA 1
ATOM 6105 C C . ASN A 1 746 ? 19.003 7.036 44.889 1.00 95.00 746 ASN A C 1
ATOM 6107 O O . ASN A 1 746 ? 17.952 7.309 45.460 1.00 95.00 746 ASN A O 1
ATOM 6111 N N . LEU A 1 747 ? 19.776 7.988 44.363 1.00 96.50 747 LEU A N 1
ATOM 6112 C CA . LEU A 1 747 ? 19.445 9.412 44.445 1.00 96.50 747 LEU A CA 1
ATOM 6113 C C . LEU A 1 747 ? 18.125 9.740 43.728 1.00 96.50 747 LEU A C 1
ATOM 6115 O O . LEU A 1 747 ? 17.339 10.536 44.237 1.00 96.50 747 LEU A O 1
ATOM 6119 N N . ILE A 1 748 ? 17.838 9.115 42.578 1.00 95.62 748 ILE A N 1
ATOM 6120 C CA . ILE A 1 748 ? 16.534 9.254 41.905 1.00 95.62 748 ILE A CA 1
ATOM 6121 C C . ILE A 1 748 ? 15.417 8.702 42.800 1.00 95.62 748 ILE A C 1
ATOM 6123 O O . ILE A 1 748 ? 14.372 9.340 42.928 1.00 95.62 748 ILE A O 1
ATOM 6127 N N . LEU A 1 749 ? 15.628 7.543 43.436 1.00 94.19 749 LEU A N 1
ATOM 6128 C CA . LEU A 1 749 ? 14.658 6.940 44.353 1.00 94.19 749 LEU A CA 1
ATOM 6129 C C . LEU A 1 749 ? 14.369 7.818 45.579 1.00 94.19 749 LEU A C 1
ATOM 6131 O O . LEU A 1 749 ? 13.220 7.879 46.022 1.00 94.19 749 LEU A O 1
ATOM 6135 N N . GLU A 1 750 ? 15.387 8.497 46.100 1.00 93.75 750 GLU A N 1
ATOM 6136 C CA . GLU A 1 750 ? 15.300 9.396 47.254 1.00 93.75 750 GLU A CA 1
ATOM 6137 C C . GLU A 1 750 ? 14.771 10.796 46.913 1.00 93.75 750 GLU A C 1
ATOM 6139 O O . GLU A 1 750 ? 14.320 11.511 47.810 1.00 93.75 750 GLU A O 1
ATOM 6144 N N . SER A 1 751 ? 14.836 11.200 45.642 1.00 94.19 751 SER A N 1
ATOM 6145 C CA . SER A 1 751 ? 14.347 12.499 45.177 1.00 94.19 751 SER A CA 1
ATOM 6146 C C . SER A 1 751 ? 12.830 12.517 44.972 1.00 94.19 751 SER A C 1
ATOM 6148 O O . SER A 1 751 ? 12.217 11.523 44.569 1.00 94.19 751 SER A O 1
ATOM 6150 N N . ASP A 1 752 ? 12.229 13.684 45.195 1.00 92.69 752 ASP A N 1
ATOM 6151 C CA . ASP A 1 752 ? 10.821 13.946 44.887 1.00 92.69 752 ASP A CA 1
ATOM 6152 C C . ASP A 1 752 ? 10.629 14.348 43.421 1.00 92.69 752 ASP A C 1
ATOM 6154 O O . ASP A 1 752 ? 9.545 14.160 42.861 1.00 92.69 752 ASP A O 1
ATOM 6158 N N . LEU A 1 753 ? 11.680 14.907 42.807 1.00 93.62 753 LEU A N 1
ATOM 6159 C CA . LEU A 1 753 ? 11.735 15.321 41.411 1.00 93.62 753 LEU A CA 1
ATOM 6160 C C . LEU A 1 753 ? 13.160 15.193 40.853 1.00 93.62 753 LEU A C 1
ATOM 6162 O O . LEU A 1 753 ? 14.100 15.785 41.384 1.00 93.62 753 LEU A O 1
ATOM 6166 N N . TYR A 1 754 ? 13.294 14.499 39.725 1.00 95.19 754 TYR A N 1
ATOM 6167 C CA . TYR A 1 754 ? 14.504 14.498 38.902 1.00 95.19 754 TYR A CA 1
ATOM 6168 C C . TYR A 1 754 ? 14.404 15.528 37.764 1.00 95.19 754 TYR A C 1
ATOM 6170 O O . TYR A 1 754 ? 13.402 15.574 37.056 1.00 95.19 754 TYR A O 1
ATOM 6178 N N . ILE A 1 755 ? 15.441 16.330 37.527 1.00 95.12 755 ILE A N 1
ATOM 6179 C CA . ILE A 1 755 ? 15.510 17.305 36.430 1.00 95.12 755 ILE A CA 1
ATOM 6180 C C . ILE A 1 755 ? 16.746 17.024 35.577 1.00 95.12 755 ILE A C 1
ATOM 6182 O O . ILE A 1 755 ? 17.862 16.965 36.089 1.00 95.12 755 ILE A O 1
ATOM 6186 N N . GLY A 1 756 ? 16.574 16.896 34.262 1.00 93.75 756 GLY A N 1
ATOM 6187 C CA . GLY A 1 756 ? 17.711 16.715 33.360 1.00 93.75 756 GLY A CA 1
ATOM 6188 C C . GLY A 1 756 ? 17.336 16.516 31.895 1.00 93.75 756 GLY A C 1
ATOM 6189 O O . GLY A 1 756 ? 16.161 16.493 31.529 1.00 93.75 756 GLY A O 1
ATOM 6190 N N . GLY A 1 757 ? 18.360 16.369 31.052 1.00 88.50 757 GLY A N 1
ATOM 6191 C CA . GLY A 1 757 ? 18.219 16.097 29.613 1.00 88.50 757 GLY A CA 1
ATOM 6192 C C . GLY A 1 757 ? 18.694 14.705 29.177 1.00 88.50 757 GLY A C 1
ATOM 6193 O O . GLY A 1 757 ? 18.534 14.341 28.011 1.00 88.50 757 GLY A O 1
ATOM 6194 N N . ASP A 1 758 ? 19.300 13.923 30.080 1.00 89.06 758 ASP A N 1
ATOM 6195 C CA . ASP A 1 758 ? 19.851 12.611 29.737 1.00 89.06 758 ASP A CA 1
ATOM 6196 C C . ASP A 1 758 ? 18.749 11.564 29.531 1.00 89.06 758 ASP A C 1
ATOM 6198 O O . ASP A 1 758 ? 17.985 11.247 30.445 1.00 89.06 758 ASP A O 1
ATOM 6202 N N . SER A 1 759 ? 18.686 11.004 28.321 1.00 86.88 759 SER A N 1
ATOM 6203 C CA . SER A 1 759 ? 17.626 10.070 27.928 1.00 86.88 759 SER A CA 1
ATOM 6204 C C . SER A 1 759 ? 17.602 8.813 28.796 1.00 86.88 759 SER A C 1
ATOM 6206 O O . SER A 1 759 ? 16.523 8.313 29.107 1.00 86.88 759 SER A O 1
ATOM 6208 N N . PHE A 1 760 ? 18.766 8.294 29.201 1.00 88.75 760 PHE A N 1
ATOM 6209 C CA . PHE A 1 760 ? 18.826 7.076 30.002 1.00 88.75 760 PHE A CA 1
ATOM 6210 C C . PHE A 1 760 ? 18.242 7.320 31.394 1.00 88.75 760 PHE A C 1
ATOM 6212 O O . PHE A 1 760 ? 17.361 6.576 31.824 1.00 88.75 760 PHE A O 1
ATOM 6219 N N . LEU A 1 761 ? 18.669 8.392 32.066 1.00 91.56 761 LEU A N 1
ATOM 6220 C CA . LEU A 1 761 ? 18.189 8.726 33.407 1.00 91.56 761 LEU A CA 1
ATOM 6221 C C . LEU A 1 761 ? 16.713 9.144 33.432 1.00 91.56 761 LEU A C 1
ATOM 6223 O O . LEU A 1 761 ? 16.007 8.808 34.378 1.00 91.56 761 LEU A O 1
ATOM 6227 N N . ILE A 1 762 ? 16.206 9.791 32.375 1.00 90.56 762 ILE A N 1
ATOM 6228 C CA . ILE A 1 762 ? 14.767 10.078 32.234 1.00 90.56 762 ILE A CA 1
ATOM 6229 C C . ILE A 1 762 ? 13.958 8.776 32.191 1.00 90.56 762 ILE A C 1
ATOM 6231 O O . ILE A 1 762 ? 12.942 8.650 32.874 1.00 90.56 762 ILE A O 1
ATOM 6235 N N . HIS A 1 763 ? 14.391 7.789 31.400 1.00 90.62 763 HIS A N 1
ATOM 6236 C CA . HIS A 1 763 ? 13.695 6.501 31.344 1.00 90.62 763 HIS A CA 1
ATOM 6237 C C . HIS A 1 763 ? 13.865 5.687 32.624 1.00 90.62 763 HIS A C 1
ATOM 6239 O O . HIS A 1 763 ? 12.943 4.968 32.998 1.00 90.62 763 HIS A O 1
ATOM 6245 N N . LEU A 1 764 ? 14.998 5.826 33.316 1.00 92.06 764 LEU A N 1
ATOM 6246 C CA . LEU A 1 764 ? 15.197 5.235 34.634 1.00 92.06 764 LEU A CA 1
ATOM 6247 C C . LEU A 1 764 ? 14.216 5.827 35.655 1.00 92.06 764 LEU A C 1
ATOM 6249 O O . LEU A 1 764 ? 13.521 5.068 36.320 1.00 92.06 764 LEU A O 1
ATOM 6253 N N . ALA A 1 765 ? 14.077 7.155 35.721 1.00 91.69 765 ALA A N 1
ATOM 6254 C CA . ALA A 1 765 ? 13.094 7.811 36.586 1.00 91.69 765 ALA A CA 1
ATOM 6255 C C . ALA A 1 765 ? 11.656 7.374 36.257 1.00 91.69 765 ALA A C 1
ATOM 6257 O O . ALA A 1 765 ? 10.887 7.047 37.161 1.00 91.69 765 ALA A O 1
ATOM 6258 N N . TYR A 1 766 ? 11.314 7.282 34.966 1.00 89.94 766 TYR A N 1
ATOM 6259 C CA . TYR A 1 766 ? 10.019 6.768 34.516 1.00 89.94 766 TYR A CA 1
ATOM 6260 C C . TYR A 1 766 ? 9.780 5.311 34.950 1.00 89.94 766 TYR A C 1
ATOM 6262 O O . TYR A 1 766 ? 8.729 5.003 35.510 1.00 89.94 766 TYR A O 1
ATOM 6270 N N . TYR A 1 767 ? 10.762 4.422 34.762 1.00 89.38 767 TYR A N 1
ATOM 6271 C CA . TYR A 1 767 ? 10.684 3.017 35.183 1.00 89.38 767 TYR A CA 1
ATOM 6272 C C . TYR A 1 767 ? 10.501 2.872 36.699 1.00 89.38 767 TYR A C 1
ATOM 6274 O O . TYR A 1 767 ? 9.684 2.073 37.155 1.00 89.38 767 TYR A O 1
ATOM 6282 N N . LEU A 1 768 ? 11.226 3.677 37.478 1.00 90.88 768 LEU A N 1
ATOM 6283 C CA . LEU A 1 768 ? 11.139 3.712 38.940 1.00 90.88 768 LEU A CA 1
ATOM 6284 C C . LEU A 1 768 ? 9.859 4.394 39.447 1.00 90.88 768 LEU A C 1
ATOM 6286 O O . LEU A 1 768 ? 9.661 4.477 40.658 1.00 90.88 768 LEU A O 1
ATOM 6290 N N . LYS A 1 769 ? 8.993 4.874 38.540 1.00 89.25 769 LYS A N 1
ATOM 6291 C CA . LYS A 1 769 ? 7.771 5.624 38.853 1.00 89.25 769 LYS A CA 1
ATOM 6292 C C . LYS A 1 769 ? 8.065 6.845 39.732 1.00 89.25 769 LYS A C 1
ATOM 6294 O O . LYS A 1 769 ? 7.399 7.080 40.734 1.00 89.25 769 LYS A O 1
ATOM 6299 N N . LYS A 1 770 ? 9.094 7.613 39.379 1.00 90.25 770 LYS A N 1
ATOM 6300 C CA . LYS A 1 770 ? 9.458 8.871 40.046 1.00 90.25 770 LYS A CA 1
ATOM 6301 C C . LYS A 1 770 ? 9.089 10.065 39.182 1.00 90.25 770 LYS A C 1
ATOM 6303 O O . LYS A 1 770 ? 9.002 9.944 37.962 1.00 90.25 770 LYS A O 1
ATOM 6308 N N . ASN A 1 771 ? 8.840 11.214 39.810 1.00 91.25 771 ASN A N 1
ATOM 6309 C CA . ASN A 1 771 ? 8.566 12.432 39.057 1.00 91.25 771 ASN A CA 1
ATOM 6310 C C . ASN A 1 771 ? 9.847 12.901 38.369 1.00 91.25 771 ASN A C 1
ATOM 6312 O O . ASN A 1 771 ? 10.927 12.891 38.963 1.00 91.25 771 ASN A O 1
ATOM 6316 N N . TYR A 1 772 ? 9.713 13.362 37.133 1.00 92.06 772 TYR A N 1
ATOM 6317 C CA . TYR A 1 772 ? 10.819 13.939 36.388 1.00 9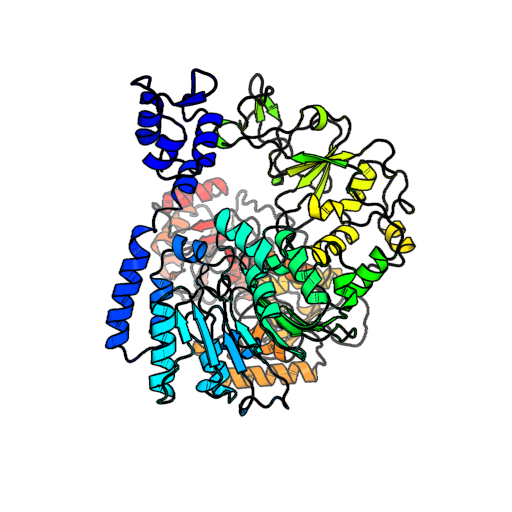2.06 772 TYR A CA 1
ATOM 6318 C C . TYR A 1 772 ? 10.365 15.148 35.571 1.00 92.06 772 TYR A C 1
ATOM 6320 O O . TYR A 1 772 ? 9.204 15.256 35.173 1.00 92.06 772 TYR A O 1
ATOM 6328 N N . PHE A 1 773 ? 11.307 16.042 35.292 1.00 92.44 773 PHE A N 1
ATOM 6329 C CA . PHE A 1 773 ? 11.147 17.164 34.383 1.00 92.44 773 PHE A CA 1
ATOM 6330 C C . PHE A 1 773 ? 12.253 17.139 33.335 1.00 92.44 773 PHE A C 1
ATOM 6332 O O . PHE A 1 773 ? 13.440 17.085 33.667 1.00 92.44 773 PHE A O 1
ATOM 6339 N N . ILE A 1 774 ? 11.865 17.180 32.061 1.00 91.31 774 ILE A N 1
ATOM 6340 C CA . ILE A 1 774 ? 12.825 17.075 30.963 1.00 91.31 774 ILE A CA 1
ATOM 6341 C C . ILE A 1 774 ? 13.229 18.452 30.443 1.00 91.31 774 ILE A C 1
ATOM 6343 O O . ILE A 1 774 ? 12.383 19.262 30.060 1.00 91.31 774 ILE A O 1
ATOM 6347 N N . PHE A 1 775 ? 14.534 18.675 30.342 1.00 89.12 775 PHE A N 1
ATOM 6348 C CA . PHE A 1 775 ? 15.118 19.868 29.739 1.00 89.12 775 PHE A CA 1
ATOM 6349 C C . PHE A 1 775 ? 15.700 19.527 28.354 1.00 89.12 775 PHE A C 1
ATOM 6351 O O . PHE A 1 775 ? 16.710 18.832 28.256 1.00 89.12 775 PHE A O 1
ATOM 6358 N N . PHE A 1 776 ? 15.063 19.981 27.267 1.00 84.88 776 PHE A N 1
ATOM 6359 C CA . PHE A 1 776 ? 15.423 19.623 25.885 1.00 84.88 776 PHE A CA 1
ATOM 6360 C C . PHE A 1 776 ? 16.036 20.788 25.096 1.00 84.88 776 PHE A C 1
ATOM 6362 O O . PHE A 1 776 ? 15.433 21.850 25.006 1.00 84.88 776 PHE A O 1
ATOM 6369 N N . TYR A 1 777 ? 17.155 20.549 24.401 1.00 83.25 777 TYR A N 1
ATOM 6370 C CA . TYR A 1 777 ? 17.744 21.487 23.420 1.00 83.25 777 TYR A CA 1
ATOM 6371 C C . TYR A 1 777 ? 17.585 21.052 21.956 1.00 83.25 777 TYR A C 1
ATOM 6373 O O . TYR A 1 777 ? 18.146 21.668 21.051 1.00 83.25 777 TYR A O 1
ATOM 6381 N N . ARG A 1 778 ? 16.844 19.969 21.699 1.00 79.81 778 ARG A N 1
ATOM 6382 C CA . ARG A 1 778 ? 16.471 19.509 20.354 1.00 79.81 778 ARG A CA 1
ATOM 6383 C C . ARG A 1 778 ? 15.103 18.842 20.391 1.00 79.81 778 ARG A C 1
ATOM 6385 O O . ARG A 1 778 ? 14.694 18.314 21.421 1.00 79.81 778 ARG A O 1
ATOM 6392 N N . ASP A 1 779 ? 14.412 18.838 19.255 1.00 75.75 779 ASP A N 1
ATOM 6393 C CA . ASP A 1 779 ? 13.188 18.054 19.089 1.00 75.75 779 ASP A CA 1
ATOM 6394 C C . ASP A 1 779 ? 13.548 16.564 19.009 1.00 75.75 779 ASP A C 1
ATOM 6396 O O . ASP A 1 779 ? 14.016 16.087 17.978 1.00 75.75 779 ASP A O 1
ATOM 6400 N N . ASN A 1 780 ? 13.373 15.845 20.119 1.00 72.31 780 ASN A N 1
ATOM 6401 C CA . ASN A 1 780 ? 13.621 14.404 20.226 1.00 72.31 780 ASN A CA 1
ATOM 6402 C C . ASN A 1 780 ? 12.409 13.690 20.847 1.00 72.31 780 ASN A C 1
ATOM 6404 O O . ASN A 1 780 ? 12.529 12.931 21.808 1.00 72.31 780 ASN A O 1
ATOM 6408 N N . ASP A 1 781 ? 11.226 13.986 20.307 1.00 80.75 781 ASP A N 1
ATOM 6409 C CA . ASP A 1 781 ? 9.937 13.553 20.861 1.00 80.75 781 ASP A CA 1
ATOM 6410 C C . ASP A 1 781 ? 9.711 12.028 20.720 1.00 80.75 781 ASP A C 1
ATOM 6412 O O . ASP A 1 781 ? 8.889 11.447 21.431 1.00 80.75 781 ASP A O 1
ATOM 6416 N N . ASP A 1 782 ? 10.475 11.361 19.848 1.00 84.62 782 ASP A N 1
ATOM 6417 C CA . ASP A 1 782 ? 10.376 9.922 19.562 1.00 84.62 782 ASP A CA 1
ATOM 6418 C C . ASP A 1 782 ? 10.666 9.052 20.799 1.00 84.62 782 ASP A C 1
ATOM 6420 O O . ASP A 1 782 ? 10.085 7.979 20.957 1.00 84.62 782 ASP A O 1
ATOM 6424 N N . PHE A 1 783 ? 11.517 9.520 21.716 1.00 82.00 783 PHE A N 1
ATOM 6425 C CA . PHE A 1 783 ? 11.869 8.793 22.944 1.00 82.00 783 PHE A CA 1
ATOM 6426 C C . PHE A 1 783 ? 11.046 9.221 24.151 1.00 82.00 783 PHE A C 1
ATOM 6428 O O . PHE A 1 783 ? 11.207 8.660 25.228 1.00 82.00 783 PHE A O 1
ATOM 6435 N N . MET A 1 784 ? 10.157 10.201 24.006 1.00 86.31 784 MET A N 1
ATOM 6436 C CA . MET A 1 784 ? 9.423 10.737 25.143 1.00 86.31 784 MET A CA 1
ATOM 6437 C C . MET A 1 784 ? 8.597 9.632 25.830 1.00 86.31 784 MET A C 1
ATOM 6439 O O . MET A 1 784 ? 7.873 8.905 25.136 1.00 86.31 784 MET A O 1
ATOM 6443 N N . PRO A 1 785 ? 8.681 9.487 27.170 1.00 86.81 785 PRO A N 1
ATOM 6444 C CA . PRO A 1 785 ? 7.809 8.568 27.889 1.00 86.81 785 PRO A CA 1
ATOM 6445 C C . PRO A 1 785 ? 6.323 8.856 27.591 1.00 86.81 785 PRO A C 1
ATOM 6447 O O . PRO A 1 785 ? 5.970 10.012 27.323 1.00 86.81 785 PRO A O 1
ATOM 6450 N N . PRO A 1 786 ? 5.442 7.841 27.622 1.00 82.69 786 PRO A N 1
ATOM 6451 C CA . PRO A 1 786 ? 4.026 7.999 27.294 1.00 82.69 786 PRO A CA 1
ATOM 6452 C C . PRO A 1 786 ? 3.334 9.133 28.071 1.00 82.69 786 PRO A C 1
ATOM 6454 O O . PRO A 1 786 ? 3.454 9.215 29.290 1.00 82.69 786 PRO A O 1
ATOM 6457 N N . LYS A 1 787 ? 2.562 9.974 27.357 1.00 70.38 787 LYS A N 1
ATOM 6458 C CA . LYS A 1 787 ? 1.727 11.070 27.906 1.00 70.38 787 LYS A CA 1
ATOM 6459 C C . LYS A 1 787 ? 2.473 12.040 28.850 1.00 70.38 787 LYS A C 1
ATOM 6461 O O . LYS A 1 787 ? 1.949 12.416 29.892 1.00 70.38 787 LYS A O 1
ATOM 6466 N N . ASN A 1 788 ? 3.687 12.456 28.484 1.00 72.62 788 ASN A N 1
ATOM 6467 C CA . ASN A 1 788 ? 4.473 13.411 29.269 1.00 72.62 788 ASN A CA 1
ATOM 6468 C C . ASN A 1 788 ? 4.206 14.881 28.879 1.00 72.62 788 ASN A C 1
ATOM 6470 O O . ASN A 1 788 ? 4.430 15.263 27.732 1.00 72.62 788 ASN A O 1
ATOM 6474 N N . GLU A 1 789 ? 3.822 15.718 29.846 1.00 78.94 789 GLU A N 1
ATOM 6475 C CA . GLU A 1 789 ? 3.671 17.182 29.693 1.00 78.94 789 GLU A CA 1
ATOM 6476 C C . GLU A 1 789 ? 4.746 17.987 30.465 1.00 78.94 789 GLU A C 1
ATOM 6478 O O . GLU A 1 789 ? 4.865 19.215 30.320 1.00 78.94 789 GLU A O 1
ATOM 6483 N N . ASN A 1 790 ? 5.585 17.279 31.232 1.00 84.81 790 ASN A N 1
ATOM 6484 C CA . ASN A 1 790 ? 6.597 17.804 32.148 1.00 84.81 790 ASN A CA 1
ATOM 6485 C C . ASN A 1 790 ? 7.948 17.957 31.442 1.00 84.81 790 ASN A C 1
ATOM 6487 O O . ASN A 1 790 ? 8.929 17.272 31.741 1.00 84.81 790 ASN A O 1
ATOM 6491 N N . PHE A 1 791 ? 7.991 18.844 30.452 1.00 90.50 791 PHE A N 1
ATOM 6492 C CA . PHE A 1 791 ? 9.222 19.194 29.753 1.00 90.50 791 PHE A CA 1
ATOM 6493 C C . PHE A 1 791 ? 9.250 20.663 29.324 1.00 90.50 791 PHE A C 1
ATOM 6495 O O . PHE A 1 791 ? 8.206 21.309 29.172 1.00 90.50 791 PHE A O 1
ATOM 6502 N N . LEU A 1 792 ? 10.457 21.160 29.054 1.00 91.62 792 LEU A N 1
ATOM 6503 C CA . LEU A 1 792 ? 10.716 22.427 28.378 1.00 91.62 792 LEU A CA 1
ATOM 6504 C C . LEU A 1 792 ? 11.619 22.202 27.160 1.00 91.62 792 LEU A C 1
ATOM 6506 O O . LEU A 1 792 ? 12.664 21.562 27.258 1.00 91.62 792 LEU A O 1
ATOM 6510 N N . LYS A 1 793 ? 11.229 22.765 26.010 1.00 91.06 793 LYS A N 1
ATOM 6511 C CA . LYS A 1 793 ? 12.059 22.828 24.796 1.00 91.06 793 LYS A CA 1
ATOM 6512 C C . LYS A 1 793 ? 12.857 24.129 24.804 1.00 91.06 793 LYS A C 1
ATOM 6514 O O . LYS A 1 793 ? 12.437 25.120 24.216 1.00 91.06 793 LYS A O 1
ATOM 6519 N N . ALA A 1 794 ? 13.991 24.123 25.492 1.00 87.00 794 ALA A N 1
ATOM 6520 C CA . ALA A 1 794 ? 14.843 25.285 25.700 1.00 87.00 794 ALA A CA 1
ATOM 6521 C C . ALA A 1 794 ? 15.320 25.929 24.392 1.00 87.00 794 ALA A C 1
ATOM 6523 O O . ALA A 1 794 ? 15.367 27.148 24.295 1.00 87.00 794 ALA A O 1
ATOM 6524 N N . HIS A 1 795 ? 15.566 25.138 23.343 1.00 84.50 795 HIS A N 1
ATOM 6525 C CA . HIS A 1 795 ? 15.941 25.656 22.018 1.00 84.50 795 HIS A CA 1
ATOM 6526 C C . HIS A 1 795 ? 14.825 26.422 21.290 1.00 84.50 795 HIS A C 1
ATOM 6528 O O . HIS A 1 795 ? 15.074 26.986 20.229 1.00 84.50 795 HIS A O 1
ATOM 6534 N N . LYS A 1 796 ? 13.594 26.409 21.816 1.00 87.12 796 LYS A N 1
ATOM 6535 C CA . LYS A 1 796 ? 12.430 27.141 21.282 1.00 87.12 796 LYS A CA 1
ATOM 6536 C C . LYS A 1 796 ? 11.953 28.265 22.201 1.00 87.12 796 LYS A C 1
ATOM 6538 O O . LYS A 1 796 ? 10.996 28.960 21.864 1.00 87.12 796 LYS A O 1
ATOM 6543 N N . SER A 1 797 ? 12.574 28.400 23.366 1.00 87.25 797 SER A N 1
ATOM 6544 C CA . SER A 1 797 ? 12.206 29.389 24.370 1.00 87.25 797 SER A CA 1
ATOM 6545 C C . SER A 1 797 ? 12.807 30.743 24.009 1.00 87.25 797 SER A C 1
ATOM 6547 O O . SER A 1 797 ? 14.005 30.838 23.761 1.00 87.25 797 SER A O 1
ATOM 6549 N N . HIS A 1 798 ? 11.981 31.789 24.025 1.00 85.06 798 HIS A N 1
ATOM 6550 C CA . HIS A 1 798 ? 12.438 33.173 23.840 1.00 85.06 798 HIS A CA 1
ATOM 6551 C C . HIS A 1 798 ? 12.879 33.801 25.174 1.00 85.06 798 HIS A C 1
ATOM 6553 O O . HIS A 1 798 ? 13.707 34.704 25.181 1.00 85.06 798 HIS A O 1
ATOM 6559 N N . SER A 1 799 ? 12.357 33.303 26.305 1.00 92.06 799 SER A N 1
ATOM 6560 C CA . SER A 1 799 ? 12.765 33.688 27.660 1.00 92.06 799 SER A CA 1
ATOM 6561 C C . SER A 1 799 ? 12.698 32.474 28.589 1.00 92.06 799 SER A C 1
ATOM 6563 O O . SER A 1 799 ? 11.630 32.081 29.059 1.00 92.06 799 SER A O 1
ATOM 6565 N N . ILE A 1 800 ? 13.859 31.865 28.849 1.00 93.25 800 ILE A N 1
ATOM 6566 C CA . ILE A 1 800 ? 13.959 30.610 29.614 1.00 93.25 800 ILE A CA 1
ATOM 6567 C C . ILE A 1 800 ? 13.447 30.771 31.042 1.00 93.25 800 ILE A C 1
ATOM 6569 O O . ILE A 1 800 ? 12.747 29.891 31.532 1.00 93.25 800 ILE A O 1
ATOM 6573 N N . GLU A 1 801 ? 13.752 31.891 31.699 1.00 93.75 801 GLU A N 1
ATOM 6574 C CA . GLU A 1 801 ? 13.296 32.156 33.067 1.00 93.75 801 GLU A CA 1
ATOM 6575 C C . GLU A 1 801 ? 11.764 32.230 33.150 1.00 93.75 801 GLU A C 1
ATOM 6577 O O . GLU A 1 801 ? 11.170 31.599 34.024 1.00 93.75 801 GLU A O 1
ATOM 6582 N N . GLN A 1 802 ? 11.103 32.918 32.211 1.00 93.12 802 GLN A N 1
ATOM 6583 C CA . GLN A 1 802 ? 9.639 33.028 32.186 1.00 93.12 802 GLN A CA 1
ATOM 6584 C C . GLN A 1 802 ? 8.963 31.691 31.859 1.00 93.12 802 GLN A C 1
ATOM 6586 O O . GLN A 1 802 ? 7.996 31.301 32.525 1.00 93.12 802 GLN A O 1
ATOM 6591 N N . ASP A 1 803 ? 9.479 30.969 30.862 1.00 93.62 803 ASP A N 1
ATOM 6592 C CA . ASP A 1 803 ? 8.925 29.682 30.441 1.00 93.62 803 ASP A CA 1
ATOM 6593 C C . ASP A 1 803 ? 9.116 28.603 31.521 1.00 93.62 803 ASP A C 1
ATOM 6595 O O . ASP A 1 803 ? 8.186 27.835 31.801 1.00 93.62 803 ASP A O 1
ATOM 6599 N N . LEU A 1 804 ? 10.278 28.582 32.190 1.00 93.00 804 LEU A N 1
ATOM 6600 C CA . LEU A 1 804 ? 10.516 27.735 33.360 1.00 93.00 804 LEU A CA 1
ATOM 6601 C C . LEU A 1 804 ? 9.592 28.110 34.506 1.00 93.00 804 LEU A C 1
ATOM 6603 O O . LEU A 1 804 ? 8.947 27.220 35.051 1.00 93.00 804 LEU A O 1
ATOM 6607 N N . ALA A 1 805 ? 9.463 29.398 34.835 1.00 92.00 805 ALA A N 1
ATOM 6608 C CA . ALA A 1 805 ? 8.593 29.831 35.920 1.00 92.00 805 ALA A CA 1
ATOM 6609 C C . ALA A 1 805 ? 7.140 29.391 35.688 1.00 92.00 805 ALA A C 1
ATOM 6611 O O . ALA A 1 805 ? 6.478 28.890 36.596 1.00 92.00 805 ALA A O 1
ATOM 6612 N N . LYS A 1 806 ? 6.646 29.491 34.448 1.00 92.06 806 LYS A N 1
ATOM 6613 C CA . LYS A 1 806 ? 5.310 29.008 34.076 1.00 92.06 806 LYS A CA 1
ATOM 6614 C C . LYS A 1 806 ? 5.165 27.495 34.267 1.00 92.06 806 LYS A C 1
ATOM 6616 O O . LYS A 1 806 ? 4.162 27.045 34.821 1.00 92.06 806 LYS A O 1
ATOM 6621 N N . LYS A 1 807 ? 6.145 26.707 33.813 1.00 90.94 807 LYS A N 1
ATOM 6622 C CA . LYS A 1 807 ? 6.139 25.243 33.970 1.00 90.94 807 LYS A CA 1
ATOM 6623 C C . LYS A 1 807 ? 6.262 24.823 35.435 1.00 90.94 807 LYS A C 1
ATOM 6625 O O . LYS A 1 807 ? 5.544 23.928 35.864 1.00 90.94 807 LYS A O 1
ATOM 6630 N N . PHE A 1 808 ? 7.111 25.492 36.204 1.00 89.88 808 PHE A N 1
ATOM 6631 C CA . PHE A 1 808 ? 7.334 25.225 37.620 1.00 89.88 808 PHE A CA 1
ATOM 6632 C C . PHE A 1 808 ? 6.117 25.589 38.476 1.00 89.88 808 PHE A C 1
ATOM 6634 O O . PHE A 1 808 ? 5.739 24.778 39.314 1.00 89.88 808 PHE A O 1
ATOM 6641 N N . ARG A 1 809 ? 5.401 26.689 38.194 1.00 88.56 809 ARG A N 1
ATOM 6642 C CA . ARG A 1 809 ? 4.094 26.970 38.831 1.00 88.56 809 ARG A CA 1
ATOM 6643 C C . ARG A 1 809 ? 3.072 25.866 38.570 1.00 88.56 809 ARG A C 1
ATOM 6645 O O . ARG A 1 809 ? 2.385 25.431 39.484 1.00 88.56 809 ARG A O 1
ATOM 6652 N N . HIS A 1 810 ? 2.988 25.372 37.332 1.00 85.88 810 HIS A N 1
ATOM 6653 C CA . HIS A 1 810 ? 2.086 24.261 37.006 1.00 85.88 810 HIS A CA 1
ATOM 6654 C C . HIS A 1 810 ? 2.448 22.969 37.759 1.00 85.88 810 HIS A C 1
ATOM 6656 O O . HIS A 1 810 ? 1.568 22.179 38.089 1.00 85.88 810 HIS A O 1
ATOM 6662 N N . LEU A 1 811 ? 3.735 22.782 38.062 1.00 83.75 811 LEU A N 1
ATOM 6663 C CA . LEU A 1 811 ? 4.246 21.679 38.872 1.00 83.75 811 LEU A CA 1
ATOM 6664 C C . LEU A 1 811 ? 4.179 21.929 40.385 1.00 83.75 811 LEU A C 1
ATOM 6666 O O . LEU A 1 811 ? 4.527 21.024 41.130 1.00 83.75 811 LEU A O 1
ATOM 6670 N N . GLY A 1 812 ? 3.753 23.107 40.853 1.00 84.69 812 GLY A N 1
ATOM 6671 C CA . GLY A 1 812 ? 3.746 23.446 42.282 1.00 84.69 812 GLY A CA 1
ATOM 6672 C C . GLY A 1 812 ? 5.139 23.675 42.885 1.00 84.69 812 GLY A C 1
ATOM 6673 O O . GLY A 1 812 ? 5.336 23.456 44.075 1.00 84.69 812 GLY A O 1
ATOM 6674 N N . LEU A 1 813 ? 6.109 24.079 42.061 1.00 83.81 813 LEU A N 1
ATOM 6675 C CA . LEU A 1 813 ? 7.475 24.430 42.469 1.00 83.81 813 LEU A CA 1
ATOM 6676 C C . LEU A 1 813 ? 7.653 25.934 42.746 1.00 83.81 813 LEU A C 1
ATOM 6678 O O . LEU A 1 813 ? 8.695 26.325 43.261 1.00 83.81 813 LEU A O 1
ATOM 6682 N N . LEU A 1 814 ? 6.684 26.772 42.361 1.00 84.25 814 LEU A N 1
ATOM 6683 C CA . LEU A 1 814 ? 6.704 28.236 42.489 1.00 84.25 814 LEU A CA 1
ATOM 6684 C C . LEU A 1 814 ? 5.329 28.791 42.839 1.00 84.25 814 LEU A C 1
ATOM 6686 O O . LEU A 1 814 ? 4.331 28.147 42.434 1.00 84.25 814 LEU A O 1
#